Protein 8XGQ (pdb70)

Nearest PDB structures (foldseek):
  8xgq-assembly1_A  TM=1.003E+00  e=3.422E-79  Legionella pneumophila subsp. pneumophila
  8xgq-assembly1_B  TM=9.664E-01  e=4.765E-65  Legionella pneumophila subsp. pneumophila
  4mix-assembly2_B  TM=6.271E-01  e=1.677E-06  Photorhabdus asymbiotica subsp. asymbiotica ATCC 43949
  5h61-assembly1_A  TM=5.838E-01  e=6.253E-05  Escherichia coli
  6hix-assembly1_Bb  TM=4.301E-01  e=1.651E+00  Trypanosoma brucei brucei

Secondary structure (DSSP, 8-state):
--EEEE--SS-TTTTTTTSBTTTTTHHHHHHHHHHTSS---S----EEEEE-GGGHHHHHHHHHHTT---EEEEHHHHHHH----HHHHHHHHTT----HHHHHHHHHHHHHHHHHHS-EEEEETTEEEPTTS-------SS-EEEE-SSSSSEEEEEEEESSTT-TTHHHHHHHHHTS--TT-GGGGGGTT--EE-GGGGTEEE----TTSS----BTHHHHTT--HHHHHHHGGGS-TT--B--TT-EE-S------SS----TTS--------------EEEEESB-HHHHHHHTT-HHHHHHHHHHT--S---EEEEETTTTEEEEE-HHHHHHHHT-HHHHHHHHHS--/--EEEE--SS-TTTTTTTSBTTTTTHHHHHHHHHHTTT-SSS----EEEEE-GGGHHHHHHHHHHTT---EEEETTHHHHS-------THHHHHHHTT--SSS---HHHHHHHHHHHHHHHHHHS-EEEEETTEEEPTTS-------SS-EEEE-TTSSSEEEEEEEESSTT-TTHHHHHHHHHHS--TT-GGGGGGTT--EE-GGGGTEEE----TTSS----BTHHHHTT--HHHHHHHGGGS-TT--B--TT-EEESS--EEE---S-----SSSEEEEB-SSS-BEEEESSS--EEE---S----SS-STT---SS---TTS-SS---EEEEEESB-HHHHHHHTT-HHHHHHHHHHT--S---EEEE-TTS--EEEE-HHHHHHHHT-TTHHHHTT--

Foldseek 3Di:
DAEEEEDEDDACAVVQFQAAQCQRPLQVLQAQVQQPVFPVDDDGHAAEYEYAVVCQVVVVVVQVVSPGDYRYDYLCRCVVVQAVPRPPCVLVVLVVVFDPDDPTTQVQSRLLSVQLSLLVVCLRPFAKYAYSQKHFAPPDHAAGDADDAKAAAAPVVDGAGFSRMIGDRDRRDVQSVQLNVVCVVPRGRRPRCSCVVDRHHHDHCVVRRMDGDCPVSNPPDDGGYLVNVVVVVPLVSSVSSVVRYPQQFFFFCQVLKFFQWWAWEFEQQQPPDDAPTQWYWYADPDDGIWTAGNVPGGTHGFPDDGDDHDDDGSPGTDDPPCVCVRVDDDGWMKGFGIGDGQLLSCLSVLPLVSVVSSVVVPYDQFDWTWMARPPVGDIDIGTSLRVNVSSVHPNNVVVVPDD/DAEEEEDEDDALAVVQFQAAQQQRPLAVLLVQVQQPVDPPDPDGHAYEYEYAPVCQVVVVVVSVVPPGDYHYDYLVVDLVVDPPCVLLVVLCVVQPCDQVLSRLLSVLLSLLVCCQAPFAKYAYSQKHFAPPDHAAGDADDFKEAAFDPDDGAGARRMIGHRDHRDVLSVQLSVVCSPVGDRRPRCSCVVDPGHHDYCVVRRIDGDDPPSNPVPAGGYLVNVVVVVPLCSSVSSVVRYPQQFFDQFQVLKDADWPVDDDDGDCPHVVDGDPDVVPDPDVHKMKGFGTGDGQLLSCLSVLPVVSVVSSVVVPYDQADWTWMAIPPDGDIDIDGSLRSNVVSVRPPSNVVSVVVVD

InterPro domains:
  IPR002110 Ankyrin repeat [PS50088] (365-397)
  IPR036770 Ankyrin repeat-containing domain superfamily [G3DSA:1.25.40.20] (329-515)
  IPR036770 Ankyrin repeat-containing domain superfamily [SSF48403] (347-431)

B-factor: mean 77.59, std 21.7, range [30.0, 149.72]

Organism: NCBI:txid91891

Structure (mmCIF, N/CA/C/O backbone):
data_8XGQ
#
_entry.id   8XGQ
#
_cell.length_a   58.593
_cell.length_b   64.925
_cell.length_c   84.423
_cell.angle_alpha   109.920
_cell.angle_beta   94.240
_cell.angle_gamma   109.060
#
_symmetry.space_group_name_H-M   'P 1'
#
loop_
_entity.id
_entity.type
_entity.pdbx_description
1 polymer LtpM1
2 non-polymer "URIDINE-5'-DIPHOSPHATE"
#
loop_
_atom_site.group_PDB
_atom_site.id
_atom_site.type_symbol
_atom_site.label_atom_id
_atom_site.label_alt_id
_atom_site.label_comp_id
_atom_site.label_as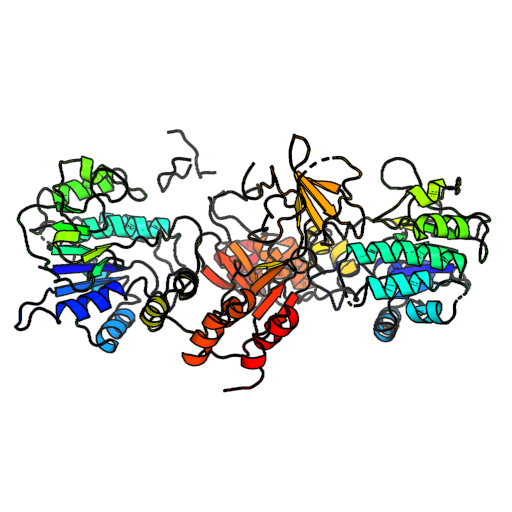ym_id
_atom_site.label_entity_id
_atom_site.label_seq_id
_atom_site.pdbx_PDB_ins_code
_atom_site.Cartn_x
_atom_site.Cartn_y
_atom_site.Cartn_z
_atom_site.occupancy
_atom_site.B_iso_or_equiv
_atom_site.auth_seq_id
_atom_site.auth_comp_id
_atom_site.auth_asym_id
_atom_site.auth_atom_id
_atom_site.pdbx_PDB_model_num
ATOM 1 N N . SER A 1 1 ? -0.076 -11.497 46.442 1.00 100.02 7 SER B N 1
ATOM 2 C CA . SER A 1 1 ? -1.094 -11.520 45.399 1.00 93.21 7 SER B CA 1
ATOM 3 C C . SER A 1 1 ? -0.462 -11.584 44.012 1.00 89.62 7 SER B C 1
ATOM 4 O O . SER A 1 1 ? -1.053 -11.136 43.029 1.00 88.15 7 SER B O 1
ATOM 7 N N . VAL A 1 2 ? 0.742 -12.142 43.941 1.00 88.00 8 VAL B N 1
ATOM 8 C CA . VAL A 1 2 ? 1.455 -12.266 42.675 1.00 88.73 8 VAL B CA 1
ATOM 9 C C . VAL A 1 2 ? 1.500 -13.718 42.210 1.00 85.97 8 VAL B C 1
ATOM 10 O O . VAL A 1 2 ? 1.628 -14.636 43.021 1.00 89.99 8 VAL B O 1
ATOM 14 N N . ILE A 1 3 ? 1.393 -13.919 40.901 1.00 81.34 9 ILE B N 1
ATOM 15 C CA . ILE A 1 3 ? 1.420 -15.258 40.326 1.00 79.42 9 ILE B CA 1
ATOM 16 C C . ILE A 1 3 ? 2.653 -15.458 39.451 1.00 80.17 9 ILE B C 1
ATOM 17 O O . ILE A 1 3 ? 2.845 -14.751 38.462 1.00 82.47 9 ILE B O 1
ATOM 22 N N . HIS A 1 4 ? 3.486 -16.424 39.823 1.00 81.96 10 HIS B N 1
ATOM 23 C CA . HIS A 1 4 ? 4.700 -16.718 39.073 1.00 73.76 10 HIS B CA 1
ATOM 24 C C . HIS A 1 4 ? 4.476 -17.993 38.266 1.00 76.03 10 HIS B C 1
ATOM 25 O O . HIS A 1 4 ? 4.454 -19.093 38.827 1.00 76.18 10 HIS B O 1
ATOM 32 N N . TYR A 1 5 ? 4.301 -17.850 36.958 1.00 75.34 11 TYR B N 1
ATOM 33 C CA . TYR A 1 5 ? 4.317 -19.004 36.074 1.00 70.85 11 TYR B CA 1
ATOM 34 C C . TYR A 1 5 ? 5.730 -19.154 35.526 1.00 75.47 11 TYR B C 1
ATOM 35 O O . TYR A 1 5 ? 6.447 -18.167 35.340 1.00 81.97 11 TYR B O 1
ATOM 44 N N . LEU A 1 6 ? 6.137 -20.395 35.274 1.00 70.24 12 LEU B N 1
ATOM 45 C CA . LEU A 1 6 ? 7.517 -20.646 34.880 1.00 69.44 12 LEU B CA 1
ATOM 46 C C . LEU A 1 6 ? 7.557 -21.754 33.843 1.00 74.89 12 LEU B C 1
ATOM 47 O O . LEU A 1 6 ? 6.944 -22.809 34.031 1.00 72.77 12 LEU B O 1
ATOM 52 N N . TRP A 1 7 ? 8.286 -21.505 32.757 1.00 76.39 13 TRP B N 1
ATOM 53 C CA . TRP A 1 7 ? 8.549 -22.504 31.729 1.00 70.33 13 TRP B CA 1
ATOM 54 C C . TRP A 1 7 ? 10.027 -22.475 31.375 1.00 77.13 13 TRP B C 1
ATOM 55 O O . TRP A 1 7 ? 10.558 -21.424 31.002 1.00 74.93 13 TRP B O 1
ATOM 66 N N . VAL A 1 8 ? 10.685 -23.622 31.503 1.00 73.83 14 VAL B N 1
ATOM 67 C CA . VAL A 1 8 ? 12.093 -23.780 31.163 1.00 71.97 14 VAL B CA 1
ATOM 68 C C . VAL A 1 8 ? 12.177 -24.672 29.928 1.00 81.45 14 VAL B C 1
ATOM 69 O O . VAL A 1 8 ? 11.708 -25.817 29.949 1.00 88.00 14 VAL B O 1
ATOM 73 N N . GLY A 1 9 ? 12.737 -24.137 28.839 1.00 78.43 15 GLY B N 1
ATOM 74 C CA . GLY A 1 9 ? 12.926 -24.864 27.599 1.00 77.00 15 GLY B CA 1
ATOM 75 C C . GLY A 1 9 ? 12.390 -24.082 26.422 1.00 66.36 15 GLY B C 1
ATOM 76 O O . GLY A 1 9 ? 11.981 -22.923 26.548 1.00 65.62 15 GLY B O 1
ATOM 77 N N . LEU A 1 10 ? 12.378 -24.722 25.240 1.00 66.31 16 LEU B N 1
ATOM 78 C CA . LEU A 1 10 ? 11.857 -23.985 24.099 1.00 70.88 16 LEU B CA 1
ATOM 79 C C . LEU A 1 10 ? 10.333 -23.982 24.088 1.00 64.57 16 LEU B C 1
ATOM 80 O O . LEU A 1 10 ? 9.696 -24.923 24.567 1.00 70.74 16 LEU B O 1
ATOM 85 N N . PRO A 1 11 ? 9.739 -22.925 23.544 1.00 61.01 17 PRO B N 1
ATOM 86 C CA . PRO A 1 11 ? 8.282 -22.868 23.409 1.00 70.64 17 PRO B CA 1
ATOM 87 C C . PRO A 1 11 ? 7.722 -24.074 22.670 1.00 74.78 17 PRO B C 1
ATOM 88 O O . PRO A 1 11 ? 8.293 -24.547 21.686 1.00 72.88 17 PRO B O 1
ATOM 92 N N . THR A 1 12 ? 6.598 -24.583 23.187 1.00 79.61 18 THR B N 1
ATOM 93 C CA . THR A 1 12 ? 5.992 -25.803 22.664 1.00 75.78 18 THR B CA 1
ATOM 94 C C . THR A 1 12 ? 5.739 -25.745 21.162 1.00 78.82 18 THR B C 1
ATOM 95 O O . THR A 1 12 ? 5.707 -26.791 20.503 1.00 84.27 18 THR B O 1
ATOM 99 N N . LYS A 1 13 ? 5.558 -24.547 20.597 1.00 74.32 19 LYS B N 1
ATOM 100 C CA . LYS A 1 13 ? 5.422 -24.447 19.146 1.00 73.99 19 LYS B CA 1
ATOM 101 C C . LYS A 1 13 ? 6.717 -24.848 18.452 1.00 76.54 19 LYS B C 1
ATOM 102 O O . LYS A 1 13 ? 6.722 -25.710 17.565 1.00 77.90 19 LYS B O 1
ATOM 108 N N . MET A 1 14 ? 7.830 -24.250 18.867 1.00 75.30 20 MET B N 1
ATOM 109 C CA . MET A 1 14 ? 9.125 -24.488 18.248 1.00 74.90 20 MET B CA 1
ATOM 110 C C . MET A 1 14 ? 9.754 -25.816 18.650 1.00 79.53 20 MET B C 1
ATOM 111 O O . MET A 1 14 ? 10.766 -26.206 18.058 1.00 84.27 20 MET B O 1
ATOM 116 N N . ASN A 1 15 ? 9.193 -26.517 19.633 1.00 74.26 21 ASN B N 1
ATOM 117 C CA . ASN A 1 15 ? 9.692 -27.826 20.044 1.00 73.78 21 ASN B CA 1
ATOM 118 C C . ASN A 1 15 ? 8.518 -28.810 19.988 1.00 69.93 21 ASN B C 1
ATOM 119 O O . ASN A 1 15 ? 8.156 -29.455 20.970 1.00 75.75 21 ASN B O 1
ATOM 124 N N . SER A 1 16 ? 7.897 -28.898 18.808 1.00 68.85 22 SER B N 1
ATOM 125 C CA . SER A 1 16 ? 6.673 -29.671 18.618 1.00 62.24 22 SER B CA 1
ATOM 126 C C . SER A 1 16 ? 6.859 -31.176 18.775 1.00 59.62 22 SER B C 1
ATOM 127 O O . SER A 1 16 ? 5.858 -31.900 18.774 1.00 56.58 22 SER B O 1
ATOM 130 N N . SER A 1 17 ? 8.091 -31.668 18.915 1.00 60.78 23 SER B N 1
ATOM 131 C CA . SER A 1 17 ? 8.323 -33.102 19.009 1.00 58.18 23 SER B CA 1
ATOM 132 C C . SER A 1 17 ? 8.661 -33.584 20.411 1.00 61.48 23 SER B C 1
ATOM 133 O O . SER A 1 17 ? 8.424 -34.758 20.714 1.00 54.53 23 SER B O 1
ATOM 136 N N . ALA A 1 18 ? 9.177 -32.711 21.273 1.00 65.82 24 ALA B N 1
ATOM 137 C CA . ALA A 1 18 ? 9.551 -33.073 22.632 1.00 74.83 24 ALA B CA 1
ATOM 138 C C . ALA A 1 18 ? 8.694 -32.381 23.680 1.00 76.10 24 ALA B C 1
ATOM 139 O O . ALA A 1 18 ? 8.925 -32.572 24.879 1.00 83.80 24 ALA B O 1
ATOM 141 N N . SER A 1 19 ? 7.720 -31.580 23.264 1.00 64.49 25 SER B N 1
ATOM 142 C CA . SER A 1 19 ? 6.865 -30.865 24.191 1.00 66.09 25 SER B CA 1
ATOM 143 C C . SER A 1 19 ? 5.407 -31.170 23.880 1.00 67.98 25 SER B C 1
ATOM 144 O O . SER A 1 19 ? 5.053 -31.592 22.776 1.00 65.67 25 SER B O 1
ATOM 147 N N . ILE A 1 20 ? 4.569 -30.947 24.874 1.00 66.56 26 ILE B N 1
ATOM 148 C CA . ILE A 1 20 ? 3.128 -31.104 24.741 1.00 61.75 26 ILE B CA 1
ATOM 149 C C . ILE A 1 20 ? 2.554 -29.776 24.269 1.00 61.02 26 ILE B C 1
ATOM 150 O O . ILE A 1 20 ? 2.948 -28.710 24.754 1.00 62.82 26 ILE B O 1
ATOM 155 N N . ALA A 1 21 ? 1.649 -29.830 23.297 1.00 56.88 27 ALA B N 1
ATOM 156 C CA . ALA A 1 21 ? 1.117 -28.602 22.718 1.00 56.33 27 ALA B CA 1
ATOM 157 C C . ALA A 1 21 ? 0.406 -27.777 23.781 1.00 61.01 27 ALA B C 1
ATOM 158 O O . ALA A 1 21 ? -0.546 -28.246 24.413 1.00 64.92 27 ALA B O 1
ATOM 160 N N . GLY A 1 22 ? 0.945 -26.605 24.036 1.00 58.68 28 GLY B N 1
ATOM 161 C CA . GLY A 1 22 ? 0.381 -25.695 24.996 1.00 57.08 28 GLY B CA 1
ATOM 162 C C . GLY A 1 22 ? 0.675 -26.100 26.397 1.00 57.29 28 GLY B C 1
ATOM 163 O O . GLY A 1 22 ? -0.114 -25.890 27.280 1.00 74.04 28 GLY B O 1
ATOM 164 N N . HIS A 1 23 ? 1.841 -26.661 26.604 1.00 54.85 29 HIS B N 1
ATOM 165 C CA . HIS A 1 23 ? 2.232 -27.117 27.907 1.00 51.83 29 HIS B CA 1
ATOM 166 C C . HIS A 1 23 ? 2.822 -26.020 28.738 1.00 60.21 29 HIS B C 1
ATOM 167 O O . HIS A 1 23 ? 3.058 -26.202 29.912 1.00 65.07 29 HIS B O 1
ATOM 174 N N . ASP A 1 24 ? 3.072 -24.879 28.121 1.00 64.54 30 ASP B N 1
ATOM 175 C CA . ASP A 1 24 ? 3.669 -23.743 28.805 1.00 68.92 30 ASP B CA 1
ATOM 176 C C . ASP A 1 24 ? 2.745 -22.541 28.913 1.00 70.87 30 ASP B C 1
ATOM 177 O O . ASP A 1 24 ? 2.963 -21.695 29.782 1.00 72.30 30 ASP B O 1
ATOM 182 N N . VAL A 1 25 ? 1.718 -22.447 28.071 1.00 66.39 31 VAL B N 1
ATOM 183 C CA . VAL A 1 25 ? 0.916 -21.231 27.989 1.00 67.82 31 VAL B CA 1
ATOM 184 C C . VAL A 1 25 ? -0.572 -21.473 28.174 1.00 67.41 31 VAL B C 1
ATOM 185 O O . VAL A 1 25 ? -1.302 -20.523 28.500 1.00 71.04 31 VAL B O 1
ATOM 189 N N . ALA A 1 26 ? -1.082 -22.701 28.054 1.00 66.46 32 ALA B N 1
ATOM 190 C CA . ALA A 1 26 ? -2.527 -22.903 28.143 1.00 72.70 32 ALA B CA 1
ATOM 191 C C . ALA A 1 26 ? -3.043 -22.507 29.519 1.00 69.58 32 ALA B C 1
ATOM 192 O O . ALA A 1 26 ? -4.022 -21.759 29.638 1.00 61.52 32 ALA B O 1
ATOM 194 N N . GLY A 1 27 ? -2.403 -23.019 30.566 1.00 66.27 33 GLY B N 1
ATOM 195 C CA . GLY A 1 27 ? -2.719 -22.648 31.923 1.00 68.76 33 GLY B CA 1
ATOM 196 C C . GLY A 1 27 ? -2.635 -21.151 32.146 1.00 72.35 33 GLY B C 1
ATOM 197 O O . GLY A 1 27 ? -3.598 -20.521 32.594 1.00 74.22 33 GLY B O 1
ATOM 198 N N . PRO A 1 28 ? -1.476 -20.549 31.848 1.00 64.03 34 PRO B N 1
ATOM 199 C CA . PRO A 1 28 ? -1.364 -19.091 32.023 1.00 59.63 34 PRO B CA 1
ATOM 200 C C . PRO A 1 28 ? -2.370 -18.297 31.206 1.00 66.00 34 PRO B C 1
ATOM 201 O O . PRO A 1 28 ? -2.861 -17.266 31.683 1.00 69.08 34 PRO B O 1
ATOM 205 N N . ILE A 1 29 ? -2.693 -18.735 29.985 1.00 71.62 35 ILE B N 1
ATOM 206 C CA . ILE A 1 29 ? -3.727 -18.050 29.214 1.00 79.35 35 ILE B CA 1
ATOM 207 C C . ILE A 1 29 ? -5.086 -18.238 29.873 1.00 74.59 35 ILE B C 1
ATOM 208 O O . ILE A 1 29 ? -5.831 -17.273 30.079 1.00 79.09 35 ILE B O 1
ATOM 213 N N . LYS A 1 30 ? -5.429 -19.484 30.209 1.00 74.30 36 LYS B N 1
ATOM 214 C CA . LYS A 1 30 ? -6.710 -19.752 30.854 1.00 78.83 36 LYS B CA 1
ATOM 215 C C . LYS A 1 30 ? -6.812 -19.055 32.205 1.00 77.88 36 LYS B C 1
ATOM 216 O O . LYS A 1 30 ? -7.888 -18.583 32.589 1.00 75.11 36 LYS B O 1
ATOM 222 N N . MET A 1 31 ? -5.701 -18.976 32.940 1.00 71.38 37 MET B N 1
ATOM 223 C CA . MET A 1 31 ? -5.709 -18.289 34.228 1.00 67.44 37 MET B CA 1
ATOM 224 C C . MET A 1 31 ? -5.954 -16.794 34.057 1.00 76.56 37 MET B C 1
ATOM 225 O O . MET A 1 31 ? -6.898 -16.237 34.630 1.00 80.76 37 MET B O 1
ATOM 230 N N . ALA A 1 32 ? -5.097 -16.122 33.279 1.00 80.03 38 ALA B N 1
ATOM 231 C CA . ALA A 1 32 ? -5.268 -14.689 33.045 1.00 82.53 38 ALA B CA 1
ATOM 232 C C . ALA A 1 32 ? -6.632 -14.382 32.440 1.00 81.15 38 ALA B C 1
ATOM 233 O O . ALA A 1 32 ? -7.273 -13.390 32.808 1.00 80.64 38 ALA B O 1
ATOM 235 N N . LYS A 1 33 ? -7.091 -15.218 31.505 1.00 83.79 39 LYS B N 1
ATOM 236 C CA . LYS A 1 33 ? -8.431 -15.046 30.954 1.00 82.38 39 LYS B CA 1
ATOM 237 C C . LYS A 1 33 ? -9.483 -15.192 32.046 1.00 83.52 39 LYS B C 1
ATOM 238 O O . LYS A 1 33 ? -10.489 -14.472 32.054 1.00 87.67 39 LYS B O 1
ATOM 244 N N . ALA A 1 34 ? -9.262 -16.117 32.982 1.00 78.94 40 ALA B N 1
ATOM 245 C CA . ALA A 1 34 ? -10.189 -16.309 34.091 1.00 86.69 40 ALA B CA 1
ATOM 246 C C . ALA A 1 34 ? -9.956 -15.307 35.214 1.00 89.75 40 ALA B C 1
ATOM 247 O O . ALA A 1 34 ? -10.886 -14.998 35.967 1.00 90.94 40 ALA B O 1
ATOM 249 N N . LEU A 1 35 ? -8.722 -14.831 35.381 1.00 88.78 41 LEU B N 1
ATOM 250 C CA . LEU A 1 35 ? -8.452 -13.886 36.457 1.00 84.50 41 LEU B CA 1
ATOM 251 C C . LEU A 1 35 ? -9.172 -12.564 36.241 1.00 87.04 41 LEU B C 1
ATOM 252 O O . LEU A 1 35 ? -9.552 -11.900 37.213 1.00 90.33 41 LEU B O 1
ATOM 257 N N . GLN A 1 36 ? -9.363 -12.189 34.980 1.00 95.90 42 GLN B N 1
ATOM 258 C CA . GLN A 1 36 ? -10.044 -10.945 34.645 1.00 97.69 42 GLN B CA 1
ATOM 259 C C . GLN A 1 36 ? -11.488 -11.206 34.229 1.00 97.16 42 GLN B C 1
ATOM 260 O O . GLN A 1 36 ? -12.094 -10.405 33.517 1.00 97.17 42 GLN B O 1
ATOM 266 N N . SER A 1 37 ? -12.034 -12.332 34.678 1.00 95.88 43 SER B N 1
ATOM 267 C CA . SER A 1 37 ? -13.407 -12.701 34.355 1.00 98.26 43 SER B CA 1
ATOM 268 C C . SER A 1 37 ? -14.252 -12.828 35.619 1.00 100.53 43 SER B C 1
ATOM 269 O O . SER A 1 37 ? -15.445 -13.125 35.552 1.00 99.38 43 SER B O 1
ATOM 272 N N . GLN A 1 38 ? -13.625 -12.602 36.768 1.00 98.39 44 GLN B N 1
ATOM 273 C CA . GLN A 1 38 ? -14.314 -12.689 38.050 1.00 102.83 44 GLN B CA 1
ATOM 274 C C . GLN A 1 38 ? -14.319 -11.340 38.760 1.00 113.40 44 GLN B C 1
ATOM 275 O O . GLN A 1 38 ? -15.373 -10.831 39.142 1.00 115.66 44 GLN B O 1
ATOM 281 N N . ALA A 1 39 ? -13.133 -10.767 38.936 1.00 114.04 45 ALA B N 1
ATOM 282 C CA . ALA A 1 39 ? -12.996 -9.476 39.599 1.00 114.49 45 ALA B CA 1
ATOM 283 C C . ALA A 1 39 ? -13.569 -8.355 38.740 1.00 113.41 45 ALA B C 1
ATOM 284 O O . ALA A 1 39 ? -12.853 -7.732 37.956 1.00 116.43 45 ALA B O 1
ATOM 286 N N . GLN A 1 40 ? -14.865 -8.103 38.893 1.00 113.81 46 GLN B N 1
ATOM 287 C CA . GLN A 1 40 ? -15.539 -7.056 38.132 1.00 115.17 46 GLN B CA 1
ATOM 288 C C . GLN A 1 40 ? -14.826 -5.711 38.245 1.00 112.09 46 GLN B C 1
ATOM 289 O O . GLN A 1 40 ? -14.751 -4.959 37.267 1.00 105.89 46 GLN B O 1
ATOM 295 N N . GLY A 1 41 ? -14.301 -5.388 39.425 1.00 113.60 47 GLY B N 1
ATOM 296 C CA . GLY A 1 41 ? -13.655 -4.107 39.638 1.00 116.48 47 GLY B CA 1
ATOM 297 C C . GLY A 1 41 ? -12.265 -3.973 39.049 1.00 112.35 47 GLY B C 1
ATOM 298 O O . GLY A 1 41 ? -12.041 -4.260 37.869 1.00 112.52 47 GLY B O 1
ATOM 299 N N . LYS A 1 42 ? -11.282 -3.719 39.910 1.00 114.34 48 LYS B N 1
ATOM 300 C CA . LYS A 1 42 ? -9.891 -3.576 39.477 1.00 116.97 48 LYS B CA 1
ATOM 301 C C . LYS A 1 42 ? -8.968 -4.661 39.998 1.00 117.36 48 LYS B C 1
ATOM 302 O O . LYS A 1 42 ? -7.958 -4.975 39.386 1.00 117.04 48 LYS B O 1
ATOM 308 N N . PRO A 1 43 ? -9.302 -5.220 41.146 1.00 115.66 49 PRO B N 1
ATOM 309 C CA . PRO A 1 43 ? -8.496 -6.238 41.804 1.00 117.10 49 PRO B CA 1
ATOM 310 C C . PRO A 1 43 ? -8.041 -7.370 40.901 1.00 118.79 49 PRO B C 1
ATOM 311 O O . PRO A 1 43 ? -8.789 -8.312 40.725 1.00 123.00 49 PRO B O 1
ATOM 315 N N . ILE A 1 44 ? -6.838 -7.301 40.347 1.00 111.38 50 ILE B N 1
ATOM 316 C CA . ILE A 1 44 ? -6.373 -8.398 39.512 1.00 103.35 50 ILE B CA 1
ATOM 317 C C . ILE A 1 44 ? -5.023 -8.894 39.970 1.00 92.81 50 ILE B C 1
ATOM 318 O O . ILE A 1 44 ? -4.187 -8.124 40.387 1.00 95.06 50 ILE B O 1
ATOM 323 N N . ASN A 1 45 ? -4.797 -10.188 39.876 1.00 85.02 51 ASN B N 1
ATOM 324 C CA . ASN A 1 45 ? -3.535 -10.717 40.352 1.00 89.61 51 ASN B CA 1
ATOM 325 C C . ASN A 1 45 ? -2.459 -10.532 39.288 1.00 89.38 51 ASN B C 1
ATOM 326 O O . ASN A 1 45 ? -2.655 -10.949 38.141 1.00 85.13 51 ASN B O 1
ATOM 331 N N . PRO A 1 46 ? -1.330 -9.904 39.611 1.00 85.78 52 PRO B N 1
ATOM 332 C CA . PRO A 1 46 ? -0.247 -9.809 38.626 1.00 84.36 52 PRO B CA 1
ATOM 333 C C . PRO A 1 46 ? 0.264 -11.194 38.259 1.00 83.31 52 PRO B C 1
ATOM 334 O O . PRO A 1 46 ? 0.518 -12.031 39.128 1.00 84.38 52 PRO B O 1
ATOM 338 N N . ILE A 1 47 ? 0.406 -11.439 36.960 1.00 83.43 53 ILE B N 1
ATOM 339 C CA . ILE A 1 47 ? 0.908 -12.708 36.453 1.00 80.84 53 ILE B CA 1
ATOM 340 C C . ILE A 1 47 ? 2.265 -12.456 35.816 1.00 83.43 53 ILE B C 1
ATOM 341 O O . ILE A 1 47 ? 2.396 -11.608 34.924 1.00 90.90 53 ILE B O 1
ATOM 346 N N . LYS A 1 48 ? 3.269 -13.194 36.271 1.00 77.61 54 LYS B N 1
ATOM 347 C CA . LYS A 1 48 ? 4.617 -13.119 35.735 1.00 76.14 54 LYS B CA 1
ATOM 348 C C . LYS A 1 48 ? 4.951 -14.440 35.058 1.00 79.49 54 LYS B C 1
ATOM 349 O O . LYS A 1 48 ? 4.546 -15.507 35.531 1.00 78.81 54 LYS B O 1
ATOM 355 N N . PHE A 1 49 ? 5.685 -14.368 33.950 1.00 85.62 55 PHE B N 1
ATOM 356 C CA . PHE A 1 49 ? 6.075 -15.556 33.196 1.00 79.38 55 PHE B CA 1
ATOM 357 C C . PHE A 1 49 ? 7.587 -15.554 33.024 1.00 82.61 55 PHE B C 1
ATOM 358 O O . PHE A 1 49 ? 8.138 -14.701 32.322 1.00 84.85 55 PHE B O 1
ATOM 366 N N . TRP A 1 50 ? 8.248 -16.507 33.668 1.00 81.83 56 TRP B N 1
ATOM 367 C CA . TRP A 1 50 ? 9.696 -16.633 33.628 1.00 82.31 56 TRP B CA 1
ATOM 368 C C . TRP A 1 50 ? 10.097 -17.690 32.611 1.00 83.28 56 TRP B C 1
ATOM 369 O O . TRP A 1 50 ? 9.647 -18.839 32.681 1.00 75.53 56 TRP B O 1
ATOM 380 N N . CYS A 1 51 ? 10.949 -17.285 31.675 1.00 92.28 57 CYS B N 1
ATOM 381 C CA . CYS A 1 51 ? 11.450 -18.134 30.612 1.00 82.75 57 CYS B CA 1
ATOM 382 C C . CYS A 1 51 ? 12.888 -17.736 30.326 1.00 83.27 57 CYS B C 1
ATOM 383 O O . CYS A 1 51 ? 13.428 -16.802 30.926 1.00 85.64 57 CYS B O 1
ATOM 386 N N . LEU A 1 52 ? 13.537 -18.406 29.398 1.00 88.81 58 LEU B N 1
ATOM 387 C CA . LEU A 1 52 ? 14.879 -17.984 29.043 1.00 84.67 58 LEU B CA 1
ATOM 388 C C . LEU A 1 52 ? 14.683 -16.740 28.194 1.00 90.91 58 LEU B C 1
ATOM 389 O O . LEU A 1 52 ? 13.749 -16.694 27.410 1.00 89.53 58 LEU B O 1
ATOM 394 N N . GLU A 1 53 ? 15.552 -15.736 28.265 1.00 88.69 59 GLU B N 1
ATOM 395 C CA . GLU A 1 53 ? 15.265 -14.538 27.470 1.00 93.20 59 GLU B CA 1
ATOM 396 C C . GLU A 1 53 ? 15.222 -14.693 25.952 1.00 94.21 59 GLU B C 1
ATOM 397 O O . GLU A 1 53 ? 14.585 -13.871 25.303 1.00 94.75 59 GLU B O 1
ATOM 403 N N . GLN A 1 54 ? 15.881 -15.702 25.380 1.00 82.07 60 GLN B N 1
ATOM 404 C CA . GLN A 1 54 ? 15.823 -15.877 23.939 1.00 86.94 60 GLN B CA 1
ATOM 405 C C . GLN A 1 54 ? 14.381 -16.014 23.472 1.00 86.26 60 GLN B C 1
ATOM 406 O O . GLN A 1 54 ? 14.085 -15.823 22.304 1.00 90.29 60 GLN B O 1
ATOM 412 N N . HIS A 1 55 ? 13.481 -16.333 24.392 1.00 88.03 61 HIS B N 1
ATOM 413 C CA . HIS A 1 55 ? 12.068 -16.388 24.046 1.00 85.09 61 HIS B CA 1
ATOM 414 C C . HIS A 1 55 ? 11.225 -15.394 24.842 1.00 81.48 61 HIS B C 1
ATOM 415 O O . HIS A 1 55 ? 10.029 -15.614 25.028 1.00 81.27 61 HIS B O 1
ATOM 422 N N . GLN A 1 56 ? 11.816 -14.298 25.320 1.00 78.38 62 GLN B N 1
ATOM 423 C CA . GLN A 1 56 ? 10.989 -13.261 25.930 1.00 83.99 62 GLN B CA 1
ATOM 424 C C . GLN A 1 56 ? 10.118 -12.569 24.894 1.00 88.50 62 GLN B C 1
ATOM 425 O O . GLN A 1 56 ? 8.906 -12.429 25.087 1.00 85.47 62 GLN B O 1
ATOM 431 N N . ASP A 1 57 ? 10.716 -12.126 23.788 1.00 94.65 63 ASP B N 1
ATOM 432 C CA . ASP A 1 57 ? 9.929 -11.453 22.764 1.00 91.16 63 ASP B CA 1
ATOM 433 C C . ASP A 1 57 ? 8.907 -12.393 22.143 1.00 88.81 63 ASP B C 1
ATOM 434 O O . ASP A 1 57 ? 7.814 -11.959 21.762 1.00 85.80 63 ASP B O 1
ATOM 439 N N . PHE A 1 58 ? 9.241 -13.680 22.025 1.00 88.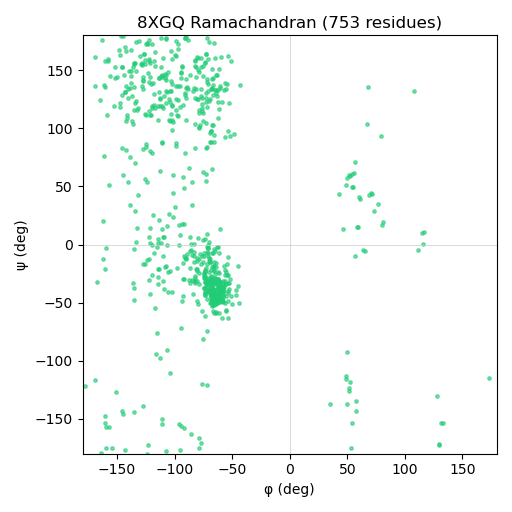79 64 PHE B N 1
ATOM 440 C CA . PHE A 1 58 ? 8.272 -14.637 21.504 1.00 87.03 64 PHE B CA 1
ATOM 441 C C . PHE A 1 58 ? 7.161 -14.893 22.515 1.00 94.23 64 PHE B C 1
ATOM 442 O O . PHE A 1 58 ? 5.977 -14.909 22.162 1.00 100.20 64 PHE B O 1
ATOM 450 N N . TYR A 1 59 ? 7.523 -15.120 23.779 1.00 91.29 65 TYR B N 1
ATOM 451 C CA . TYR A 1 59 ? 6.495 -15.359 24.786 1.00 81.97 65 TYR B CA 1
ATOM 452 C C . TYR A 1 59 ? 5.685 -14.101 25.046 1.00 84.09 65 TYR B C 1
ATOM 453 O O . TYR A 1 59 ? 4.469 -14.176 25.258 1.00 88.34 65 TYR B O 1
ATOM 462 N N . GLN A 1 60 ? 6.338 -12.939 25.061 1.00 83.67 66 GLN B N 1
ATOM 463 C CA . GLN A 1 60 ? 5.578 -11.716 25.260 1.00 90.88 66 GLN B CA 1
ATOM 464 C C . GLN A 1 60 ? 4.591 -11.484 24.129 1.00 94.10 66 GLN B C 1
ATOM 465 O O . GLN A 1 60 ? 3.469 -11.052 24.391 1.00 93.72 66 GLN B O 1
ATOM 471 N N . LYS A 1 61 ? 4.933 -11.867 22.894 1.00 96.81 67 LYS B N 1
ATOM 472 C CA . LYS A 1 61 ? 3.975 -11.664 21.814 1.00 100.93 67 LYS B CA 1
ATOM 473 C C . LYS A 1 61 ? 2.812 -12.639 21.930 1.00 97.03 67 LYS B C 1
ATOM 474 O O . LYS A 1 61 ? 1.687 -12.294 21.559 1.00 97.21 67 LYS B O 1
ATOM 480 N N . LEU A 1 62 ? 3.060 -13.851 22.435 1.00 90.46 68 LEU B N 1
ATOM 481 C CA . LEU A 1 62 ? 1.990 -14.835 22.554 1.00 91.23 68 LEU B CA 1
ATOM 482 C C . LEU A 1 62 ? 0.892 -14.333 23.483 1.00 96.83 68 LEU B C 1
ATOM 483 O O . LEU A 1 62 ? -0.301 -14.442 23.173 1.00 99.65 68 LEU B O 1
ATOM 488 N N . PHE A 1 63 ? 1.281 -13.775 24.632 1.00 91.74 69 PHE B N 1
ATOM 489 C CA . PHE A 1 63 ? 0.302 -13.374 25.635 1.00 94.27 69 PHE B CA 1
ATOM 490 C C . PHE A 1 63 ? -0.511 -12.136 25.249 1.00 100.85 69 PHE B C 1
ATOM 491 O O . PHE A 1 63 ? -1.688 -12.056 25.622 1.00 102.52 69 PHE B O 1
ATOM 499 N N . ASN A 1 64 ? 0.047 -11.166 24.503 1.00 99.68 70 ASN B N 1
ATOM 500 C CA . ASN A 1 64 ? -0.835 -10.066 24.100 1.00 102.43 70 ASN B CA 1
ATOM 501 C C . ASN A 1 64 ? -1.633 -10.440 22.861 1.00 102.17 70 ASN B C 1
ATOM 502 O O . ASN A 1 64 ? -2.764 -9.972 22.690 1.00 101.31 70 ASN B O 1
ATOM 507 N N . ASP A 1 65 ? -1.063 -11.272 21.989 1.00 97.05 71 ASP B N 1
ATOM 508 C CA . ASP A 1 65 ? -1.802 -11.750 20.831 1.00 98.63 71 ASP B CA 1
ATOM 509 C C . ASP A 1 65 ? -2.918 -12.712 21.212 1.00 104.73 71 ASP B C 1
ATOM 510 O O . ASP A 1 65 ? -3.770 -13.010 20.369 1.00 110.78 71 ASP B O 1
ATOM 515 N N . ALA A 1 66 ? -2.933 -13.203 22.449 1.00 101.44 72 ALA B N 1
ATOM 516 C CA . ALA A 1 66 ? -4.077 -13.926 22.984 1.00 94.90 72 ALA B CA 1
ATOM 517 C C . ALA A 1 66 ? -5.010 -13.034 23.794 1.00 100.96 72 ALA B C 1
ATOM 518 O O . ALA A 1 66 ? -6.024 -13.521 24.306 1.00 106.95 72 ALA B O 1
ATOM 520 N N . GLY A 1 67 ? -4.688 -11.752 23.928 1.00 97.31 73 GLY B N 1
ATOM 521 C CA . GLY A 1 67 ? -5.518 -10.812 24.664 1.00 99.13 73 GLY B CA 1
ATOM 522 C C . GLY A 1 67 ? -5.528 -10.998 26.167 1.00 100.55 73 GLY B C 1
ATOM 523 O O . GLY A 1 67 ? -6.599 -10.955 26.786 1.00 89.32 73 GLY B O 1
ATOM 524 N N . VAL A 1 68 ? -4.359 -11.204 26.772 1.00 101.43 74 VAL B N 1
ATOM 525 C CA . VAL A 1 68 ? -4.230 -11.372 28.214 1.00 96.61 74 VAL B CA 1
ATOM 526 C C . VAL A 1 68 ? -3.029 -10.555 28.668 1.00 97.32 74 VAL B C 1
ATOM 527 O O . VAL A 1 68 ? -2.093 -10.312 27.899 1.00 93.07 74 VAL B O 1
ATOM 531 N N . THR A 1 69 ? -3.061 -10.117 29.924 1.00 92.11 75 THR B N 1
ATOM 532 C CA . THR A 1 69 ? -2.003 -9.280 30.480 1.00 90.42 75 THR B CA 1
ATOM 533 C C . THR A 1 69 ? -1.085 -10.150 31.331 1.00 84.99 75 THR B C 1
ATOM 534 O O . THR A 1 69 ? -1.440 -10.536 32.448 1.00 85.00 75 THR B O 1
ATOM 538 N N . ILE A 1 70 ? 0.099 -10.445 30.798 1.00 90.82 76 ILE B N 1
ATOM 539 C CA . ILE A 1 70 ? 1.096 -11.271 31.468 1.00 89.80 76 ILE B CA 1
ATOM 540 C C . ILE A 1 70 ? 2.448 -10.648 31.155 1.00 88.52 76 ILE B C 1
ATOM 541 O O . ILE A 1 70 ? 2.905 -10.696 30.008 1.00 96.27 76 ILE B O 1
ATOM 546 N N . GLU A 1 71 ? 3.073 -10.035 32.155 1.00 80.49 77 GLU B N 1
ATOM 547 C CA . GLU A 1 71 ? 4.403 -9.472 31.973 1.00 91.69 77 GLU B CA 1
ATOM 548 C C . GLU A 1 71 ? 5.410 -10.618 31.977 1.00 87.85 77 GLU B C 1
ATOM 549 O O . GLU A 1 71 ? 5.552 -11.331 32.977 1.00 89.56 77 GLU B O 1
ATOM 555 N N . VAL A 1 72 ? 6.068 -10.823 30.847 1.00 87.62 78 VAL B N 1
ATOM 556 C CA . VAL A 1 72 ? 7.042 -11.897 30.708 1.00 85.12 78 VAL B CA 1
ATOM 557 C C . VAL A 1 72 ? 8.372 -11.466 31.301 1.00 86.44 78 VAL B C 1
ATOM 558 O O . VAL A 1 72 ? 8.835 -10.338 31.094 1.00 92.21 78 VAL B O 1
ATOM 562 N N . CYS A 1 73 ? 8.949 -12.358 32.076 1.00 81.75 79 CYS B N 1
ATOM 563 C CA . CYS A 1 73 ? 10.194 -12.082 32.725 1.00 84.64 79 CYS B CA 1
ATOM 564 C C . CYS A 1 73 ? 11.250 -13.016 32.236 1.00 85.84 79 CYS B C 1
ATOM 565 O O . CYS A 1 73 ? 10.957 -14.025 31.636 1.00 85.17 79 CYS B O 1
ATOM 568 N N . GLY A 1 74 ? 12.492 -12.691 32.516 1.00 83.92 80 GLY B N 1
ATOM 569 C CA . GLY A 1 74 ? 13.562 -13.526 32.062 1.00 84.19 80 GLY B CA 1
ATOM 570 C C . GLY A 1 74 ? 14.255 -14.225 33.186 1.00 83.40 80 GLY B C 1
ATOM 571 O O . GLY A 1 74 ? 14.263 -13.761 34.304 1.00 80.87 80 GLY B O 1
ATOM 572 N N . ILE A 1 75 ? 14.828 -15.370 32.876 1.00 84.52 81 ILE B N 1
ATOM 573 C CA . ILE A 1 75 ? 15.538 -16.106 33.870 1.00 87.99 81 ILE B CA 1
ATOM 574 C C . ILE A 1 75 ? 16.729 -15.255 34.255 1.00 95.03 81 ILE B C 1
ATOM 575 O O . ILE A 1 75 ? 16.870 -14.870 35.397 1.00 96.44 81 ILE B O 1
ATOM 580 N N . GLU A 1 76 ? 17.570 -14.930 33.283 1.00 97.21 82 GLU B N 1
ATOM 581 C CA . GLU A 1 76 ? 18.765 -14.148 33.516 1.00 86.74 82 GLU B CA 1
ATOM 582 C C . GLU A 1 76 ? 18.472 -12.717 33.902 1.00 91.76 82 GLU B C 1
ATOM 583 O O . GLU A 1 76 ? 19.167 -12.171 34.707 1.00 97.05 82 GLU B O 1
ATOM 589 N N . GLU A 1 77 ? 17.424 -12.117 33.350 1.00 93.82 83 GLU B N 1
ATOM 590 C CA . GLU A 1 77 ? 17.063 -10.720 33.630 1.00 96.59 83 GLU B CA 1
ATOM 591 C C . GLU A 1 77 ? 17.069 -10.315 35.096 1.00 105.41 83 GLU B C 1
ATOM 592 O O . GLU A 1 77 ? 17.561 -9.254 35.425 1.00 110.39 83 GLU B O 1
ATOM 598 N N . ILE A 1 78 ? 16.534 -11.157 35.971 1.00 102.74 84 ILE B N 1
ATOM 599 C CA . ILE A 1 78 ? 16.499 -10.864 37.384 1.00 99.16 84 ILE B CA 1
ATOM 600 C C . ILE A 1 78 ? 17.716 -11.430 38.033 1.00 101.69 84 ILE B C 1
ATOM 601 O O . ILE A 1 78 ? 17.734 -11.631 39.224 1.00 104.59 84 ILE B O 1
ATOM 606 N N . ILE A 1 79 ? 18.727 -11.732 37.248 1.00 94.97 85 ILE B N 1
ATOM 607 C CA . ILE A 1 79 ? 19.964 -12.229 37.809 1.00 96.57 85 ILE B CA 1
ATOM 608 C C . ILE A 1 79 ? 21.073 -11.253 37.427 1.00 106.77 85 ILE B C 1
ATOM 609 O O . ILE A 1 79 ? 22.058 -11.117 38.134 1.00 104.43 85 ILE B O 1
ATOM 614 N N . ARG A 1 80 ? 20.870 -10.544 36.318 1.00 107.20 86 ARG B N 1
ATOM 615 C CA . ARG A 1 80 ? 21.769 -9.515 35.875 1.00 104.21 86 ARG B CA 1
ATOM 616 C C . ARG A 1 80 ? 21.612 -8.541 37.021 1.00 106.97 86 ARG B C 1
ATOM 617 O O . ARG A 1 80 ? 22.577 -8.169 37.663 1.00 105.56 86 ARG B O 1
ATOM 625 N N . GLN A 1 81 ? 20.387 -8.087 37.244 1.00 105.46 87 GLN B N 1
ATOM 626 C CA . GLN A 1 81 ? 20.113 -7.248 38.396 1.00 111.95 87 GLN B CA 1
ATOM 627 C C . GLN A 1 81 ? 20.191 -8.223 39.544 1.00 111.08 87 GLN B C 1
ATOM 628 O O . GLN A 1 81 ? 19.600 -9.254 39.449 1.00 111.18 87 GLN B O 1
ATOM 634 N N . GLU A 1 82 ? 20.992 -7.992 40.569 1.00 112.13 88 GLU B N 1
ATOM 635 C CA . GLU A 1 82 ? 21.092 -9.015 41.604 1.00 117.73 88 GLU B CA 1
ATOM 636 C C . GLU A 1 82 ? 19.880 -9.052 42.524 1.00 125.13 88 GLU B C 1
ATOM 637 O O . GLU A 1 82 ? 19.010 -9.909 42.344 1.00 127.21 88 GLU B O 1
ATOM 643 N N . SER A 1 83 ? 19.845 -8.153 43.512 1.00 128.97 89 SER B N 1
ATOM 644 C CA . SER A 1 83 ? 18.730 -7.995 44.468 1.00 132.39 89 SER B CA 1
ATOM 645 C C . SER A 1 83 ? 18.881 -6.710 45.287 1.00 137.15 89 SER B C 1
ATOM 646 O O . SER A 1 83 ? 19.380 -6.734 46.411 1.00 135.02 89 SER B O 1
ATOM 649 N N . LEU A 1 87 ? 19.584 -6.241 50.627 1.00 149.72 93 LEU B N 1
ATOM 650 C CA . LEU A 1 87 ? 21.025 -6.434 50.445 1.00 146.02 93 LEU B CA 1
ATOM 651 C C . LEU A 1 87 ? 21.472 -7.870 50.187 1.00 141.31 93 LEU B C 1
ATOM 652 O O . LEU A 1 87 ? 22.571 -8.101 49.700 1.00 138.01 93 LEU B O 1
ATOM 657 N N . ARG A 1 88 ? 20.625 -8.839 50.486 1.00 139.50 94 ARG B N 1
ATOM 658 C CA . ARG A 1 88 ? 21.050 -10.206 50.290 1.00 131.49 94 ARG B CA 1
ATOM 659 C C . ARG A 1 88 ? 21.114 -10.576 48.818 1.00 129.52 94 ARG B C 1
ATOM 660 O O . ARG A 1 88 ? 20.194 -11.173 48.263 1.00 124.57 94 ARG B O 1
ATOM 668 N N . ASP A 1 89 ? 22.230 -10.230 48.197 1.00 130.09 95 ASP B N 1
ATOM 669 C CA . ASP A 1 89 ? 22.439 -10.489 46.789 1.00 123.81 95 ASP B CA 1
ATOM 670 C C . ASP A 1 89 ? 22.909 -11.893 46.530 1.00 113.97 95 ASP B C 1
ATOM 671 O O . ASP A 1 89 ? 22.641 -12.450 45.486 1.00 116.59 95 ASP B O 1
ATOM 676 N N . GLN A 1 90 ? 23.570 -12.495 47.498 1.00 113.94 96 GLN B N 1
ATOM 677 C CA . GLN A 1 90 ? 24.210 -13.781 47.207 1.00 111.46 96 GLN B CA 1
ATOM 678 C C . GLN A 1 90 ? 23.159 -14.849 46.901 1.00 115.06 96 GLN B C 1
ATOM 679 O O . GLN A 1 90 ? 22.596 -15.499 47.790 1.00 120.29 96 GLN B O 1
ATOM 685 N N . ALA A 1 91 ? 22.803 -14.919 45.618 1.00 116.28 97 ALA B N 1
ATOM 686 C CA . ALA A 1 91 ? 21.974 -15.967 45.044 1.00 115.50 97 ALA B CA 1
ATOM 687 C C . ALA A 1 91 ? 22.681 -16.720 43.922 1.00 115.62 97 ALA B C 1
ATOM 688 O O . ALA A 1 91 ? 22.093 -17.640 43.339 1.00 111.22 97 ALA B O 1
ATOM 690 N N . LEU A 1 92 ? 23.934 -16.355 43.625 1.00 115.51 98 LEU B N 1
ATOM 691 C CA . LEU A 1 92 ? 24.651 -16.756 42.418 1.00 113.07 98 LEU B CA 1
ATOM 692 C C . LEU A 1 92 ? 24.700 -18.265 42.197 1.00 111.74 98 LEU B C 1
ATOM 693 O O . LEU A 1 92 ? 24.985 -18.701 41.075 1.00 108.80 98 LEU B O 1
ATOM 698 N N . PHE A 1 93 ? 24.426 -19.072 43.228 1.00 115.20 99 PHE B N 1
ATOM 699 C CA . PHE A 1 93 ? 24.426 -20.527 43.067 1.00 115.46 99 PHE B CA 1
ATOM 700 C C . PHE A 1 93 ? 23.559 -20.963 41.889 1.00 115.66 99 PHE B C 1
ATOM 701 O O . PHE A 1 93 ? 23.855 -21.975 41.242 1.00 111.02 99 PHE B O 1
ATOM 709 N N . VAL A 1 94 ? 22.512 -20.196 41.572 1.00 118.26 100 VAL B N 1
ATOM 710 C CA . VAL A 1 94 ? 21.615 -20.552 40.474 1.00 113.06 100 VAL B CA 1
ATOM 711 C C . VAL A 1 94 ? 22.373 -20.612 39.150 1.00 112.38 100 VAL B C 1
ATOM 712 O O . VAL A 1 94 ? 22.265 -21.588 38.398 1.00 109.75 100 VAL B O 1
ATOM 716 N N . GLN A 1 95 ? 23.157 -19.573 38.846 1.00 113.43 101 GLN B N 1
ATOM 717 C CA . GLN A 1 95 ? 23.882 -19.549 37.577 1.00 112.67 101 GLN B CA 1
ATOM 718 C C . GLN A 1 95 ? 24.986 -20.598 37.525 1.00 113.77 101 GLN B C 1
ATOM 719 O O . GLN A 1 95 ? 25.352 -21.049 36.433 1.00 112.52 101 GLN B O 1
ATOM 725 N N . LYS A 1 96 ? 25.542 -20.984 38.676 1.00 118.76 102 LYS B N 1
ATOM 726 C CA . LYS A 1 96 ? 26.512 -22.074 38.689 1.00 122.01 102 LYS B CA 1
ATOM 727 C C . LYS A 1 96 ? 25.895 -23.354 38.140 1.00 124.07 102 LYS B C 1
ATOM 728 O O . LYS A 1 96 ? 26.488 -24.030 37.293 1.00 122.39 102 LYS B O 1
ATOM 734 N N . PHE A 1 97 ? 24.693 -23.699 38.609 1.00 126.37 103 PHE B N 1
ATOM 735 C CA . PHE A 1 97 ? 23.975 -24.835 38.041 1.00 123.29 103 PHE B CA 1
ATOM 736 C C . PHE A 1 97 ? 23.504 -24.559 36.616 1.00 118.33 103 PHE B C 1
ATOM 737 O O . PHE A 1 97 ? 23.476 -25.476 35.787 1.00 114.65 103 PHE B O 1
ATOM 745 N N . LEU A 1 98 ? 23.125 -23.312 36.319 1.00 109.36 104 LEU B N 1
ATOM 746 C CA . LEU A 1 98 ? 22.609 -22.974 34.994 1.00 103.10 104 LEU B CA 1
ATOM 747 C C . LEU A 1 98 ? 23.678 -23.158 33.923 1.00 114.61 104 LEU B C 1
ATOM 748 O O . LEU A 1 98 ? 23.434 -23.785 32.885 1.00 121.23 104 LEU B O 1
ATOM 753 N N . ASN A 1 99 ? 24.872 -22.614 34.160 1.00 117.43 105 ASN B N 1
ATOM 754 C CA . ASN A 1 99 ? 25.935 -22.682 33.163 1.00 116.10 105 ASN B CA 1
ATOM 755 C C . ASN A 1 99 ? 26.501 -24.093 33.054 1.00 118.70 105 ASN B C 1
ATOM 756 O O . ASN A 1 99 ? 26.855 -24.543 31.958 1.00 116.30 105 ASN B O 1
ATOM 761 N N . ASP A 1 100 ? 26.579 -24.809 34.175 1.00 121.75 106 ASP B N 1
ATOM 762 C CA . ASP A 1 100 ? 27.245 -26.104 34.238 1.00 126.36 106 ASP B CA 1
ATOM 763 C C . ASP A 1 100 ? 26.431 -27.230 33.599 1.00 124.40 106 ASP B C 1
ATOM 764 O O . ASP A 1 100 ? 26.871 -28.386 33.615 1.00 112.93 106 ASP B O 1
ATOM 769 N N . ASN A 1 101 ? 25.282 -26.936 32.992 1.00 125.76 107 ASN B N 1
ATOM 770 C CA . ASN A 1 101 ? 24.541 -28.015 32.354 1.00 125.60 107 ASN B CA 1
ATOM 771 C C . ASN A 1 101 ? 24.026 -27.619 30.977 1.00 126.57 107 ASN B C 1
ATOM 772 O O . ASN A 1 101 ? 24.182 -28.371 30.007 1.00 121.44 107 ASN B O 1
ATOM 777 N N . LEU A 1 102 ? 23.402 -26.450 30.875 1.00 124.91 108 LEU B N 1
ATOM 778 C CA . LEU A 1 102 ? 22.634 -26.085 29.686 1.00 125.27 108 LEU B CA 1
ATOM 779 C C . LEU A 1 102 ? 22.798 -24.611 29.330 1.00 124.91 108 LEU B C 1
ATOM 780 O O . LEU A 1 102 ? 21.965 -23.766 29.674 1.00 121.84 108 LEU B O 1
ATOM 785 N N . PRO A 1 103 ? 23.894 -24.256 28.654 1.00 128.01 109 PRO B N 1
ATOM 786 C CA . PRO A 1 103 ? 24.016 -22.895 28.119 1.00 124.57 109 PRO B CA 1
ATOM 787 C C . PRO A 1 103 ? 23.921 -22.874 26.600 1.00 117.09 109 PRO B C 1
ATOM 788 O O . PRO A 1 103 ? 23.816 -21.809 25.985 1.00 113.62 109 PRO B O 1
ATOM 792 N N . SER A 1 104 ? 23.946 -24.057 25.985 1.00 122.23 110 SER B N 1
ATOM 793 C CA . SER A 1 104 ? 23.966 -24.164 24.531 1.00 127.18 110 SER B CA 1
ATOM 794 C C . SER A 1 104 ? 22.559 -24.112 23.952 1.00 126.79 110 SER B C 1
ATOM 795 O O . SER A 1 104 ? 21.619 -23.686 24.631 1.00 127.33 110 SER B O 1
ATOM 798 N N . GLY A 1 105 ? 22.409 -24.540 22.699 1.00 122.77 111 GLY B N 1
ATOM 799 C CA . GLY A 1 105 ? 21.138 -24.460 22.008 1.00 125.19 111 GLY B CA 1
ATOM 800 C C . GLY A 1 105 ? 20.289 -25.712 22.093 1.00 121.71 111 GLY B C 1
ATOM 801 O O . GLY A 1 105 ? 19.093 -25.624 22.385 1.00 121.09 111 GLY B O 1
ATOM 802 N N . GLN A 1 106 ? 20.885 -26.876 21.825 1.00 120.80 112 GLN B N 1
ATOM 803 C CA . GLN A 1 106 ? 20.131 -28.123 21.859 1.00 117.03 112 GLN B CA 1
ATOM 804 C C . GLN A 1 106 ? 19.470 -28.304 23.220 1.00 115.25 112 GLN B C 1
ATOM 805 O O . GLN A 1 106 ? 20.052 -27.996 24.265 1.00 113.42 112 GLN B O 1
ATOM 811 N N . ASN A 1 107 ? 18.230 -28.781 23.200 1.00 110.57 113 ASN B N 1
ATOM 812 C CA . ASN A 1 107 ? 17.481 -28.949 24.437 1.00 109.94 113 ASN B CA 1
ATOM 813 C C . ASN A 1 107 ? 18.165 -29.957 25.350 1.00 111.34 113 ASN B C 1
ATOM 814 O O . ASN A 1 107 ? 18.176 -31.162 25.072 1.00 110.27 113 ASN B O 1
ATOM 819 N N . SER A 1 108 ? 18.744 -29.455 26.440 1.00 111.26 114 SER B N 1
ATOM 820 C CA . SER A 1 108 ? 19.373 -30.283 27.459 1.00 107.49 114 SER B CA 1
ATOM 821 C C . SER A 1 108 ? 18.437 -31.393 27.909 1.00 102.53 114 SER B C 1
ATOM 822 O O . SER A 1 108 ? 17.217 -31.283 27.749 1.00 106.62 114 SER B O 1
ATOM 825 N N . ASP A 1 109 ? 18.995 -32.462 28.470 1.00 103.27 115 ASP B N 1
ATOM 826 C CA . ASP A 1 109 ? 18.179 -33.577 28.928 1.00 105.42 115 ASP B CA 1
ATOM 827 C C . ASP A 1 109 ? 17.116 -33.064 29.900 1.00 103.37 115 ASP B C 1
ATOM 828 O O . ASP A 1 109 ? 17.411 -32.282 30.809 1.00 102.63 115 ASP B O 1
ATOM 833 N N . ILE A 1 110 ? 15.874 -33.518 29.691 1.00 106.80 116 ILE B N 1
ATOM 834 C CA . ILE A 1 110 ? 14.696 -32.952 30.357 1.00 96.77 116 ILE B CA 1
ATOM 835 C C . ILE A 1 110 ? 14.893 -32.862 31.869 1.00 92.90 116 ILE B C 1
ATOM 836 O O . ILE A 1 110 ? 14.575 -31.842 32.492 1.00 89.61 116 ILE B O 1
ATOM 841 N N . LYS A 1 111 ? 15.429 -33.921 32.478 1.00 94.29 117 LYS B N 1
ATOM 842 C CA . LYS A 1 111 ? 15.567 -33.962 33.933 1.00 94.77 117 LYS B CA 1
ATOM 843 C C . LYS A 1 111 ? 16.397 -32.794 34.460 1.00 93.22 117 LYS B C 1
ATOM 844 O O . LYS A 1 111 ? 16.094 -32.236 35.522 1.00 94.91 117 LYS B O 1
ATOM 850 N N . GLN A 1 112 ? 17.439 -32.400 33.728 1.00 91.57 118 GLN B N 1
ATOM 851 C CA . GLN A 1 112 ? 18.227 -31.240 34.128 1.00 94.66 118 GLN B CA 1
ATOM 852 C C . GLN A 1 112 ? 17.435 -29.941 34.043 1.00 91.92 118 GLN B C 1
ATOM 853 O O . GLN A 1 112 ? 17.832 -28.950 34.664 1.00 97.01 118 GLN B O 1
ATOM 859 N N . ARG A 1 113 ? 16.330 -29.920 33.293 1.00 88.73 119 ARG B N 1
ATOM 860 C CA . ARG A 1 113 ? 15.474 -28.739 33.257 1.00 90.13 119 ARG B CA 1
ATOM 861 C C . ARG A 1 113 ? 14.485 -28.730 34.415 1.00 88.17 119 ARG B C 1
ATOM 862 O O . ARG A 1 113 ? 14.254 -27.683 35.030 1.00 83.17 119 ARG B O 1
ATOM 870 N N . VAL A 1 114 ? 13.881 -29.884 34.714 1.00 90.14 120 VAL B N 1
ATOM 871 C CA . VAL A 1 114 ? 12.986 -29.985 35.863 1.00 88.92 120 VAL B CA 1
ATOM 872 C C . VAL A 1 114 ? 13.752 -29.719 37.153 1.00 89.28 120 VAL B C 1
ATOM 873 O O . VAL A 1 114 ? 13.204 -29.157 38.111 1.00 86.14 120 VAL B O 1
ATOM 877 N N . MET A 1 115 ? 15.031 -30.100 37.195 1.00 91.11 121 MET B N 1
ATOM 878 C CA . MET A 1 115 ? 15.878 -29.726 38.321 1.00 86.73 121 MET B CA 1
ATOM 879 C C . MET A 1 115 ? 15.957 -28.214 38.460 1.00 84.54 121 MET B C 1
ATOM 880 O O . MET A 1 115 ? 15.768 -27.666 39.553 1.00 82.59 121 MET B O 1
ATOM 885 N N . PHE A 1 116 ? 16.225 -27.520 37.352 1.00 80.60 122 PHE B N 1
ATOM 886 C CA . PHE A 1 116 ? 16.314 -26.067 37.399 1.00 82.78 122 PHE B CA 1
ATOM 887 C C . PHE A 1 116 ? 14.970 -25.442 37.741 1.00 84.87 122 PHE B C 1
ATOM 888 O O . PHE A 1 116 ? 14.928 -24.373 38.360 1.00 82.49 122 PHE B O 1
ATOM 896 N N . LYS A 1 117 ? 13.880 -26.068 37.344 1.00 85.70 123 LYS B N 1
ATOM 897 C CA . LYS A 1 117 ? 12.582 -25.511 37.638 1.00 79.68 123 LYS B CA 1
ATOM 898 C C . LYS A 1 117 ? 12.424 -25.528 39.129 1.00 82.00 123 LYS B C 1
ATOM 899 O O . LYS A 1 117 ? 11.882 -24.614 39.709 1.00 77.60 123 LYS B O 1
ATOM 905 N N . ASP A 1 118 ? 12.898 -26.585 39.757 1.00 83.20 124 ASP B N 1
ATOM 906 C CA . ASP A 1 118 ? 12.789 -26.678 41.185 1.00 80.51 124 ASP B CA 1
ATOM 907 C C . ASP A 1 118 ? 13.611 -25.559 41.783 1.00 83.25 124 ASP B C 1
ATOM 908 O O . ASP A 1 118 ? 13.097 -24.707 42.482 1.00 84.93 124 ASP B O 1
ATOM 913 N N . LEU A 1 119 ? 14.893 -25.543 41.454 1.00 84.93 125 LEU B N 1
ATOM 914 C CA . LEU A 1 119 ? 15.845 -24.580 41.999 1.00 80.68 125 LEU B CA 1
ATOM 915 C C . LEU A 1 119 ? 15.388 -23.148 41.752 1.00 77.93 125 LEU B C 1
ATOM 916 O O . LEU A 1 119 ? 15.350 -22.330 42.678 1.00 78.87 125 LEU B O 1
ATOM 921 N N . PHE A 1 120 ? 15.042 -22.825 40.505 1.00 82.54 126 PHE B N 1
ATOM 922 C CA . PHE A 1 120 ? 14.664 -21.455 40.176 1.00 78.28 126 PHE B CA 1
ATOM 923 C C . PHE A 1 120 ? 13.350 -21.060 40.840 1.00 77.25 126 PHE B C 1
ATOM 924 O O . PHE A 1 120 ? 13.159 -19.887 41.175 1.00 76.47 126 PHE B O 1
ATOM 932 N N . SER A 1 121 ? 12.437 -22.016 41.040 1.00 85.68 127 SER B N 1
ATOM 933 C CA . SER A 1 121 ? 11.184 -21.711 41.727 1.00 76.85 127 SER B CA 1
ATOM 934 C C . SER A 1 121 ? 11.432 -21.365 43.190 1.00 76.28 127 SER B C 1
ATOM 935 O O . SER A 1 121 ? 10.874 -20.392 43.711 1.00 77.52 127 SER B O 1
ATOM 938 N N . LEU A 1 122 ? 12.259 -22.160 43.874 1.00 79.13 128 LEU B N 1
ATOM 939 C CA . LEU A 1 122 ? 12.637 -21.833 45.245 1.00 78.17 128 LEU B CA 1
ATOM 940 C C . LEU A 1 122 ? 13.363 -20.497 45.299 1.00 87.18 128 LEU B C 1
ATOM 941 O O . LEU A 1 122 ? 13.062 -19.643 46.141 1.00 82.24 128 LEU B O 1
ATOM 946 N N . PHE A 1 123 ? 14.325 -20.302 44.391 1.00 90.44 129 PHE B N 1
ATOM 947 C CA . PHE A 1 123 ? 15.040 -19.034 44.288 1.00 87.25 129 PHE B CA 1
ATOM 948 C C . PHE A 1 123 ? 14.094 -17.869 44.048 1.00 83.67 129 PHE B C 1
ATOM 949 O O . PHE A 1 123 ? 14.259 -16.791 44.632 1.00 82.71 129 PHE B O 1
ATOM 957 N N . LEU A 1 124 ? 13.080 -18.074 43.213 1.00 79.42 130 LEU B N 1
ATOM 958 C CA . LEU A 1 124 ? 12.297 -16.942 42.741 1.00 79.56 130 LEU B CA 1
ATOM 959 C C . LEU A 1 124 ? 11.497 -16.330 43.883 1.00 89.88 130 LEU B C 1
ATOM 960 O O . LEU A 1 124 ? 11.498 -15.108 44.072 1.00 90.27 130 LEU B O 1
ATOM 965 N N . LEU A 1 125 ? 10.813 -17.173 44.667 1.00 95.77 131 LEU B N 1
ATOM 966 C CA . LEU A 1 125 ? 10.030 -16.703 45.805 1.00 87.04 131 LEU B CA 1
ATOM 967 C C . LEU A 1 125 ? 10.898 -16.094 46.896 1.00 87.74 131 LEU B C 1
ATOM 968 O O . LEU A 1 125 ? 10.392 -15.316 47.711 1.00 80.57 131 LEU B O 1
ATOM 973 N N . VAL A 1 126 ? 12.187 -16.436 46.938 1.00 90.00 132 VAL B N 1
ATOM 974 C CA . VAL A 1 126 ? 13.088 -15.787 47.884 1.00 83.61 132 VAL B CA 1
ATOM 975 C C . VAL A 1 126 ? 13.253 -14.315 47.527 1.00 93.46 132 VAL B C 1
ATOM 976 O O . VAL A 1 126 ? 13.254 -13.444 48.406 1.00 104.42 132 VAL B O 1
ATOM 980 N N . CYS A 1 127 ? 13.386 -14.012 46.235 1.00 88.96 133 CYS B N 1
ATOM 981 C CA . CYS A 1 127 ? 13.545 -12.630 45.795 1.00 81.85 133 CYS B CA 1
ATOM 982 C C . CYS A 1 127 ? 12.207 -11.904 45.726 1.00 89.58 133 CYS B C 1
ATOM 983 O O . CYS A 1 127 ? 12.071 -10.789 46.242 1.00 94.98 133 CYS B O 1
ATOM 986 N N . GLN A 1 128 ? 11.211 -12.516 45.090 1.00 91.68 134 GLN B N 1
ATOM 987 C CA . GLN A 1 128 ? 9.925 -11.873 44.843 1.00 91.47 134 GLN B CA 1
ATOM 988 C C . GLN A 1 128 ? 8.799 -12.655 45.504 1.00 92.71 134 GLN B C 1
ATOM 989 O O . GLN A 1 128 ? 8.566 -13.823 45.146 1.00 94.47 134 GLN B O 1
ATOM 995 N N . PRO A 1 129 ? 8.084 -12.067 46.459 1.00 91.97 135 PRO B N 1
ATOM 996 C CA . PRO A 1 129 ? 7.029 -12.805 47.154 1.00 90.36 135 PRO B CA 1
ATOM 997 C C . PRO A 1 129 ? 5.808 -13.012 46.271 1.00 93.33 135 PRO B C 1
ATOM 998 O O . PRO A 1 129 ? 5.624 -12.358 45.242 1.00 89.53 135 PRO B O 1
ATOM 1002 N N . GLY A 1 130 ? 4.965 -13.950 46.697 1.00 94.97 136 GLY B N 1
ATOM 1003 C CA . GLY A 1 130 ? 3.751 -14.280 45.976 1.00 90.52 136 GLY B CA 1
ATOM 1004 C C . GLY A 1 130 ? 3.586 -15.772 45.775 1.00 85.55 136 GLY B C 1
ATOM 1005 O O . GLY A 1 130 ? 4.103 -16.572 46.561 1.00 82.14 136 GLY B O 1
ATOM 1006 N N . TYR A 1 131 ? 2.867 -16.160 44.728 1.00 83.04 137 TYR B N 1
ATOM 1007 C CA . TYR A 1 131 ? 2.648 -17.561 44.407 1.00 79.42 137 TYR B CA 1
ATOM 1008 C C . TYR A 1 131 ? 3.600 -18.014 43.310 1.00 75.75 137 TYR B C 1
ATOM 1009 O O . TYR A 1 131 ? 4.203 -17.207 42.602 1.00 72.08 137 TYR B O 1
ATOM 1018 N N . PHE A 1 132 ? 3.727 -19.332 43.186 1.00 75.02 138 PHE B N 1
ATOM 1019 C CA . PHE A 1 132 ? 4.409 -19.959 42.065 1.00 69.89 138 PHE B CA 1
ATOM 1020 C C . PHE A 1 132 ? 3.571 -21.148 41.633 1.00 70.59 138 PHE B C 1
ATOM 1021 O O . PHE A 1 132 ? 3.212 -21.987 42.463 1.00 71.92 138 PHE B O 1
ATOM 1029 N N . LEU A 1 133 ? 3.257 -21.220 40.348 1.00 71.80 139 LEU B N 1
ATOM 1030 C CA . LEU A 1 133 ? 2.495 -22.334 39.812 1.00 65.95 139 LEU B CA 1
ATOM 1031 C C . LEU A 1 133 ? 3.231 -22.924 38.623 1.00 68.24 139 LEU B C 1
ATOM 1032 O O . LEU A 1 133 ? 3.831 -22.193 37.829 1.00 65.94 139 LEU B O 1
ATOM 1037 N N . ASP A 1 134 ? 3.193 -24.245 38.508 1.00 60.90 140 ASP B N 1
ATOM 1038 C CA . ASP A 1 134 ? 3.512 -24.854 37.231 1.00 58.46 140 ASP B CA 1
ATOM 1039 C C . ASP A 1 134 ? 2.500 -24.377 36.196 1.00 59.37 140 ASP B C 1
ATOM 1040 O O . ASP A 1 134 ? 1.354 -24.059 36.520 1.00 62.10 140 ASP B O 1
ATOM 1045 N N . THR A 1 135 ? 2.933 -24.312 34.936 1.00 66.90 141 THR B N 1
ATOM 1046 C CA . THR A 1 135 ? 2.007 -23.971 33.861 1.00 61.08 141 THR B CA 1
ATOM 1047 C C . THR A 1 135 ? 0.880 -24.987 33.721 1.00 57.30 141 THR B C 1
ATOM 1048 O O . THR A 1 135 ? -0.065 -24.743 32.963 1.00 59.39 141 THR B O 1
ATOM 1052 N N . ASN A 1 136 ? 0.961 -26.080 34.455 1.00 55.17 142 ASN B N 1
ATOM 1053 C CA . ASN A 1 136 ? -0.066 -27.107 34.438 1.00 58.45 142 ASN B CA 1
ATOM 1054 C C . ASN A 1 136 ? -1.156 -26.799 35.416 1.00 65.18 142 ASN B C 1
ATOM 1055 O O . ASN A 1 136 ? -2.017 -27.606 35.649 1.00 64.37 142 ASN B O 1
ATOM 1060 N N . VAL A 1 137 ? -1.106 -25.639 36.026 1.00 59.22 143 VAL B N 1
ATOM 1061 C CA . VAL A 1 137 ? -2.089 -25.305 36.991 1.00 51.75 143 VAL B CA 1
ATOM 1062 C C . VAL A 1 137 ? -3.064 -24.369 36.379 1.00 58.01 143 VAL B C 1
ATOM 1063 O O . VAL A 1 137 ? -2.804 -23.207 36.277 1.00 63.83 143 VAL B O 1
ATOM 1067 N N . PHE A 1 138 ? -4.186 -24.888 35.935 1.00 60.09 144 PHE B N 1
ATOM 1068 C CA . PHE A 1 138 ? -5.209 -24.050 35.375 1.00 59.66 144 PHE B CA 1
ATOM 1069 C C . PHE A 1 138 ? -6.215 -23.706 36.436 1.00 67.05 144 PHE B C 1
ATOM 1070 O O . PHE A 1 138 ? -6.086 -24.091 37.571 1.00 66.16 144 PHE B O 1
ATOM 1078 N N . PRO A 1 139 ? -7.257 -22.997 36.040 1.00 70.55 145 PRO B N 1
ATOM 1079 C CA . PRO A 1 139 ? -8.399 -22.565 36.832 1.00 71.84 145 PRO B CA 1
ATOM 1080 C C . PRO A 1 139 ? -9.407 -23.677 36.960 1.00 65.45 145 PRO B C 1
ATOM 1081 O O . PRO A 1 139 ? -9.599 -24.403 36.021 1.00 63.61 145 PRO B O 1
ATOM 1085 N N . ALA A 1 140 ? -10.068 -23.798 38.093 1.00 71.11 146 ALA B N 1
ATOM 1086 C CA . ALA A 1 140 ? -11.054 -24.852 38.257 1.00 69.86 146 ALA B CA 1
ATOM 1087 C C . ALA A 1 140 ? -12.310 -24.527 37.453 1.00 73.43 146 ALA B C 1
ATOM 1088 O O . ALA A 1 140 ? -12.602 -23.368 37.143 1.00 73.16 146 ALA B O 1
ATOM 1090 N N . THR A 1 141 ? -13.056 -25.573 37.112 1.00 74.93 147 THR B N 1
ATOM 1091 C CA . THR A 1 141 ? -14.227 -25.427 36.258 1.00 81.90 147 THR B CA 1
ATOM 1092 C C . THR A 1 141 ? -15.401 -24.864 37.052 1.00 85.27 147 THR B C 1
ATOM 1093 O O . THR A 1 141 ? -15.753 -25.388 38.115 1.00 84.21 147 THR B O 1
ATOM 1097 N N . ASP A 1 142 ? -15.999 -23.789 36.534 1.00 84.69 148 ASP B N 1
ATOM 1098 C CA . ASP A 1 142 ? -17.203 -23.172 37.091 1.00 86.63 148 ASP B CA 1
ATOM 1099 C C . ASP A 1 142 ? -17.016 -22.699 38.531 1.00 85.06 148 ASP B C 1
ATOM 1100 O O . ASP A 1 142 ? -17.998 -22.420 39.226 1.00 78.94 148 ASP B O 1
ATOM 1105 N N . ARG A 1 143 ? -15.773 -22.599 38.993 1.00 88.05 149 ARG B N 1
ATOM 1106 C CA . ARG A 1 143 ? -15.452 -22.133 40.333 1.00 83.24 149 ARG B CA 1
ATOM 1107 C C . ARG A 1 143 ? -14.857 -20.729 40.270 1.00 80.86 149 ARG B C 1
ATOM 1108 O O . ARG A 1 143 ? -14.658 -20.156 39.195 1.00 84.04 149 ARG B O 1
ATOM 1116 N N . GLU A 1 144 ? -14.566 -20.178 41.445 1.00 69.22 150 GLU B N 1
ATOM 1117 C CA . GLU A 1 144 ? -14.004 -18.841 41.571 1.00 76.43 150 GLU B CA 1
ATOM 1118 C C . GLU A 1 144 ? -12.535 -18.937 41.956 1.00 80.74 150 GLU B C 1
ATOM 1119 O O . GLU A 1 144 ? -12.179 -19.659 42.893 1.00 80.27 150 GLU B O 1
ATOM 1125 N N . ILE A 1 145 ? -11.692 -18.209 41.234 1.00 80.36 151 ILE B N 1
ATOM 1126 C CA . ILE A 1 145 ? -10.259 -18.203 41.500 1.00 81.87 151 ILE B CA 1
ATOM 1127 C C . ILE A 1 145 ? -9.982 -17.261 42.664 1.00 78.77 151 ILE B C 1
ATOM 1128 O O . ILE A 1 145 ? -10.372 -16.088 42.635 1.00 85.38 151 ILE B O 1
ATOM 1133 N N . ASN A 1 146 ? -9.311 -17.771 43.695 1.00 78.05 152 ASN B N 1
ATOM 1134 C CA . ASN A 1 146 ? -9.018 -16.989 44.894 1.00 83.21 152 ASN B CA 1
ATOM 1135 C C . ASN A 1 146 ? -7.582 -17.263 45.320 1.00 82.96 152 ASN B C 1
ATOM 1136 O O . ASN A 1 146 ? -7.285 -18.336 45.855 1.00 78.13 152 ASN B O 1
ATOM 1141 N N . LEU A 1 147 ? -6.693 -16.295 45.085 1.00 83.30 153 LEU B N 1
ATOM 1142 C CA . LEU A 1 147 ? -5.272 -16.410 45.406 1.00 85.51 153 LEU B CA 1
ATOM 1143 C C . LEU A 1 147 ? -4.937 -15.299 46.395 1.00 91.75 153 LEU B C 1
ATOM 1144 O O . LEU A 1 147 ? -4.368 -14.265 46.013 1.00 95.99 153 LEU B O 1
ATOM 1149 N N . PRO A 1 148 ? -5.269 -15.474 47.669 1.00 93.70 154 PRO B N 1
ATOM 1150 C CA . PRO A 1 148 ? -5.042 -14.416 48.658 1.00 93.60 154 PRO B CA 1
ATOM 1151 C C . PRO A 1 148 ? -3.579 -14.377 49.088 1.00 89.09 154 PRO B C 1
ATOM 1152 O O . PRO A 1 148 ? -2.736 -15.108 48.582 1.00 91.06 154 PRO B O 1
ATOM 1156 N N . GLY A 1 149 ? -3.294 -13.516 50.061 1.00 88.29 155 GLY B N 1
ATOM 1157 C CA . GLY A 1 149 ? -1.948 -13.392 50.582 1.00 88.81 155 GLY B CA 1
ATOM 1158 C C . GLY A 1 149 ? -1.861 -13.658 52.069 1.00 96.44 155 GLY B C 1
ATOM 1159 O O . GLY A 1 149 ? -2.360 -12.865 52.874 1.00 113.01 155 GLY B O 1
ATOM 1160 N N . ARG A 1 150 ? -1.226 -14.765 52.453 1.00 93.43 156 ARG B N 1
ATOM 1161 C CA . ARG A 1 150 ? -1.221 -15.166 53.854 1.00 102.00 156 ARG B CA 1
ATOM 1162 C C . ARG A 1 150 ? 0.040 -14.694 54.569 1.00 97.08 156 ARG B C 1
ATOM 1163 O O . ARG A 1 150 ? 0.666 -13.712 54.156 1.00 90.27 156 ARG B O 1
ATOM 1171 N N . ASP A 1 151 ? 0.425 -15.399 55.635 1.00 96.47 157 ASP B N 1
ATOM 1172 C CA . ASP A 1 151 ? 1.447 -14.926 56.555 1.00 96.11 157 ASP B CA 1
ATOM 1173 C C . ASP A 1 151 ? 2.641 -15.859 56.702 1.00 95.88 157 ASP B C 1
ATOM 1174 O O . ASP A 1 151 ? 3.646 -15.451 57.295 1.00 101.16 157 ASP B O 1
ATOM 1179 N N . THR A 1 152 ? 2.563 -17.092 56.209 1.00 89.26 158 THR B N 1
ATOM 1180 C CA . THR A 1 152 ? 3.666 -18.036 56.312 1.00 86.88 158 THR B CA 1
ATOM 1181 C C . THR A 1 152 ? 4.013 -18.574 54.932 1.00 85.21 158 THR B C 1
ATOM 1182 O O . THR A 1 152 ? 3.240 -18.448 53.978 1.00 78.65 158 THR B O 1
ATOM 1186 N N . VAL A 1 153 ? 5.193 -19.177 54.838 1.00 84.39 159 VAL B N 1
ATOM 1187 C CA . VAL A 1 153 ? 5.577 -19.918 53.642 1.00 79.12 159 VAL B CA 1
ATOM 1188 C C . VAL A 1 153 ? 4.847 -21.253 53.668 1.00 79.89 159 VAL B C 1
ATOM 1189 O O . VAL A 1 153 ? 5.021 -22.048 54.597 1.00 87.63 159 VAL B O 1
ATOM 1193 N N . ALA A 1 154 ? 3.987 -21.482 52.687 1.00 76.95 160 ALA B N 1
ATOM 1194 C CA . ALA A 1 154 ? 3.201 -22.698 52.618 1.00 73.56 160 ALA B CA 1
ATOM 1195 C C . ALA A 1 154 ? 3.147 -23.239 51.223 1.00 66.77 160 ALA B C 1
ATOM 1196 O O . ALA A 1 154 ? 3.206 -22.503 50.285 1.00 69.05 160 ALA B O 1
ATOM 1198 N N . THR A 1 155 ? 3.050 -24.547 51.087 1.00 64.96 161 THR B N 1
ATOM 1199 C CA . THR A 1 155 ? 2.972 -25.166 49.780 1.00 69.44 161 THR B CA 1
ATOM 1200 C C . THR A 1 155 ? 1.717 -25.989 49.678 1.00 69.28 161 THR B C 1
ATOM 1201 O O . THR A 1 155 ? 0.902 -25.987 50.568 1.00 70.17 161 THR B O 1
ATOM 1205 N N . ALA A 1 156 ? 1.589 -26.740 48.603 1.00 70.09 162 ALA B N 1
ATOM 1206 C CA . ALA A 1 156 ? 0.426 -27.579 48.424 1.00 68.04 162 ALA B CA 1
ATOM 1207 C C . ALA A 1 156 ? 0.796 -28.993 48.741 1.00 70.25 162 ALA B C 1
ATOM 1208 O O . ALA A 1 156 ? 1.946 -29.349 48.716 1.00 66.29 162 ALA B O 1
ATOM 1210 N N . LYS A 1 157 ? -0.205 -29.802 49.025 1.00 79.01 163 LYS B N 1
ATOM 1211 C CA . LYS A 1 157 ? -0.006 -31.175 49.417 1.00 75.38 163 LYS B CA 1
ATOM 1212 C C . LYS A 1 157 ? 0.613 -32.023 48.343 1.00 74.18 163 LYS B C 1
ATOM 1213 O O . LYS A 1 157 ? 0.186 -31.971 47.214 1.00 72.91 163 LYS B O 1
ATOM 1219 N N . SER A 1 158 ? 1.630 -32.802 48.702 1.00 77.32 164 SER B N 1
ATOM 1220 C CA . SER A 1 158 ? 2.277 -33.672 47.740 1.00 79.39 164 SER B CA 1
ATOM 1221 C C . SER A 1 158 ? 1.251 -34.663 47.369 1.00 85.63 164 SER B C 1
ATOM 1222 O O . SER A 1 158 ? 1.066 -35.682 47.996 1.00 90.41 164 SER B O 1
ATOM 1225 N N . GLY A 1 159 ? 0.594 -34.328 46.306 1.00 89.18 165 GLY B N 1
ATOM 1226 C CA . GLY A 1 159 ? -0.474 -35.124 45.726 1.00 98.41 165 GLY B CA 1
ATOM 1227 C C . GLY A 1 159 ? -0.353 -36.622 45.538 1.00 108.25 165 GLY B C 1
ATOM 1228 O O . GLY A 1 159 ? -1.359 -37.303 45.345 1.00 110.08 165 GLY B O 1
ATOM 1229 N N . PHE A 1 160 ? 0.866 -37.142 45.560 1.00 110.41 166 PHE B N 1
ATOM 1230 C CA . PHE A 1 160 ? 1.103 -38.554 45.367 1.00 110.48 166 PHE B CA 1
ATOM 1231 C C . PHE A 1 160 ? 1.742 -39.177 46.592 1.00 110.95 166 PHE B C 1
ATOM 1232 O O . PHE A 1 160 ? 1.889 -40.389 46.660 1.00 115.43 166 PHE B O 1
ATOM 1240 N N . GLN A 1 161 ? 2.117 -38.345 47.557 1.00 110.72 167 GLN B N 1
ATOM 1241 C CA . GLN A 1 161 ? 2.794 -38.797 48.773 1.00 105.67 167 GLN B CA 1
ATOM 1242 C C . GLN A 1 161 ? 2.087 -38.300 50.015 1.00 100.12 167 GLN B C 1
ATOM 1243 O O . GLN A 1 161 ? 0.865 -38.317 50.084 1.00 100.01 167 GLN B O 1
ATOM 1249 N N . LYS A 1 162 ? 2.867 -37.882 51.007 1.00 96.18 168 LYS B N 1
ATOM 1250 C CA . LYS A 1 162 ? 2.307 -37.309 52.228 1.00 92.32 168 LYS B CA 1
ATOM 1251 C C . LYS A 1 162 ? 3.238 -36.205 52.736 1.00 92.33 168 LYS B C 1
ATOM 1252 O O . LYS A 1 162 ? 3.758 -36.252 53.847 1.00 96.00 168 LYS B O 1
ATOM 1258 N N . SER A 1 163 ? 3.451 -35.184 51.907 1.00 84.46 169 SER B N 1
ATOM 1259 C CA . SER A 1 163 ? 4.347 -34.092 52.281 1.00 84.56 169 SER B CA 1
ATOM 1260 C C . SER A 1 163 ? 4.028 -32.878 51.409 1.00 82.01 169 SER B C 1
ATOM 1261 O O . SER A 1 163 ? 2.898 -32.732 50.932 1.00 80.12 169 SER B O 1
ATOM 1264 N N . ASN A 1 164 ? 5.022 -32.018 51.198 1.00 81.09 170 ASN B N 1
ATOM 1265 C CA . ASN A 1 164 ? 4.882 -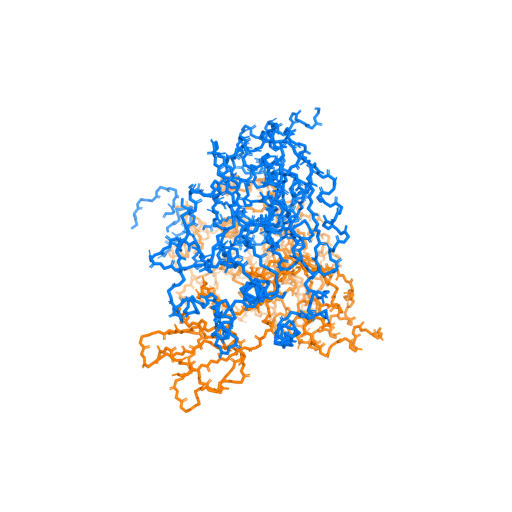30.848 50.350 1.00 82.16 170 ASN B CA 1
ATOM 1266 C C . ASN A 1 164 ? 5.221 -31.203 48.904 1.00 85.01 170 ASN B C 1
ATOM 1267 O O . ASN A 1 164 ? 5.592 -32.335 48.586 1.00 87.25 170 ASN B O 1
ATOM 1272 N N . ASP A 1 165 ? 5.058 -30.232 48.007 1.00 78.44 171 ASP B N 1
ATOM 1273 C CA . ASP A 1 165 ? 5.366 -30.438 46.599 1.00 70.52 171 ASP B CA 1
ATOM 1274 C C . ASP A 1 165 ? 5.621 -29.081 45.956 1.00 73.89 171 ASP B C 1
ATOM 1275 O O . ASP A 1 165 ? 5.187 -28.044 46.463 1.00 79.38 171 ASP B O 1
ATOM 1280 N N . PHE A 1 166 ? 6.339 -29.103 44.830 1.00 69.64 172 PHE B N 1
ATOM 1281 C CA . PHE A 1 166 ? 6.737 -27.868 44.161 1.00 67.35 172 PHE B CA 1
ATOM 1282 C C . PHE A 1 166 ? 5.624 -27.240 43.331 1.00 67.54 172 PHE B C 1
ATOM 1283 O O . PHE A 1 166 ? 5.714 -26.050 43.011 1.00 66.11 172 PHE B O 1
ATOM 1291 N N . TYR A 1 167 ? 4.672 -28.038 42.898 1.00 65.51 173 TYR B N 1
ATOM 1292 C CA . TYR A 1 167 ? 3.653 -27.569 41.998 1.00 57.67 173 TYR B CA 1
ATOM 1293 C C . TYR A 1 167 ? 2.875 -26.359 42.388 1.00 60.47 173 TYR B C 1
ATOM 1294 O O . TYR A 1 167 ? 2.175 -25.821 41.572 1.00 66.90 173 TYR B O 1
ATOM 1303 N N . LEU A 1 168 ? 3.009 -25.920 43.622 1.00 64.13 174 LEU B N 1
ATOM 1304 C CA . LEU A 1 168 ? 2.334 -24.724 44.097 1.00 60.35 174 LEU B CA 1
ATOM 1305 C C . LEU A 1 168 ? 2.993 -24.329 45.382 1.00 68.92 174 LEU B C 1
ATOM 1306 O O . LEU A 1 168 ? 3.076 -25.127 46.283 1.00 66.84 174 LEU B O 1
ATOM 1311 N N . MET A 1 169 ? 3.472 -23.099 45.465 1.00 67.39 175 MET B N 1
ATOM 1312 C CA . MET A 1 169 ? 4.136 -22.610 46.651 1.00 64.27 175 MET B CA 1
ATOM 1313 C C . MET A 1 169 ? 3.761 -21.168 46.881 1.00 66.03 175 MET B C 1
ATOM 1314 O O . MET A 1 169 ? 3.178 -20.544 46.028 1.00 64.51 175 MET B O 1
ATOM 1319 N N . TYR A 1 170 ? 4.067 -20.656 48.063 1.00 70.70 176 TYR B N 1
ATOM 1320 C CA . TYR A 1 170 ? 3.807 -19.267 48.420 1.00 74.77 176 TYR B CA 1
ATOM 1321 C C . TYR A 1 170 ? 4.826 -18.805 49.453 1.00 76.17 176 TYR B C 1
ATOM 1322 O O . TYR A 1 170 ? 5.222 -19.573 50.334 1.00 72.67 176 TYR B O 1
ATOM 1331 N N . SER A 1 171 ? 5.246 -17.542 49.335 1.00 84.74 177 SER B N 1
ATOM 1332 C CA . SER A 1 171 ? 6.106 -16.871 50.301 1.00 83.56 177 SER B CA 1
ATOM 1333 C C . SER A 1 171 ? 5.575 -15.458 50.505 1.00 85.61 177 SER B C 1
ATOM 1334 O O . SER A 1 171 ? 5.175 -14.804 49.531 1.00 87.79 177 SER B O 1
ATOM 1337 N N . PRO A 1 172 ? 5.549 -14.959 51.749 1.00 88.08 178 PRO B N 1
ATOM 1338 C CA . PRO A 1 172 ? 4.893 -13.669 52.009 1.00 87.08 178 PRO B CA 1
ATOM 1339 C C . PRO A 1 172 ? 5.808 -12.454 51.922 1.00 89.29 178 PRO B C 1
ATOM 1340 O O . PRO A 1 172 ? 5.343 -11.361 51.583 1.00 86.10 178 PRO B O 1
ATOM 1344 N N . GLN A 1 173 ? 7.094 -12.613 52.229 1.00 95.20 179 GLN B N 1
ATOM 1345 C CA . GLN A 1 173 ? 8.029 -11.496 52.228 1.00 98.46 179 GLN B CA 1
ATOM 1346 C C . GLN A 1 173 ? 9.319 -11.916 51.536 1.00 98.03 179 GLN B C 1
ATOM 1347 O O . GLN A 1 173 ? 9.643 -13.103 51.450 1.00 95.57 179 GLN B O 1
ATOM 1353 N N . ARG A 1 174 ? 10.051 -10.923 51.031 1.00 100.89 180 ARG B N 1
ATOM 1354 C CA . ARG A 1 174 ? 11.349 -11.197 50.426 1.00 99.09 180 ARG B CA 1
ATOM 1355 C C . ARG A 1 174 ? 12.298 -11.768 51.470 1.00 104.05 180 ARG B C 1
ATOM 1356 O O . ARG A 1 174 ? 12.472 -11.195 52.551 1.00 113.94 180 ARG B O 1
ATOM 1364 N N . ASN A 1 175 ? 12.908 -12.904 51.140 1.00 100.38 181 ASN B N 1
ATOM 1365 C CA . ASN A 1 175 ? 13.861 -13.589 52.008 1.00 100.15 181 ASN B CA 1
ATOM 1366 C C . ASN A 1 175 ? 13.269 -13.793 53.403 1.00 104.96 181 ASN B C 1
ATOM 1367 O O . ASN A 1 175 ? 13.778 -13.294 54.409 1.00 106.88 181 ASN B O 1
ATOM 1372 N N . ASP A 1 176 ? 12.152 -14.510 53.446 1.00 106.14 182 ASP B N 1
ATOM 1373 C CA . ASP A 1 176 ? 11.614 -14.924 54.731 1.00 104.61 182 ASP B CA 1
ATOM 1374 C C . ASP A 1 176 ? 12.531 -16.015 55.275 1.00 106.89 182 ASP B C 1
ATOM 1375 O O . ASP A 1 176 ? 13.000 -16.880 54.527 1.00 105.02 182 ASP B O 1
ATOM 1380 N N . SER A 1 177 ? 12.797 -15.969 56.580 1.00 105.70 183 SER B N 1
ATOM 1381 C CA . SER A 1 177 ? 13.762 -16.879 57.192 1.00 105.41 183 SER B CA 1
ATOM 1382 C C . SER A 1 177 ? 13.341 -18.341 57.070 1.00 105.85 183 SER B C 1
ATOM 1383 O O . SER A 1 177 ? 14.074 -19.239 57.496 1.00 100.37 183 SER B O 1
ATOM 1386 N N . GLN A 1 178 ? 12.171 -18.589 56.482 1.00 103.61 184 GLN B N 1
ATOM 1387 C CA . GLN A 1 178 ? 11.700 -19.937 56.200 1.00 102.31 184 GLN B CA 1
ATOM 1388 C C . GLN A 1 178 ? 11.875 -20.328 54.739 1.00 101.42 184 GLN B C 1
ATOM 1389 O O . GLN A 1 178 ? 12.249 -21.468 54.450 1.00 100.29 184 GLN B O 1
ATOM 1395 N N . MET A 1 179 ? 11.596 -19.417 53.806 1.00 100.44 185 MET B N 1
ATOM 1396 C CA . MET A 1 179 ? 11.853 -19.717 52.402 1.00 92.29 185 MET B CA 1
ATOM 1397 C C . MET A 1 179 ? 13.349 -19.829 52.136 1.00 91.49 185 MET B C 1
ATOM 1398 O O . MET A 1 179 ? 13.793 -20.725 51.407 1.00 92.53 185 MET B O 1
ATOM 1403 N N . SER A 1 180 ? 14.139 -18.918 52.714 1.00 96.58 186 SER B N 1
ATOM 1404 C CA . SER A 1 180 ? 15.585 -18.934 52.511 1.00 98.56 186 SER B CA 1
ATOM 1405 C C . SER A 1 180 ? 16.216 -20.227 53.012 1.00 89.26 186 SER B C 1
ATOM 1406 O O . SER A 1 180 ? 17.115 -20.776 52.365 1.00 89.57 186 SER B O 1
ATOM 1409 N N . GLU A 1 181 ? 15.767 -20.730 54.165 1.00 91.73 187 GLU B N 1
ATOM 1410 C CA . GLU A 1 181 ? 16.359 -21.953 54.699 1.00 94.25 187 GLU B CA 1
ATOM 1411 C C . GLU A 1 181 ? 16.017 -23.154 53.825 1.00 91.05 187 GLU B C 1
ATOM 1412 O O . GLU A 1 181 ? 16.834 -24.068 53.673 1.00 90.57 187 GLU B O 1
ATOM 1418 N N . ILE A 1 182 ? 14.811 -23.174 53.253 1.00 91.85 188 ILE B N 1
ATOM 1419 C CA . ILE A 1 182 ? 14.432 -24.250 52.341 1.00 94.53 188 ILE B CA 1
ATOM 1420 C C . ILE A 1 182 ? 15.343 -24.257 51.118 1.00 96.27 188 ILE B C 1
ATOM 1421 O O . ILE A 1 182 ? 15.711 -25.322 50.603 1.00 93.75 188 ILE B O 1
ATOM 1426 N N . PHE A 1 183 ? 15.728 -23.070 50.640 1.00 93.96 189 PHE B N 1
ATOM 1427 C CA . PHE A 1 183 ? 16.617 -22.980 49.485 1.00 93.96 189 PHE B CA 1
ATOM 1428 C C . PHE A 1 183 ? 17.965 -23.639 49.759 1.00 97.84 189 PHE B C 1
ATOM 1429 O O . PHE A 1 183 ? 18.482 -24.379 48.914 1.00 96.26 189 PHE B O 1
ATOM 1437 N N . ASP A 1 184 ? 18.548 -23.390 50.935 1.00 95.56 190 ASP B N 1
ATOM 1438 C CA . ASP A 1 184 ? 19.886 -23.905 51.213 1.00 95.76 190 ASP B CA 1
ATOM 1439 C C . ASP A 1 184 ? 19.903 -25.425 51.286 1.00 101.49 190 ASP B C 1
ATOM 1440 O O . ASP A 1 184 ? 20.917 -26.048 50.953 1.00 104.00 190 ASP B O 1
ATOM 1445 N N . ILE A 1 185 ? 18.800 -26.035 51.721 1.00 103.08 191 ILE B N 1
ATOM 1446 C CA . ILE A 1 185 ? 18.721 -27.491 51.767 1.00 103.80 191 ILE B CA 1
ATOM 1447 C C . ILE A 1 185 ? 18.732 -28.075 50.361 1.00 102.96 191 ILE B C 1
ATOM 1448 O O . ILE A 1 185 ? 19.242 -29.182 50.145 1.00 103.43 191 ILE B O 1
ATOM 1453 N N . TRP A 1 186 ? 18.177 -27.351 49.385 1.00 100.21 192 TRP B N 1
ATOM 1454 C CA . TRP A 1 186 ? 18.259 -27.806 48.001 1.00 104.21 192 TRP B CA 1
ATOM 1455 C C . TRP A 1 186 ? 19.692 -27.723 47.490 1.00 109.69 192 TRP B C 1
ATOM 1456 O O . TRP A 1 186 ? 20.137 -28.586 46.725 1.00 108.34 192 TRP B O 1
ATOM 1467 N N . ALA A 1 187 ? 20.432 -26.692 47.906 1.00 106.86 193 ALA B N 1
ATOM 1468 C CA . ALA A 1 187 ? 21.792 -26.494 47.421 1.00 104.57 193 ALA B CA 1
ATOM 1469 C C . ALA A 1 187 ? 22.771 -27.500 48.014 1.00 105.28 193 ALA B C 1
ATOM 1470 O O . ALA A 1 187 ? 23.838 -27.724 47.434 1.00 109.32 193 ALA B O 1
ATOM 1472 N N . ARG A 1 188 ? 22.423 -28.127 49.141 1.00 111.87 194 ARG B N 1
ATOM 1473 C CA . ARG A 1 188 ? 23.344 -29.058 49.782 1.00 111.25 194 ARG B CA 1
ATOM 1474 C C . ARG A 1 188 ? 23.284 -30.432 49.131 1.00 109.46 194 ARG B C 1
ATOM 1475 O O . ARG A 1 188 ? 24.303 -31.125 49.042 1.00 108.45 194 ARG B O 1
ATOM 1483 N N . ASN A 1 189 ? 22.109 -30.830 48.652 1.00 113.89 195 ASN B N 1
ATOM 1484 C CA . ASN A 1 189 ? 21.949 -32.039 47.846 1.00 115.12 195 ASN B CA 1
ATOM 1485 C C . ASN A 1 189 ? 20.993 -31.765 46.697 1.00 115.66 195 ASN B C 1
ATOM 1486 O O . ASN A 1 189 ? 19.827 -32.178 46.724 1.00 111.71 195 ASN B O 1
ATOM 1491 N N . PRO A 1 190 ? 21.448 -31.051 45.667 1.00 115.58 196 PRO B N 1
ATOM 1492 C CA . PRO A 1 190 ? 20.565 -30.779 44.526 1.00 111.13 196 PRO B CA 1
ATOM 1493 C C . PRO A 1 190 ? 20.378 -32.044 43.704 1.00 113.37 196 PRO B C 1
ATOM 1494 O O . PRO A 1 190 ? 21.346 -32.718 43.346 1.00 109.60 196 PRO B O 1
ATOM 1498 N N . SER A 1 191 ? 19.121 -32.358 43.406 1.00 117.11 197 SER B N 1
ATOM 1499 C CA . SER A 1 191 ? 18.783 -33.583 42.696 1.00 119.23 197 SER B CA 1
ATOM 1500 C C . SER A 1 191 ? 17.359 -33.472 42.160 1.00 111.45 197 SER B C 1
ATOM 1501 O O . SER A 1 191 ? 16.676 -32.460 42.349 1.00 107.46 197 SER B O 1
ATOM 1504 N N . PHE A 1 192 ? 16.911 -34.538 41.500 1.00 107.13 198 PHE B N 1
ATOM 1505 C CA . PHE A 1 192 ? 15.687 -34.525 40.699 1.00 108.06 198 PHE B CA 1
ATOM 1506 C C . PHE A 1 192 ? 14.470 -34.637 41.607 1.00 103.92 198 PHE B C 1
ATOM 1507 O O . PHE A 1 192 ? 14.114 -35.726 42.062 1.00 105.67 198 PHE B O 1
ATOM 1515 N N . GLY A 1 193 ? 13.819 -33.506 41.862 1.00 97.08 199 GLY B N 1
ATOM 1516 C CA . GLY A 1 193 ? 12.619 -33.504 42.680 1.00 100.24 199 GLY B CA 1
ATOM 1517 C C . GLY A 1 193 ? 12.872 -33.820 44.138 1.00 105.50 199 GLY B C 1
ATOM 1518 O O . GLY A 1 193 ? 12.107 -34.582 44.742 1.00 99.36 199 GLY B O 1
ATOM 1519 N N . ASN A 1 194 ? 13.926 -33.252 44.720 1.00 106.12 200 ASN B N 1
ATOM 1520 C CA . ASN A 1 194 ? 14.266 -33.518 46.117 1.00 102.63 200 ASN B CA 1
ATOM 1521 C C . ASN A 1 194 ? 13.198 -32.917 47.014 1.00 100.18 200 ASN B C 1
ATOM 1522 O O . ASN A 1 194 ? 13.163 -31.706 47.240 1.00 95.21 200 ASN B O 1
ATOM 1527 N N . LEU A 1 195 ? 12.313 -33.767 47.523 1.00 97.70 201 LEU B N 1
ATOM 1528 C CA . LEU A 1 195 ? 11.232 -33.314 48.382 1.00 92.08 201 LEU B CA 1
ATOM 1529 C C . LEU A 1 195 ? 11.679 -33.146 49.828 1.00 94.80 201 LEU B C 1
ATOM 1530 O O . LEU A 1 195 ? 10.863 -32.770 50.676 1.00 99.09 201 LEU B O 1
ATOM 1535 N N . LEU A 1 196 ? 12.953 -33.410 50.123 1.00 90.37 202 LEU B N 1
ATOM 1536 C CA . LEU A 1 196 ? 13.474 -33.321 51.478 1.00 90.07 202 LEU B CA 1
ATOM 1537 C C . LEU A 1 196 ? 13.938 -31.924 51.866 1.00 91.00 202 LEU B C 1
ATOM 1538 O O . LEU A 1 196 ? 14.305 -31.718 53.028 1.00 91.90 202 LEU B O 1
ATOM 1543 N N . CYS A 1 197 ? 13.938 -30.959 50.941 1.00 88.76 203 CYS B N 1
ATOM 1544 C CA . CYS A 1 197 ? 14.246 -29.591 51.348 1.00 91.81 203 CYS B CA 1
ATOM 1545 C C . CYS A 1 197 ? 13.144 -29.024 52.230 1.00 92.44 203 CYS B C 1
ATOM 1546 O O . CYS A 1 197 ? 13.410 -28.182 53.096 1.00 96.26 203 CYS B O 1
ATOM 1549 N N . PHE A 1 198 ? 11.905 -29.474 52.027 1.00 88.21 204 PHE B N 1
ATOM 1550 C CA . PHE A 1 198 ? 10.812 -29.077 52.901 1.00 82.84 204 PHE B CA 1
ATOM 1551 C C . PHE A 1 198 ? 10.891 -29.774 54.253 1.00 90.43 204 PHE B C 1
ATOM 1552 O O . PHE A 1 198 ? 10.350 -29.259 55.237 1.00 91.14 204 PHE B O 1
ATOM 1560 N N . SER A 1 199 ? 11.563 -30.928 54.323 1.00 89.27 205 SER B N 1
ATOM 1561 C CA . SER A 1 199 ? 11.721 -31.643 55.583 1.00 94.29 205 SER B CA 1
ATOM 1562 C C . SER A 1 199 ? 12.729 -30.974 56.506 1.00 94.74 205 SER B C 1
ATOM 1563 O O . SER A 1 199 ? 12.840 -31.372 57.671 1.00 95.34 205 SER B O 1
ATOM 1566 N N . GLY A 1 200 ? 13.466 -29.981 56.014 1.00 91.62 206 GLY B N 1
ATOM 1567 C CA . GLY A 1 200 ? 14.346 -29.186 56.846 1.00 91.89 206 GLY B CA 1
ATOM 1568 C C . GLY A 1 200 ? 13.581 -28.226 57.733 1.00 92.07 206 GLY B C 1
ATOM 1569 O O . GLY A 1 200 ? 14.175 -27.407 58.442 1.00 93.60 206 GLY B O 1
ATOM 1570 N N . SER A 1 201 ? 12.256 -28.315 57.690 1.00 94.76 207 SER B N 1
ATOM 1571 C CA . SER A 1 201 ? 11.393 -27.560 58.584 1.00 87.13 207 SER B CA 1
ATOM 1572 C C . SER A 1 201 ? 10.060 -28.296 58.673 1.00 86.01 207 SER B C 1
ATOM 1573 O O . SER A 1 201 ? 9.994 -29.506 58.420 1.00 86.79 207 SER B O 1
ATOM 1576 N N . HIS A 1 202 ? 8.998 -27.573 59.039 1.00 88.14 208 HIS B N 1
ATOM 1577 C CA . HIS A 1 202 ? 7.624 -28.081 58.990 1.00 83.39 208 HIS B CA 1
ATOM 1578 C C . HIS A 1 202 ? 6.831 -27.085 58.149 1.00 74.60 208 HIS B C 1
ATOM 1579 O O . HIS A 1 202 ? 6.181 -26.182 58.679 1.00 71.58 208 HIS B O 1
ATOM 1586 N N . VAL A 1 203 ? 6.894 -27.254 56.836 1.00 79.25 209 VAL B N 1
ATOM 1587 C CA . VAL A 1 203 ? 6.214 -26.338 55.913 1.00 81.02 209 VAL B CA 1
ATOM 1588 C C . VAL A 1 203 ? 4.703 -26.511 56.031 1.00 73.82 209 VAL B C 1
ATOM 1589 O O . VAL A 1 203 ? 4.199 -27.642 55.905 1.00 75.27 209 VAL B O 1
ATOM 1593 N N . PRO A 1 204 ? 3.949 -25.443 56.294 1.00 72.48 210 PRO B N 1
ATOM 1594 C CA . PRO A 1 204 ? 2.482 -25.533 56.257 1.00 76.33 210 PRO B CA 1
ATOM 1595 C C . PRO A 1 204 ? 1.974 -25.967 54.887 1.00 79.15 210 PRO B C 1
ATOM 1596 O O . PRO A 1 204 ? 2.671 -25.872 53.873 1.00 78.73 210 PRO B O 1
ATOM 1600 N N . TYR A 1 205 ? 0.729 -26.440 54.864 1.00 74.61 211 TYR B N 1
ATOM 1601 C CA . TYR A 1 205 ? 0.100 -26.949 53.652 1.00 69.44 211 TYR B CA 1
ATOM 1602 C C . TYR A 1 205 ? -1.013 -26.017 53.186 1.00 66.65 211 TYR B C 1
ATOM 1603 O O . TYR A 1 205 ? -1.714 -25.412 54.002 1.00 70.75 211 TYR B O 1
ATOM 1612 N N . ILE A 1 206 ? -1.159 -25.899 51.868 1.00 68.85 212 ILE B N 1
ATOM 1613 C CA . ILE A 1 206 ? -2.240 -25.149 51.235 1.00 68.09 212 ILE B CA 1
ATOM 1614 C C . ILE A 1 206 ? -3.123 -26.139 50.488 1.00 73.17 212 ILE B C 1
ATOM 1615 O O . ILE A 1 206 ? -2.617 -26.986 49.742 1.00 75.67 212 ILE B O 1
ATOM 1620 N N . GLU A 1 207 ? -4.433 -26.051 50.695 1.00 79.09 213 GLU B N 1
ATOM 1621 C CA . GLU A 1 207 ? -5.362 -26.859 49.913 1.00 79.45 213 GLU B CA 1
ATOM 1622 C C . GLU A 1 207 ? -5.540 -26.205 48.550 1.00 77.67 213 GLU B C 1
ATOM 1623 O O . GLU A 1 207 ? -6.088 -25.102 48.450 1.00 79.87 213 GLU B O 1
ATOM 1629 N N . ILE A 1 208 ? -5.071 -26.879 47.496 1.00 75.29 214 ILE B N 1
ATOM 1630 C CA . ILE A 1 208 ? -5.123 -26.291 46.160 1.00 73.63 214 ILE B CA 1
ATOM 1631 C C . ILE A 1 208 ? -6.566 -26.085 45.721 1.00 71.53 214 ILE B C 1
ATOM 1632 O O . ILE A 1 208 ? -6.866 -25.155 44.963 1.00 73.80 214 ILE B O 1
ATOM 1637 N N . GLU A 1 209 ? -7.483 -26.924 46.208 1.00 70.18 215 GLU B N 1
ATOM 1638 C CA . GLU A 1 209 ? -8.883 -26.798 45.820 1.00 67.58 215 GLU B CA 1
ATOM 1639 C C . GLU A 1 209 ? -9.517 -25.545 46.408 1.00 68.80 215 GLU B C 1
ATOM 1640 O O . GLU A 1 209 ? -10.397 -24.945 45.780 1.00 65.02 215 GLU B O 1
ATOM 1646 N N . ASP A 1 210 ? -9.083 -25.133 47.601 1.00 73.03 216 ASP B N 1
ATOM 1647 C CA . ASP A 1 210 ? -9.635 -23.945 48.243 1.00 76.92 216 ASP B CA 1
ATOM 1648 C C . ASP A 1 210 ? -9.221 -22.651 47.554 1.00 78.98 216 ASP B C 1
ATOM 1649 O O . ASP A 1 210 ? -9.764 -21.592 47.886 1.00 84.80 216 ASP B O 1
ATOM 1654 N N . LEU A 1 211 ? -8.284 -22.708 46.611 1.00 79.95 217 LEU B N 1
ATOM 1655 C CA . LEU A 1 211 ? -7.897 -21.540 45.834 1.00 76.23 217 LEU B CA 1
ATOM 1656 C C . LEU A 1 211 ? -8.722 -21.375 44.566 1.00 73.86 217 LEU B C 1
ATOM 1657 O O . LEU A 1 211 ? -8.654 -20.315 43.935 1.00 74.00 217 LEU B O 1
ATOM 1662 N N . GLY A 1 212 ? -9.491 -22.390 44.178 1.00 71.62 218 GLY B N 1
ATOM 1663 C CA . GLY A 1 212 ? -10.214 -22.351 42.924 1.00 69.06 218 GLY B CA 1
ATOM 1664 C C . GLY A 1 212 ? -9.377 -22.709 41.723 1.00 69.31 218 GLY B C 1
ATOM 1665 O O . GLY A 1 212 ? -9.775 -22.419 40.591 1.00 74.50 218 GLY B O 1
ATOM 1666 N N . VAL A 1 213 ? -8.256 -23.382 41.949 1.00 70.98 219 VAL B N 1
ATOM 1667 C CA . VAL A 1 213 ? -7.373 -23.826 40.880 1.00 64.94 219 VAL B CA 1
ATOM 1668 C C . VAL A 1 213 ? -7.147 -25.316 40.985 1.00 63.28 219 VAL B C 1
ATOM 1669 O O . VAL A 1 213 ? -7.570 -25.931 41.931 1.00 61.38 219 VAL B O 1
ATOM 1673 N N . GLN A 1 214 ? -6.496 -25.899 39.995 1.00 62.01 220 GLN B N 1
ATOM 1674 C CA . GLN A 1 214 ? -6.250 -27.325 40.012 1.00 58.69 220 GLN B CA 1
ATOM 1675 C C . GLN A 1 214 ? -5.007 -27.698 39.262 1.00 56.98 220 GLN B C 1
ATOM 1676 O O . GLN A 1 214 ? -4.635 -27.034 38.342 1.00 57.95 220 GLN B O 1
ATOM 1682 N N . LYS A 1 215 ? -4.390 -28.796 39.648 1.00 51.80 221 LYS B N 1
ATOM 1683 C CA . LYS A 1 215 ? -3.166 -29.241 39.040 1.00 52.81 221 LYS B CA 1
ATOM 1684 C C . LYS A 1 215 ? -3.363 -30.434 38.191 1.00 51.68 221 LYS B C 1
ATOM 1685 O O . LYS A 1 215 ? -4.106 -31.308 38.546 1.00 50.57 221 LYS B O 1
ATOM 1691 N N . ILE A 1 216 ? -2.677 -30.482 37.066 1.00 61.63 222 ILE B N 1
ATOM 1692 C CA . ILE A 1 216 ? -2.748 -31.626 36.190 1.00 55.52 222 ILE B CA 1
ATOM 1693 C C . ILE A 1 216 ? -1.329 -32.098 36.059 1.00 54.42 222 ILE B C 1
ATOM 1694 O O . ILE A 1 216 ? -0.431 -31.299 35.958 1.00 59.97 222 ILE B O 1
ATOM 1699 N N . SER A 1 217 ? -1.130 -33.403 36.065 1.00 55.52 223 SER B N 1
ATOM 1700 C CA . SER A 1 217 ? 0.183 -33.992 35.967 1.00 60.63 223 SER B CA 1
ATOM 1701 C C . SER A 1 217 ? 0.390 -34.514 34.597 1.00 62.92 223 SER B C 1
ATOM 1702 O O . SER A 1 217 ? -0.240 -35.460 34.229 1.00 69.36 223 SER B O 1
ATOM 1705 N N . TYR A 1 218 ? 1.275 -33.924 33.827 1.00 61.88 224 TYR B N 1
ATOM 1706 C CA . TYR A 1 218 ? 1.491 -34.446 32.510 1.00 65.38 224 TYR B CA 1
ATOM 1707 C C . TYR A 1 218 ? 2.568 -35.491 32.523 1.00 72.97 224 TYR B C 1
ATOM 1708 O O . TYR A 1 218 ? 2.764 -36.149 31.529 1.00 77.91 224 TYR B O 1
ATOM 1717 N N . LYS A 1 219 ? 3.295 -35.599 33.629 1.00 74.76 225 LYS B N 1
ATOM 1718 C CA . LYS A 1 219 ? 4.363 -36.574 33.819 1.00 77.53 225 LYS B CA 1
ATOM 1719 C C . LYS A 1 219 ? 5.312 -36.595 32.660 1.00 78.80 225 LYS B C 1
ATOM 1720 O O . LYS A 1 219 ? 5.629 -37.630 32.139 1.00 84.40 225 LYS B O 1
ATOM 1726 N N . SER A 1 220 ? 5.793 -35.434 32.280 1.00 78.42 226 SER B N 1
ATOM 1727 C CA . SER A 1 220 ? 6.625 -35.301 31.120 1.00 80.40 226 SER B CA 1
ATOM 1728 C C . SER A 1 220 ? 8.096 -35.557 31.288 1.00 85.02 226 SER B C 1
ATOM 1729 O O . SER A 1 220 ? 8.906 -34.730 30.935 1.00 92.51 226 SER B O 1
ATOM 1732 N N . TYR A 1 221 ? 8.451 -36.701 31.830 1.00 88.94 227 TYR B N 1
ATOM 1733 C CA . TYR A 1 221 ? 9.845 -37.064 31.958 1.00 88.24 227 TYR B CA 1
ATOM 1734 C C . TYR A 1 221 ? 9.841 -38.539 32.147 1.00 91.83 227 TYR B C 1
ATOM 1735 O O . TYR A 1 221 ? 10.825 -39.214 31.908 1.00 97.67 227 TYR B O 1
ATOM 1744 N N . TRP A 1 222 ? 8.708 -39.052 32.576 1.00 90.14 228 TRP B N 1
ATOM 1745 C CA . TRP A 1 222 ? 8.638 -40.480 32.764 1.00 98.10 228 TRP B CA 1
ATOM 1746 C C . TRP A 1 222 ? 8.713 -41.032 31.377 1.00 103.52 228 TRP B C 1
ATOM 1747 O O . TRP A 1 222 ? 7.721 -41.071 30.668 1.00 103.04 228 TRP B O 1
ATOM 1758 N N . GLY A 1 223 ? 9.902 -41.448 30.975 1.00 100.12 229 GLY B N 1
ATOM 1759 C CA . GLY A 1 223 ? 10.075 -41.977 29.652 1.00 92.55 229 GLY B CA 1
ATOM 1760 C C . GLY A 1 223 ? 9.673 -41.029 28.553 1.00 88.32 229 GLY B C 1
ATOM 1761 O O . GLY A 1 223 ? 9.868 -39.832 28.622 1.00 86.64 229 GLY B O 1
ATOM 1762 N N . ALA A 1 224 ? 9.111 -41.622 27.525 1.00 84.19 230 ALA B N 1
ATOM 1763 C CA . ALA A 1 224 ? 8.659 -40.969 26.308 1.00 85.70 230 ALA B CA 1
ATOM 1764 C C . ALA A 1 224 ? 7.141 -40.839 26.335 1.00 91.88 230 ALA B C 1
ATOM 1765 O O . ALA A 1 224 ? 6.453 -41.452 27.156 1.00 91.84 230 ALA B O 1
ATOM 1767 N N . LYS A 1 225 ? 6.619 -40.027 25.422 1.00 81.51 231 LYS B N 1
ATOM 1768 C CA . LYS A 1 225 ? 5.205 -39.685 25.429 1.00 81.26 231 LYS B CA 1
ATOM 1769 C C . LYS A 1 225 ? 4.783 -39.324 24.011 1.00 79.98 231 LYS B C 1
ATOM 1770 O O . LYS A 1 225 ? 5.563 -39.436 23.061 1.00 74.61 231 LYS B O 1
ATOM 1776 N N . LEU A 1 226 ? 3.533 -38.894 23.872 1.00 79.06 232 LEU B N 1
ATOM 1777 C CA . LEU A 1 226 ? 3.082 -38.432 22.569 1.00 68.35 232 LEU B CA 1
ATOM 1778 C C . LEU A 1 226 ? 3.335 -36.934 22.436 1.00 60.68 232 LEU B C 1
ATOM 1779 O O . LEU A 1 226 ? 3.173 -36.189 23.406 1.00 59.75 232 LEU B O 1
ATOM 1784 N N . PRO A 1 227 ? 3.732 -36.477 21.252 1.00 54.92 233 PRO B N 1
ATOM 1785 C CA . PRO A 1 227 ? 4.171 -35.090 21.094 1.00 56.12 233 PRO B CA 1
ATOM 1786 C C . PRO A 1 227 ? 3.064 -34.148 20.652 1.00 60.23 233 PRO B C 1
ATOM 1787 O O . PRO A 1 227 ? 2.087 -34.540 20.009 1.00 60.28 233 PRO B O 1
ATOM 1791 N N . GLY A 1 228 ? 3.242 -32.878 21.016 1.00 58.41 234 GLY B N 1
ATOM 1792 C CA . GLY A 1 228 ? 2.381 -31.810 20.546 1.00 57.30 234 GLY B CA 1
ATOM 1793 C C . GLY A 1 228 ? 0.903 -32.071 20.735 1.00 58.11 234 GLY B C 1
ATOM 1794 O O . GLY A 1 228 ? 0.442 -32.328 21.853 1.00 59.52 234 GLY B O 1
ATOM 1795 N N . LEU A 1 229 ? 0.149 -32.008 19.638 1.00 51.08 235 LEU B N 1
ATOM 1796 C CA . LEU A 1 229 ? -1.289 -32.231 19.685 1.00 48.58 235 LEU B CA 1
ATOM 1797 C C . LEU A 1 229 ? -1.657 -33.708 19.759 1.00 57.64 235 LEU B C 1
ATOM 1798 O O . LEU A 1 229 ? -2.819 -34.023 20.042 1.00 58.96 235 LEU B O 1
ATOM 1803 N N . PHE A 1 230 ? -0.704 -34.619 19.528 1.00 55.63 236 PHE B N 1
ATOM 1804 C CA . PHE A 1 230 ? -1.004 -36.044 19.641 1.00 55.83 236 PHE B CA 1
ATOM 1805 C C . PHE A 1 230 ? -1.349 -36.432 21.072 1.00 55.16 236 PHE B C 1
ATOM 1806 O O . PHE A 1 230 ? -2.114 -37.377 21.289 1.00 54.77 236 PHE B O 1
ATOM 1814 N N . PHE A 1 231 ? -0.792 -35.719 22.054 1.00 56.41 237 PHE B N 1
ATOM 1815 C CA . PHE A 1 231 ? -1.106 -35.984 23.454 1.00 58.51 237 PHE B CA 1
ATOM 1816 C C . PHE A 1 231 ? -2.580 -35.746 23.755 1.00 61.75 237 PHE B C 1
ATOM 1817 O O . PHE A 1 231 ? -3.172 -36.458 24.577 1.00 58.41 237 PHE B O 1
ATOM 1825 N N . TRP A 1 232 ? -3.186 -34.758 23.096 1.00 63.95 238 TRP B N 1
ATOM 1826 C CA . TRP A 1 232 ? -4.588 -34.419 23.300 1.00 56.47 238 TRP B CA 1
ATOM 1827 C C . TRP A 1 232 ? -5.526 -35.225 22.419 1.00 59.98 238 TRP B C 1
ATOM 1828 O O . TRP A 1 232 ? -6.672 -35.472 22.812 1.00 73.03 238 TRP B O 1
ATOM 1839 N N . LEU A 1 233 ? -5.078 -35.626 21.228 1.00 53.70 239 LEU B N 1
ATOM 1840 C CA . LEU A 1 233 ? -5.910 -36.475 20.384 1.00 55.14 239 LEU B CA 1
ATOM 1841 C C . LEU A 1 233 ? -6.184 -37.817 21.051 1.00 58.45 239 LEU B C 1
ATOM 1842 O O . LEU A 1 233 ? -7.243 -38.415 20.829 1.00 62.32 239 LEU B O 1
ATOM 1847 N N . GLU A 1 234 ? -5.249 -38.303 21.874 1.00 58.79 240 GLU B N 1
ATOM 1848 C CA . GLU A 1 234 ? -5.455 -39.583 22.546 1.00 61.73 240 GLU B CA 1
ATOM 1849 C C . GLU A 1 234 ? -6.452 -39.477 23.692 1.00 67.20 240 GLU B C 1
ATOM 1850 O O . GLU A 1 234 ? -7.085 -40.476 24.048 1.00 75.81 240 GLU B O 1
ATOM 1856 N N . ARG A 1 235 ? -6.609 -38.291 24.286 1.00 68.37 241 ARG B N 1
ATOM 1857 C CA . ARG A 1 235 ? -7.610 -38.140 25.335 1.00 64.78 241 ARG B CA 1
ATOM 1858 C C . ARG A 1 235 ? -9.025 -38.156 24.768 1.00 67.93 241 ARG B C 1
ATOM 1859 O O . ARG A 1 235 ? -9.984 -38.342 25.526 1.00 71.88 241 ARG B O 1
ATOM 1867 N N . ASN A 1 236 ? -9.165 -37.953 23.456 1.00 63.12 242 ASN B N 1
ATOM 1868 C CA . ASN A 1 236 ? -10.411 -38.116 22.713 1.00 68.73 242 ASN B CA 1
ATOM 1869 C C . ASN A 1 236 ? -11.525 -37.154 23.116 1.00 67.88 242 ASN B C 1
ATOM 1870 O O . ASN A 1 236 ? -12.591 -37.150 22.492 1.00 61.47 242 ASN B O 1
ATOM 1875 N N . ASN A 1 237 ? -11.310 -36.338 24.142 1.00 65.17 243 ASN B N 1
ATOM 1876 C CA . ASN A 1 237 ? -12.275 -35.288 24.453 1.00 61.33 243 ASN B CA 1
ATOM 1877 C C . ASN A 1 237 ? -12.129 -34.218 23.383 1.00 69.05 243 ASN B C 1
ATOM 1878 O O . ASN A 1 237 ? -11.164 -33.451 23.385 1.00 76.84 243 ASN B O 1
ATOM 1883 N N . ARG A 1 238 ? -13.086 -34.172 22.449 1.00 64.80 244 ARG B N 1
ATOM 1884 C CA . ARG A 1 238 ? -13.040 -33.165 21.392 1.00 62.79 244 ARG B CA 1
ATOM 1885 C C . ARG A 1 238 ? -12.971 -31.758 21.970 1.00 71.76 244 ARG B C 1
ATOM 1886 O O . ARG A 1 238 ? -12.353 -30.869 21.372 1.00 72.55 244 ARG B O 1
ATOM 1894 N N . GLN A 1 239 ? -13.573 -31.546 23.142 1.00 76.26 245 GLN B N 1
ATOM 1895 C CA . GLN A 1 239 ? -13.417 -30.273 23.836 1.00 74.50 245 GLN B CA 1
ATOM 1896 C C . GLN A 1 239 ? -11.947 -30.011 24.138 1.00 67.86 245 GLN B C 1
ATOM 1897 O O . GLN A 1 239 ? -11.433 -28.915 23.889 1.00 66.20 245 GLN B O 1
ATOM 1903 N N . LEU A 1 240 ? -11.250 -31.023 24.663 1.00 70.13 246 LEU B N 1
ATOM 1904 C CA . LEU A 1 240 ? -9.854 -30.854 25.057 1.00 70.10 246 LEU B CA 1
ATOM 1905 C C . LEU A 1 240 ? -8.964 -30.588 23.849 1.00 69.88 246 LEU B C 1
ATOM 1906 O O . LEU A 1 240 ? -8.023 -29.789 23.928 1.00 68.72 246 LEU B O 1
ATOM 1911 N N . PHE A 1 241 ? -9.240 -31.253 22.725 1.00 70.73 247 PHE B N 1
ATOM 1912 C CA . PHE A 1 241 ? -8.457 -31.022 21.514 1.00 61.26 247 PHE B CA 1
ATOM 1913 C C . PHE A 1 241 ? -8.698 -29.621 20.970 1.00 62.07 247 PHE B C 1
ATOM 1914 O O . PHE A 1 241 ? -7.748 -28.889 20.668 1.00 64.97 247 PHE B O 1
ATOM 1922 N N . GLU A 1 242 ? -9.968 -29.235 20.826 1.00 66.62 248 GLU B N 1
ATOM 1923 C CA . GLU A 1 242 ? -10.287 -27.897 20.338 1.00 67.10 248 GLU B CA 1
ATOM 1924 C C . GLU A 1 242 ? -9.685 -26.817 21.227 1.00 60.72 248 GLU B C 1
ATOM 1925 O O . GLU A 1 242 ? -9.297 -25.751 20.736 1.00 51.62 248 GLU B O 1
ATOM 1931 N N . GLU A 1 243 ? -9.587 -27.080 22.531 1.00 61.57 249 GLU B N 1
ATOM 1932 C CA . GLU A 1 243 ? -9.039 -26.091 23.452 1.00 65.23 249 GLU B CA 1
ATOM 1933 C C . GLU A 1 243 ? -7.550 -25.873 23.211 1.00 62.65 249 GLU B C 1
ATOM 1934 O O . GLU A 1 243 ? -7.079 -24.731 23.172 1.00 58.50 249 GLU B O 1
ATOM 1940 N N . ASN A 1 244 ? -6.793 -26.958 23.047 1.00 64.08 250 ASN B N 1
ATOM 1941 C CA . ASN A 1 244 ? -5.344 -26.877 22.929 1.00 61.36 250 ASN B CA 1
ATOM 1942 C C . ASN A 1 244 ? -4.858 -26.747 21.491 1.00 55.07 250 ASN B C 1
ATOM 1943 O O . ASN A 1 244 ? -3.674 -26.461 21.282 1.00 58.95 250 ASN B O 1
ATOM 1948 N N . LEU A 1 245 ? -5.730 -26.961 20.505 1.00 52.35 251 LEU B N 1
ATOM 1949 C CA . LEU A 1 245 ? -5.339 -26.773 19.112 1.00 48.04 251 LEU B CA 1
ATOM 1950 C C . LEU A 1 245 ? -4.778 -25.386 18.796 1.00 52.86 251 LEU B C 1
ATOM 1951 O O . LEU A 1 245 ? -3.882 -25.309 17.937 1.00 55.87 251 LEU B O 1
ATOM 1956 N N . PRO A 1 246 ? -5.228 -24.286 19.414 1.00 60.08 252 PRO B N 1
ATOM 1957 C CA . PRO A 1 246 ? -4.572 -22.994 19.150 1.00 64.41 252 PRO B CA 1
ATOM 1958 C C . PRO A 1 246 ? -3.067 -22.993 19.382 1.00 58.88 252 PRO B C 1
ATOM 1959 O O . PRO A 1 246 ? -2.359 -22.178 18.775 1.00 51.25 252 PRO B O 1
ATOM 1963 N N . TYR A 1 247 ? -2.556 -23.867 20.252 1.00 55.08 253 TYR B N 1
ATOM 1964 C CA . TYR A 1 247 ? -1.158 -23.852 20.660 1.00 60.43 253 TYR B CA 1
ATOM 1965 C C . TYR A 1 247 ? -0.287 -24.826 19.867 1.00 68.44 253 TYR B C 1
ATOM 1966 O O . TYR A 1 247 ? 0.826 -25.137 20.297 1.00 64.55 253 TYR B O 1
ATOM 1975 N N . GLY A 1 248 ? -0.760 -25.307 18.734 1.00 62.33 254 GLY B N 1
ATOM 1976 C CA . GLY A 1 248 ? 0.006 -26.218 17.902 1.00 53.75 254 GLY B CA 1
ATOM 1977 C C . GLY A 1 248 ? -0.249 -25.988 16.436 1.00 55.79 254 GLY B C 1
ATOM 1978 O O . GLY A 1 248 ? -0.490 -24.855 16.004 1.00 56.21 254 GLY B O 1
ATOM 1979 N N . ASP A 1 249 ? -0.223 -27.081 15.675 1.00 53.28 255 ASP B N 1
ATOM 1980 C CA . ASP A 1 249 ? -0.447 -27.054 14.234 1.00 52.17 255 ASP B CA 1
ATOM 1981 C C . ASP A 1 249 ? -1.127 -28.347 13.822 1.00 48.24 255 ASP B C 1
ATOM 1982 O O . ASP A 1 249 ? -0.586 -29.432 14.049 1.00 45.69 255 ASP B O 1
ATOM 1987 N N . ILE A 1 250 ? -2.310 -28.230 13.216 1.00 48.61 256 ILE B N 1
ATOM 1988 C CA . ILE A 1 250 ? -3.043 -29.405 12.764 1.00 47.70 256 ILE B CA 1
ATOM 1989 C C . ILE A 1 250 ? -2.292 -30.157 11.675 1.00 44.38 256 ILE B C 1
ATOM 1990 O O . ILE A 1 250 ? -2.601 -31.322 11.397 1.00 38.49 256 ILE B O 1
ATOM 1995 N N . ASN A 1 251 ? -1.291 -29.526 11.063 1.00 51.37 257 ASN B N 1
ATOM 1996 C CA . ASN A 1 251 ? -0.576 -30.091 9.929 1.00 46.17 257 ASN B CA 1
ATOM 1997 C C . ASN A 1 251 ? 0.853 -30.501 10.263 1.00 46.05 257 ASN B C 1
ATOM 1998 O O . ASN A 1 251 ? 1.605 -30.866 9.354 1.00 46.19 257 ASN B O 1
ATOM 2003 N N . GLN A 1 252 ? 1.250 -30.442 11.533 1.00 44.99 258 GLN B N 1
ATOM 2004 C CA . GLN A 1 252 ? 2.610 -30.811 11.899 1.00 43.79 258 GLN B CA 1
ATOM 2005 C C . GLN A 1 252 ? 2.885 -32.262 11.521 1.00 50.47 258 GLN B C 1
ATOM 2006 O O . GLN A 1 252 ? 2.068 -33.152 11.773 1.00 49.78 258 GLN B O 1
ATOM 2012 N N . GLN A 1 253 ? 4.049 -32.497 10.917 1.00 53.27 259 GLN B N 1
ATOM 2013 C CA . GLN A 1 253 ? 4.476 -33.834 10.523 1.00 50.38 259 GLN B CA 1
ATOM 2014 C C . GLN A 1 253 ? 5.513 -34.345 11.511 1.00 49.99 259 GLN B C 1
ATOM 2015 O O . GLN A 1 253 ? 6.473 -33.638 11.834 1.00 51.50 259 GLN B O 1
ATOM 2021 N N . LEU A 1 254 ? 5.325 -35.578 11.977 1.00 51.05 260 LEU B N 1
ATOM 2022 C CA . LEU A 1 254 ? 6.178 -36.131 13.014 1.00 55.19 260 LEU B CA 1
ATOM 2023 C C . LEU A 1 254 ? 6.363 -37.622 12.783 1.00 59.69 260 LEU B C 1
ATOM 2024 O O . LEU A 1 254 ? 5.504 -38.288 12.199 1.00 53.28 260 LEU B O 1
ATOM 2029 N N . ALA A 1 255 ? 7.494 -38.139 13.256 1.00 62.34 261 ALA B N 1
ATOM 2030 C CA . ALA A 1 255 ? 7.753 -39.577 13.260 1.00 60.08 261 ALA B CA 1
ATOM 2031 C C . ALA A 1 255 ? 6.984 -40.195 14.422 1.00 53.49 261 ALA B C 1
ATOM 2032 O O . ALA A 1 255 ? 7.391 -40.087 15.581 1.00 53.88 261 ALA B O 1
ATOM 2034 N N . CYS A 1 256 ? 5.861 -40.840 14.112 1.00 47.95 262 CYS B N 1
ATOM 2035 C CA . CYS A 1 256 ? 4.952 -41.382 15.122 1.00 54.47 262 CYS B CA 1
ATOM 2036 C C . CYS A 1 256 ? 5.222 -42.875 15.276 1.00 53.34 262 CYS B C 1
ATOM 2037 O O . CYS A 1 256 ? 4.580 -43.712 14.639 1.00 52.56 262 CYS B O 1
ATOM 2040 N N . SER A 1 257 ? 6.179 -43.211 16.145 1.00 56.35 263 SER B N 1
ATOM 2041 C CA . SER A 1 257 ? 6.520 -44.611 16.372 1.00 59.63 263 SER B CA 1
ATOM 2042 C C . SER A 1 257 ? 5.378 -45.383 17.017 1.00 62.88 263 SER B C 1
ATOM 2043 O O . SER A 1 257 ? 5.373 -46.618 16.971 1.00 64.25 263 SER B O 1
ATOM 2046 N N . PHE A 1 258 ? 4.418 -44.683 17.625 1.00 51.92 264 PHE B N 1
ATOM 2047 C CA . PHE A 1 258 ? 3.253 -45.343 18.198 1.00 53.63 264 PHE B CA 1
ATOM 2048 C C . PHE A 1 258 ? 2.263 -45.815 17.140 1.00 52.51 264 PHE B C 1
ATOM 2049 O O . PHE A 1 258 ? 1.514 -46.762 17.396 1.00 61.88 264 PHE B O 1
ATOM 2057 N N . SER A 1 259 ? 2.252 -45.196 15.960 1.00 49.44 265 SER B N 1
ATOM 2058 C CA . SER A 1 259 ? 1.302 -45.561 14.915 1.00 47.09 265 SER B CA 1
ATOM 2059 C C . SER A 1 259 ? 1.587 -46.951 14.365 1.00 51.19 265 SER B C 1
ATOM 2060 O O . SER A 1 259 ? 2.322 -47.102 13.385 1.00 51.50 265 SER B O 1
ATOM 2063 N N . ARG A 1 260 ? 1.002 -47.970 14.989 1.00 59.17 266 ARG B N 1
ATOM 2064 C CA . ARG A 1 260 ? 1.166 -49.354 14.575 1.00 53.63 266 ARG B CA 1
ATOM 2065 C C . ARG A 1 260 ? -0.177 -49.948 14.172 1.00 56.52 266 ARG B C 1
ATOM 2066 O O . ARG A 1 260 ? -1.240 -49.478 14.585 1.00 58.96 266 ARG B O 1
ATOM 2074 N N . LYS A 1 261 ? -0.111 -51.004 13.364 1.00 56.23 267 LYS B N 1
ATOM 2075 C CA . LYS A 1 261 ? -1.284 -51.747 12.925 1.00 56.11 267 LYS B CA 1
ATOM 2076 C C . LYS A 1 261 ? -0.810 -53.026 12.251 1.00 61.61 267 LYS B C 1
ATOM 2077 O O . LYS A 1 261 ? 0.122 -52.989 11.447 1.00 63.09 267 LYS B O 1
ATOM 2083 N N . SER A 1 262 ? -1.466 -54.141 12.559 1.00 57.12 268 SER B N 1
ATOM 2084 C CA . SER A 1 262 ? -1.072 -55.426 12.001 1.00 60.92 268 SER B CA 1
ATOM 2085 C C . SER A 1 262 ? -1.736 -55.663 10.649 1.00 63.76 268 SER B C 1
ATOM 2086 O O . SER A 1 262 ? -2.868 -55.239 10.403 1.00 60.47 268 SER B O 1
ATOM 2089 N N . LEU A 1 263 ? -1.004 -56.341 9.766 1.00 67.79 269 LEU B N 1
ATOM 2090 C CA . LEU A 1 263 ? -1.500 -56.648 8.431 1.00 76.12 269 LEU B CA 1
ATOM 2091 C C . LEU A 1 263 ? -2.588 -57.713 8.501 1.00 85.17 269 LEU B C 1
ATOM 2092 O O . LEU A 1 263 ? -3.775 -57.412 8.341 1.00 89.24 269 LEU B O 1
ATOM 2097 N N . ALA A 1 264 ? -2.191 -58.959 8.741 1.00 90.26 270 ALA B N 1
ATOM 2098 C CA . ALA A 1 264 ? -3.134 -60.058 8.894 1.00 79.68 270 ALA B CA 1
ATOM 2099 C C . ALA A 1 264 ? -3.521 -60.206 10.358 1.00 84.90 270 ALA B C 1
ATOM 2100 O O . ALA A 1 264 ? -2.638 -60.278 11.221 1.00 89.88 270 ALA B O 1
ATOM 2102 N N . PRO A 1 265 ? -4.811 -60.256 10.675 1.00 93.12 271 PRO B N 1
ATOM 2103 C CA . PRO A 1 265 ? -5.213 -60.519 12.060 1.00 88.81 271 PRO B CA 1
ATOM 2104 C C . PRO A 1 265 ? -4.830 -61.927 12.481 1.00 84.75 271 PRO B C 1
ATOM 2105 O O . PRO A 1 265 ? -5.006 -62.888 11.729 1.00 87.05 271 PRO B O 1
ATOM 2109 N N . CYS A 1 266 ? -4.314 -62.052 13.691 1.00 84.30 272 CYS B N 1
ATOM 2110 C CA . CYS A 1 266 ? -3.995 -63.359 14.217 1.00 80.60 272 CYS B CA 1
ATOM 2111 C C . CYS A 1 266 ? -4.806 -63.587 15.478 1.00 86.31 272 CYS B C 1
ATOM 2112 O O . CYS A 1 266 ? -5.453 -62.684 15.979 1.00 88.55 272 CYS B O 1
ATOM 2115 N N . SER A 1 267 ? -4.747 -64.798 16.002 1.00 83.43 273 SER B N 1
ATOM 2116 C CA . SER A 1 267 ? -5.536 -65.155 17.155 1.00 84.27 273 SER B CA 1
ATOM 2117 C C . SER A 1 267 ? -4.788 -65.413 18.460 1.00 78.79 273 SER B C 1
ATOM 2118 O O . SER A 1 267 ? -3.588 -65.330 18.501 1.00 74.22 273 SER B O 1
ATOM 2121 N N . VAL A 1 268 ? -5.516 -65.700 19.534 1.00 81.65 274 VAL B N 1
ATOM 2122 C CA . VAL A 1 268 ? -4.896 -66.019 20.807 1.00 81.90 274 VAL B CA 1
ATOM 2123 C C . VAL A 1 268 ? -5.527 -67.333 21.233 1.00 90.64 274 VAL B C 1
ATOM 2124 O O . VAL A 1 268 ? -6.699 -67.526 21.019 1.00 96.86 274 VAL B O 1
ATOM 2128 N N . CYS A 1 269 ? -4.774 -68.266 21.808 1.00 88.85 275 CYS B N 1
ATOM 2129 C CA . CYS A 1 269 ? -5.331 -69.584 22.131 1.00 92.34 275 CYS B CA 1
ATOM 2130 C C . CYS A 1 269 ? -4.866 -70.274 23.422 1.00 99.25 275 CYS B C 1
ATOM 2131 O O . CYS A 1 269 ? -4.083 -69.737 24.174 1.00 114.11 275 CYS B O 1
ATOM 2134 N N . TYR A 1 270 ? -5.365 -71.498 23.624 1.00 100.48 276 TYR B N 1
ATOM 2135 C CA . TYR A 1 270 ? -5.080 -72.408 24.761 1.00 103.64 276 TYR B CA 1
ATOM 2136 C C . TYR A 1 270 ? -4.859 -71.792 26.127 1.00 107.29 276 TYR B C 1
ATOM 2137 O O . TYR A 1 270 ? -4.706 -72.521 27.106 1.00 108.03 276 TYR B O 1
ATOM 2146 N N . GLU A 1 277 ? 1.421 -80.383 21.731 1.00 75.28 283 GLU B N 1
ATOM 2147 C CA . GLU A 1 277 ? 2.196 -79.156 21.791 1.00 84.34 283 GLU B CA 1
ATOM 2148 C C . GLU A 1 277 ? 3.370 -79.092 20.825 1.00 86.26 283 GLU B C 1
ATOM 2149 O O . GLU A 1 277 ? 4.501 -78.858 21.225 1.00 83.47 283 GLU B O 1
ATOM 2151 N N . LYS A 1 278 ? 3.062 -79.379 19.567 1.00 84.02 284 LYS B N 1
ATOM 2152 C CA . LYS A 1 278 ? 3.996 -79.362 18.453 1.00 89.62 284 LYS B CA 1
ATOM 2153 C C . LYS A 1 278 ? 3.182 -79.449 17.184 1.00 87.53 284 LYS B C 1
ATOM 2154 O O . LYS A 1 278 ? 3.566 -78.946 16.156 1.00 81.43 284 LYS B O 1
ATOM 2160 N N . LEU A 1 279 ? 2.062 -80.138 17.250 1.00 89.57 285 LEU B N 1
ATOM 2161 C CA . LEU A 1 279 ? 1.202 -80.182 16.117 1.00 84.81 285 LEU B CA 1
ATOM 2162 C C . LEU A 1 279 ? 0.621 -78.793 16.164 1.00 92.83 285 LEU B C 1
ATOM 2163 O O . LEU A 1 279 ? 0.820 -78.011 15.249 1.00 84.61 285 LEU B O 1
ATOM 2168 N N . LEU A 1 280 ? -0.084 -78.490 17.256 1.00 95.87 286 LEU B N 1
ATOM 2169 C CA . LEU A 1 280 ? -0.702 -77.177 17.492 1.00 89.68 286 LEU B CA 1
ATOM 2170 C C . LEU A 1 280 ? -1.391 -76.571 16.280 1.00 89.26 286 LEU B C 1
ATOM 2171 O O . LEU A 1 280 ? -1.242 -75.403 16.013 1.00 76.25 286 LEU B O 1
ATOM 2176 N N . ALA A 1 281 ? -2.136 -77.374 15.545 1.00 94.80 287 ALA B N 1
ATOM 2177 C CA . ALA A 1 281 ? -2.823 -76.890 14.377 1.00 87.32 287 ALA B CA 1
ATOM 2178 C C . ALA A 1 281 ? -4.280 -76.962 14.726 1.00 88.46 287 ALA B C 1
ATOM 2179 O O . ALA A 1 281 ? -5.053 -77.695 14.127 1.00 81.05 287 ALA B O 1
ATOM 2181 N N . MET A 1 282 ? -4.623 -76.174 15.735 1.00 88.06 288 MET B N 1
ATOM 2182 C CA . MET A 1 282 ? -5.962 -76.047 16.244 1.00 75.90 288 MET B CA 1
ATOM 2183 C C . MET A 1 282 ? -6.738 -75.185 15.309 1.00 74.24 288 MET B C 1
ATOM 2184 O O . MET A 1 282 ? -6.191 -74.386 14.592 1.00 79.32 288 MET B O 1
ATOM 2189 N N . PRO A 1 283 ? -8.040 -75.280 15.378 1.00 73.25 289 PRO B N 1
ATOM 2190 C CA . PRO A 1 283 ? -8.860 -74.523 14.452 1.00 77.97 289 PRO B CA 1
ATOM 2191 C C . PRO A 1 283 ? -8.979 -73.017 14.638 1.00 75.01 289 PRO B C 1
ATOM 2192 O O . PRO A 1 283 ? -10.089 -72.565 14.844 1.00 82.90 289 PRO B O 1
ATOM 2196 N N . PHE A 1 284 ? -7.905 -72.243 14.576 1.00 64.64 290 PHE B N 1
ATOM 2197 C CA . PHE A 1 284 ? -8.115 -70.812 14.637 1.00 65.81 290 PHE B CA 1
ATOM 2198 C C . PHE A 1 284 ? -8.492 -70.377 13.233 1.00 67.33 290 PHE B C 1
ATOM 2199 O O . PHE A 1 284 ? -8.137 -71.017 12.262 1.00 76.76 290 PHE B O 1
ATOM 2207 N N . THR A 1 285 ? -9.231 -69.276 13.140 1.00 65.44 291 THR B N 1
ATOM 2208 C CA . THR A 1 285 ? -9.673 -68.757 11.850 1.00 69.45 291 THR B CA 1
ATOM 2209 C C . THR A 1 285 ? -8.607 -67.896 11.180 1.00 71.41 291 THR B C 1
ATOM 2210 O O . THR A 1 285 ? -8.732 -67.540 10.007 1.00 66.41 291 THR B O 1
ATOM 2214 N N . THR A 1 286 ? -7.545 -67.547 11.870 1.00 74.12 292 THR B N 1
ATOM 2215 C CA . THR A 1 286 ? -6.555 -66.720 11.229 1.00 62.83 292 THR B CA 1
ATOM 2216 C C . THR A 1 286 ? -5.518 -67.571 10.578 1.00 69.67 292 THR B C 1
ATOM 2217 O O . THR A 1 286 ? -5.572 -68.771 10.615 1.00 73.40 292 THR B O 1
ATOM 2221 N N . ASN A 1 287 ? -4.592 -66.929 9.926 1.00 67.03 293 ASN B N 1
ATOM 2222 C CA . ASN A 1 287 ? -3.518 -67.670 9.355 1.00 61.78 293 ASN B CA 1
ATOM 2223 C C . ASN A 1 287 ? -2.471 -67.930 10.423 1.00 65.54 293 ASN B C 1
ATOM 2224 O O . ASN A 1 287 ? -1.615 -68.765 10.262 1.00 63.13 293 ASN B O 1
ATOM 2229 N N . GLU A 1 288 ? -2.559 -67.209 11.534 1.00 69.34 294 GLU B N 1
ATOM 2230 C CA . GLU A 1 288 ? -1.640 -67.329 12.621 1.00 65.27 294 GLU B CA 1
ATOM 2231 C C . GLU A 1 288 ? -2.237 -66.831 13.930 1.00 63.94 294 GLU B C 1
ATOM 2232 O O . GLU A 1 288 ? -3.202 -66.121 13.978 1.00 75.01 294 GLU B O 1
ATOM 2238 N N . ALA A 1 289 ? -1.625 -67.306 14.979 1.00 67.04 295 ALA B N 1
ATOM 2239 C CA . ALA A 1 289 ? -1.766 -67.062 16.407 1.00 70.37 295 ALA B CA 1
ATOM 2240 C C . ALA A 1 289 ? -0.639 -67.299 17.432 1.00 72.18 295 ALA B C 1
ATOM 2241 O O . ALA A 1 289 ? 0.171 -68.151 17.216 1.00 78.14 295 ALA B O 1
ATOM 2243 N N . TYR A 1 290 ? -0.513 -66.489 18.491 1.00 77.03 296 TYR B N 1
ATOM 2244 C CA . TYR A 1 290 ? 0.273 -66.969 19.621 1.00 78.79 296 TYR B CA 1
ATOM 2245 C C . TYR A 1 290 ? -0.609 -67.665 20.653 1.00 88.72 296 TYR B C 1
ATOM 2246 O O . TYR A 1 290 ? -1.524 -67.060 21.211 1.00 94.29 296 TYR B O 1
ATOM 2255 N N . ILE A 1 291 ? -0.326 -68.940 20.901 1.00 87.23 297 ILE B N 1
ATOM 2256 C CA . ILE A 1 291 ? -1.079 -69.714 21.850 1.00 84.47 297 ILE B CA 1
ATOM 2257 C C . ILE A 1 291 ? -0.328 -70.108 23.094 1.00 86.52 297 ILE B C 1
ATOM 2258 O O . ILE A 1 291 ? 0.848 -70.360 23.058 1.00 85.45 297 ILE B O 1
ATOM 2263 N N . ALA A 1 292 ? -1.044 -70.150 24.206 1.00 99.86 298 ALA B N 1
ATOM 2264 C CA . ALA A 1 292 ? -0.476 -70.513 25.495 1.00 101.58 298 ALA B CA 1
ATOM 2265 C C . ALA A 1 292 ? -0.618 -72.021 25.625 1.00 109.90 298 ALA B C 1
ATOM 2266 O O . ALA A 1 292 ? -1.675 -72.578 25.329 1.00 113.54 298 ALA B O 1
ATOM 2268 N N . THR A 1 293 ? 0.442 -72.685 26.068 1.00 110.94 299 THR B N 1
ATOM 2269 C CA . THR A 1 293 ? 0.418 -74.137 26.192 1.00 110.18 299 THR B CA 1
ATOM 2270 C C . THR A 1 293 ? -0.067 -74.660 27.542 1.00 114.51 299 THR B C 1
ATOM 2271 O O . THR A 1 293 ? -0.420 -73.897 28.442 1.00 113.99 299 THR B O 1
ATOM 2275 N N . LYS A 1 294 ? -0.107 -75.986 27.608 1.00 118.46 300 LYS B N 1
ATOM 2276 C CA . LYS A 1 294 ? -0.545 -76.755 28.753 1.00 115.78 300 LYS B CA 1
ATOM 2277 C C . LYS A 1 294 ? 0.034 -76.209 30.017 1.00 112.63 300 LYS B C 1
ATOM 2278 O O . LYS A 1 294 ? -0.603 -76.193 31.061 1.00 106.36 300 LYS B O 1
ATOM 2284 N N . ALA A 1 295 ? 1.269 -75.731 29.895 1.00 110.29 301 ALA B N 1
ATOM 2285 C CA . ALA A 1 295 ? 2.016 -75.138 30.994 1.00 107.67 301 ALA B CA 1
ATOM 2286 C C . ALA A 1 295 ? 3.133 -74.286 30.399 1.00 103.55 301 ALA B C 1
ATOM 2287 O O . ALA A 1 295 ? 2.974 -73.717 29.318 1.00 115.79 301 ALA B O 1
ATOM 2289 N N . ASN A 1 296 ? 4.260 -74.207 31.102 1.00 95.46 302 ASN B N 1
ATOM 2290 C CA . ASN A 1 296 ? 5.415 -73.435 30.643 1.00 101.87 302 ASN B CA 1
ATOM 2291 C C . ASN A 1 296 ? 5.075 -72.018 30.181 1.00 104.55 302 ASN B C 1
ATOM 2292 O O . ASN A 1 296 ? 4.709 -71.163 30.987 1.00 106.89 302 ASN B O 1
ATOM 2297 N N . GLN A 1 297 ? 5.233 -71.748 28.872 1.00 103.84 303 GLN B N 1
ATOM 2298 C CA . GLN A 1 297 ? 5.000 -70.429 28.268 1.00 99.42 303 GLN B CA 1
ATOM 2299 C C . GLN A 1 297 ? 4.216 -70.397 26.945 1.00 93.11 303 GLN B C 1
ATOM 2300 O O . GLN A 1 297 ? 3.303 -71.174 26.750 1.00 87.40 303 GLN B O 1
ATOM 2306 N N . ILE A 1 298 ? 4.575 -69.481 26.038 1.00 88.80 304 ILE B N 1
ATOM 2307 C CA . ILE A 1 298 ? 3.873 -69.262 24.761 1.00 88.27 304 ILE B CA 1
ATOM 2308 C C . ILE A 1 298 ? 4.572 -69.664 23.468 1.00 84.68 304 ILE B C 1
ATOM 2309 O O . ILE A 1 298 ? 5.782 -69.758 23.414 1.00 77.01 304 ILE B O 1
ATOM 2314 N N . PHE A 1 299 ? 3.782 -69.836 22.415 1.00 76.75 305 PHE B N 1
ATOM 2315 C CA . PHE A 1 299 ? 4.266 -70.226 21.110 1.00 72.22 305 PHE B CA 1
ATOM 2316 C C . PHE A 1 299 ? 3.908 -69.243 20.013 1.00 82.04 305 PHE B C 1
ATOM 2317 O O . PHE A 1 299 ? 3.222 -68.278 20.249 1.00 84.02 305 PHE B O 1
ATOM 2325 N N . TYR A 1 300 ? 4.392 -69.494 18.805 1.00 80.40 306 TYR B N 1
ATOM 2326 C CA . TYR A 1 300 ? 4.069 -68.680 17.651 1.00 68.12 306 TYR B CA 1
ATOM 2327 C C . TYR A 1 300 ? 3.780 -69.658 16.563 1.00 71.67 306 TYR B C 1
ATOM 2328 O O . TYR A 1 300 ? 4.655 -70.376 16.168 1.00 76.32 306 TYR B O 1
ATOM 2337 N N . VAL A 1 301 ? 2.560 -69.692 16.064 1.00 63.27 307 VAL B N 1
ATOM 2338 C CA . VAL A 1 301 ? 2.205 -70.652 15.044 1.00 61.66 307 VAL B CA 1
ATOM 2339 C C . VAL A 1 301 ? 1.780 -70.005 13.766 1.00 63.66 307 VAL B C 1
ATOM 2340 O O . VAL A 1 301 ? 1.081 -69.043 13.784 1.00 69.91 307 VAL B O 1
ATOM 2344 N N . ASN A 1 302 ? 2.198 -70.537 12.641 1.00 60.07 308 ASN B N 1
ATOM 2345 C CA . ASN A 1 302 ? 1.801 -69.972 11.378 1.00 66.47 308 ASN B CA 1
ATOM 2346 C C . ASN A 1 302 ? 1.347 -71.103 10.519 1.00 63.69 308 ASN B C 1
ATOM 2347 O O . ASN A 1 302 ? 2.121 -71.947 10.163 1.00 68.62 308 ASN B O 1
ATOM 2352 N N . LYS A 1 303 ? 0.084 -71.102 10.156 1.00 60.09 309 LYS B N 1
ATOM 2353 C CA . LYS A 1 303 ? -0.461 -72.195 9.383 1.00 63.48 309 LYS B CA 1
ATOM 2354 C C . LYS A 1 303 ? 0.019 -72.276 7.951 1.00 65.88 309 LYS B C 1
ATOM 2355 O O . LYS A 1 303 ? 0.004 -73.337 7.351 1.00 54.69 309 LYS B O 1
ATOM 2361 N N . THR A 1 304 ? 0.455 -71.150 7.411 1.00 71.69 310 THR B N 1
ATOM 2362 C CA . THR A 1 304 ? 0.908 -71.102 6.038 1.00 62.52 310 THR B CA 1
ATOM 2363 C C . THR A 1 304 ? 2.235 -71.758 5.814 1.00 61.49 310 THR B C 1
ATOM 2364 O O . THR A 1 304 ? 2.468 -72.339 4.779 1.00 60.73 310 THR B O 1
ATOM 2368 N N . THR A 1 305 ? 3.128 -71.627 6.769 1.00 63.83 311 THR B N 1
ATOM 2369 C CA . THR A 1 305 ? 4.373 -72.328 6.668 1.00 63.18 311 THR B CA 1
ATOM 2370 C C . THR A 1 305 ? 4.212 -73.485 7.640 1.00 75.48 311 THR B C 1
ATOM 2371 O O . THR A 1 305 ? 3.383 -74.344 7.389 1.00 81.01 311 THR B O 1
ATOM 2375 N N . LYS A 1 306 ? 4.911 -73.509 8.763 1.00 70.38 312 LYS B N 1
ATOM 2376 C CA . LYS A 1 306 ? 4.758 -74.603 9.693 1.00 66.69 312 LYS B CA 1
ATOM 2377 C C . LYS A 1 306 ? 5.296 -74.214 11.011 1.00 67.90 312 LYS B C 1
ATOM 2378 O O . LYS A 1 306 ? 5.055 -74.899 11.961 1.00 81.44 312 LYS B O 1
ATOM 2384 N N . GLU A 1 307 ? 6.030 -73.117 11.066 1.00 70.25 313 GLU B N 1
ATOM 2385 C CA . GLU A 1 307 ? 6.688 -72.666 12.285 1.00 72.39 313 GLU B CA 1
ATOM 2386 C C . GLU A 1 307 ? 5.905 -72.739 13.569 1.00 74.73 313 GLU B C 1
ATOM 2387 O O . GLU A 1 307 ? 4.748 -72.389 13.628 1.00 68.91 313 GLU B O 1
ATOM 2393 N N . CYS A 1 308 ? 6.574 -73.191 14.609 1.00 69.31 314 CYS B N 1
ATOM 2394 C CA . CYS A 1 308 ? 5.963 -73.304 15.892 1.00 65.58 314 CYS B CA 1
ATOM 2395 C C . CYS A 1 308 ? 6.960 -72.881 16.904 1.00 68.50 314 CYS B C 1
ATOM 2396 O O . CYS A 1 308 ? 7.214 -73.568 17.859 1.00 77.55 314 CYS B O 1
ATOM 2399 N N . VAL A 1 309 ? 7.507 -71.704 16.731 1.00 69.71 315 VAL B N 1
ATOM 2400 C CA . VAL A 1 309 ? 8.496 -71.204 17.651 1.00 74.35 315 VAL B CA 1
ATOM 2401 C C . VAL A 1 309 ? 7.946 -71.015 19.041 1.00 74.88 315 VAL B C 1
ATOM 2402 O O . VAL A 1 309 ? 6.815 -70.671 19.212 1.00 72.79 315 VAL B O 1
ATOM 2406 N N . CYS A 1 310 ? 8.780 -71.255 20.049 1.00 73.68 316 CYS B N 1
ATOM 2407 C CA . CYS A 1 310 ? 8.376 -71.065 21.437 1.00 73.71 316 CYS B CA 1
ATOM 2408 C C . CYS A 1 310 ? 8.914 -69.710 21.881 1.00 73.85 316 CYS B C 1
ATOM 2409 O O . CYS A 1 310 ? 10.128 -69.511 21.930 1.00 70.42 316 CYS B O 1
ATOM 2412 N N . VAL A 1 311 ? 8.023 -68.777 22.204 1.00 84.51 317 VAL B N 1
ATOM 2413 C CA . VAL A 1 311 ? 8.461 -67.457 22.589 1.00 75.88 317 VAL B CA 1
ATOM 2414 C C . VAL A 1 311 ? 8.130 -67.111 24.040 1.00 83.27 317 VAL B C 1
ATOM 2415 O O . VAL A 1 311 ? 7.768 -67.964 24.850 1.00 77.76 317 VAL B O 1
ATOM 2419 N N . ASP A 1 324 ? 2.327 -64.610 30.916 1.00 113.40 330 ASP B N 1
ATOM 2420 C CA . ASP A 1 324 ? 2.321 -64.156 32.293 1.00 120.22 330 ASP B CA 1
ATOM 2421 C C . ASP A 1 324 ? 1.848 -62.726 32.403 1.00 125.72 330 ASP B C 1
ATOM 2422 O O . ASP A 1 324 ? 1.681 -62.233 33.498 1.00 136.35 330 ASP B O 1
ATOM 2427 N N . ARG A 1 325 ? 1.610 -62.094 31.258 1.00 120.38 331 ARG B N 1
ATOM 2428 C CA . ARG A 1 325 ? 1.132 -60.723 31.161 1.00 123.50 331 ARG B CA 1
ATOM 2429 C C . ARG A 1 325 ? 0.732 -60.448 29.707 1.00 124.00 331 ARG B C 1
ATOM 2430 O O . ARG A 1 325 ? 1.114 -61.181 28.804 1.00 116.26 331 ARG B O 1
ATOM 2438 N N . PHE A 1 326 ? -0.073 -59.402 29.514 1.00 129.12 332 PHE B N 1
ATOM 2439 C CA . PHE A 1 326 ? -0.568 -58.883 28.212 1.00 126.65 332 PHE B CA 1
ATOM 2440 C C . PHE A 1 326 ? -1.352 -59.730 27.183 1.00 121.55 332 PHE B C 1
ATOM 2441 O O . PHE A 1 326 ? -1.868 -59.187 26.222 1.00 109.52 332 PHE B O 1
ATOM 2449 N N . HIS A 1 327 ? -1.418 -61.034 27.387 1.00 126.63 333 HIS B N 1
ATOM 2450 C CA . HIS A 1 327 ? -2.166 -61.922 26.514 1.00 121.05 333 HIS B CA 1
ATOM 2451 C C . HIS A 1 327 ? -2.426 -63.133 27.372 1.00 126.98 333 HIS B C 1
ATOM 2452 O O . HIS A 1 327 ? -1.482 -63.818 27.751 1.00 128.88 333 HIS B O 1
ATOM 2459 N N . LYS A 1 328 ? -3.668 -63.394 27.759 1.00 121.57 334 LYS B N 1
ATOM 2460 C CA . LYS A 1 328 ? -3.915 -64.554 28.611 1.00 124.84 334 LYS B CA 1
ATOM 2461 C C . LYS A 1 328 ? -5.261 -65.245 28.354 1.00 128.36 334 LYS B C 1
ATOM 2462 O O . LYS A 1 328 ? -6.213 -64.970 29.075 1.00 133.50 334 LYS B O 1
ATOM 2468 N N . GLU A 1 329 ? -5.378 -66.130 27.368 1.00 116.56 335 GLU B N 1
ATOM 2469 C CA . GLU A 1 329 ? -6.656 -66.824 27.191 1.00 112.78 335 GLU B CA 1
ATOM 2470 C C . GLU A 1 329 ? -6.546 -68.175 27.875 1.00 110.42 335 GLU B C 1
ATOM 2471 O O . GLU A 1 329 ? -5.847 -69.041 27.394 1.00 107.24 335 GLU B O 1
ATOM 2477 N N . LYS A 1 330 ? -7.268 -68.356 28.979 1.00 108.42 336 LYS B N 1
ATOM 2478 C CA . LYS A 1 330 ? -7.120 -69.548 29.810 1.00 103.54 336 LYS B CA 1
ATOM 2479 C C . LYS A 1 330 ? -8.282 -70.491 30.138 1.00 107.45 336 LYS B C 1
ATOM 2480 O O . LYS A 1 330 ? -8.054 -71.679 30.324 1.00 100.75 336 LYS B O 1
ATOM 2486 N N . ILE A 1 331 ? -9.497 -69.957 30.202 1.00 113.06 337 ILE B N 1
ATOM 2487 C CA . ILE A 1 331 ? -10.673 -70.764 30.507 1.00 106.25 337 ILE B CA 1
ATOM 2488 C C . ILE A 1 331 ? -11.800 -70.498 29.514 1.00 108.45 337 ILE B C 1
ATOM 2489 O O . ILE A 1 331 ? -11.686 -69.623 28.655 1.00 116.97 337 ILE B O 1
ATOM 2494 N N . ARG A 1 332 ? -12.883 -71.260 29.645 1.00 99.95 338 ARG B N 1
ATOM 2495 C CA . ARG A 1 332 ? -14.050 -71.132 28.774 1.00 99.76 338 ARG B CA 1
ATOM 2496 C C . ARG A 1 332 ? -13.676 -71.120 27.294 1.00 106.54 338 ARG B C 1
ATOM 2497 O O . ARG A 1 332 ? -13.576 -72.171 26.661 1.00 101.19 338 ARG B O 1
ATOM 2505 N N . LEU A 1 333 ? -13.470 -69.925 26.750 1.00 110.95 339 LEU B N 1
ATOM 2506 C CA . LEU A 1 333 ? -13.109 -69.775 25.346 1.00 106.31 339 LEU B CA 1
ATOM 2507 C C . LEU A 1 333 ? -11.596 -69.794 25.155 1.00 112.77 339 LEU B C 1
ATOM 2508 O O . LEU A 1 333 ? -10.871 -69.025 25.787 1.00 115.88 339 LEU B O 1
ATOM 2513 N N . ALA A 1 334 ? -11.125 -70.677 24.280 1.00 109.46 340 ALA B N 1
ATOM 2514 C CA . ALA A 1 334 ? -9.697 -70.793 24.005 1.00 99.08 340 ALA B CA 1
ATOM 2515 C C . ALA A 1 334 ? -9.361 -70.215 22.652 1.00 90.90 340 ALA B C 1
ATOM 2516 O O . ALA A 1 334 ? -9.078 -69.046 22.537 1.00 93.14 340 ALA B O 1
ATOM 2518 N N . SER A 1 335 ? -9.388 -71.032 21.620 1.00 89.04 341 SER B N 1
ATOM 2519 C CA . SER A 1 335 ? -9.082 -70.533 20.298 1.00 87.80 341 SER B CA 1
ATOM 2520 C C . SER A 1 335 ? -10.261 -69.745 19.797 1.00 90.19 341 SER B C 1
ATOM 2521 O O . SER A 1 335 ? -10.863 -70.090 18.802 1.00 91.75 341 SER B O 1
ATOM 2524 N N . GLU A 1 336 ? -10.583 -68.668 20.492 1.00 90.62 342 GLU B N 1
ATOM 2525 C CA . GLU A 1 336 ? -11.735 -67.848 20.130 1.00 93.49 342 GLU B CA 1
ATOM 2526 C C . GLU A 1 336 ? -11.443 -66.355 20.168 1.00 95.20 342 GLU B C 1
ATOM 2527 O O . GLU A 1 336 ? -11.944 -65.616 19.315 1.00 97.17 342 GLU B O 1
ATOM 2533 N N . SER A 1 337 ? -10.646 -65.893 21.129 1.00 83.75 343 SER B N 1
ATOM 2534 C CA . SER A 1 337 ? -10.300 -64.484 21.200 1.00 86.27 343 SER B CA 1
ATOM 2535 C C . SER A 1 337 ? -9.453 -64.110 19.984 1.00 94.36 343 SER B C 1
ATOM 2536 O O . SER A 1 337 ? -9.032 -64.961 19.195 1.00 90.18 343 SER B O 1
ATOM 2539 N N . GLU A 1 338 ? -9.160 -62.821 19.825 1.00 89.67 344 GLU B N 1
ATOM 2540 C CA . GLU A 1 338 ? -8.378 -62.370 18.683 1.00 81.50 344 GLU B CA 1
ATOM 2541 C C . GLU A 1 338 ? -7.537 -61.117 18.925 1.00 87.70 344 GLU B C 1
ATOM 2542 O O . GLU A 1 338 ? -6.752 -61.059 19.836 1.00 88.97 344 GLU B O 1
ATOM 2548 N N . ILE A 1 339 ? -7.675 -60.093 18.091 1.00 86.67 345 ILE B N 1
ATOM 2549 C CA . ILE A 1 339 ? -6.926 -58.854 18.195 1.00 84.56 345 ILE B CA 1
ATOM 2550 C C . ILE A 1 339 ? -7.353 -58.024 19.375 1.00 93.66 345 ILE B C 1
ATOM 2551 O O . ILE A 1 339 ? -8.441 -58.181 19.876 1.00 103.74 345 ILE B O 1
ATOM 2556 N N . ASN A 1 340 ? -6.477 -57.122 19.775 1.00 95.97 346 ASN B N 1
ATOM 2557 C CA . ASN A 1 340 ? -6.653 -56.152 20.830 1.00 99.60 346 ASN B CA 1
ATOM 2558 C C . ASN A 1 340 ? -5.322 -55.463 20.690 1.00 99.99 346 ASN B C 1
ATOM 2559 O O . ASN A 1 340 ? -4.961 -54.969 19.623 1.00 83.25 346 ASN B O 1
ATOM 2564 N N . GLN A 1 341 ? -4.572 -55.461 21.770 1.00 95.98 347 GLN B N 1
ATOM 2565 C CA . GLN A 1 341 ? -3.272 -54.928 21.726 1.00 92.27 347 GLN B CA 1
ATOM 2566 C C . GLN A 1 341 ? -2.352 -56.130 21.646 1.00 95.85 347 GLN B C 1
ATOM 2567 O O . GLN A 1 341 ? -1.597 -56.397 22.554 1.00 87.09 347 GLN B O 1
ATOM 2573 N N . LEU A 1 342 ? -2.523 -56.922 20.593 1.00 101.64 348 LEU B N 1
ATOM 2574 C CA . LEU A 1 342 ? -1.593 -58.000 20.268 1.00 94.94 348 LEU B CA 1
ATOM 2575 C C . LEU A 1 342 ? -0.152 -57.575 19.991 1.00 87.62 348 LEU B C 1
ATOM 2576 O O . LEU A 1 342 ? 0.633 -58.371 19.474 1.00 86.28 348 LEU B O 1
ATOM 2581 N N . ILE A 1 343 ? 0.179 -56.342 20.324 1.00 89.95 349 ILE B N 1
ATOM 2582 C CA . ILE A 1 343 ? 1.533 -55.911 20.183 1.00 89.02 349 ILE B CA 1
ATOM 2583 C C . ILE A 1 343 ? 2.173 -56.739 21.277 1.00 98.10 349 ILE B C 1
ATOM 2584 O O . ILE A 1 343 ? 2.125 -56.396 22.451 1.00 101.77 349 ILE B O 1
ATOM 2589 N N . ARG A 1 344 ? 2.720 -57.873 20.866 1.00 98.29 350 ARG B N 1
ATOM 2590 C CA . ARG A 1 344 ? 3.339 -58.829 21.737 1.00 89.30 350 ARG B CA 1
ATOM 2591 C C . ARG A 1 344 ? 4.777 -58.810 21.375 1.00 86.36 350 ARG B C 1
ATOM 2592 O O . ARG A 1 344 ? 5.514 -59.737 21.641 1.00 84.32 350 ARG B O 1
ATOM 2600 N N . SER A 1 345 ? 5.169 -57.719 20.758 1.00 86.15 351 SER B N 1
ATOM 2601 C CA . SER A 1 345 ? 6.495 -57.542 20.329 1.00 83.97 351 SER B CA 1
ATOM 2602 C C . SER A 1 345 ? 7.368 -57.290 21.534 1.00 86.50 351 SER B C 1
ATOM 2603 O O . SER A 1 345 ? 8.014 -56.268 21.681 1.00 96.78 351 SER B O 1
ATOM 2606 N N . LEU A 1 346 ? 7.249 -58.249 22.431 1.00 85.82 352 LEU B N 1
ATOM 2607 C CA . LEU A 1 346 ? 8.059 -58.455 23.596 1.00 87.50 352 LEU B CA 1
ATOM 2608 C C . LEU A 1 346 ? 8.823 -59.731 23.166 1.00 94.65 352 LEU B C 1
ATOM 2609 O O . LEU A 1 346 ? 10.000 -59.873 23.464 1.00 97.66 352 LEU B O 1
ATOM 2614 N N . ASP A 1 347 ? 8.140 -60.659 22.474 1.00 92.99 353 ASP B N 1
ATOM 2615 C CA . ASP A 1 347 ? 8.719 -61.826 21.880 1.00 92.14 353 ASP B CA 1
ATOM 2616 C C . ASP A 1 347 ? 9.290 -61.331 20.569 1.00 93.72 353 ASP B C 1
ATOM 2617 O O . ASP A 1 347 ? 8.640 -61.428 19.540 1.00 92.25 353 ASP B O 1
ATOM 2622 N N . ASN A 1 348 ? 10.487 -60.767 20.586 1.00 96.28 354 ASN B N 1
ATOM 2623 C CA . ASN A 1 348 ? 11.036 -60.304 19.335 1.00 93.20 354 ASN B CA 1
ATOM 2624 C C . ASN A 1 348 ? 11.773 -61.413 18.658 1.00 92.10 354 ASN B C 1
ATOM 2625 O O . ASN A 1 348 ? 12.984 -61.438 18.541 1.00 86.78 354 ASN B O 1
ATOM 2630 N N . PHE A 1 349 ? 10.935 -62.369 18.302 1.00 98.24 355 PHE B N 1
ATOM 2631 C CA . PHE A 1 349 ? 11.208 -63.568 17.543 1.00 89.08 355 PHE B CA 1
ATOM 2632 C C . PHE A 1 349 ? 10.504 -63.388 16.194 1.00 83.15 355 PHE B C 1
ATOM 2633 O O . PHE A 1 349 ? 10.263 -62.252 15.758 1.00 91.43 355 PHE B O 1
ATOM 2641 N N . SER A 1 350 ? 10.154 -64.493 15.541 1.00 67.28 356 SER B N 1
ATOM 2642 C CA . SER A 1 350 ? 9.262 -64.409 14.390 1.00 70.01 356 SER B CA 1
ATOM 2643 C C . SER A 1 350 ? 7.873 -63.969 14.849 1.00 76.01 356 SER B C 1
ATOM 2644 O O . SER A 1 350 ? 7.347 -64.490 15.838 1.00 80.42 356 SER B O 1
ATOM 2647 N N . HIS A 1 351 ? 7.277 -63.015 14.139 1.00 68.86 357 HIS B N 1
ATOM 2648 C CA . HIS A 1 351 ? 5.982 -62.472 14.529 1.00 70.38 357 HIS B CA 1
ATOM 2649 C C . HIS A 1 351 ? 5.217 -62.067 13.280 1.00 65.87 357 HIS B C 1
ATOM 2650 O O . HIS A 1 351 ? 5.791 -61.979 12.186 1.00 66.67 357 HIS B O 1
ATOM 2657 N N . PRO A 1 352 ? 3.915 -61.797 13.406 1.00 68.72 358 PRO B N 1
ATOM 2658 C CA . PRO A 1 352 ? 3.158 -61.241 12.276 1.00 66.21 358 PRO B CA 1
ATOM 2659 C C . PRO A 1 352 ? 3.629 -59.851 11.873 1.00 60.66 358 PRO B C 1
ATOM 2660 O O . PRO A 1 352 ? 4.275 -59.128 12.634 1.00 63.51 358 PRO B O 1
ATOM 2664 N N . SER A 1 353 ? 3.282 -59.486 10.639 1.00 53.03 359 SER B N 1
ATOM 2665 C CA . SER A 1 353 ? 3.680 -58.207 10.068 1.00 53.76 359 SER B CA 1
ATOM 2666 C C . SER A 1 353 ? 2.733 -57.094 10.509 1.00 56.77 359 SER B C 1
ATOM 2667 O O . SER A 1 353 ? 1.510 -57.266 10.511 1.00 60.25 359 SER B O 1
ATOM 2670 N N . TYR A 1 354 ? 3.312 -55.960 10.905 1.00 48.38 360 TYR B N 1
ATOM 2671 C CA . TYR A 1 354 ? 2.587 -54.787 11.377 1.00 56.15 360 TYR B CA 1
ATOM 2672 C C . TYR A 1 354 ? 3.165 -53.540 10.714 1.00 56.83 360 TYR B C 1
ATOM 2673 O O . TYR A 1 354 ? 4.327 -53.518 10.338 1.00 52.09 360 TYR B O 1
ATOM 2682 N N . ILE A 1 355 ? 2.388 -52.467 10.614 1.00 56.33 361 ILE B N 1
ATOM 2683 C CA . ILE A 1 355 ? 2.872 -51.282 9.907 1.00 50.23 361 ILE B CA 1
ATOM 2684 C C . ILE A 1 355 ? 3.229 -50.198 10.920 1.00 50.16 361 ILE B C 1
ATOM 2685 O O . ILE A 1 355 ? 2.642 -50.122 12.004 1.00 61.19 361 ILE B O 1
ATOM 2690 N N . VAL A 1 356 ? 4.225 -49.375 10.580 1.00 45.13 362 VAL B N 1
ATOM 2691 C CA . VAL A 1 356 ? 4.716 -48.337 11.484 1.00 44.99 362 VAL B CA 1
ATOM 2692 C C . VAL A 1 356 ? 5.019 -47.065 10.709 1.00 49.14 362 VAL B C 1
ATOM 2693 O O . VAL A 1 356 ? 5.661 -47.110 9.655 1.00 51.16 362 VAL B O 1
ATOM 2697 N N . ASN A 1 357 ? 4.569 -45.930 11.244 1.00 50.10 363 ASN B N 1
ATOM 2698 C CA . ASN A 1 357 ? 5.010 -44.627 10.766 1.00 51.64 363 ASN B CA 1
ATOM 2699 C C . ASN A 1 357 ? 6.446 -44.384 11.206 1.00 51.17 363 ASN B C 1
ATOM 2700 O O . ASN A 1 357 ? 6.746 -44.415 12.404 1.00 46.01 363 ASN B O 1
ATOM 2705 N N . ILE A 1 358 ? 7.335 -44.133 10.249 1.00 51.51 364 ILE B N 1
ATOM 2706 C CA . ILE A 1 358 ? 8.724 -43.845 10.572 1.00 47.35 364 ILE B CA 1
ATOM 2707 C C . ILE A 1 358 ? 9.089 -42.386 10.354 1.00 50.87 364 ILE B C 1
ATOM 2708 O O . ILE A 1 358 ? 10.080 -41.924 10.941 1.00 57.76 364 ILE B O 1
ATOM 2713 N N . ALA A 1 359 ? 8.323 -41.640 9.560 1.00 49.10 365 ALA B N 1
ATOM 2714 C CA . ALA A 1 359 ? 8.688 -40.260 9.275 1.00 57.86 365 ALA B CA 1
ATOM 2715 C C . ALA A 1 359 ? 7.482 -39.489 8.759 1.00 49.87 365 ALA B C 1
ATOM 2716 O O . ALA A 1 359 ? 6.713 -39.999 7.939 1.00 43.80 365 ALA B O 1
ATOM 2718 N N . ASP A 1 360 ? 7.332 -38.259 9.258 1.00 53.69 366 ASP B N 1
ATOM 2719 C CA . ASP A 1 360 ? 6.412 -37.264 8.700 1.00 52.83 366 ASP B CA 1
ATOM 2720 C C . ASP A 1 360 ? 4.957 -37.727 8.740 1.00 60.22 366 ASP B C 1
ATOM 2721 O O . ASP A 1 360 ? 4.181 -37.469 7.817 1.00 55.93 366 ASP B O 1
ATOM 2726 N N . GLY A 1 361 ? 4.574 -38.393 9.831 1.00 53.71 367 GLY B N 1
ATOM 2727 C CA . GLY A 1 361 ? 3.178 -38.687 10.057 1.00 44.35 367 GLY B CA 1
ATOM 2728 C C . GLY A 1 361 ? 2.439 -37.508 10.666 1.00 55.62 367 GLY B C 1
ATOM 2729 O O . GLY A 1 361 ? 3.027 -36.615 11.275 1.00 51.97 367 GLY B O 1
ATOM 2730 N N . THR A 1 362 ? 1.120 -37.517 10.508 1.00 58.00 368 THR B N 1
ATOM 2731 C CA . THR A 1 362 ? 0.274 -36.426 10.966 1.00 49.04 368 THR B CA 1
ATOM 2732 C C . THR A 1 362 ? -0.790 -36.953 11.919 1.00 50.09 368 THR B C 1
ATOM 2733 O O . THR A 1 362 ? -0.935 -38.161 12.125 1.00 52.26 368 THR B O 1
ATOM 2737 N N . LEU A 1 363 ? -1.526 -36.013 12.518 1.00 49.09 369 LEU B N 1
ATOM 2738 C CA . LEU A 1 363 ? -2.704 -36.378 13.299 1.00 42.59 369 LEU B CA 1
ATOM 2739 C C . LEU A 1 363 ? -3.716 -37.106 12.425 1.00 39.40 369 LEU B C 1
ATOM 2740 O O . LEU A 1 363 ? -4.237 -38.163 12.799 1.00 39.89 369 LEU B O 1
ATOM 2745 N N . LEU A 1 364 ? -4.000 -36.548 11.246 1.00 34.24 370 LEU B N 1
ATOM 2746 C CA . LEU A 1 364 ? -4.897 -37.207 10.306 1.00 36.19 370 LEU B CA 1
ATOM 2747 C C . LEU A 1 364 ? -4.385 -38.596 9.938 1.00 46.81 370 LEU B C 1
ATOM 2748 O O . LEU A 1 364 ? -5.165 -39.553 9.866 1.00 48.56 370 LEU B O 1
ATOM 2753 N N . HIS A 1 365 ? -3.079 -38.723 9.693 1.00 48.71 371 HIS B N 1
ATOM 2754 C CA . HIS A 1 365 ? -2.500 -40.032 9.407 1.00 44.20 371 HIS B CA 1
ATOM 2755 C C . HIS A 1 365 ? -2.766 -41.004 10.548 1.00 40.90 371 HIS B C 1
ATOM 2756 O O . HIS A 1 365 ? -3.237 -42.126 10.330 1.00 43.06 371 HIS B O 1
ATOM 2763 N N . HIS A 1 366 ? -2.474 -40.581 11.779 1.00 39.50 372 HIS B N 1
ATOM 2764 C CA . HIS A 1 366 ? -2.737 -41.427 12.936 1.00 41.77 372 HIS B CA 1
ATOM 2765 C C . HIS A 1 366 ? -4.220 -41.755 13.048 1.00 47.75 372 HIS B C 1
ATOM 2766 O O . HIS A 1 366 ? -4.590 -42.898 13.339 1.00 47.61 372 HIS B O 1
ATOM 2773 N N . ALA A 1 367 ? -5.082 -40.764 12.812 1.00 46.10 373 ALA B N 1
ATOM 2774 C CA . ALA A 1 367 ? -6.521 -41.004 12.842 1.00 47.41 373 ALA B CA 1
ATOM 2775 C C 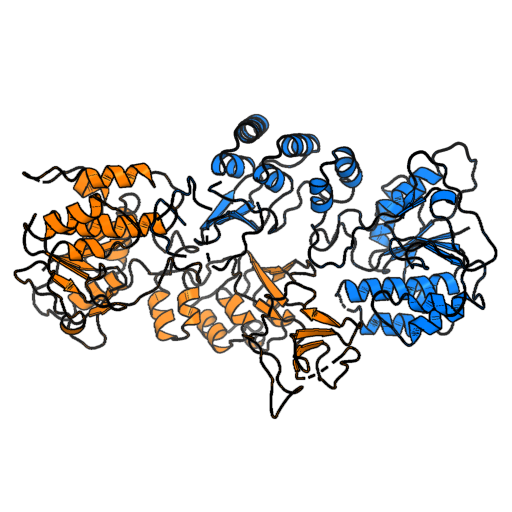. ALA A 1 367 ? -6.939 -42.027 11.794 1.00 47.95 373 ALA B C 1
ATOM 2776 O O . ALA A 1 367 ? -7.781 -42.892 12.061 1.00 55.16 373 ALA B O 1
ATOM 2778 N N . VAL A 1 368 ? -6.368 -41.939 10.591 1.00 36.96 374 VAL B N 1
ATOM 2779 C CA . VAL A 1 368 ? -6.685 -42.905 9.543 1.00 37.90 374 VAL B CA 1
ATOM 2780 C C . VAL A 1 368 ? -6.215 -44.303 9.932 1.00 42.47 374 VAL B C 1
ATOM 2781 O O . VAL A 1 368 ? -6.911 -45.296 9.687 1.00 44.46 374 VAL B O 1
ATOM 2785 N N . LEU A 1 369 ? -5.031 -44.410 10.539 1.00 40.03 375 LEU B N 1
ATOM 2786 C CA . LEU A 1 369 ? -4.513 -45.724 10.911 1.00 45.39 375 LEU B CA 1
ATOM 2787 C C . LEU A 1 369 ? -5.387 -46.383 11.970 1.00 50.47 375 LEU B C 1
ATOM 2788 O O . LEU A 1 369 ? -5.739 -47.562 11.855 1.00 54.58 375 LEU B O 1
ATOM 2793 N N . SER A 1 370 ? -5.753 -45.632 13.010 1.00 49.28 376 SER B N 1
ATOM 2794 C CA . SER A 1 370 ? -6.536 -46.177 14.113 1.00 49.15 376 SER B CA 1
ATOM 2795 C C . SER A 1 370 ? -7.981 -46.472 13.733 1.00 56.17 376 SER B C 1
ATOM 2796 O O . SER A 1 370 ? -8.733 -46.953 14.593 1.00 56.33 376 SER B O 1
ATOM 2799 N N . ASN A 1 371 ? -8.380 -46.203 12.486 1.00 49.11 377 ASN B N 1
ATOM 2800 C CA . ASN A 1 371 ? -9.755 -46.401 12.029 1.00 44.33 377 ASN B CA 1
ATOM 2801 C C . ASN A 1 371 ? -10.735 -45.647 12.925 1.00 53.72 377 ASN B C 1
ATOM 2802 O O . ASN A 1 371 ? -11.730 -46.195 13.402 1.00 62.90 377 ASN B O 1
ATOM 2807 N N . ASN A 1 372 ? -10.435 -44.374 13.156 1.00 49.65 378 ASN B N 1
ATOM 2808 C CA . ASN A 1 372 ? -11.248 -43.499 13.993 1.00 48.60 378 ASN B CA 1
ATOM 2809 C C . ASN A 1 372 ? -11.895 -42.476 13.060 1.00 53.99 378 ASN B C 1
ATOM 2810 O O . ASN A 1 372 ? -11.357 -41.390 12.833 1.00 51.15 378 ASN B O 1
ATOM 2815 N N . ILE A 1 373 ? -13.059 -42.842 12.514 1.00 57.02 379 ILE B N 1
ATOM 2816 C CA . ILE A 1 373 ? -13.738 -41.989 11.541 1.00 48.19 379 ILE B CA 1
ATOM 2817 C C . ILE A 1 373 ? -14.121 -40.657 12.170 1.00 47.05 379 ILE B C 1
ATOM 2818 O O . ILE A 1 373 ? -14.052 -39.606 11.523 1.00 49.21 379 ILE B O 1
ATOM 2823 N N . LYS A 1 374 ? -14.537 -40.679 13.439 1.00 45.47 380 LYS B N 1
ATOM 2824 C CA . LYS A 1 374 ? -14.880 -39.436 14.123 1.00 51.34 380 LYS B CA 1
ATOM 2825 C C . LYS A 1 374 ? -13.679 -38.500 14.205 1.00 50.17 380 LYS B C 1
ATOM 2826 O O . LYS A 1 374 ? -13.814 -37.287 14.003 1.00 47.70 380 LYS B O 1
ATOM 2832 N N . GLN A 1 375 ? -12.494 -39.043 14.495 1.00 49.77 381 GLN B N 1
ATOM 2833 C CA . GLN A 1 375 ? -11.299 -38.207 14.553 1.00 49.10 381 GLN B CA 1
ATOM 2834 C C . GLN A 1 375 ? -10.891 -37.722 13.167 1.00 46.62 381 GLN B C 1
ATOM 2835 O O . GLN A 1 375 ? -10.464 -36.572 13.010 1.00 48.67 381 GLN B O 1
ATOM 2841 N N . VAL A 1 376 ? -11.001 -38.584 12.153 1.00 42.64 382 VAL B N 1
ATOM 2842 C CA . VAL A 1 376 ? -10.728 -38.157 10.782 1.00 43.83 382 VAL B CA 1
ATOM 2843 C C . VAL A 1 376 ? -11.645 -37.006 10.393 1.00 45.66 382 VAL B C 1
ATOM 2844 O O . VAL A 1 376 ? -11.225 -36.052 9.727 1.00 42.10 382 VAL B O 1
ATOM 2848 N N . ILE A 1 377 ? -12.909 -37.072 10.815 1.00 50.42 383 ILE B N 1
ATOM 2849 C CA . ILE A 1 377 ? -13.863 -36.015 10.493 1.00 45.32 383 ILE B CA 1
ATOM 2850 C C . ILE A 1 377 ? -13.587 -34.767 11.324 1.00 41.75 383 ILE B C 1
ATOM 2851 O O . ILE A 1 377 ? -13.691 -33.640 10.825 1.00 42.53 383 ILE B O 1
ATOM 2856 N N . MET A 1 378 ? -13.237 -34.939 12.602 1.00 40.28 384 MET B N 1
ATOM 2857 C CA . MET A 1 378 ? -12.951 -33.782 13.446 1.00 42.51 384 MET B CA 1
ATOM 2858 C C . MET A 1 378 ? -11.765 -32.993 12.909 1.00 46.85 384 MET B C 1
ATOM 2859 O O . MET A 1 378 ? -11.810 -31.760 12.826 1.00 49.52 384 MET B O 1
ATOM 2864 N N . LEU A 1 379 ? -10.695 -33.692 12.522 1.00 47.94 385 LEU B N 1
ATOM 2865 C CA . LEU A 1 379 ? -9.512 -33.006 12.014 1.00 46.20 385 LEU B CA 1
ATOM 2866 C C . LEU A 1 379 ? -9.789 -32.356 10.665 1.00 43.20 385 LEU B C 1
ATOM 2867 O O . LEU A 1 379 ? -9.390 -31.210 10.430 1.00 48.69 385 LEU B O 1
ATOM 2872 N N . LEU A 1 380 ? -10.474 -33.071 9.769 1.00 35.30 386 LEU B N 1
ATOM 2873 C CA . LEU A 1 380 ? -10.767 -32.522 8.450 1.00 43.42 386 LEU B CA 1
ATOM 2874 C C . LEU A 1 380 ? -11.614 -31.259 8.538 1.00 55.13 386 LEU B C 1
ATOM 2875 O O . LEU A 1 380 ? -11.484 -30.365 7.692 1.00 60.39 386 LEU B O 1
ATOM 2880 N N . GLU A 1 381 ? -12.484 -31.163 9.545 1.00 56.66 387 GLU B N 1
ATOM 2881 C CA . GLU A 1 381 ? -13.286 -29.956 9.703 1.00 58.67 387 GLU B CA 1
ATOM 2882 C C . GLU A 1 381 ? -12.441 -28.800 10.218 1.00 52.23 387 GLU B C 1
ATOM 2883 O O . GLU A 1 381 ? -12.540 -27.676 9.712 1.00 54.80 387 GLU B O 1
ATOM 2889 N N . LEU A 1 382 ? -11.583 -29.062 11.203 1.00 51.87 388 LEU B N 1
ATOM 2890 C CA . LEU A 1 382 ? -10.778 -28.009 11.810 1.00 58.44 388 LEU B CA 1
ATOM 2891 C C . LEU A 1 382 ? -9.675 -27.486 10.894 1.00 59.68 388 LEU B C 1
ATOM 2892 O O . LEU A 1 382 ? -8.967 -26.556 11.291 1.00 65.39 388 LEU B O 1
ATOM 2897 N N . GLY A 1 383 ? -9.503 -28.045 9.697 1.00 57.98 389 GLY B N 1
ATOM 2898 C CA . GLY A 1 383 ? -8.602 -27.451 8.728 1.00 61.57 389 GLY B CA 1
ATOM 2899 C C . GLY A 1 383 ? -7.401 -28.284 8.330 1.00 58.30 389 GLY B C 1
ATOM 2900 O O . GLY A 1 383 ? -6.484 -27.777 7.677 1.00 61.59 389 GLY B O 1
ATOM 2901 N N . ALA A 1 384 ? -7.383 -29.555 8.721 1.00 56.95 390 ALA B N 1
ATOM 2902 C CA . ALA A 1 384 ? -6.239 -30.409 8.432 1.00 52.25 390 ALA B CA 1
ATOM 2903 C C . ALA A 1 384 ? -6.135 -30.688 6.937 1.00 52.05 390 ALA B C 1
ATOM 2904 O O . ALA A 1 384 ? -7.134 -31.009 6.284 1.00 49.49 390 ALA B O 1
ATOM 2906 N N . LYS A 1 385 ? -4.921 -30.567 6.399 1.00 52.76 391 LYS B N 1
ATOM 2907 C CA . LYS A 1 385 ? -4.658 -30.967 5.021 1.00 56.47 391 LYS B CA 1
ATOM 2908 C C . LYS A 1 385 ? -4.801 -32.480 4.904 1.00 46.77 391 LYS B C 1
ATOM 2909 O O . LYS A 1 385 ? -4.436 -33.221 5.820 1.00 52.43 391 LYS B O 1
ATOM 2915 N N . PHE A 1 386 ? -5.327 -32.947 3.772 1.00 43.92 392 PHE B N 1
ATOM 2916 C CA . PHE A 1 386 ? -5.774 -34.330 3.681 1.00 51.64 392 PHE B CA 1
ATOM 2917 C C . PHE A 1 386 ? -4.946 -35.212 2.757 1.00 63.86 392 PHE B C 1
ATOM 2918 O O . PHE A 1 386 ? -5.270 -36.397 2.618 1.00 71.09 392 PHE B O 1
ATOM 2926 N N . ASP A 1 387 ? -3.890 -34.694 2.125 1.00 62.24 393 ASP B N 1
ATOM 2927 C CA . ASP A 1 387 ? -3.128 -35.545 1.217 1.00 65.44 393 ASP B CA 1
ATOM 2928 C C . ASP A 1 387 ? -1.622 -35.324 1.369 1.00 67.39 393 ASP B C 1
ATOM 2929 O O . ASP A 1 387 ? -0.870 -35.427 0.393 1.00 62.84 393 ASP B O 1
ATOM 2934 N N . LEU A 1 388 ? -1.167 -35.040 2.586 1.00 60.14 394 LEU B N 1
ATOM 2935 C CA . LEU A 1 388 ? 0.260 -34.969 2.858 1.00 45.55 394 LEU B CA 1
ATOM 2936 C C . LEU A 1 388 ? 0.845 -36.375 2.929 1.00 51.05 394 LEU B C 1
ATOM 2937 O O . LEU A 1 388 ? 0.153 -37.342 3.256 1.00 50.12 394 LEU B O 1
ATOM 2942 N N . LYS A 1 389 ? 2.135 -36.482 2.620 1.00 61.22 395 LYS B N 1
ATOM 2943 C CA . LYS A 1 389 ? 2.808 -37.771 2.528 1.00 48.71 395 LYS B CA 1
ATOM 2944 C C . LYS A 1 389 ? 3.548 -38.104 3.816 1.00 47.03 395 LYS B C 1
ATOM 2945 O O . LYS A 1 389 ? 4.223 -37.252 4.401 1.00 48.44 395 LYS B O 1
ATOM 2951 N N . ALA A 1 390 ? 3.417 -39.359 4.245 1.00 47.65 396 ALA B N 1
ATOM 2952 C CA . ALA A 1 390 ? 4.086 -39.883 5.427 1.00 49.04 396 ALA B CA 1
ATOM 2953 C C . ALA A 1 390 ? 4.816 -41.170 5.066 1.00 51.50 396 ALA B C 1
ATOM 2954 O O . ALA A 1 390 ? 4.466 -41.857 4.102 1.00 50.03 396 ALA B O 1
ATOM 2956 N N . SER A 1 391 ? 5.838 -41.498 5.855 1.00 49.49 397 SER B N 1
ATOM 2957 C CA . SER A 1 391 ? 6.698 -42.647 5.590 1.00 51.23 397 SER B CA 1
ATOM 2958 C C . SER A 1 391 ? 6.337 -43.785 6.539 1.00 51.67 397 SER B C 1
ATOM 2959 O O . SER A 1 391 ? 6.384 -43.617 7.763 1.00 53.70 397 SER B O 1
ATOM 2962 N N . TYR A 1 392 ? 5.986 -44.938 5.970 1.00 49.72 398 TYR B N 1
ATOM 2963 C CA . TYR A 1 392 ? 5.594 -46.121 6.721 1.00 48.32 398 TYR B CA 1
ATOM 2964 C C . TYR A 1 392 ? 6.490 -47.298 6.350 1.00 49.91 398 TYR B C 1
ATOM 2965 O O . TYR A 1 392 ? 6.942 -47.408 5.209 1.00 46.46 398 TYR B O 1
ATOM 2974 N N . GLN A 1 393 ? 6.731 -48.177 7.318 1.00 52.00 399 GLN B N 1
ATOM 2975 C CA . GLN A 1 393 ? 7.565 -49.354 7.103 1.00 51.07 399 GLN B CA 1
ATOM 2976 C C . GLN A 1 393 ? 6.841 -50.620 7.554 1.00 52.25 399 GLN B C 1
ATOM 2977 O O . GLN A 1 393 ? 5.963 -50.569 8.415 1.00 53.13 399 GLN B O 1
ATOM 2983 N N . ILE A 1 394 ? 7.214 -51.754 6.969 1.00 54.48 400 ILE B N 1
ATOM 2984 C CA . ILE A 1 394 ? 6.597 -53.032 7.311 1.00 58.26 400 ILE B CA 1
ATOM 2985 C C . ILE A 1 394 ? 7.456 -53.831 8.289 1.00 65.55 400 ILE B C 1
ATOM 2986 O O . ILE A 1 394 ? 7.465 -55.062 8.259 1.00 71.25 400 ILE B O 1
ATOM 2991 N N . LYS A 1 395 ? 8.175 -53.117 9.151 1.00 58.20 401 LYS B N 1
ATOM 2992 C CA . LYS A 1 395 ? 9.041 -53.732 10.155 1.00 70.79 401 LYS B CA 1
ATOM 2993 C C . LYS A 1 395 ? 9.965 -54.802 9.577 1.00 71.55 401 LYS B C 1
ATOM 2994 O O . LYS A 1 395 ? 10.830 -54.504 8.752 1.00 65.63 401 LYS B O 1
ATOM 3000 N N . PRO A 1 396 ? 9.778 -56.057 10.014 1.00 74.19 402 PRO B N 1
ATOM 3001 C CA . PRO A 1 396 ? 10.568 -57.217 9.586 1.00 68.28 402 PRO B CA 1
ATOM 3002 C C . PRO A 1 396 ? 10.799 -57.262 8.078 1.00 65.87 402 PRO B C 1
ATOM 3003 O O . PRO A 1 396 ? 11.936 -57.431 7.639 1.00 77.68 402 PRO B O 1
ATOM 3007 N N . GLU A 1 397 ? 9.732 -57.115 7.299 1.00 62.91 403 GLU B N 1
ATOM 3008 C CA . GLU A 1 397 ? 9.836 -57.146 5.844 1.00 59.54 403 GLU B CA 1
ATOM 3009 C C . GLU A 1 397 ? 10.875 -56.153 5.332 1.00 60.33 403 GLU B C 1
ATOM 3010 O O . GLU A 1 397 ? 11.878 -56.542 4.733 1.00 66.78 403 GLU B O 1
ATOM 3016 N N . GLY A 1 398 ? 10.626 -54.869 5.566 1.00 63.67 404 GLY B N 1
ATOM 3017 C CA . GLY A 1 398 ? 11.535 -53.825 5.130 1.00 53.98 404 GLY B CA 1
ATOM 3018 C C . GLY A 1 398 ? 10.923 -52.907 4.089 1.00 50.61 404 GLY B C 1
ATOM 3019 O O . GLY A 1 398 ? 11.572 -51.978 3.610 1.00 49.97 404 GLY B O 1
ATOM 3020 N N . THR A 1 399 ? 9.668 -53.170 3.738 1.00 50.52 405 THR B N 1
ATOM 3021 C CA . THR A 1 399 ? 8.966 -52.361 2.748 1.00 42.96 405 THR B CA 1
ATOM 3022 C C . THR A 1 399 ? 8.617 -50.987 3.311 1.00 50.25 405 THR B C 1
ATOM 3023 O O . THR A 1 399 ? 7.871 -50.876 4.283 1.00 51.16 405 THR B O 1
ATOM 3027 N N . VAL A 1 400 ? 9.159 -49.943 2.693 1.00 49.63 406 VAL B N 1
ATOM 3028 C CA . VAL A 1 400 ? 8.912 -48.577 3.132 1.00 48.23 406 VAL B CA 1
ATOM 3029 C C . VAL A 1 400 ? 7.999 -47.924 2.108 1.00 49.82 406 VAL B C 1
ATOM 3030 O O . VAL A 1 400 ? 8.341 -47.848 0.920 1.00 48.22 406 VAL B O 1
ATOM 3034 N N . LEU A 1 401 ? 6.842 -47.454 2.566 1.00 48.42 407 LEU B N 1
ATOM 3035 C CA . LEU A 1 401 ? 5.825 -46.887 1.695 1.00 51.39 407 LEU B CA 1
ATOM 3036 C C . LEU A 1 401 ? 5.545 -45.443 2.083 1.00 48.92 407 LEU B C 1
ATOM 3037 O O . LEU A 1 401 ? 5.466 -45.111 3.270 1.00 52.49 407 LEU B O 1
ATOM 3042 N N . LYS A 1 402 ? 5.411 -44.587 1.074 1.00 47.45 408 LYS B N 1
ATOM 3043 C CA . LYS A 1 402 ? 5.048 -43.190 1.263 1.00 52.14 408 LYS B CA 1
ATOM 3044 C C . LYS A 1 402 ? 3.576 -43.023 0.908 1.00 54.48 408 LYS B C 1
ATOM 3045 O O . LYS A 1 402 ? 3.172 -43.295 -0.228 1.00 55.65 408 LYS B O 1
ATOM 3051 N N . PHE A 1 403 ? 2.781 -42.584 1.881 1.00 47.21 409 PHE B N 1
ATOM 3052 C CA . PHE A 1 403 ? 1.330 -42.626 1.790 1.00 45.90 409 PHE B CA 1
ATOM 3053 C C . PHE A 1 403 ? 0.721 -41.268 2.108 1.00 51.59 409 PHE B C 1
ATOM 3054 O O . PHE A 1 403 ? 1.137 -40.598 3.059 1.00 50.40 409 PHE B O 1
ATOM 3062 N N . THR A 1 404 ? -0.264 -40.867 1.308 1.00 50.17 410 THR B N 1
ATOM 3063 C CA . THR A 1 404 ? -1.204 -39.846 1.741 1.00 52.36 410 THR B CA 1
ATOM 3064 C C . THR A 1 404 ? -2.243 -40.491 2.655 1.00 54.78 410 THR B C 1
ATOM 3065 O O . THR A 1 404 ? -2.393 -41.716 2.660 1.00 52.85 410 THR B O 1
ATOM 3069 N N . PRO A 1 405 ? -2.957 -39.697 3.466 1.00 58.03 411 PRO B N 1
ATOM 3070 C CA . PRO A 1 405 ? -4.000 -40.297 4.318 1.00 45.72 411 PRO B CA 1
ATOM 3071 C C . PRO A 1 405 ? -4.995 -41.126 3.527 1.00 48.43 411 PRO B C 1
ATOM 3072 O O . PRO A 1 405 ? -5.404 -42.201 3.983 1.00 45.33 411 PRO B O 1
ATOM 3076 N N . LEU A 1 406 ? -5.394 -40.652 2.343 1.00 49.73 412 LEU B N 1
AT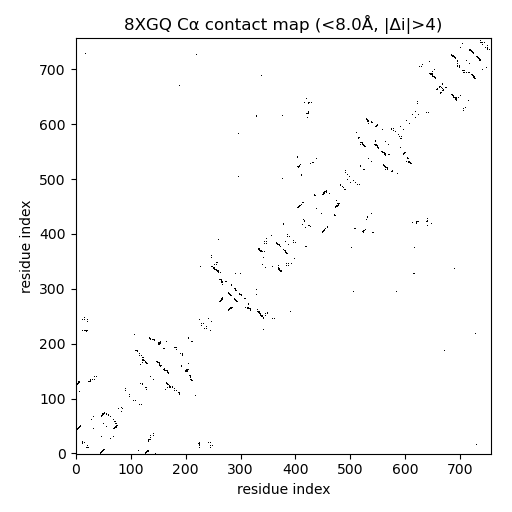OM 3077 C CA . LEU A 1 406 ? -6.242 -41.456 1.470 1.00 49.97 412 LEU B CA 1
ATOM 3078 C C . LEU A 1 406 ? -5.529 -42.733 1.038 1.00 51.97 412 LEU B C 1
ATOM 3079 O O . LEU A 1 406 ? -6.139 -43.807 0.992 1.00 57.56 412 LEU B O 1
ATOM 3084 N N . GLU A 1 407 ? -4.237 -42.636 0.712 1.00 47.45 413 GLU B N 1
ATOM 3085 C CA . GLU A 1 407 ? -3.504 -43.816 0.262 1.00 49.06 413 GLU B CA 1
ATOM 3086 C C . GLU A 1 407 ? -3.313 -44.816 1.396 1.00 46.93 413 GLU B C 1
ATOM 3087 O O . GLU A 1 407 ? -3.442 -46.028 1.190 1.00 46.21 413 GLU B O 1
ATOM 3093 N N . LEU A 1 408 ? -3.000 -44.325 2.599 1.00 47.80 414 LEU B N 1
ATOM 3094 C CA . LEU A 1 408 ? -2.928 -45.201 3.764 1.00 44.20 414 LEU B CA 1
ATOM 3095 C C . LEU A 1 408 ? -4.259 -45.895 4.007 1.00 43.94 414 LEU B C 1
ATOM 3096 O O . LEU A 1 408 ? -4.298 -47.068 4.397 1.00 44.07 414 LEU B O 1
ATOM 3101 N N . ALA A 1 409 ? -5.360 -45.186 3.763 1.00 50.13 415 ALA B N 1
ATOM 3102 C CA . ALA A 1 409 ? -6.681 -45.733 4.046 1.00 50.65 415 ALA B CA 1
ATOM 3103 C C . ALA A 1 409 ? -7.037 -46.857 3.080 1.00 48.70 415 ALA B C 1
ATOM 3104 O O . ALA A 1 409 ? -7.636 -47.860 3.485 1.00 51.31 415 ALA B O 1
ATOM 3106 N N . ASN A 1 410 ? -6.684 -46.711 1.801 1.00 50.52 416 ASN B N 1
ATOM 3107 C CA . ASN A 1 410 ? -6.876 -47.811 0.860 1.00 46.71 416 ASN B CA 1
ATOM 3108 C C . ASN A 1 410 ? -6.013 -49.010 1.236 1.00 52.24 416 ASN B C 1
ATOM 3109 O O . ASN A 1 410 ? -6.479 -50.155 1.197 1.00 48.65 416 ASN B O 1
ATOM 3114 N N . TYR A 1 411 ? -4.752 -48.763 1.602 1.00 53.87 417 TYR B N 1
ATOM 3115 C CA . TYR A 1 411 ? -3.843 -49.852 1.952 1.00 48.95 417 TYR B CA 1
ATOM 3116 C C . TYR A 1 411 ? -4.328 -50.621 3.174 1.00 49.00 417 TYR B C 1
ATOM 3117 O O . TYR A 1 411 ? -4.394 -51.856 3.160 1.00 50.06 417 TYR B O 1
ATOM 3126 N N . LEU A 1 412 ? -4.666 -49.906 4.248 1.00 49.28 418 LEU B N 1
ATOM 3127 C CA . LEU A 1 412 ? -5.130 -50.542 5.475 1.00 46.72 418 LEU B CA 1
ATOM 3128 C C . LEU A 1 412 ? -6.527 -51.135 5.349 1.00 49.22 418 LEU B C 1
ATOM 3129 O O . LEU A 1 412 ? -6.976 -51.814 6.279 1.00 48.92 418 LEU B O 1
ATOM 3134 N N . LYS A 1 413 ? -7.211 -50.899 4.229 1.00 50.09 419 LYS B N 1
ATOM 3135 C CA . LYS A 1 413 ? -8.592 -51.328 4.019 1.00 47.22 419 LYS B CA 1
ATOM 3136 C C . LYS A 1 413 ? -9.492 -50.789 5.134 1.00 48.15 419 LYS B C 1
ATOM 3137 O O . LYS A 1 413 ? -10.098 -51.534 5.906 1.00 53.44 419 LYS B O 1
ATOM 3143 N N . HIS A 1 414 ? -9.552 -49.463 5.210 1.00 44.37 420 HIS B N 1
ATOM 3144 C CA . HIS A 1 414 ? -10.366 -48.772 6.200 1.00 51.15 420 HIS B CA 1
ATOM 3145 C C . HIS A 1 414 ? -11.420 -47.939 5.483 1.00 58.76 420 HIS B C 1
ATOM 3146 O O . HIS A 1 414 ? -11.093 -47.040 4.708 1.00 55.38 420 HIS B O 1
ATOM 3153 N N . GLU A 1 415 ? -12.686 -48.239 5.764 1.00 72.86 421 GLU B N 1
ATOM 3154 C CA . GLU A 1 415 ? -13.812 -47.537 5.156 1.00 69.08 421 GLU B CA 1
ATOM 3155 C C . GLU A 1 415 ? -13.905 -46.080 5.604 1.00 72.50 421 GLU B C 1
ATOM 3156 O O . GLU A 1 415 ? -14.862 -45.680 6.267 1.00 56.73 421 GLU B O 1
ATOM 3162 N N . ALA A 1 416 ? -12.899 -45.296 5.234 1.00 76.53 422 ALA B N 1
ATOM 3163 C CA . ALA A 1 416 ? -12.841 -43.879 5.567 1.00 62.03 422 ALA B CA 1
ATOM 3164 C C . ALA A 1 416 ? -12.447 -43.056 4.341 1.00 58.40 422 ALA B C 1
ATOM 3165 O O . ALA A 1 416 ? -12.297 -41.837 4.422 1.00 54.00 422 ALA B O 1
ATOM 3167 N N . ILE A 1 417 ? -12.282 -43.733 3.206 1.00 62.52 423 ILE B N 1
ATOM 3168 C CA . ILE A 1 417 ? -11.914 -43.078 1.958 1.00 56.72 423 ILE B CA 1
ATOM 3169 C C . ILE A 1 417 ? -13.101 -42.310 1.392 1.00 63.97 423 ILE B C 1
ATOM 3170 O O . ILE A 1 417 ? -12.927 -41.311 0.693 1.00 66.37 423 ILE B O 1
ATOM 3175 N N . ALA A 1 418 ? -14.306 -42.788 1.690 1.00 66.73 424 ALA B N 1
ATOM 3176 C CA . ALA A 1 418 ? -15.523 -42.135 1.229 1.00 53.98 424 ALA B CA 1
ATOM 3177 C C . ALA A 1 418 ? -15.505 -40.691 1.703 1.00 56.18 424 ALA B C 1
ATOM 3178 O O . ALA A 1 418 ? -16.176 -39.827 1.138 1.00 61.76 424 ALA B O 1
ATOM 3180 N N . THR A 1 419 ? -14.725 -40.440 2.750 1.00 49.40 425 THR B N 1
ATOM 3181 C CA . THR A 1 419 ? -14.591 -39.129 3.289 1.00 49.73 425 THR B CA 1
ATOM 3182 C C . THR A 1 419 ? -13.402 -38.476 2.638 1.00 56.50 425 THR B C 1
ATOM 3183 O O . THR A 1 419 ? -13.501 -37.360 2.197 1.00 62.23 425 THR B O 1
ATOM 3187 N N . LEU A 1 420 ? -12.299 -39.190 2.511 1.00 57.43 426 LEU B N 1
ATOM 3188 C CA . LEU A 1 420 ? -11.092 -38.605 1.943 1.00 55.46 426 LEU B CA 1
ATOM 3189 C C . LEU A 1 420 ? -11.129 -38.535 0.420 1.00 57.07 426 LEU B C 1
ATOM 3190 O O . LEU A 1 420 ? -10.551 -37.610 -0.163 1.00 63.05 426 LEU B O 1
ATOM 3195 N N . LEU A 1 421 ? -11.761 -39.508 -0.227 1.00 57.93 427 LEU B N 1
ATOM 3196 C CA . LEU A 1 421 ? -11.798 -39.534 -1.689 1.00 59.12 427 LEU B CA 1
ATOM 3197 C C . LEU A 1 421 ? -13.108 -39.046 -2.301 1.00 63.67 427 LEU B C 1
ATOM 3198 O O . LEU A 1 421 ? -13.623 -39.660 -3.237 1.00 67.16 427 LEU B O 1
ATOM 3203 N N . GLN A 1 422 ? -13.629 -37.937 -1.785 1.00 78.22 428 GLN B N 1
ATOM 3204 C CA . GLN A 1 422 ? -14.876 -37.370 -2.287 1.00 87.33 428 GLN B CA 1
ATOM 3205 C C . GLN A 1 422 ? -15.044 -35.913 -1.872 1.00 96.32 428 GLN B C 1
ATOM 3206 O O . GLN A 1 422 ? -16.156 -35.398 -1.897 1.00 103.68 428 GLN B O 1
ATOM 3212 N N . SER A 1 423 ? -13.937 -35.264 -1.509 1.00 94.94 429 SER B N 1
ATOM 3213 C CA . SER A 1 423 ? -13.918 -33.868 -1.046 1.00 99.08 429 SER B CA 1
ATOM 3214 C C . SER A 1 423 ? -14.818 -33.652 0.177 1.00 103.13 429 SER B C 1
ATOM 3215 O O . SER A 1 423 ? -14.703 -34.414 1.145 1.00 105.07 429 SER B O 1
ATOM 3218 N N . HIS A 1 424 ? -15.612 -32.560 0.149 1.00 98.11 430 HIS B N 1
ATOM 3219 C CA . HIS A 1 424 ? -16.574 -32.105 1.151 1.00 92.42 430 HIS B CA 1
ATOM 3220 C C . HIS A 1 424 ? -15.975 -31.791 2.517 1.00 95.78 430 HIS B C 1
ATOM 3221 O O . HIS A 1 424 ? -14.827 -31.347 2.611 1.00 102.12 430 HIS B O 1
ATOM 3228 N N . SER B 1 1 ? 27.167 -78.546 -18.753 1.00 92.08 7 SER A N 1
ATOM 3229 C CA . SER B 1 1 ? 25.786 -78.672 -18.302 1.00 85.40 7 SER A CA 1
ATOM 3230 C C . SER B 1 1 ? 25.103 -77.310 -18.229 1.00 79.71 7 SER A C 1
ATOM 3231 O O . SER B 1 1 ? 25.510 -76.364 -18.904 1.00 79.88 7 SER A O 1
ATOM 3234 N N . VAL B 1 2 ? 24.063 -77.219 -17.407 1.00 72.78 8 VAL A N 1
ATOM 3235 C CA . VAL B 1 2 ? 23.321 -75.975 -17.244 1.00 68.85 8 VAL A CA 1
ATOM 3236 C C . VAL B 1 2 ? 23.334 -75.508 -15.792 1.00 67.83 8 VAL A C 1
ATOM 3237 O O . VAL B 1 2 ? 23.287 -76.319 -14.868 1.00 68.74 8 VAL A O 1
ATOM 3241 N N . ILE B 1 3 ? 23.397 -74.194 -15.600 1.00 64.76 9 ILE A N 1
ATOM 3242 C CA . ILE B 1 3 ? 23.414 -73.619 -14.280 1.00 62.78 9 ILE A CA 1
ATOM 3243 C C . ILE B 1 3 ? 22.179 -72.775 -14.117 1.00 65.83 9 ILE A C 1
ATOM 3244 O O . ILE B 1 3 ? 22.000 -71.817 -14.815 1.00 68.45 9 ILE A O 1
ATOM 3249 N N . HIS B 1 4 ? 21.325 -73.143 -13.184 1.00 67.27 10 HIS A N 1
ATOM 3250 C CA . HIS B 1 4 ? 20.056 -72.466 -12.939 1.00 59.30 10 HIS A CA 1
ATOM 3251 C C . HIS B 1 4 ? 20.176 -71.571 -11.711 1.00 59.82 10 HIS A C 1
ATOM 3252 O O . HIS B 1 4 ? 20.234 -72.059 -10.577 1.00 57.78 10 HIS A O 1
ATOM 3259 N N . TYR B 1 5 ? 20.216 -70.264 -11.945 1.00 62.44 11 TYR A N 1
ATOM 3260 C CA . TYR B 1 5 ? 20.102 -69.278 -10.885 1.00 58.10 11 TYR A CA 1
ATOM 3261 C C . TYR B 1 5 ? 18.646 -68.846 -10.765 1.00 56.38 11 TYR A C 1
ATOM 3262 O O . TYR B 1 5 ? 17.906 -68.817 -11.752 1.00 53.41 11 TYR A O 1
ATOM 3271 N N . LEU B 1 6 ? 18.239 -68.499 -9.545 1.00 58.09 12 LEU A N 1
ATOM 3272 C CA . LEU B 1 6 ? 16.842 -68.195 -9.266 1.00 53.58 12 LEU A CA 1
ATOM 3273 C C . LEU B 1 6 ? 16.749 -67.055 -8.268 1.00 49.54 12 LEU A C 1
ATOM 3274 O O . LEU B 1 6 ? 17.422 -67.075 -7.234 1.00 49.69 12 LEU A O 1
ATOM 3279 N N . TRP B 1 7 ? 15.926 -66.059 -8.587 1.00 55.98 13 TRP A N 1
ATOM 3280 C CA . TRP B 1 7 ? 15.639 -64.964 -7.670 1.00 53.74 13 TRP A CA 1
ATOM 3281 C C . TRP B 1 7 ? 14.143 -64.699 -7.652 1.00 51.91 13 TRP A C 1
ATOM 3282 O O . TRP B 1 7 ? 13.552 -64.388 -8.692 1.00 48.74 13 TRP A O 1
ATOM 3293 N N . VAL B 1 8 ? 13.543 -64.791 -6.471 1.00 59.15 14 VAL A N 1
ATOM 3294 C CA . VAL B 1 8 ? 12.122 -64.532 -6.278 1.00 63.26 14 VAL A CA 1
ATOM 3295 C C . VAL B 1 8 ? 11.992 -63.232 -5.499 1.00 59.16 14 VAL A C 1
ATOM 3296 O O . VAL B 1 8 ? 12.466 -63.133 -4.360 1.00 58.15 14 VAL A O 1
ATOM 3300 N N . GLY B 1 9 ? 11.366 -62.231 -6.115 1.00 52.80 15 GLY A N 1
ATOM 3301 C CA . GLY B 1 9 ? 11.139 -60.950 -5.486 1.00 59.16 15 GLY A CA 1
ATOM 3302 C C . GLY B 1 9 ? 11.595 -59.814 -6.369 1.00 61.12 15 GLY A C 1
ATOM 3303 O O . GLY B 1 9 ? 11.951 -60.000 -7.538 1.00 62.69 15 GLY A O 1
ATOM 3304 N N . LEU B 1 10 ? 11.587 -58.611 -5.800 1.00 59.69 16 LEU A N 1
ATOM 3305 C CA . LEU B 1 10 ? 12.016 -57.434 -6.536 1.00 58.44 16 LEU A CA 1
ATOM 3306 C C . LEU B 1 10 ? 13.539 -57.362 -6.587 1.00 49.27 16 LEU A C 1
ATOM 3307 O O . LEU B 1 10 ? 14.221 -57.832 -5.673 1.00 55.82 16 LEU A O 1
ATOM 3312 N N . PRO B 1 11 ? 14.095 -56.806 -7.661 1.00 52.98 17 PRO A N 1
ATOM 3313 C CA . PRO B 1 11 ? 15.551 -56.622 -7.722 1.00 51.93 17 PRO A CA 1
ATOM 3314 C C . PRO B 1 11 ? 16.055 -55.790 -6.552 1.00 50.76 17 PRO A C 1
ATOM 3315 O O . PRO B 1 11 ? 15.495 -54.740 -6.229 1.00 53.03 17 PRO A O 1
ATOM 3319 N N . THR B 1 12 ? 17.129 -56.270 -5.919 1.00 50.45 18 THR A N 1
ATOM 3320 C CA . THR B 1 12 ? 17.693 -55.600 -4.751 1.00 49.94 18 THR A CA 1
ATOM 3321 C C . THR B 1 12 ? 18.040 -54.141 -5.020 1.00 50.06 18 THR A C 1
ATOM 3322 O O . THR B 1 12 ? 18.134 -53.352 -4.074 1.00 48.90 18 THR A O 1
ATOM 3326 N N . LYS B 1 13 ? 18.260 -53.770 -6.283 1.00 53.76 19 LYS A N 1
ATOM 3327 C CA . LYS B 1 13 ? 18.491 -52.366 -6.609 1.00 58.70 19 LYS A CA 1
ATOM 3328 C C . LYS B 1 13 ? 17.254 -51.538 -6.295 1.00 56.50 19 LYS A C 1
ATOM 3329 O O . LYS B 1 13 ? 17.331 -50.512 -5.608 1.00 55.11 19 LYS A O 1
ATOM 3335 N N . MET B 1 14 ? 16.099 -51.976 -6.793 1.00 58.09 20 MET A N 1
ATOM 3336 C CA . MET B 1 14 ? 14.836 -51.288 -6.568 1.00 61.35 20 MET A CA 1
ATOM 3337 C C . MET B 1 14 ? 14.260 -51.546 -5.181 1.00 50.84 20 MET A C 1
ATOM 3338 O O . MET B 1 14 ? 13.276 -50.899 -4.810 1.00 58.01 20 MET A O 1
ATOM 3343 N N . ASN B 1 15 ? 14.845 -52.466 -4.413 1.00 43.82 21 ASN A N 1
ATOM 3344 C CA . ASN B 1 15 ? 14.375 -52.766 -3.065 1.00 49.13 21 ASN A CA 1
ATOM 3345 C C . ASN B 1 15 ? 15.502 -52.607 -2.051 1.00 48.27 21 ASN A C 1
ATOM 3346 O O . ASN B 1 15 ? 15.772 -53.513 -1.255 1.00 46.70 21 ASN A O 1
ATOM 3351 N N . SER B 1 16 ? 16.147 -51.439 -2.056 1.00 50.25 22 SER A N 1
ATOM 3352 C CA . SER B 1 16 ? 17.327 -51.218 -1.228 1.00 53.70 22 SER A CA 1
ATOM 3353 C C . SER B 1 16 ? 17.019 -51.204 0.263 1.00 57.91 22 SER A C 1
ATOM 3354 O O . SER B 1 16 ? 17.957 -51.163 1.066 1.00 62.52 22 SER A O 1
ATOM 3357 N N . SER B 1 17 ? 15.746 -51.247 0.655 1.00 52.90 23 SER A N 1
ATOM 3358 C CA . SER B 1 17 ? 15.387 -51.166 2.063 1.00 49.81 23 SER A CA 1
ATOM 3359 C C . SER B 1 17 ? 14.978 -52.503 2.662 1.00 51.58 23 SER A C 1
ATOM 3360 O O . SER B 1 17 ? 15.058 -52.664 3.885 1.00 47.94 23 SER A O 1
ATOM 3363 N N . ALA B 1 18 ? 14.546 -53.459 1.841 1.00 55.72 24 ALA A N 1
ATOM 3364 C CA . ALA B 1 18 ? 14.147 -54.771 2.325 1.00 51.04 24 ALA A CA 1
ATOM 3365 C C . ALA B 1 18 ? 15.039 -55.894 1.817 1.00 53.96 24 ALA A C 1
ATOM 3366 O O . ALA B 1 18 ? 14.820 -57.053 2.188 1.00 55.75 24 ALA A O 1
ATOM 3368 N N . SER B 1 19 ? 16.026 -55.592 0.976 1.00 51.65 25 SER A N 1
ATOM 3369 C CA . SER B 1 19 ? 16.924 -56.597 0.430 1.00 48.12 25 SER A CA 1
ATOM 3370 C C . SER B 1 19 ? 18.370 -56.154 0.609 1.00 53.36 25 SER A C 1
ATOM 3371 O O . SER B 1 19 ? 18.659 -54.978 0.846 1.00 50.63 25 SER A O 1
ATOM 3374 N N . ILE B 1 20 ? 19.277 -57.121 0.491 1.00 52.63 26 ILE A N 1
ATOM 3375 C CA . ILE B 1 20 ? 20.711 -56.867 0.571 1.00 51.10 26 ILE A CA 1
ATOM 3376 C C . ILE B 1 20 ? 21.230 -56.522 -0.819 1.00 54.68 26 ILE A C 1
ATOM 3377 O O . ILE B 1 20 ? 20.904 -57.201 -1.799 1.00 48.99 26 ILE A O 1
ATOM 3382 N N . ALA B 1 21 ? 22.036 -55.464 -0.907 1.00 51.86 27 ALA A N 1
ATOM 3383 C CA . ALA B 1 21 ? 22.542 -55.015 -2.199 1.00 53.56 27 ALA A CA 1
ATOM 3384 C C . ALA B 1 21 ? 23.401 -56.096 -2.832 1.00 49.91 27 ALA A C 1
ATOM 3385 O O . ALA B 1 21 ? 24.395 -56.537 -2.245 1.00 47.45 27 ALA A O 1
ATOM 3387 N N . GLY B 1 22 ? 23.021 -56.515 -4.033 1.00 49.91 28 GLY A N 1
ATOM 3388 C CA . GLY B 1 22 ? 23.725 -57.590 -4.698 1.00 50.75 28 GLY A CA 1
ATOM 3389 C C . GLY B 1 22 ? 23.458 -58.954 -4.108 1.00 56.47 28 GLY A C 1
ATOM 3390 O O . GLY B 1 22 ? 24.330 -59.826 -4.158 1.00 69.67 28 GLY A O 1
ATOM 3391 N N . HIS B 1 23 ? 22.280 -59.152 -3.517 1.00 56.25 29 HIS A N 1
ATOM 3392 C CA . HIS B 1 23 ? 21.886 -60.466 -3.032 1.00 48.61 29 HIS A CA 1
ATOM 3393 C C . HIS B 1 23 ? 21.366 -61.348 -4.156 1.00 49.15 29 HIS A C 1
ATOM 3394 O O . HIS B 1 23 ? 21.278 -62.568 -3.982 1.00 54.62 29 HIS A O 1
ATOM 3401 N N . ASP B 1 24 ? 21.064 -60.755 -5.313 1.00 48.92 30 ASP A N 1
ATOM 3402 C CA . ASP B 1 24 ? 20.483 -61.463 -6.440 1.00 48.29 30 ASP A CA 1
ATOM 3403 C C . ASP B 1 24 ? 21.410 -61.551 -7.638 1.00 56.59 30 ASP A C 1
ATOM 3404 O O . ASP B 1 24 ? 21.221 -62.434 -8.476 1.00 57.37 30 ASP A O 1
ATOM 3409 N N . VAL B 1 25 ? 22.404 -60.670 -7.735 1.00 52.13 31 VAL A N 1
ATOM 3410 C CA . VAL B 1 25 ? 23.212 -60.558 -8.946 1.00 49.17 31 VAL A CA 1
ATOM 3411 C C . VAL B 1 25 ? 24.710 -60.648 -8.694 1.00 61.09 31 VAL A C 1
ATOM 3412 O O . VAL B 1 25 ? 25.471 -60.884 -9.648 1.00 65.82 31 VAL A O 1
ATOM 3416 N N . ALA B 1 26 ? 25.212 -60.473 -7.467 1.00 56.37 32 ALA A N 1
ATOM 3417 C CA . ALA B 1 26 ? 26.661 -60.488 -7.266 1.00 59.11 32 ALA A CA 1
ATOM 3418 C C . ALA B 1 26 ? 27.250 -61.868 -7.543 1.00 60.41 32 ALA A C 1
ATOM 3419 O O . ALA B 1 26 ? 28.219 -62.001 -8.300 1.00 58.72 32 ALA A O 1
ATOM 3421 N N . GLY B 1 27 ? 26.689 -62.900 -6.921 1.00 66.01 33 GLY A N 1
ATOM 3422 C CA . GLY B 1 27 ? 27.120 -64.260 -7.134 1.00 61.57 33 GLY A CA 1
ATOM 3423 C C . GLY B 1 27 ? 27.091 -64.706 -8.583 1.00 66.70 33 GLY A C 1
ATOM 3424 O O . GLY B 1 27 ? 28.107 -65.141 -9.135 1.00 69.97 33 GLY A O 1
ATOM 3425 N N . PRO B 1 28 ? 25.922 -64.619 -9.228 1.00 68.63 34 PRO A N 1
ATOM 3426 C CA . PRO B 1 28 ? 25.842 -65.034 -10.641 1.00 66.82 34 PRO A CA 1
ATOM 3427 C C . PRO B 1 28 ? 26.755 -64.258 -11.577 1.00 66.88 34 PRO A C 1
ATOM 3428 O O . PRO B 1 28 ? 27.278 -64.836 -12.538 1.00 73.43 34 PRO A O 1
ATOM 3432 N N . ILE B 1 29 ? 26.958 -62.962 -11.334 1.00 65.13 35 ILE A N 1
ATOM 3433 C CA . ILE B 1 29 ? 27.844 -62.179 -12.192 1.00 68.14 35 ILE A CA 1
ATOM 3434 C C . ILE B 1 29 ? 29.286 -62.653 -12.049 1.00 65.99 35 ILE A C 1
ATOM 3435 O O . ILE B 1 29 ? 29.980 -62.886 -13.045 1.00 66.38 35 ILE A O 1
ATOM 3440 N N . LYS B 1 30 ? 29.759 -62.804 -10.808 1.00 67.27 36 LYS A N 1
ATOM 3441 C CA . LYS B 1 30 ? 31.123 -63.276 -10.592 1.00 65.90 36 LYS A CA 1
ATOM 3442 C C . LYS B 1 30 ? 31.329 -64.670 -11.171 1.00 72.04 36 LYS A C 1
ATOM 3443 O O . LYS B 1 30 ? 32.440 -65.004 -11.599 1.00 79.49 36 LYS A O 1
ATOM 3449 N N . MET B 1 31 ? 30.281 -65.496 -11.184 1.00 68.63 37 MET A N 1
ATOM 3450 C CA . MET B 1 31 ? 30.386 -66.820 -11.786 1.00 66.54 37 MET A CA 1
ATOM 3451 C C . MET B 1 31 ? 30.712 -66.710 -13.270 1.00 80.23 37 MET A C 1
ATOM 3452 O O . MET B 1 31 ? 31.734 -67.225 -13.736 1.00 87.20 37 MET A O 1
ATOM 3457 N N . ALA B 1 32 ? 29.849 -66.030 -14.029 1.00 79.91 38 ALA A N 1
ATOM 3458 C CA . ALA B 1 32 ? 30.120 -65.816 -15.448 1.00 81.88 38 ALA A CA 1
ATOM 3459 C C . ALA B 1 32 ? 31.441 -65.084 -15.652 1.00 80.26 38 ALA A C 1
ATOM 3460 O O . ALA B 1 32 ? 32.176 -65.367 -16.606 1.00 83.49 38 ALA A O 1
ATOM 3462 N N . LYS B 1 33 ? 31.755 -64.132 -14.767 1.00 78.76 39 LYS A N 1
ATOM 3463 C CA . LYS B 1 33 ? 33.038 -63.439 -14.837 1.00 78.37 39 LYS A CA 1
ATOM 3464 C C . LYS B 1 33 ? 34.204 -64.413 -14.708 1.00 78.17 39 LYS A C 1
ATOM 3465 O O . LYS B 1 33 ? 35.249 -64.228 -15.341 1.00 87.94 39 LYS A O 1
ATOM 3471 N N . ALA B 1 34 ? 34.049 -65.450 -13.881 1.00 80.28 40 ALA A N 1
ATOM 3472 C CA . ALA B 1 34 ? 35.111 -66.434 -13.689 1.00 85.94 40 ALA A CA 1
ATOM 3473 C C . ALA B 1 34 ? 35.148 -67.500 -14.781 1.00 90.85 40 ALA A C 1
ATOM 3474 O O . ALA B 1 34 ? 36.227 -68.024 -15.085 1.00 88.17 40 ALA A O 1
ATOM 3476 N N . LEU B 1 35 ? 33.996 -67.853 -15.363 1.00 91.12 41 LEU A N 1
ATOM 3477 C CA . LEU B 1 35 ? 33.965 -68.901 -16.384 1.00 89.71 41 LEU A CA 1
ATOM 3478 C C . LEU B 1 35 ? 34.690 -68.493 -17.664 1.00 88.18 41 LEU A C 1
ATOM 3479 O O . LEU B 1 35 ? 35.219 -69.359 -18.368 1.00 97.22 41 LEU A O 1
ATOM 3484 N N . GLN B 1 36 ? 34.735 -67.198 -17.976 1.00 88.62 42 GLN A N 1
ATOM 3485 C CA . GLN B 1 36 ? 35.409 -66.674 -19.160 1.00 93.72 42 GLN A CA 1
ATOM 3486 C C . GLN B 1 36 ? 36.837 -66.211 -18.883 1.00 93.21 42 GLN A C 1
ATOM 3487 O O . GLN B 1 36 ? 37.473 -65.637 -19.774 1.00 99.66 42 GLN A O 1
ATOM 3493 N N . SER B 1 37 ? 37.371 -66.480 -17.688 1.00 91.63 43 SER A N 1
ATOM 3494 C CA . SER B 1 37 ? 38.603 -65.819 -17.267 1.00 95.06 43 SER A CA 1
ATOM 3495 C C . SER B 1 37 ? 39.844 -66.365 -17.966 1.00 107.62 43 SER A C 1
ATOM 3496 O O . SER B 1 37 ? 40.821 -65.626 -18.135 1.00 105.63 43 SER A O 1
ATOM 3499 N N . GLN B 1 38 ? 39.832 -67.619 -18.404 1.00 111.36 44 GLN A N 1
ATOM 3500 C CA . GLN B 1 38 ? 41.047 -68.240 -18.924 1.00 115.24 44 GLN A CA 1
ATOM 3501 C C . GLN B 1 38 ? 40.965 -68.402 -20.439 1.00 115.76 44 GLN A C 1
ATOM 3502 O O . GLN B 1 38 ? 39.993 -68.001 -21.086 1.00 117.67 44 GLN A O 1
ATOM 3508 N N . ALA B 1 39 ? 42.020 -69.008 -20.998 1.00 116.37 45 ALA A N 1
ATOM 3509 C CA . ALA B 1 39 ? 42.088 -69.370 -22.409 1.00 119.67 45 ALA A CA 1
ATOM 3510 C C . ALA B 1 39 ? 41.427 -70.716 -22.686 1.00 120.70 45 ALA A C 1
ATOM 3511 O O . ALA B 1 39 ? 41.886 -71.463 -23.562 1.00 119.81 45 ALA A O 1
ATOM 3513 N N . GLN B 1 40 ? 40.363 -71.037 -21.943 1.00 120.38 46 GLN A N 1
ATOM 3514 C CA . GLN B 1 40 ? 39.617 -72.290 -22.015 1.00 118.65 46 GLN A CA 1
ATOM 3515 C C . GLN B 1 40 ? 39.299 -72.700 -23.448 1.00 119.88 46 GLN A C 1
ATOM 3516 O O . GLN B 1 40 ? 39.357 -73.884 -23.79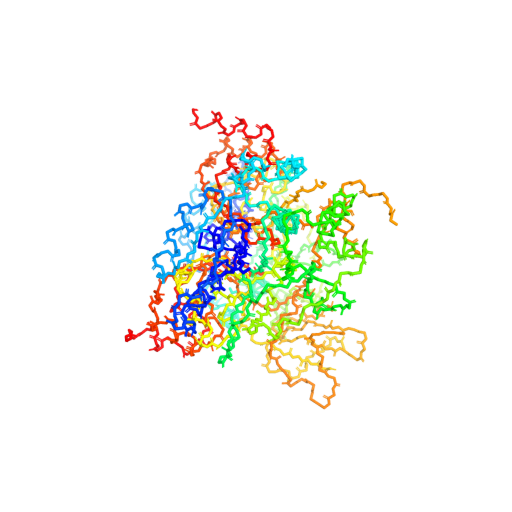8 1.00 119.43 46 GLN A O 1
ATOM 3522 N N . GLY B 1 41 ? 38.960 -71.719 -24.275 1.00 118.24 47 GLY A N 1
ATOM 3523 C CA . GLY B 1 41 ? 38.568 -71.949 -25.648 1.00 115.40 47 GLY A CA 1
ATOM 3524 C C . GLY B 1 41 ? 37.249 -71.254 -25.899 1.00 119.73 47 GLY A C 1
ATOM 3525 O O . GLY B 1 41 ? 37.108 -70.070 -25.579 1.00 119.74 47 GLY A O 1
ATOM 3526 N N . LYS B 1 42 ? 36.276 -71.961 -26.470 1.00 121.55 48 LYS A N 1
ATOM 3527 C CA . LYS B 1 42 ? 34.956 -71.360 -26.618 1.00 122.66 48 LYS A CA 1
ATOM 3528 C C . LYS B 1 42 ? 33.863 -71.960 -25.722 1.00 124.34 48 LYS A C 1
ATOM 3529 O O . LYS B 1 42 ? 32.953 -71.218 -25.332 1.00 122.77 48 LYS A O 1
ATOM 3535 N N . PRO B 1 43 ? 33.955 -73.261 -25.410 1.00 118.79 49 PRO A N 1
ATOM 3536 C CA . PRO B 1 43 ? 32.970 -73.954 -24.573 1.00 110.09 49 PRO A CA 1
ATOM 3537 C C . PRO B 1 43 ? 32.831 -73.326 -23.190 1.00 107.27 49 PRO A C 1
ATOM 3538 O O . PRO B 1 43 ? 33.814 -73.216 -22.458 1.00 114.91 49 PRO A O 1
ATOM 3542 N N . ILE B 1 44 ? 31.613 -72.920 -22.844 1.00 100.32 50 ILE A N 1
ATOM 3543 C CA . ILE B 1 44 ? 31.342 -72.307 -21.549 1.00 88.76 50 ILE A CA 1
ATOM 3544 C C . ILE B 1 44 ? 29.948 -72.682 -21.056 1.00 88.36 50 ILE A C 1
ATOM 3545 O O . ILE B 1 44 ? 28.962 -72.530 -21.778 1.00 87.49 50 ILE A O 1
ATOM 3550 N N . ASN B 1 45 ? 29.873 -73.172 -19.823 1.00 84.22 51 ASN A N 1
ATOM 3551 C CA . ASN B 1 45 ? 28.602 -73.575 -19.233 1.00 74.79 51 ASN A CA 1
ATOM 3552 C C . ASN B 1 45 ? 27.546 -72.476 -19.299 1.00 70.35 51 ASN A C 1
ATOM 3553 O O . ASN B 1 45 ? 27.752 -71.378 -18.780 1.00 74.52 51 ASN A O 1
ATOM 3558 N N . PRO B 1 46 ? 26.407 -72.773 -19.942 1.00 58.42 52 PRO A N 1
ATOM 3559 C CA . PRO B 1 46 ? 25.298 -71.826 -20.085 1.00 61.49 52 PRO A CA 1
ATOM 3560 C C . PRO B 1 46 ? 24.709 -71.496 -18.723 1.00 72.14 52 PRO A C 1
ATOM 3561 O O . PRO B 1 46 ? 24.449 -72.381 -17.905 1.00 69.98 52 PRO A O 1
ATOM 3565 N N . ILE B 1 47 ? 24.512 -70.205 -18.481 1.00 68.57 53 ILE A N 1
ATOM 3566 C CA . ILE B 1 47 ? 23.986 -69.706 -17.219 1.00 56.84 53 ILE A CA 1
ATOM 3567 C C . ILE B 1 47 ? 22.604 -69.126 -17.469 1.00 59.80 53 ILE A C 1
ATOM 3568 O O . ILE B 1 47 ? 22.427 -68.275 -18.349 1.00 62.04 53 ILE A O 1
ATOM 3573 N N . LYS B 1 48 ? 21.626 -69.594 -16.704 1.00 65.83 54 LYS A N 1
ATOM 3574 C CA . LYS B 1 48 ? 20.271 -69.075 -16.747 1.00 62.72 54 LYS A CA 1
ATOM 3575 C C . LYS B 1 48 ? 19.962 -68.389 -15.425 1.00 61.07 54 LYS A C 1
ATOM 3576 O O . LYS B 1 48 ? 20.403 -68.840 -14.363 1.00 62.83 54 LYS A O 1
ATOM 3582 N N . PHE B 1 49 ? 19.205 -67.298 -15.496 1.00 63.67 55 PHE A N 1
ATOM 3583 C CA . PHE B 1 49 ? 18.815 -66.523 -14.323 1.00 60.74 55 PHE A CA 1
ATOM 3584 C C . PHE B 1 49 ? 17.297 -66.438 -14.330 1.00 61.26 55 PHE A C 1
ATOM 3585 O O . PHE B 1 49 ? 16.711 -65.769 -15.188 1.00 61.84 55 PHE A O 1
ATOM 3593 N N . TRP B 1 50 ? 16.665 -67.105 -13.370 1.00 65.17 56 TRP A N 1
ATOM 3594 C CA . TRP B 1 50 ? 15.213 -67.191 -13.303 1.00 64.85 56 TRP A CA 1
ATOM 3595 C C . TRP B 1 50 ? 14.674 -66.143 -12.340 1.00 58.28 56 TRP A C 1
ATOM 3596 O O . TRP B 1 50 ? 15.084 -66.088 -11.176 1.00 55.31 56 TRP A O 1
ATOM 3607 N N . CYS B 1 51 ? 13.765 -65.311 -12.837 1.00 59.60 57 CYS A N 1
ATOM 3608 C CA . CYS B 1 51 ? 13.132 -64.270 -12.047 1.00 60.65 57 CYS A CA 1
ATOM 3609 C C . CYS B 1 51 ? 11.706 -64.104 -12.548 1.00 63.68 57 CYS A C 1
ATOM 3610 O O . CYS B 1 51 ? 11.279 -64.773 -13.492 1.00 66.73 57 CYS A O 1
ATOM 3613 N N . LEU B 1 52 ? 10.970 -63.197 -11.916 1.00 59.32 58 LEU A N 1
ATOM 3614 C CA . LEU B 1 52 ? 9.641 -62.876 -12.409 1.00 58.53 58 LEU A CA 1
ATOM 3615 C C . LEU B 1 52 ? 9.771 -62.088 -13.706 1.00 65.64 58 LEU A C 1
ATOM 3616 O O . LEU B 1 52 ? 10.666 -61.250 -13.854 1.00 67.91 58 LEU A O 1
ATOM 3621 N N . GLU B 1 53 ? 8.863 -62.355 -14.649 1.00 68.15 59 GLU A N 1
ATOM 3622 C CA . GLU B 1 53 ? 9.009 -61.819 -16.001 1.00 73.85 59 GLU A CA 1
ATOM 3623 C C . GLU B 1 53 ? 8.949 -60.296 -16.049 1.00 68.17 59 GLU A C 1
ATOM 3624 O O . GLU B 1 53 ? 9.403 -59.706 -17.035 1.00 66.04 59 GLU A O 1
ATOM 3630 N N . GLN B 1 54 ? 8.397 -59.647 -15.018 1.00 74.09 60 GLN A N 1
ATOM 3631 C CA . GLN B 1 54 ? 8.324 -58.188 -15.016 1.00 66.06 60 GLN A CA 1
ATOM 3632 C C . GLN B 1 54 ? 9.709 -57.559 -15.037 1.00 69.73 60 GLN A C 1
ATOM 3633 O O . GLN B 1 54 ? 9.891 -56.474 -15.602 1.00 73.58 60 GLN A O 1
ATOM 3639 N N . HIS B 1 55 ? 10.693 -58.217 -14.425 1.00 67.03 61 HIS A N 1
ATOM 3640 C CA . HIS B 1 55 ? 12.051 -57.698 -14.329 1.00 69.68 61 HIS A CA 1
ATOM 3641 C C . HIS B 1 55 ? 13.011 -58.399 -15.286 1.00 72.19 61 HIS A C 1
ATOM 3642 O O . HIS B 1 55 ? 14.219 -58.452 -15.031 1.00 70.59 61 HIS A O 1
ATOM 3649 N N . GLN B 1 56 ? 12.492 -58.939 -16.390 1.00 70.94 62 GLN A N 1
ATOM 3650 C CA . GLN B 1 56 ? 13.360 -59.503 -17.417 1.00 64.13 62 GLN A CA 1
ATOM 3651 C C . GLN B 1 56 ? 14.172 -58.413 -18.106 1.00 72.58 62 GLN A C 1
ATOM 3652 O O . GLN B 1 56 ? 15.394 -58.530 -18.244 1.00 70.49 62 GLN A O 1
ATOM 3658 N N . ASP B 1 57 ? 13.506 -57.335 -18.535 1.00 78.55 63 ASP A N 1
ATOM 3659 C CA . ASP B 1 57 ? 14.207 -56.245 -19.207 1.00 73.80 63 ASP A CA 1
ATOM 3660 C C . ASP B 1 57 ? 15.197 -55.554 -18.279 1.00 69.24 63 ASP A C 1
ATOM 3661 O O . ASP B 1 57 ? 16.245 -55.079 -18.732 1.00 60.52 63 ASP A O 1
ATOM 3666 N N . PHE B 1 58 ? 14.883 -55.485 -16.985 1.00 63.38 64 PHE A N 1
ATOM 3667 C CA . PHE B 1 58 ? 15.810 -54.884 -16.033 1.00 61.36 64 PHE A CA 1
ATOM 3668 C C . PHE B 1 58 ? 17.048 -55.754 -15.863 1.00 61.43 64 PHE A C 1
ATOM 3669 O O . PHE B 1 58 ? 18.180 -55.257 -15.894 1.00 56.56 64 PHE A O 1
ATOM 3677 N N . TYR B 1 59 ? 16.848 -57.059 -15.666 1.00 66.65 65 TYR A N 1
ATOM 3678 C CA . TYR B 1 59 ? 17.970 -57.965 -15.452 1.00 60.31 65 TYR A CA 1
ATOM 3679 C C . TYR B 1 59 ? 18.771 -58.167 -16.731 1.00 64.81 65 TYR A C 1
ATOM 3680 O O . TYR B 1 59 ? 20.005 -58.240 -16.691 1.00 65.69 65 TYR A O 1
ATOM 3689 N N . GLN B 1 60 ? 18.086 -58.265 -17.875 1.00 70.35 66 GLN A N 1
ATOM 3690 C CA . GLN B 1 60 ? 18.790 -58.425 -19.144 1.00 65.30 66 GLN A CA 1
ATOM 3691 C C . GLN B 1 60 ? 19.703 -57.237 -19.414 1.00 66.46 66 GLN A C 1
ATOM 3692 O O . GLN B 1 60 ? 20.773 -57.396 -20.013 1.00 70.69 66 GLN A O 1
ATOM 3698 N N . LYS B 1 61 ? 19.304 -56.046 -18.961 1.00 67.18 67 LYS A N 1
ATOM 3699 C CA . LYS B 1 61 ? 20.165 -54.875 -19.065 1.00 59.55 67 LYS A CA 1
ATOM 3700 C C . LYS B 1 61 ? 21.289 -54.929 -18.040 1.00 65.31 67 LYS A C 1
ATOM 3701 O O . LYS B 1 61 ? 22.419 -54.520 -18.328 1.00 70.28 67 LYS A O 1
ATOM 3707 N N . LEU B 1 62 ? 20.996 -55.428 -16.837 1.00 66.70 68 LEU A N 1
ATOM 3708 C CA . LEU B 1 62 ? 21.995 -55.439 -15.774 1.00 65.54 68 LEU A CA 1
ATOM 3709 C C . LEU B 1 62 ? 23.166 -56.346 -16.130 1.00 68.11 68 LEU A C 1
ATOM 3710 O O . LEU B 1 62 ? 24.332 -55.963 -15.973 1.00 69.22 68 LEU A O 1
ATOM 3715 N N . PHE B 1 63 ? 22.876 -57.561 -16.602 1.00 67.61 69 PHE A N 1
ATOM 3716 C CA . PHE B 1 63 ? 23.953 -58.481 -16.954 1.00 68.92 69 PHE A CA 1
ATOM 3717 C C . PHE B 1 63 ? 24.691 -58.018 -18.203 1.00 72.54 69 PHE A C 1
ATOM 3718 O O . PHE B 1 63 ? 25.887 -58.289 -18.351 1.00 73.45 69 PHE A O 1
ATOM 3726 N N . ASN B 1 64 ? 24.004 -57.309 -19.100 1.00 75.47 70 ASN A N 1
ATOM 3727 C CA . ASN B 1 64 ? 24.652 -56.809 -20.305 1.00 75.56 70 ASN A CA 1
ATOM 3728 C C . ASN B 1 64 ? 25.449 -55.540 -20.035 1.00 75.49 70 ASN A C 1
ATOM 3729 O O . ASN B 1 64 ? 26.462 -55.299 -20.703 1.00 78.03 70 ASN A O 1
ATOM 3734 N N . ASP B 1 65 ? 25.017 -54.714 -19.077 1.00 69.98 71 ASP A N 1
ATOM 3735 C CA . ASP B 1 65 ? 25.849 -53.584 -18.683 1.00 73.32 71 ASP A CA 1
ATOM 3736 C C . ASP B 1 65 ? 27.097 -54.037 -17.941 1.00 74.10 71 ASP A C 1
ATOM 3737 O O . ASP B 1 65 ? 28.016 -53.232 -17.752 1.00 73.92 71 ASP A O 1
ATOM 3742 N N . ALA B 1 66 ? 27.137 -55.292 -17.506 1.00 69.17 72 ALA A N 1
ATOM 3743 C CA . ALA B 1 66 ? 28.352 -55.950 -17.059 1.00 73.59 72 ALA A CA 1
ATOM 3744 C C . ALA B 1 66 ? 28.923 -56.784 -18.202 1.00 78.80 72 ALA A C 1
ATOM 3745 O O . ALA B 1 66 ? 28.299 -56.961 -19.251 1.00 77.21 72 ALA A O 1
ATOM 3747 N N . GLY B 1 67 ? 30.123 -57.311 -17.983 1.00 78.05 73 GLY A N 1
ATOM 3748 C CA . GLY B 1 67 ? 30.784 -58.127 -18.984 1.00 80.18 73 GLY A CA 1
ATOM 3749 C C . GLY B 1 67 ? 30.504 -59.611 -18.854 1.00 82.28 73 GLY A C 1
ATOM 3750 O O . GLY B 1 67 ? 31.438 -60.419 -18.874 1.00 83.95 73 GLY A O 1
ATOM 3751 N N . VAL B 1 68 ? 29.232 -59.992 -18.720 1.00 70.25 74 VAL A N 1
ATOM 3752 C CA . VAL B 1 68 ? 28.868 -61.389 -18.525 1.00 66.63 74 VAL A CA 1
ATOM 3753 C C . VAL B 1 68 ? 27.718 -61.780 -19.444 1.00 67.31 74 VAL A C 1
ATOM 3754 O O . VAL B 1 68 ? 26.867 -60.959 -19.801 1.00 73.17 74 VAL A O 1
ATOM 3758 N N . THR B 1 69 ? 27.710 -63.055 -19.832 1.00 73.29 75 THR A N 1
ATOM 3759 C CA . THR B 1 69 ? 26.703 -63.641 -20.714 1.00 76.46 75 THR A CA 1
ATOM 3760 C C . THR B 1 69 ? 25.772 -64.503 -19.867 1.00 76.02 75 THR A C 1
ATOM 3761 O O . THR B 1 69 ? 26.168 -65.581 -19.409 1.00 75.71 75 THR A O 1
ATOM 3765 N N . ILE B 1 70 ? 24.542 -64.030 -19.653 1.00 67.17 76 ILE A N 1
ATOM 3766 C CA . ILE B 1 70 ? 23.565 -64.722 -18.813 1.00 56.98 76 ILE A CA 1
ATOM 3767 C C . ILE B 1 70 ? 22.186 -64.580 -19.448 1.00 64.43 76 ILE A C 1
ATOM 3768 O O . ILE B 1 70 ? 21.635 -63.475 -19.498 1.00 70.23 76 ILE A O 1
ATOM 3773 N N . GLU B 1 71 ? 21.633 -65.689 -19.941 1.00 62.77 77 GLU A N 1
ATOM 3774 C CA . GLU B 1 71 ? 20.282 -65.693 -20.499 1.00 64.01 77 GLU A CA 1
ATOM 3775 C C . GLU B 1 71 ? 19.258 -65.630 -19.373 1.00 70.11 77 GLU A C 1
ATOM 3776 O O . GLU B 1 71 ? 19.124 -66.580 -18.593 1.00 67.90 77 GLU A O 1
ATOM 3782 N N . VAL B 1 72 ? 18.529 -64.521 -19.285 1.00 73.42 78 VAL A N 1
ATOM 3783 C CA . VAL B 1 72 ? 17.496 -64.365 -18.266 1.00 68.86 78 VAL A CA 1
ATOM 3784 C C . VAL B 1 72 ? 16.209 -65.011 -18.758 1.00 67.53 78 VAL A C 1
ATOM 3785 O O . VAL B 1 72 ? 15.767 -64.763 -19.886 1.00 81.59 78 VAL A O 1
ATOM 3789 N N . CYS B 1 73 ? 15.592 -65.825 -17.908 1.00 66.37 79 CYS A N 1
ATOM 3790 C CA . CYS B 1 73 ? 14.336 -66.489 -18.220 1.00 68.83 79 CYS A CA 1
ATOM 3791 C C . CYS B 1 73 ? 13.291 -66.103 -17.182 1.00 66.09 79 CYS A C 1
ATOM 3792 O O . CYS B 1 73 ? 13.620 -65.682 -16.070 1.00 65.93 79 CYS A O 1
ATOM 3795 N N . GLY B 1 74 ? 12.023 -66.268 -17.542 1.00 62.61 80 GLY A N 1
ATOM 3796 C CA . GLY B 1 74 ? 10.922 -65.881 -16.676 1.00 63.06 80 GLY A CA 1
ATOM 3797 C C . GLY B 1 74 ? 10.297 -67.087 -15.994 1.00 71.01 80 GLY A C 1
ATOM 3798 O O . GLY B 1 74 ? 10.123 -68.141 -16.604 1.00 72.76 80 GLY A O 1
ATOM 3799 N N . ILE B 1 75 ? 9.947 -66.901 -14.720 1.00 68.68 81 ILE A N 1
ATOM 3800 C CA . ILE B 1 75 ? 9.263 -67.947 -13.963 1.00 68.01 81 ILE A CA 1
ATOM 3801 C C . ILE B 1 75 ? 7.906 -68.244 -14.585 1.00 74.38 81 ILE A C 1
ATOM 3802 O O . ILE B 1 75 ? 7.522 -69.405 -14.767 1.00 80.86 81 ILE A O 1
ATOM 3807 N N . GLU B 1 76 ? 7.152 -67.194 -14.910 1.00 79.42 82 GLU A N 1
ATOM 3808 C CA . GLU B 1 76 ? 5.809 -67.387 -15.444 1.00 83.48 82 GLU A CA 1
ATOM 3809 C C . GLU B 1 76 ? 5.825 -67.903 -16.880 1.00 84.66 82 GLU A C 1
ATOM 3810 O O . GLU B 1 76 ? 4.871 -68.561 -17.305 1.00 82.02 82 GLU A O 1
ATOM 3816 N N . GLU B 1 77 ? 6.864 -67.587 -17.657 1.00 85.70 83 GLU A N 1
ATOM 3817 C CA . GLU B 1 77 ? 6.901 -68.056 -19.039 1.00 84.26 83 GLU A CA 1
ATOM 3818 C C . GLU B 1 77 ? 7.049 -69.573 -19.123 1.00 85.65 83 GLU A C 1
ATOM 3819 O O . GLU B 1 77 ? 6.408 -70.217 -19.962 1.00 84.54 83 GLU A O 1
ATOM 3825 N N . ILE B 1 78 ? 7.899 -70.161 -18.275 1.00 84.25 84 ILE A N 1
ATOM 3826 C CA . ILE B 1 78 ? 8.112 -71.606 -18.325 1.00 79.91 84 ILE A CA 1
ATOM 3827 C C . ILE B 1 78 ? 6.923 -72.360 -17.740 1.00 83.64 84 ILE A C 1
ATOM 3828 O O . ILE B 1 78 ? 6.622 -73.483 -18.167 1.00 84.28 84 ILE A O 1
ATOM 3833 N N . ILE B 1 79 ? 6.204 -71.755 -16.791 1.00 88.73 85 ILE A N 1
ATOM 3834 C CA . ILE B 1 79 ? 5.076 -72.459 -16.189 1.00 87.33 85 ILE A CA 1
ATOM 3835 C C . ILE B 1 79 ? 3.900 -72.516 -17.161 1.00 89.97 85 ILE A C 1
ATOM 3836 O O . ILE B 1 79 ? 3.131 -73.484 -17.162 1.00 93.69 85 ILE A O 1
ATOM 3841 N N . ARG B 1 80 ? 3.744 -71.492 -18.004 1.00 90.69 86 ARG A N 1
ATOM 3842 C CA . ARG B 1 80 ? 2.726 -71.522 -19.050 1.00 91.54 86 ARG A CA 1
ATOM 3843 C C . ARG B 1 80 ? 3.107 -72.453 -20.196 1.00 88.80 86 ARG A C 1
ATOM 3844 O O . ARG B 1 80 ? 2.228 -73.067 -20.810 1.00 95.98 86 ARG A O 1
ATOM 3852 N N . GLN B 1 81 ? 4.401 -72.577 -20.492 1.00 87.78 87 GLN A N 1
ATOM 3853 C CA . GLN B 1 81 ? 4.870 -73.550 -21.471 1.00 89.75 87 GLN A CA 1
ATOM 3854 C C . GLN B 1 81 ? 4.878 -74.980 -20.948 1.00 96.12 87 GLN A C 1
ATOM 3855 O O . GLN B 1 81 ? 4.985 -75.908 -21.758 1.00 95.64 87 GLN A O 1
ATOM 3861 N N . GLU B 1 82 ? 4.774 -75.178 -19.635 1.00 96.90 88 GLU A N 1
ATOM 3862 C CA . GLU B 1 82 ? 4.732 -76.510 -19.034 1.00 90.93 88 GLU A CA 1
ATOM 3863 C C . GLU B 1 82 ? 5.902 -77.395 -19.466 1.00 96.99 88 GLU A C 1
ATOM 3864 O O . GLU B 1 82 ? 6.896 -77.522 -18.750 1.00 90.19 88 GLU A O 1
ATOM 3870 N N . ASP B 1 89 ? 4.240 -81.805 -16.993 1.00 88.23 95 ASP A N 1
ATOM 3871 C CA . ASP B 1 89 ? 3.075 -81.163 -17.573 1.00 88.04 95 ASP A CA 1
ATOM 3872 C C . ASP B 1 89 ? 2.107 -80.653 -16.512 1.00 88.12 95 ASP A C 1
ATOM 3873 O O . ASP B 1 89 ? 1.463 -79.648 -16.689 1.00 83.30 95 ASP A O 1
ATOM 3878 N N . GLN B 1 90 ? 1.991 -81.345 -15.397 1.00 94.88 96 GLN A N 1
ATOM 3879 C CA . GLN B 1 90 ? 1.089 -80.897 -14.358 1.00 83.38 96 GLN A CA 1
ATOM 3880 C C . GLN B 1 90 ? 1.860 -80.006 -13.441 1.00 83.02 96 GLN A C 1
ATOM 3881 O O . GLN B 1 90 ? 2.285 -80.410 -12.375 1.00 73.88 96 GLN A O 1
ATOM 3887 N N . ALA B 1 91 ? 2.049 -78.776 -13.873 1.00 89.14 97 ALA A N 1
ATOM 3888 C CA . ALA B 1 91 ? 2.792 -77.818 -13.104 1.00 84.98 97 ALA A CA 1
ATOM 3889 C C . ALA B 1 91 ? 1.831 -76.785 -12.623 1.00 78.44 97 ALA A C 1
ATOM 3890 O O . ALA B 1 91 ? 2.227 -75.724 -12.206 1.00 75.49 97 ALA A O 1
ATOM 3892 N N . LEU B 1 92 ? 0.549 -77.067 -12.723 1.00 74.50 98 LEU A N 1
ATOM 3893 C CA . LEU B 1 92 ? -0.389 -76.079 -12.218 1.00 67.70 98 LEU A CA 1
ATOM 3894 C C . LEU B 1 92 ? -0.184 -75.847 -10.729 1.00 68.62 98 LEU A C 1
ATOM 3895 O O . LEU B 1 92 ? -0.547 -74.786 -10.212 1.00 74.69 98 LEU A O 1
ATOM 3900 N N . PHE B 1 93 ? 0.381 -76.834 -10.021 1.00 68.02 99 PHE A N 1
ATOM 3901 C CA . PHE B 1 93 ? 0.683 -76.643 -8.607 1.00 69.71 99 PHE A CA 1
ATOM 3902 C C . PHE B 1 93 ? 1.634 -75.474 -8.398 1.00 75.06 99 PHE A C 1
ATOM 3903 O O . PHE B 1 93 ? 1.511 -74.734 -7.417 1.00 77.71 99 PHE A O 1
ATOM 3911 N N . VAL B 1 94 ? 2.591 -75.292 -9.311 1.00 78.29 100 VAL A N 1
ATOM 3912 C CA . VAL B 1 94 ? 3.536 -74.188 -9.178 1.00 78.81 100 VAL A CA 1
ATOM 3913 C C . VAL B 1 94 ? 2.810 -72.855 -9.306 1.00 78.87 100 VAL A C 1
ATOM 3914 O O . VAL B 1 94 ? 2.965 -71.961 -8.465 1.00 77.58 100 VAL A O 1
ATOM 3918 N N . GLN B 1 95 ? 2.004 -72.701 -10.361 1.00 79.58 101 GLN A N 1
ATOM 3919 C CA . GLN B 1 95 ? 1.267 -71.454 -10.532 1.00 82.38 101 GLN A CA 1
ATOM 3920 C C . GLN B 1 95 ? 0.161 -71.313 -9.494 1.00 76.40 101 GLN A C 1
ATOM 3921 O O . GLN B 1 95 ? -0.177 -70.189 -9.106 1.00 82.44 101 GLN A O 1
ATOM 3927 N N . LYS B 1 96 ? -0.416 -72.429 -9.041 1.00 73.11 102 LYS A N 1
ATOM 3928 C CA . LYS B 1 96 ? -1.378 -72.369 -7.942 1.00 78.58 102 LYS A CA 1
ATOM 3929 C C . LYS B 1 96 ? -0.722 -71.820 -6.682 1.00 75.53 102 LYS A C 1
ATOM 3930 O O . LYS B 1 96 ? -1.283 -70.958 -5.997 1.00 76.83 102 LYS A O 1
ATOM 3936 N N . PHE B 1 97 ? 0.476 -72.316 -6.361 1.00 76.41 103 PHE A N 1
ATOM 3937 C CA . PHE B 1 97 ? 1.243 -71.753 -5.257 1.00 73.48 103 PHE A CA 1
ATOM 3938 C C . PHE B 1 97 ? 1.651 -70.319 -5.560 1.00 71.13 103 PHE A C 1
ATOM 3939 O O . PHE B 1 97 ? 1.697 -69.478 -4.655 1.00 70.96 103 PHE A O 1
ATOM 3947 N N . LEU B 1 98 ? 1.927 -70.019 -6.829 1.00 77.55 104 LEU A N 1
ATOM 3948 C CA . LEU B 1 98 ? 2.348 -68.675 -7.208 1.00 78.02 104 LEU A CA 1
ATOM 3949 C C . LEU B 1 98 ? 1.247 -67.658 -6.930 1.00 79.41 104 LEU A C 1
ATOM 3950 O O . LEU B 1 98 ? 1.500 -66.591 -6.358 1.00 77.55 104 LEU A O 1
ATOM 3955 N N . ASN B 1 99 ? 0.015 -67.968 -7.341 1.00 81.42 105 ASN A N 1
ATOM 3956 C CA . ASN B 1 99 ? -1.079 -67.014 -7.185 1.00 85.20 105 ASN A CA 1
ATOM 3957 C C . ASN B 1 99 ? -1.529 -66.898 -5.732 1.00 84.65 105 ASN A C 1
ATOM 3958 O O . ASN B 1 99 ? -1.804 -65.792 -5.251 1.00 84.71 105 ASN A O 1
ATOM 3963 N N . ASP B 1 100 ? -1.617 -68.022 -5.019 1.00 82.33 106 ASP A N 1
ATOM 3964 C CA . ASP B 1 100 ? -2.129 -68.053 -3.652 1.00 83.95 106 ASP A CA 1
ATOM 3965 C C . ASP B 1 100 ? -1.110 -67.605 -2.607 1.00 83.55 106 ASP A C 1
ATOM 3966 O O . ASP B 1 100 ? -1.398 -67.701 -1.409 1.00 89.15 106 ASP A O 1
ATOM 3971 N N . ASN B 1 101 ? 0.064 -67.130 -3.021 1.00 83.99 107 ASN A N 1
ATOM 3972 C CA . ASN B 1 101 ? 1.095 -66.698 -2.084 1.00 80.38 107 ASN A CA 1
ATOM 3973 C C . ASN B 1 101 ? 1.742 -65.389 -2.516 1.00 80.05 107 ASN A C 1
ATOM 3974 O O . ASN B 1 101 ? 2.153 -64.586 -1.671 1.00 82.58 107 ASN A O 1
ATOM 3979 N N . LEU B 1 102 ? 1.862 -65.172 -3.823 1.00 80.24 108 LEU A N 1
ATOM 3980 C CA . LEU B 1 102 ? 2.678 -64.093 -4.376 1.00 83.42 108 LEU A CA 1
ATOM 3981 C C . LEU B 1 102 ? 1.816 -63.289 -5.340 1.00 85.76 108 LEU A C 1
ATOM 3982 O O . LEU B 1 102 ? 1.874 -63.487 -6.561 1.00 85.70 108 LEU A O 1
ATOM 3987 N N . PRO B 1 103 ? 1.003 -62.354 -4.820 1.00 87.02 109 PRO A N 1
ATOM 3988 C CA . PRO B 1 103 ? 0.231 -61.427 -5.653 1.00 83.66 109 PRO A CA 1
ATOM 3989 C C . PRO B 1 103 ? 1.059 -60.246 -6.150 1.00 71.50 109 PRO A C 1
ATOM 3990 O O . PRO B 1 103 ? 0.477 -59.281 -6.645 1.00 74.56 109 PRO A O 1
ATOM 3994 N N . SER B 1 108 ? 5.937 -60.300 -1.412 1.00 69.35 114 SER A N 1
ATOM 3995 C CA . SER B 1 108 ? 5.005 -60.364 -0.291 1.00 79.44 114 SER A CA 1
ATOM 3996 C C . SER B 1 108 ? 5.758 -60.559 1.020 1.00 74.78 114 SER A C 1
ATOM 3997 O O . SER B 1 108 ? 6.511 -59.685 1.446 1.00 72.47 114 SER A O 1
ATOM 4000 N N . ASP B 1 109 ? 5.545 -61.704 1.662 1.00 76.18 115 ASP A N 1
ATOM 4001 C CA . ASP B 1 109 ? 6.328 -62.089 2.827 1.00 76.07 115 ASP A CA 1
ATOM 4002 C C . ASP B 1 109 ? 7.534 -62.890 2.349 1.00 68.47 115 ASP A C 1
ATOM 4003 O O . ASP B 1 109 ? 7.387 -63.821 1.550 1.00 70.43 115 ASP A O 1
ATOM 4008 N N . ILE B 1 110 ? 8.723 -62.509 2.825 1.00 63.58 116 ILE A N 1
ATOM 4009 C CA . ILE B 1 110 ? 9.959 -63.130 2.349 1.00 64.78 116 ILE A CA 1
ATOM 4010 C C . ILE B 1 110 ? 9.907 -64.646 2.528 1.00 65.13 116 ILE A C 1
ATOM 4011 O O . ILE B 1 110 ? 10.311 -65.404 1.639 1.00 61.32 116 ILE A O 1
ATOM 4016 N N . LYS B 1 111 ? 9.438 -65.111 3.691 1.00 62.52 117 LYS A N 1
ATOM 4017 C CA . LYS B 1 111 ? 9.373 -66.550 3.933 1.00 57.13 117 LYS A CA 1
ATOM 4018 C C . LYS B 1 111 ? 8.501 -67.245 2.896 1.00 58.98 117 LYS A C 1
ATOM 4019 O O . LYS B 1 111 ? 8.814 -68.357 2.457 1.00 62.69 117 LYS A O 1
ATOM 4025 N N . GLN B 1 112 ? 7.416 -66.587 2.503 1.00 60.27 118 GLN A N 1
ATOM 4026 C CA . GLN B 1 112 ? 6.528 -67.133 1.488 1.00 61.72 118 GLN A CA 1
ATOM 4027 C C . GLN B 1 112 ? 7.293 -67.211 0.170 1.00 63.62 118 GLN A C 1
ATOM 4028 O O . GLN B 1 112 ? 6.987 -68.034 -0.693 1.00 71.32 118 GLN A O 1
ATOM 4034 N N . ARG B 1 113 ? 8.285 -66.357 0.052 1.00 65.39 119 ARG A N 1
ATOM 4035 C CA . ARG B 1 113 ? 9.098 -66.304 -1.124 1.00 61.40 119 ARG A CA 1
ATOM 4036 C C . ARG B 1 113 ? 10.077 -67.464 -1.117 1.00 62.81 119 ARG A C 1
ATOM 4037 O O . ARG B 1 113 ? 10.086 -68.259 -2.037 1.00 68.62 119 ARG A O 1
ATOM 4045 N N . VAL B 1 114 ? 10.891 -67.560 -0.076 1.00 55.19 120 VAL A N 1
ATOM 4046 C CA . VAL B 1 114 ? 11.865 -68.641 0.057 1.00 55.63 120 VAL A CA 1
ATOM 4047 C C . VAL B 1 114 ? 11.179 -69.992 -0.087 1.00 56.20 120 VAL A C 1
ATOM 4048 O O . VAL B 1 114 ? 11.770 -70.950 -0.599 1.00 53.50 120 VAL A O 1
ATOM 4052 N N . MET B 1 115 ? 9.925 -70.093 0.358 1.00 60.82 121 MET A N 1
ATOM 4053 C CA . MET B 1 115 ? 9.140 -71.293 0.094 1.00 64.69 121 MET A CA 1
ATOM 4054 C C . MET B 1 115 ? 8.986 -71.524 -1.405 1.00 64.33 121 MET A C 1
ATOM 4055 O O . MET B 1 115 ? 9.187 -72.640 -1.898 1.00 66.19 121 MET A O 1
ATOM 4060 N N . PHE B 1 116 ? 8.619 -70.476 -2.149 1.00 59.99 122 PHE A N 1
ATOM 4061 C CA . PHE B 1 116 ? 8.479 -70.621 -3.593 1.00 57.30 122 PHE A CA 1
ATOM 4062 C C . PHE B 1 116 ? 9.819 -70.887 -4.266 1.00 60.60 122 PHE A C 1
ATOM 4063 O O . PHE B 1 116 ? 9.868 -71.583 -5.287 1.00 62.08 122 PHE A O 1
ATOM 4071 N N . LYS B 1 117 ? 10.909 -70.342 -3.720 1.00 55.30 123 LYS A N 1
ATOM 4072 C CA . LYS B 1 117 ? 12.234 -70.660 -4.242 1.00 59.89 123 LYS A CA 1
ATOM 4073 C C . LYS B 1 117 ? 12.499 -72.157 -4.156 1.00 63.19 123 LYS A C 1
ATOM 4074 O O . LYS B 1 117 ? 12.953 -72.778 -5.124 1.00 63.03 123 LYS A O 1
ATOM 4080 N N . ASP B 1 118 ? 12.233 -72.748 -2.988 1.00 61.84 124 ASP A N 1
ATOM 4081 C CA . ASP B 1 118 ? 12.376 -74.190 -2.823 1.00 58.42 124 ASP A CA 1
ATOM 4082 C C . ASP B 1 118 ? 11.499 -74.944 -3.815 1.00 59.29 124 ASP A C 1
ATOM 4083 O O . ASP B 1 118 ? 11.944 -75.906 -4.450 1.00 59.90 124 ASP A O 1
ATOM 4088 N N . LEU B 1 119 ? 10.243 -74.516 -3.960 1.00 61.96 125 LEU A N 1
ATOM 4089 C CA . LEU B 1 119 ? 9.314 -75.217 -4.842 1.00 58.40 125 LEU A CA 1
ATOM 4090 C C . LEU B 1 119 ? 9.724 -75.081 -6.304 1.00 64.32 125 LEU A C 1
ATOM 4091 O O . LEU B 1 119 ? 9.793 -76.077 -7.034 1.00 62.71 125 LEU A O 1
ATOM 4096 N N . PHE B 1 120 ? 9.993 -73.852 -6.754 1.00 63.55 126 PHE A N 1
ATOM 4097 C CA . PHE B 1 120 ? 10.319 -73.642 -8.161 1.00 60.66 126 PHE A CA 1
ATOM 4098 C C . PHE B 1 120 ? 11.647 -74.283 -8.544 1.00 57.61 126 PHE A C 1
ATOM 4099 O O . PHE B 1 120 ? 11.821 -74.694 -9.696 1.00 62.70 126 PHE A O 1
ATOM 4107 N N . SER B 1 121 ? 12.594 -74.372 -7.609 1.00 56.21 127 SER A N 1
ATOM 4108 C CA . SER B 1 121 ? 13.867 -75.009 -7.926 1.00 54.74 127 SER A CA 1
ATOM 4109 C C . SER B 1 121 ? 13.679 -76.492 -8.218 1.00 61.14 127 SER A C 1
ATOM 4110 O O . SER B 1 121 ? 14.235 -77.014 -9.191 1.00 59.65 127 SER A O 1
ATOM 4113 N N . LEU B 1 122 ? 12.893 -77.184 -7.390 1.00 66.46 128 LEU A N 1
ATOM 4114 C CA . LEU B 1 122 ? 12.570 -78.581 -7.664 1.00 67.11 128 LEU A CA 1
ATOM 4115 C C . LEU B 1 122 ? 11.843 -78.718 -8.996 1.00 71.98 128 LEU A C 1
ATOM 4116 O O . LEU B 1 122 ? 12.153 -79.607 -9.797 1.00 75.29 128 LEU A O 1
ATOM 4121 N N . PHE B 1 123 ? 10.862 -77.845 -9.242 1.00 70.87 129 PHE A N 1
ATOM 4122 C CA . PHE B 1 123 ? 10.167 -77.836 -10.527 1.00 71.21 129 PHE A CA 1
ATOM 4123 C C . PHE B 1 123 ? 11.148 -77.641 -11.678 1.00 70.90 129 PHE A C 1
ATOM 4124 O O . PHE B 1 123 ? 10.975 -78.216 -12.759 1.00 71.83 129 PHE A O 1
ATOM 4132 N N . LEU B 1 124 ? 12.177 -76.820 -11.464 1.00 69.38 130 LEU A N 1
ATOM 4133 C CA . LEU B 1 124 ? 13.091 -76.462 -12.543 1.00 67.62 130 LEU A CA 1
ATOM 4134 C C . LEU B 1 124 ? 13.917 -77.663 -12.987 1.00 72.36 130 LEU A C 1
ATOM 4135 O O . LEU B 1 124 ? 14.030 -77.944 -14.186 1.00 76.47 130 LEU A O 1
ATOM 4140 N N . LEU B 1 125 ? 14.506 -78.385 -12.031 1.00 73.19 131 LEU A N 1
ATOM 4141 C CA . LEU B 1 125 ? 15.312 -79.553 -12.367 1.00 69.27 131 LEU A CA 1
ATOM 4142 C C . LEU B 1 125 ? 14.480 -80.673 -12.973 1.00 74.70 131 LEU A C 1
ATOM 4143 O O . LEU B 1 125 ? 15.030 -81.527 -13.677 1.00 74.68 131 LEU A O 1
ATOM 4148 N N . VAL B 1 126 ? 13.173 -80.697 -12.706 1.00 78.49 132 VAL A N 1
ATOM 4149 C CA . VAL B 1 126 ? 12.298 -81.658 -13.366 1.00 76.19 132 VAL A CA 1
ATOM 4150 C C . VAL B 1 126 ? 12.159 -81.324 -14.846 1.00 82.49 132 VAL A C 1
ATOM 4151 O O . VAL B 1 126 ? 12.219 -82.211 -15.706 1.00 84.67 132 VAL A O 1
ATOM 4155 N N . CYS B 1 127 ? 12.000 -80.038 -15.169 1.00 84.30 133 CYS A N 1
ATOM 4156 C CA . CYS B 1 127 ? 11.811 -79.633 -16.558 1.00 79.23 133 CYS A CA 1
ATOM 4157 C C . CYS B 1 127 ? 13.133 -79.583 -17.312 1.00 76.50 133 CYS A C 1
ATOM 4158 O O . CYS B 1 127 ? 13.263 -80.171 -18.391 1.00 80.85 133 CYS A O 1
ATOM 4161 N N . GLN B 1 128 ? 14.121 -78.888 -16.764 1.00 72.36 134 GLN A N 1
ATOM 4162 C CA . GLN B 1 128 ? 15.395 -78.680 -17.450 1.00 72.72 134 GLN A CA 1
ATOM 4163 C C . GLN B 1 128 ? 16.524 -79.224 -16.593 1.00 71.41 134 GLN A C 1
ATOM 4164 O O . GLN B 1 128 ? 16.776 -78.691 -15.496 1.00 72.77 134 GLN A O 1
ATOM 4170 N N . PRO B 1 129 ? 17.236 -80.255 -17.037 1.00 75.55 135 PRO A N 1
ATOM 4171 C CA . PRO B 1 129 ? 18.284 -80.841 -16.199 1.00 72.50 135 PRO A CA 1
ATOM 4172 C C . PRO B 1 129 ? 19.497 -79.930 -16.103 1.00 72.47 135 PRO A C 1
ATOM 4173 O O . PRO B 1 129 ? 19.681 -78.997 -16.888 1.00 75.11 135 PRO A O 1
ATOM 4177 N N . GLY B 1 130 ? 20.336 -80.223 -15.116 1.00 76.61 136 GLY A N 1
ATOM 4178 C CA . GLY B 1 130 ? 21.534 -79.444 -14.883 1.00 74.79 136 GLY A CA 1
ATOM 4179 C C . GLY B 1 130 ? 21.720 -79.074 -13.427 1.00 75.58 136 GLY A C 1
ATOM 4180 O O . GLY B 1 130 ? 21.234 -79.775 -12.535 1.00 76.00 136 GLY A O 1
ATOM 4181 N N . TYR B 1 131 ? 22.415 -77.972 -13.176 1.00 76.58 137 TYR A N 1
ATOM 4182 C CA . TYR B 1 131 ? 22.692 -77.513 -11.824 1.00 72.87 137 TYR A CA 1
ATOM 4183 C C . TYR B 1 131 ? 21.717 -76.423 -11.399 1.00 65.21 137 TYR A C 1
ATOM 4184 O O . TYR B 1 131 ? 21.056 -75.782 -12.219 1.00 51.78 137 TYR A O 1
ATOM 4193 N N . PHE B 1 132 ? 21.648 -76.217 -10.086 1.00 70.21 138 PHE A N 1
ATOM 4194 C CA . PHE B 1 132 ? 20.923 -75.099 -9.503 1.00 68.19 138 PHE A CA 1
ATOM 4195 C C . PHE B 1 132 ? 21.746 -74.535 -8.358 1.00 65.82 138 PHE A C 1
ATOM 4196 O O . PHE B 1 132 ? 22.173 -75.283 -7.472 1.00 69.63 138 PHE A O 1
ATOM 4204 N N . LEU B 1 133 ? 21.865 -73.220 -8.311 1.00 54.81 139 LEU A N 1
ATOM 4205 C CA . LEU B 1 133 ? 22.596 -72.577 -7.258 1.00 58.71 139 LEU A CA 1
ATOM 4206 C C . LEU B 1 133 ? 21.881 -71.343 -6.815 1.00 61.19 139 LEU A C 1
ATOM 4207 O O . LEU B 1 133 ? 21.228 -70.703 -7.594 1.00 61.11 139 LEU A O 1
ATOM 4212 N N . ASP B 1 134 ? 22.030 -71.005 -5.547 1.00 60.12 140 ASP A N 1
ATOM 4213 C CA . ASP B 1 134 ? 21.476 -69.801 -4.989 1.00 55.07 140 ASP A CA 1
ATOM 4214 C C . ASP B 1 134 ? 22.371 -68.673 -5.426 1.00 61.40 140 ASP A C 1
ATOM 4215 O O . ASP B 1 134 ? 23.546 -68.863 -5.632 1.00 65.21 140 ASP A O 1
ATOM 4220 N N . THR B 1 135 ? 21.841 -67.474 -5.526 1.00 59.40 141 THR A N 1
ATOM 4221 C CA . THR B 1 135 ? 22.656 -66.363 -5.931 1.00 56.14 141 THR A CA 1
ATOM 4222 C C . THR B 1 135 ? 23.726 -66.144 -4.896 1.00 59.68 141 THR A C 1
ATOM 4223 O O . THR B 1 135 ? 24.601 -65.336 -5.081 1.00 62.42 141 THR A O 1
ATOM 4227 N N . ASN B 1 136 ? 23.694 -66.933 -3.838 1.00 61.81 142 ASN A N 1
ATOM 4228 C CA . ASN B 1 136 ? 24.672 -66.828 -2.772 1.00 65.17 142 ASN A CA 1
ATOM 4229 C C . ASN B 1 136 ? 25.859 -67.702 -3.040 1.00 68.01 142 ASN A C 1
ATOM 4230 O O . ASN B 1 136 ? 26.838 -67.661 -2.321 1.00 63.14 142 ASN A O 1
ATOM 4235 N N . VAL B 1 137 ? 25.750 -68.524 -4.068 1.00 68.48 143 VAL A N 1
ATOM 4236 C CA . VAL B 1 137 ? 26.810 -69.433 -4.409 1.00 73.06 143 VAL A CA 1
ATOM 4237 C C . VAL B 1 137 ? 27.750 -68.771 -5.372 1.00 68.82 143 VAL A C 1
ATOM 4238 O O . VAL B 1 137 ? 27.451 -68.561 -6.528 1.00 67.88 143 VAL A O 1
ATOM 4242 N N . PHE B 1 138 ? 28.899 -68.431 -4.839 1.00 70.01 144 PHE A N 1
ATOM 4243 C CA . PHE B 1 138 ? 29.964 -67.759 -5.562 1.00 72.82 144 PHE A CA 1
ATOM 4244 C C . PHE B 1 138 ? 30.988 -68.770 -6.051 1.00 78.39 144 PHE A C 1
ATOM 4245 O O . PHE B 1 138 ? 30.962 -69.943 -5.665 1.00 80.29 144 PHE A O 1
ATOM 4253 N N . PRO B 1 139 ? 31.901 -68.359 -6.926 1.00 75.74 145 PRO A N 1
ATOM 4254 C CA . PRO B 1 139 ? 33.063 -69.205 -7.211 1.00 83.41 145 PRO A CA 1
ATOM 4255 C C . PRO B 1 139 ? 33.971 -69.290 -5.996 1.00 89.70 145 PRO A C 1
ATOM 4256 O O . PRO B 1 139 ? 34.043 -68.368 -5.179 1.00 86.69 145 PRO A O 1
ATOM 4260 N N . ALA B 1 140 ? 34.669 -70.417 -5.879 1.00 94.73 146 ALA A N 1
ATOM 4261 C CA . ALA B 1 140 ? 35.586 -70.598 -4.765 1.00 98.30 146 ALA A CA 1
ATOM 4262 C C . ALA B 1 140 ? 36.844 -69.757 -4.960 1.00 104.29 146 ALA A C 1
ATOM 4263 O O . ALA B 1 140 ? 37.217 -69.390 -6.078 1.00 97.01 146 ALA A O 1
ATOM 4265 N N . THR B 1 141 ? 37.506 -69.460 -3.844 1.00 110.42 147 THR A N 1
ATOM 4266 C CA . THR B 1 141 ? 38.662 -68.576 -3.856 1.00 112.08 147 THR A CA 1
ATOM 4267 C C . THR B 1 141 ? 39.885 -69.309 -4.396 1.00 109.34 147 THR A C 1
ATOM 4268 O O . THR B 1 141 ? 40.242 -70.387 -3.911 1.00 106.53 147 THR A O 1
ATOM 4272 N N . ASP B 1 142 ? 40.517 -68.723 -5.412 1.00 108.17 148 ASP A N 1
ATOM 4273 C CA . ASP B 1 142 ? 41.769 -69.185 -6.008 1.00 109.59 148 ASP A CA 1
ATOM 4274 C C . ASP B 1 142 ? 41.695 -70.608 -6.547 1.00 104.12 148 ASP A C 1
ATOM 4275 O O . ASP B 1 142 ? 42.738 -71.216 -6.814 1.00 106.62 148 ASP A O 1
ATOM 4280 N N . ARG B 1 143 ? 40.499 -71.160 -6.715 1.00 101.22 149 ARG A N 1
ATOM 4281 C CA . ARG B 1 143 ? 40.319 -72.499 -7.252 1.00 96.06 149 ARG A CA 1
ATOM 4282 C C . ARG B 1 143 ? 39.772 -72.415 -8.672 1.00 84.47 149 ARG A C 1
ATOM 4283 O O . ARG B 1 143 ? 39.482 -71.336 -9.195 1.00 77.93 149 ARG A O 1
ATOM 4291 N N . GLU B 1 144 ? 39.625 -73.579 -9.294 1.00 84.26 150 GLU A N 1
ATOM 4292 C CA . GLU B 1 144 ? 39.109 -73.691 -10.650 1.00 87.08 150 GLU A CA 1
ATOM 4293 C C . GLU B 1 144 ? 37.700 -74.260 -10.599 1.00 84.22 150 GLU A C 1
ATOM 4294 O O . GLU B 1 144 ? 37.451 -75.254 -9.909 1.00 80.37 150 GLU A O 1
ATOM 4300 N N . ILE B 1 145 ? 36.786 -73.628 -11.324 1.00 81.99 151 ILE A N 1
ATOM 4301 C CA . ILE B 1 145 ? 35.399 -74.072 -11.347 1.00 85.33 151 ILE A CA 1
ATOM 4302 C C . ILE B 1 145 ? 35.279 -75.263 -12.285 1.00 87.03 151 ILE A C 1
ATOM 4303 O O . ILE B 1 145 ? 35.674 -75.193 -13.455 1.00 84.17 151 ILE A O 1
ATOM 4308 N N . ASN B 1 146 ? 34.737 -76.365 -11.772 1.00 89.18 152 ASN A N 1
ATOM 4309 C CA . ASN B 1 146 ? 34.590 -77.594 -12.550 1.00 91.79 152 ASN A CA 1
ATOM 4310 C C . ASN B 1 146 ? 33.193 -78.124 -12.245 1.00 83.18 152 ASN A C 1
ATOM 4311 O O . ASN B 1 146 ? 32.955 -78.685 -11.171 1.00 85.10 152 ASN A O 1
ATOM 4316 N N . LEU B 1 147 ? 32.272 -77.942 -13.194 1.00 75.42 153 LEU A N 1
ATOM 4317 C CA . LEU B 1 147 ? 30.867 -78.310 -13.034 1.00 76.93 153 LEU A CA 1
ATOM 4318 C C . LEU B 1 147 ? 30.480 -79.309 -14.120 1.00 81.00 153 LEU A C 1
ATOM 4319 O O . LEU B 1 147 ? 29.866 -78.938 -15.132 1.00 79.75 153 LEU A O 1
ATOM 4324 N N . PRO B 1 148 ? 30.819 -80.590 -13.941 1.00 83.08 154 PRO A N 1
ATOM 4325 C CA . PRO B 1 148 ? 30.537 -81.590 -14.979 1.00 74.79 154 PRO A CA 1
ATOM 4326 C C . PRO B 1 148 ? 29.077 -82.004 -15.005 1.00 79.68 154 PRO A C 1
ATOM 4327 O O . PRO B 1 148 ? 28.237 -81.394 -14.340 1.00 87.85 154 PRO A O 1
ATOM 4331 N N . GLY B 1 149 ? 28.763 -83.037 -15.779 1.00 81.14 155 GLY A N 1
ATOM 4332 C CA . GLY B 1 149 ? 27.413 -83.561 -15.827 1.00 84.54 155 GLY A CA 1
ATOM 4333 C C . GLY B 1 149 ? 27.377 -85.015 -15.406 1.00 79.80 155 GLY A C 1
ATOM 4334 O O . GLY B 1 149 ? 27.874 -85.886 -16.126 1.00 86.39 155 GLY A O 1
ATOM 4335 N N . ARG B 1 150 ? 26.781 -85.300 -14.254 1.00 87.58 156 ARG A N 1
ATOM 4336 C CA . ARG B 1 150 ? 26.841 -86.634 -13.685 1.00 92.96 156 ARG A CA 1
ATOM 4337 C C . ARG B 1 150 ? 25.609 -87.442 -14.100 1.00 92.88 156 ARG A C 1
ATOM 4338 O O . ARG B 1 150 ? 24.979 -87.161 -15.126 1.00 94.53 156 ARG A O 1
ATOM 4346 N N . ASP B 1 151 ? 25.261 -88.451 -13.302 1.00 94.16 157 ASP A N 1
ATOM 4347 C CA . ASP B 1 151 ? 24.269 -89.444 -13.679 1.00 99.71 157 ASP A CA 1
ATOM 4348 C C . ASP B 1 151 ? 23.113 -89.577 -12.699 1.00 102.21 157 ASP A C 1
ATOM 4349 O O . ASP B 1 151 ? 22.104 -90.202 -13.046 1.00 99.63 157 ASP A O 1
ATOM 4354 N N . THR B 1 152 ? 23.220 -89.016 -11.498 1.00 99.61 158 THR A N 1
ATOM 4355 C CA . THR B 1 152 ? 22.170 -89.112 -10.497 1.00 102.00 158 THR A CA 1
ATOM 4356 C C . THR B 1 152 ? 21.786 -87.723 -10.011 1.00 101.86 158 THR A C 1
ATOM 4357 O O . THR B 1 152 ? 22.508 -86.744 -10.220 1.00 97.36 158 THR A O 1
ATOM 4361 N N . VAL B 1 153 ? 20.633 -87.651 -9.355 1.00 96.21 159 VAL A N 1
ATOM 4362 C CA . VAL B 1 153 ? 20.221 -86.435 -8.666 1.00 82.47 159 VAL A CA 1
ATOM 4363 C C . VAL B 1 153 ? 21.016 -86.333 -7.373 1.00 82.04 159 VAL A C 1
ATOM 4364 O O . VAL B 1 153 ? 20.950 -87.223 -6.520 1.00 92.08 159 VAL A O 1
ATOM 4368 N N . ALA B 1 154 ? 21.773 -85.251 -7.224 1.00 81.05 160 ALA A N 1
ATOM 4369 C CA . ALA B 1 154 ? 22.644 -85.089 -6.073 1.00 82.67 160 ALA A CA 1
ATOM 4370 C C . ALA B 1 154 ? 22.676 -83.627 -5.654 1.00 82.48 160 ALA A C 1
ATOM 4371 O O . ALA B 1 154 ? 22.589 -82.723 -6.489 1.00 85.88 160 ALA A O 1
ATOM 4373 N N . THR B 1 155 ? 22.796 -83.406 -4.349 1.00 78.19 161 THR A N 1
ATOM 4374 C CA . THR B 1 155 ? 22.821 -82.071 -3.773 1.00 72.41 161 THR A CA 1
ATOM 4375 C C . THR B 1 155 ? 24.090 -81.882 -2.953 1.00 78.26 161 THR A C 1
ATOM 4376 O O . THR B 1 155 ? 24.860 -82.817 -2.723 1.00 82.58 161 THR A O 1
ATOM 4380 N N . ALA B 1 156 ? 24.211 -80.709 -2.387 1.00 78.45 162 ALA A N 1
ATOM 4381 C CA . ALA B 1 156 ? 25.320 -80.405 -1.535 1.00 78.22 162 ALA A CA 1
ATOM 4382 C C . ALA B 1 156 ? 24.967 -80.752 -0.112 1.00 79.25 162 ALA A C 1
ATOM 4383 O O . ALA B 1 156 ? 23.863 -81.162 0.174 1.00 80.24 162 ALA A O 1
ATOM 4385 N N . LYS B 1 157 ? 25.914 -80.562 0.790 1.00 83.35 163 LYS A N 1
ATOM 4386 C CA . LYS B 1 157 ? 25.711 -80.870 2.190 1.00 86.56 163 LYS A CA 1
ATOM 4387 C C . LYS B 1 157 ? 25.291 -79.654 2.970 1.00 84.97 163 LYS A C 1
ATOM 4388 O O . LYS B 1 157 ? 25.822 -78.582 2.786 1.00 83.43 163 LYS A O 1
ATOM 4394 N N . SER B 1 158 ? 24.308 -79.831 3.846 1.00 86.62 164 SER A N 1
ATOM 4395 C CA . SER B 1 158 ? 23.806 -78.732 4.661 1.00 93.92 164 SER A CA 1
ATOM 4396 C C . SER B 1 158 ? 24.885 -78.206 5.601 1.00 98.72 164 SER A C 1
ATOM 4397 O O . SER B 1 158 ? 25.721 -78.967 6.089 1.00 106.96 164 SER A O 1
ATOM 4400 N N . GLY B 1 159 ? 24.863 -76.900 5.849 1.00 101.57 165 GLY A N 1
ATOM 4401 C CA . GLY B 1 159 ? 25.833 -76.276 6.730 1.00 109.88 165 GLY A CA 1
ATOM 4402 C C . GLY B 1 159 ? 25.877 -76.953 8.086 1.00 114.23 165 GLY A C 1
ATOM 4403 O O . GLY B 1 159 ? 26.949 -77.280 8.594 1.00 115.16 165 GLY A O 1
ATOM 4404 N N . PHE B 1 160 ? 24.703 -77.161 8.672 1.00 112.21 166 PHE A N 1
ATOM 4405 C CA . PHE B 1 160 ? 24.598 -77.809 9.972 1.00 118.92 166 PHE A CA 1
ATOM 4406 C C . PHE B 1 160 ? 24.244 -79.284 9.808 1.00 118.02 166 PHE A C 1
ATOM 4407 O O . PHE B 1 160 ? 24.005 -79.751 8.693 1.00 120.42 166 PHE A O 1
ATOM 4415 N N . GLN B 1 161 ? 24.223 -80.010 10.922 1.00 110.72 167 GLN A N 1
ATOM 4416 C CA . GLN B 1 161 ? 23.901 -81.438 10.925 1.00 104.70 167 GLN A CA 1
ATOM 4417 C C . GLN B 1 161 ? 24.699 -82.233 9.890 1.00 103.86 167 GLN A C 1
ATOM 4418 O O . GLN B 1 161 ? 25.906 -82.037 9.735 1.00 108.74 167 GLN A O 1
ATOM 4424 N N . LYS B 1 162 ? 24.016 -83.139 9.194 1.00 100.66 168 LYS A N 1
ATOM 4425 C CA . LYS B 1 162 ? 24.650 -83.972 8.176 1.00 100.73 168 LYS A CA 1
ATOM 4426 C C . LYS B 1 162 ? 23.623 -84.575 7.223 1.00 94.00 168 LYS A C 1
ATOM 4427 O O . LYS B 1 162 ? 23.297 -85.758 7.320 1.00 84.17 168 LYS A O 1
ATOM 4433 N N . SER B 1 163 ? 23.113 -83.759 6.305 1.00 92.60 169 SER A N 1
ATOM 4434 C CA . SER B 1 163 ? 22.126 -84.218 5.334 1.00 88.15 169 SER A CA 1
ATOM 4435 C C . SER B 1 163 ? 22.096 -83.300 4.143 1.00 86.12 169 SER A C 1
ATOM 4436 O O . SER B 1 163 ? 22.837 -82.344 4.055 1.00 87.29 169 SER A O 1
ATOM 4439 N N . ASN B 1 164 ? 21.174 -83.554 3.241 1.00 83.68 170 ASN A N 1
ATOM 4440 C CA . ASN B 1 164 ? 21.068 -82.747 2.044 1.00 83.08 170 ASN A CA 1
ATOM 4441 C C . ASN B 1 164 ? 20.561 -81.314 2.226 1.00 91.35 170 ASN A C 1
ATOM 4442 O O . ASN B 1 164 ? 20.131 -80.917 3.307 1.00 88.54 170 ASN A O 1
ATOM 4447 N N . ASP B 1 165 ? 20.582 -80.544 1.143 1.00 91.39 171 ASP A N 1
ATOM 4448 C CA . ASP B 1 165 ? 20.206 -79.139 1.262 1.00 82.03 171 ASP A CA 1
ATOM 4449 C C . ASP B 1 165 ? 19.830 -78.578 -0.104 1.00 78.67 171 ASP A C 1
ATOM 4450 O O . ASP B 1 165 ? 20.226 -79.104 -1.148 1.00 75.17 171 ASP A O 1
ATOM 4455 N N . PHE B 1 166 ? 19.058 -77.487 -0.076 1.00 78.72 172 PHE A N 1
ATOM 4456 C CA . PHE B 1 166 ? 18.499 -76.891 -1.286 1.00 73.03 172 PHE A CA 1
ATOM 4457 C C . PHE B 1 166 ? 19.472 -76.002 -2.055 1.00 64.62 172 PHE A C 1
ATOM 4458 O O . PHE B 1 166 ? 19.256 -75.774 -3.249 1.00 65.45 172 PHE A O 1
ATOM 4466 N N . TYR B 1 167 ? 20.527 -75.492 -1.411 1.00 56.97 173 TYR A N 1
ATOM 4467 C CA . TYR B 1 167 ? 21.318 -74.422 -2.016 1.00 61.31 173 TYR A CA 1
ATOM 4468 C C . TYR B 1 167 ? 22.132 -74.870 -3.224 1.00 68.13 173 TYR A C 1
ATOM 4469 O O . TYR B 1 167 ? 22.618 -74.017 -3.973 1.00 65.53 173 TYR A O 1
ATOM 4478 N N . LEU B 1 168 ? 22.303 -76.171 -3.431 1.00 73.07 174 LEU A N 1
ATOM 4479 C CA . LEU B 1 168 ? 23.028 -76.666 -4.597 1.00 71.51 174 LEU A CA 1
ATOM 4480 C C . LEU B 1 168 ? 22.489 -78.046 -4.925 1.00 69.44 174 LEU A C 1
ATOM 4481 O O . LEU B 1 168 ? 22.570 -78.954 -4.095 1.00 70.23 174 LEU A O 1
ATOM 4486 N N . MET B 1 169 ? 21.934 -78.194 -6.125 1.00 66.76 175 MET A N 1
ATOM 4487 C CA . MET B 1 169 ? 21.287 -79.430 -6.536 1.00 71.05 175 MET A CA 1
ATOM 4488 C C . MET B 1 169 ? 21.678 -79.755 -7.969 1.00 72.54 175 MET A C 1
ATOM 4489 O O . MET B 1 169 ? 22.248 -78.928 -8.686 1.00 74.74 175 MET A O 1
ATOM 4494 N N . TYR B 1 170 ? 21.367 -80.982 -8.382 1.00 68.98 176 TYR A N 1
ATOM 4495 C CA . TYR B 1 170 ? 21.657 -81.431 -9.735 1.00 78.31 176 TYR A CA 1
ATOM 4496 C C . TYR B 1 170 ? 20.625 -82.460 -10.165 1.00 78.05 176 TYR A C 1
ATOM 4497 O O . TYR B 1 170 ? 20.168 -83.272 -9.357 1.00 76.19 176 TYR A O 1
ATOM 4506 N N . SER B 1 171 ? 20.269 -82.417 -11.449 1.00 78.37 177 SER A N 1
ATOM 4507 C CA . SER B 1 171 ? 19.418 -83.409 -12.073 1.00 85.13 177 SER A CA 1
ATOM 4508 C C . SER B 1 171 ? 20.041 -83.759 -13.419 1.00 85.47 177 SER A C 1
ATOM 4509 O O . SER B 1 171 ? 20.470 -82.858 -14.156 1.00 83.65 177 SER A O 1
ATOM 4512 N N . PRO B 1 172 ? 20.112 -85.047 -13.762 1.00 91.33 178 PRO A N 1
ATOM 4513 C CA . PRO B 1 172 ? 20.834 -85.448 -14.978 1.00 84.51 178 PRO A CA 1
ATOM 4514 C C . PRO B 1 172 ? 19.952 -85.552 -16.212 1.00 85.42 178 PRO A C 1
ATOM 4515 O O . PRO B 1 172 ? 20.431 -85.355 -17.334 1.00 91.68 178 PRO A O 1
ATOM 4519 N N . GLN B 1 173 ? 18.674 -85.872 -16.029 1.00 86.61 179 GLN A N 1
ATOM 4520 C CA . GLN B 1 173 ? 17.755 -86.062 -17.140 1.00 86.69 179 GLN A CA 1
ATOM 4521 C C . GLN B 1 173 ? 16.439 -85.352 -16.860 1.00 86.33 179 GLN A C 1
ATOM 4522 O O . GLN B 1 173 ? 16.074 -85.113 -15.705 1.00 88.29 179 GLN A O 1
ATOM 4528 N N . ARG B 1 174 ? 15.735 -85.005 -17.936 1.00 86.75 180 ARG A N 1
ATOM 4529 C CA . ARG B 1 174 ? 14.397 -84.448 -17.802 1.00 86.97 180 ARG A CA 1
ATOM 4530 C C . ARG B 1 174 ? 13.462 -85.486 -17.196 1.00 91.91 180 ARG A C 1
ATOM 4531 O O . ARG B 1 174 ? 13.401 -86.628 -17.663 1.00 95.60 180 ARG A O 1
ATOM 4539 N N . ASN B 1 175 ? 12.727 -85.082 -16.161 1.00 85.72 181 ASN A N 1
ATOM 4540 C CA . ASN B 1 175 ? 11.780 -85.955 -15.470 1.00 85.10 181 ASN A CA 1
ATOM 4541 C C . ASN B 1 175 ? 12.463 -87.242 -15.002 1.00 87.55 181 ASN A C 1
ATOM 4542 O O . ASN B 1 175 ? 12.106 -88.355 -15.392 1.00 89.46 181 ASN A O 1
ATOM 4547 N N . ASP B 1 176 ? 13.468 -87.062 -14.150 1.00 89.37 182 ASP A N 1
ATOM 4548 C CA . ASP B 1 176 ? 14.124 -88.197 -13.518 1.00 90.58 182 ASP A CA 1
ATOM 4549 C C . ASP B 1 176 ? 13.193 -88.830 -12.492 1.00 95.77 182 ASP A C 1
ATOM 4550 O O . ASP B 1 176 ? 12.505 -88.133 -11.739 1.00 97.19 182 ASP A O 1
ATOM 4555 N N . SER B 1 177 ? 13.164 -90.165 -12.473 1.00 100.86 183 SER A N 1
ATOM 4556 C CA . SER B 1 177 ? 12.263 -90.882 -11.579 1.00 97.34 183 SER A CA 1
ATOM 4557 C C . SER B 1 177 ? 12.593 -90.667 -10.106 1.00 100.21 183 SER A C 1
ATOM 4558 O O . SER B 1 177 ? 11.836 -91.131 -9.247 1.00 104.29 183 SER A O 1
ATOM 4561 N N . GLN B 1 178 ? 13.691 -89.980 -9.796 1.00 100.00 184 GLN A N 1
ATOM 4562 C CA . GLN B 1 178 ? 14.036 -89.594 -8.433 1.00 97.01 184 GLN A CA 1
ATOM 4563 C C . GLN B 1 178 ? 13.807 -88.116 -8.158 1.00 95.45 184 GLN A C 1
ATOM 4564 O O . GLN B 1 178 ? 13.313 -87.764 -7.082 1.00 98.99 184 GLN A O 1
ATOM 4570 N N . MET B 1 179 ? 14.143 -87.243 -9.114 1.00 95.72 185 MET A N 1
ATOM 4571 C CA . MET B 1 179 ? 13.892 -85.814 -8.942 1.00 91.66 185 MET A CA 1
ATOM 4572 C C . MET B 1 179 ? 12.400 -85.516 -8.886 1.00 91.96 185 MET A C 1
ATOM 4573 O O . MET B 1 179 ? 11.953 -84.717 -8.055 1.00 91.57 185 MET A O 1
ATOM 4578 N N . SER B 1 180 ? 11.617 -86.140 -9.771 1.00 89.93 186 SER A N 1
ATOM 4579 C CA . SER B 1 180 ? 10.172 -85.935 -9.756 1.00 93.82 186 SER A CA 1
ATOM 4580 C C . SER B 1 180 ? 9.571 -86.368 -8.425 1.00 90.55 186 SER A C 1
ATOM 4581 O O . SER B 1 180 ? 8.642 -85.730 -7.917 1.00 90.92 186 SER A O 1
ATOM 4584 N N . GLU B 1 181 ? 10.083 -87.460 -7.851 1.00 97.40 187 GLU A N 1
ATOM 4585 C CA . GLU B 1 181 ? 9.553 -87.952 -6.583 1.00 94.61 187 GLU A CA 1
ATOM 4586 C C . GLU B 1 181 ? 9.858 -86.989 -5.440 1.00 94.07 187 GLU A C 1
ATOM 4587 O O . GLU B 1 181 ? 9.025 -86.802 -4.545 1.00 97.15 187 GLU A O 1
ATOM 4593 N N . ILE B 1 182 ? 11.041 -86.368 -5.451 1.00 90.18 188 ILE A N 1
ATOM 4594 C CA . ILE B 1 182 ? 11.367 -85.377 -4.425 1.00 88.97 188 ILE A CA 1
ATOM 4595 C C . ILE B 1 182 ? 10.397 -84.205 -4.496 1.00 91.16 188 ILE A C 1
ATOM 4596 O O . ILE B 1 182 ? 9.981 -83.655 -3.468 1.00 87.56 188 ILE A O 1
ATOM 4601 N N . PHE B 1 183 ? 10.009 -83.819 -5.714 1.00 92.44 189 PHE A N 1
ATOM 4602 C CA . PHE B 1 183 ? 9.054 -82.731 -5.890 1.00 84.36 189 PHE A CA 1
ATOM 4603 C C . PHE B 1 183 ? 7.726 -83.054 -5.218 1.00 82.05 189 PHE A C 1
ATOM 4604 O O . PHE B 1 183 ? 7.124 -82.193 -4.566 1.00 84.71 189 PHE A O 1
ATOM 4612 N N . ASP B 1 184 ? 7.253 -84.292 -5.370 1.00 83.06 190 ASP A N 1
ATOM 4613 C CA . ASP B 1 184 ? 5.952 -84.664 -4.826 1.00 86.93 190 ASP A CA 1
ATOM 4614 C C . ASP B 1 184 ? 5.942 -84.659 -3.302 1.00 86.14 190 ASP A C 1
ATOM 4615 O O . ASP B 1 184 ? 4.905 -84.365 -2.696 1.00 80.05 190 ASP A O 1
ATOM 4620 N N . ILE B 1 185 ? 7.072 -84.978 -2.664 1.00 85.35 191 ILE A N 1
ATOM 4621 C CA . ILE B 1 185 ? 7.116 -84.944 -1.205 1.00 77.11 191 ILE A CA 1
ATOM 4622 C C . ILE B 1 185 ? 6.981 -83.511 -0.709 1.00 89.19 191 ILE A C 1
ATOM 4623 O O . ILE B 1 185 ? 6.351 -83.250 0.324 1.00 94.81 191 ILE A O 1
ATOM 4628 N N . TRP B 1 186 ? 7.560 -82.560 -1.442 1.00 86.99 192 TRP A N 1
ATOM 4629 C CA . TRP B 1 186 ? 7.370 -81.152 -1.117 1.00 83.30 192 TRP A CA 1
ATOM 4630 C C . TRP B 1 186 ? 5.972 -80.672 -1.482 1.00 78.28 192 TRP A C 1
ATOM 4631 O O . TRP B 1 186 ? 5.397 -79.841 -0.771 1.00 81.96 192 TRP A O 1
ATOM 4642 N N . ALA B 1 187 ? 5.400 -81.207 -2.564 1.00 78.70 193 ALA A N 1
ATOM 4643 C CA . ALA B 1 187 ? 4.177 -80.645 -3.126 1.00 86.79 193 ALA A CA 1
ATOM 4644 C C . ALA B 1 187 ? 2.955 -80.834 -2.238 1.00 92.89 193 ALA A C 1
ATOM 4645 O O . ALA B 1 187 ? 1.979 -80.094 -2.393 1.00 95.64 193 ALA A O 1
ATOM 4647 N N . ARG B 1 188 ? 2.957 -81.806 -1.331 1.00 91.01 194 ARG A N 1
ATOM 4648 C CA . ARG B 1 188 ? 1.801 -81.990 -0.463 1.00 96.21 194 ARG A CA 1
ATOM 4649 C C . ARG B 1 188 ? 2.134 -81.910 1.023 1.00 95.08 194 ARG A C 1
ATOM 4650 O O . ARG B 1 188 ? 1.263 -82.183 1.858 1.00 97.04 194 ARG A O 1
ATOM 4658 N N . ASN B 1 189 ? 3.368 -81.554 1.374 1.00 90.97 195 ASN A N 1
ATOM 4659 C CA . ASN B 1 189 ? 3.707 -81.120 2.731 1.00 89.39 195 ASN A CA 1
ATOM 4660 C C . ASN B 1 189 ? 4.575 -79.873 2.590 1.00 88.17 195 ASN A C 1
ATOM 4661 O O . ASN B 1 189 ? 5.781 -79.892 2.868 1.00 88.37 195 ASN A O 1
ATOM 4666 N N . PRO B 1 190 ? 3.984 -78.758 2.148 1.00 80.85 196 PRO A N 1
ATOM 4667 C CA . PRO B 1 190 ? 4.760 -77.525 1.961 1.00 67.34 196 PRO A CA 1
ATOM 4668 C C . PRO B 1 190 ? 5.039 -76.835 3.288 1.00 62.26 196 PRO A C 1
ATOM 4669 O O . PRO B 1 190 ? 4.145 -76.685 4.124 1.00 72.29 196 PRO A O 1
ATOM 4673 N N . SER B 1 191 ? 6.287 -76.418 3.477 1.00 64.30 197 SER A N 1
ATOM 4674 C CA . SER B 1 191 ? 6.688 -75.708 4.684 1.00 63.40 197 SER A CA 1
ATOM 4675 C C . SER B 1 191 ? 8.016 -75.010 4.413 1.00 66.90 197 SER A C 1
ATOM 4676 O O . SER B 1 191 ? 8.611 -75.153 3.341 1.00 65.03 197 SER A O 1
ATOM 4679 N N . PHE B 1 192 ? 8.479 -74.251 5.401 1.00 69.66 198 PHE A N 1
ATOM 4680 C CA . PHE B 1 192 ? 9.640 -73.383 5.226 1.00 66.03 198 PHE A CA 1
ATOM 4681 C C . PHE B 1 192 ? 10.899 -74.221 5.397 1.00 65.25 198 PHE A C 1
ATOM 4682 O O . PHE B 1 192 ? 11.281 -74.570 6.515 1.00 60.98 198 PHE A O 1
ATOM 4690 N N . GLY B 1 193 ? 11.550 -74.544 4.288 1.00 64.86 199 GLY A N 1
ATOM 4691 C CA . GLY B 1 193 ? 12.757 -75.340 4.366 1.00 73.51 199 GLY A CA 1
ATOM 4692 C C . GLY B 1 193 ? 12.499 -76.784 4.730 1.00 70.31 199 GLY A C 1
ATOM 4693 O O . GLY B 1 193 ? 13.215 -77.348 5.569 1.00 70.97 199 GLY A O 1
ATOM 4694 N N . ASN B 1 194 ? 11.481 -77.395 4.131 1.00 64.10 200 ASN A N 1
ATOM 4695 C CA . ASN B 1 194 ? 11.168 -78.796 4.391 1.00 69.82 200 ASN A CA 1
ATOM 4696 C C . ASN B 1 194 ? 12.297 -79.641 3.814 1.00 76.38 200 ASN A C 1
ATOM 4697 O O . ASN B 1 194 ? 12.318 -79.943 2.619 1.00 81.09 200 ASN A O 1
ATOM 4702 N N . LEU B 1 195 ? 13.240 -80.035 4.666 1.00 74.44 201 LEU A N 1
ATOM 4703 C CA . LEU B 1 195 ? 14.403 -80.799 4.235 1.00 74.81 201 LEU A CA 1
ATOM 4704 C C . LEU B 1 195 ? 14.152 -82.300 4.182 1.00 77.18 201 LEU A C 1
ATOM 4705 O O . LEU B 1 195 ? 15.068 -83.053 3.836 1.00 82.95 201 LEU A O 1
ATOM 4710 N N . LEU B 1 196 ? 12.944 -82.750 4.510 1.00 80.46 202 LEU A N 1
ATOM 4711 C CA . LEU B 1 196 ? 12.615 -84.169 4.520 1.00 82.45 202 LEU A CA 1
ATOM 4712 C C . LEU B 1 196 ? 12.191 -84.688 3.153 1.00 83.78 202 LEU A C 1
ATOM 4713 O O . LEU B 1 196 ? 11.950 -85.891 3.011 1.00 84.38 202 LEU A O 1
ATOM 4718 N N . CYS B 1 197 ? 12.080 -83.812 2.150 1.00 78.76 203 CYS A N 1
ATOM 4719 C CA . CYS B 1 197 ? 11.823 -84.280 0.793 1.00 84.21 203 CYS A CA 1
ATOM 4720 C C . CYS B 1 197 ? 13.019 -85.042 0.239 1.00 86.71 203 CYS A C 1
ATOM 4721 O O . CYS B 1 197 ? 12.854 -85.919 -0.617 1.00 86.84 203 CYS A O 1
ATOM 4724 N N . PHE B 1 198 ? 14.224 -84.715 0.709 1.00 86.46 204 PHE A N 1
ATOM 4725 C CA . PHE B 1 198 ? 15.426 -85.435 0.306 1.00 91.24 204 PHE A CA 1
ATOM 4726 C C . PHE B 1 198 ? 15.517 -86.820 0.934 1.00 87.35 204 PHE A C 1
ATOM 4727 O O . PHE B 1 198 ? 16.221 -87.684 0.398 1.00 79.73 204 PHE A O 1
ATOM 4735 N N . SER B 1 199 ? 14.835 -87.045 2.059 1.00 88.46 205 SER A N 1
ATOM 4736 C CA . SER B 1 199 ? 14.831 -88.349 2.713 1.00 83.04 205 SER A CA 1
ATOM 4737 C C . SER B 1 199 ? 13.972 -89.380 1.992 1.00 79.36 205 SER A C 1
ATOM 4738 O O . SER B 1 199 ? 14.001 -90.554 2.377 1.00 64.91 205 SER A O 1
ATOM 4741 N N . GLY B 1 200 ? 13.212 -88.983 0.969 1.00 84.59 206 GLY A N 1
ATOM 4742 C CA . GLY B 1 200 ? 12.457 -89.951 0.194 1.00 86.76 206 GLY A CA 1
ATOM 4743 C C . GLY B 1 200 ? 13.295 -90.853 -0.682 1.00 89.20 206 GLY A C 1
ATOM 4744 O O . GLY B 1 200 ? 12.743 -91.673 -1.423 1.00 98.62 206 GLY A O 1
ATOM 4745 N N . SER B 1 201 ? 14.611 -90.706 -0.627 1.00 88.14 207 SER A N 1
ATOM 4746 C CA . SER B 1 201 ? 15.561 -91.621 -1.237 1.00 82.25 207 SER A CA 1
ATOM 4747 C C . SER B 1 201 ? 16.889 -91.389 -0.528 1.00 81.40 207 SER A C 1
ATOM 4748 O O . SER B 1 201 ? 16.915 -90.906 0.610 1.00 83.11 207 SER A O 1
ATOM 4751 N N . HIS B 1 202 ? 17.985 -91.741 -1.182 1.00 85.57 208 HIS A N 1
ATOM 4752 C CA . HIS B 1 202 ? 19.306 -91.307 -0.745 1.00 85.80 208 HIS A CA 1
ATOM 4753 C C . HIS B 1 202 ? 19.908 -90.631 -1.966 1.00 91.25 208 HIS A C 1
ATOM 4754 O O . HIS B 1 202 ? 20.554 -91.271 -2.801 1.00 90.06 208 HIS A O 1
ATOM 4761 N N . VAL B 1 203 ? 19.621 -89.349 -2.116 1.00 91.97 209 VAL A N 1
ATOM 4762 C CA . VAL B 1 203 ? 20.258 -88.617 -3.208 1.00 91.52 209 VAL A CA 1
ATOM 4763 C C . VAL B 1 203 ? 21.749 -88.532 -2.910 1.00 90.04 209 VAL A C 1
ATOM 4764 O O . VAL B 1 203 ? 22.130 -88.193 -1.774 1.00 92.09 209 VAL A O 1
ATOM 4768 N N . PRO B 1 204 ? 22.621 -88.905 -3.846 1.00 90.26 210 PRO A N 1
ATOM 4769 C CA . PRO B 1 204 ? 24.061 -88.777 -3.594 1.00 88.56 210 PRO A CA 1
ATOM 4770 C C . PRO B 1 204 ? 24.432 -87.368 -3.173 1.00 87.43 210 PRO A C 1
ATOM 4771 O O . PRO B 1 204 ? 23.666 -86.422 -3.379 1.00 94.50 210 PRO A O 1
ATOM 4775 N N . TYR B 1 205 ? 25.600 -87.213 -2.571 1.00 84.27 211 TYR A N 1
ATOM 4776 C CA . TYR B 1 205 ? 26.012 -85.931 -2.032 1.00 85.06 211 TYR A CA 1
ATOM 4777 C C . TYR B 1 205 ? 27.103 -85.352 -2.919 1.00 88.48 211 TYR A C 1
ATOM 4778 O O . TYR B 1 205 ? 27.922 -86.082 -3.486 1.0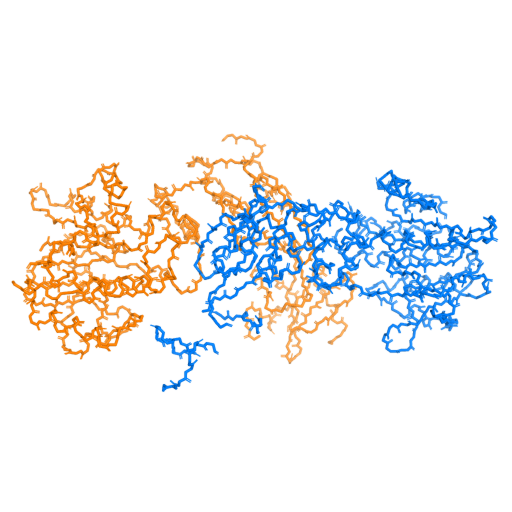0 90.36 211 TYR A O 1
ATOM 4787 N N . ILE B 1 206 ? 27.101 -84.030 -3.048 1.00 87.74 212 ILE A N 1
ATOM 4788 C CA . ILE B 1 206 ? 28.093 -83.317 -3.839 1.00 85.70 212 ILE A CA 1
ATOM 4789 C C . ILE B 1 206 ? 29.002 -82.561 -2.887 1.00 89.41 212 ILE A C 1
ATOM 4790 O O . ILE B 1 206 ? 28.530 -81.809 -2.025 1.00 88.54 212 ILE A O 1
ATOM 4795 N N . GLU B 1 207 ? 30.304 -82.757 -3.049 1.00 95.52 213 GLU A N 1
ATOM 4796 C CA . GLU B 1 207 ? 31.289 -82.013 -2.282 1.00 100.35 213 GLU A CA 1
ATOM 4797 C C . GLU B 1 207 ? 31.428 -80.629 -2.897 1.00 97.72 213 GLU A C 1
ATOM 4798 O O . GLU B 1 207 ? 31.848 -80.493 -4.052 1.00 96.23 213 GLU A O 1
ATOM 4804 N N . ILE B 1 208 ? 31.053 -79.604 -2.130 1.00 101.79 214 ILE A N 1
ATOM 4805 C CA . ILE B 1 208 ? 31.016 -78.246 -2.660 1.00 98.28 214 ILE A CA 1
ATOM 4806 C C . ILE B 1 208 ? 32.403 -77.790 -3.096 1.00 99.53 214 ILE A C 1
ATOM 4807 O O . ILE B 1 208 ? 32.535 -76.994 -4.035 1.00 101.63 214 ILE A O 1
ATOM 4812 N N . GLU B 1 209 ? 33.456 -78.293 -2.445 1.00 99.87 215 GLU A N 1
ATOM 4813 C CA . GLU B 1 209 ? 34.813 -77.897 -2.814 1.00 100.26 215 GLU A CA 1
ATOM 4814 C C . GLU B 1 209 ? 35.240 -78.492 -4.151 1.00 99.00 215 GLU A C 1
ATOM 4815 O O . GLU B 1 209 ? 35.996 -77.856 -4.895 1.00 88.14 215 GLU A O 1
ATOM 4821 N N . ASP B 1 210 ? 34.768 -79.699 -4.476 1.00 102.18 216 ASP A N 1
ATOM 4822 C CA . ASP B 1 210 ? 35.160 -80.353 -5.720 1.00 99.48 216 ASP A CA 1
ATOM 4823 C C . ASP B 1 210 ? 34.573 -79.690 -6.958 1.00 92.71 216 ASP A C 1
ATOM 4824 O O . ASP B 1 210 ? 34.997 -80.019 -8.071 1.00 92.30 216 ASP A O 1
ATOM 4829 N N . LEU B 1 211 ? 33.615 -78.778 -6.801 1.00 97.10 217 LEU A N 1
ATOM 4830 C CA . LEU B 1 211 ? 33.093 -78.036 -7.939 1.00 94.01 217 LEU A CA 1
ATOM 4831 C C . LEU B 1 211 ? 33.810 -76.715 -8.174 1.00 90.43 217 LEU A C 1
ATOM 4832 O O . LEU B 1 211 ? 33.684 -76.144 -9.264 1.00 88.96 217 LEU A O 1
ATOM 4837 N N . GLY B 1 212 ? 34.570 -76.228 -7.196 1.00 81.27 218 GLY A N 1
ATOM 4838 C CA . GLY B 1 212 ? 35.178 -74.920 -7.319 1.00 83.97 218 GLY A CA 1
ATOM 4839 C C . GLY B 1 212 ? 34.259 -73.763 -7.009 1.00 85.30 218 GLY A C 1
ATOM 4840 O O . GLY B 1 212 ? 34.560 -72.628 -7.391 1.00 79.47 218 GLY A O 1
ATOM 4841 N N . VAL B 1 213 ? 33.136 -74.014 -6.337 1.00 91.16 219 VAL A N 1
ATOM 4842 C CA . VAL B 1 213 ? 32.192 -72.971 -5.960 1.00 83.97 219 VAL A CA 1
ATOM 4843 C C . VAL B 1 213 ? 31.961 -73.045 -4.457 1.00 79.46 219 VAL A C 1
ATOM 4844 O O . VAL B 1 213 ? 32.128 -74.098 -3.836 1.00 80.70 219 VAL A O 1
ATOM 4848 N N . GLN B 1 214 ? 31.564 -71.925 -3.876 1.00 82.43 220 GLN A N 1
ATOM 4849 C CA . GLN B 1 214 ? 31.336 -71.870 -2.445 1.00 84.06 220 GLN A CA 1
ATOM 4850 C C . GLN B 1 214 ? 30.091 -71.092 -2.083 1.00 75.40 220 GLN A C 1
ATOM 4851 O O . GLN B 1 214 ? 29.768 -70.117 -2.712 1.00 73.86 220 GLN A O 1
ATOM 4857 N N . LYS B 1 215 ? 29.412 -71.530 -1.037 1.00 73.08 221 LYS A N 1
ATOM 4858 C CA . LYS B 1 215 ? 28.186 -70.910 -0.587 1.00 81.16 221 LYS A CA 1
ATOM 4859 C C . LYS B 1 215 ? 28.350 -70.035 0.626 1.00 80.04 221 LYS A C 1
ATOM 4860 O O . LYS B 1 215 ? 29.042 -70.383 1.566 1.00 79.62 221 LYS A O 1
ATOM 4866 N N . ILE B 1 216 ? 27.685 -68.895 0.603 1.00 77.61 222 ILE A N 1
ATOM 4867 C CA . ILE B 1 216 ? 27.694 -68.007 1.733 1.00 71.42 222 ILE A CA 1
ATOM 4868 C C . ILE B 1 216 ? 26.275 -67.922 2.228 1.00 71.49 222 ILE A C 1
ATOM 4869 O O . ILE B 1 216 ? 25.337 -68.104 1.478 1.00 71.52 222 ILE A O 1
ATOM 4874 N N . SER B 1 217 ? 26.105 -67.638 3.501 1.00 75.83 223 SER A N 1
ATOM 4875 C CA . SER B 1 217 ? 24.776 -67.578 4.051 1.00 71.29 223 SER A CA 1
ATOM 4876 C C . SER B 1 217 ? 24.472 -66.218 4.605 1.00 73.36 223 SER A C 1
ATOM 4877 O O . SER B 1 217 ? 25.149 -65.768 5.508 1.00 74.00 223 SER A O 1
ATOM 4880 N N . TYR B 1 218 ? 23.460 -65.557 4.056 1.00 76.02 224 TYR A N 1
ATOM 4881 C CA . TYR B 1 218 ? 23.071 -64.238 4.525 1.00 70.39 224 TYR A CA 1
ATOM 4882 C C . TYR B 1 218 ? 21.912 -64.288 5.486 1.00 73.87 224 TYR A C 1
ATOM 4883 O O . TYR B 1 218 ? 21.709 -63.336 6.215 1.00 82.42 224 TYR A O 1
ATOM 4892 N N . LYS B 1 219 ? 21.156 -65.381 5.460 1.00 71.22 225 LYS A N 1
ATOM 4893 C CA . LYS B 1 219 ? 19.991 -65.575 6.312 1.00 73.06 225 LYS A CA 1
ATOM 4894 C C . LYS B 1 219 ? 19.087 -64.398 6.181 1.00 71.45 225 LYS A C 1
ATOM 4895 O O . LYS B 1 219 ? 18.803 -63.694 7.113 1.00 69.29 225 LYS A O 1
ATOM 4901 N N . SER B 1 220 ? 18.672 -64.193 4.957 1.00 69.89 226 SER A N 1
ATOM 4902 C CA . SER B 1 220 ? 17.851 -63.080 4.575 1.00 65.03 226 SER A CA 1
ATOM 4903 C C . SER B 1 220 ? 16.445 -63.129 5.036 1.00 71.08 226 SER A C 1
ATOM 4904 O O . SER B 1 220 ? 15.657 -62.325 4.619 1.00 78.01 226 SER A O 1
ATOM 4907 N N . TYR B 1 221 ? 16.102 -64.058 5.888 1.00 72.51 227 TYR A N 1
ATOM 4908 C CA . TYR B 1 221 ? 14.738 -64.102 6.333 1.00 73.83 227 TYR A CA 1
ATOM 4909 C C . TYR B 1 221 ? 14.715 -64.225 7.815 1.00 79.89 227 TYR A C 1
ATOM 4910 O O . TYR B 1 221 ? 13.944 -64.977 8.354 1.00 81.93 227 TYR A O 1
ATOM 4919 N N . TRP B 1 222 ? 15.582 -63.474 8.484 1.00 78.15 228 TRP A N 1
ATOM 4920 C CA . TRP B 1 222 ? 15.640 -63.480 9.940 1.00 83.10 228 TRP A CA 1
ATOM 4921 C C . TRP B 1 222 ? 15.034 -62.178 10.443 1.00 93.43 228 TRP A C 1
ATOM 4922 O O . TRP B 1 222 ? 15.213 -61.791 11.598 1.00 95.35 228 TRP A O 1
ATOM 4933 N N . GLY B 1 223 ? 14.311 -61.510 9.550 1.00 92.86 229 GLY A N 1
ATOM 4934 C CA . GLY B 1 223 ? 13.667 -60.257 9.842 1.00 86.56 229 GLY A CA 1
ATOM 4935 C C . GLY B 1 223 ? 14.458 -59.196 10.552 1.00 85.63 229 GLY A C 1
ATOM 4936 O O . GLY B 1 223 ? 13.889 -58.225 11.011 1.00 92.71 229 GLY A O 1
ATOM 4937 N N . ALA B 1 224 ? 15.761 -59.335 10.641 1.00 87.10 230 ALA A N 1
ATOM 4938 C CA . ALA B 1 224 ? 16.498 -58.290 11.340 1.00 85.64 230 ALA A CA 1
ATOM 4939 C C . ALA B 1 224 ? 17.731 -57.819 10.579 1.00 87.64 230 ALA A C 1
ATOM 4940 O O . ALA B 1 224 ? 18.571 -57.121 11.160 1.00 89.64 230 ALA A O 1
ATOM 4942 N N . LYS B 1 225 ? 17.858 -58.157 9.297 1.00 79.49 231 LYS A N 1
ATOM 4943 C CA . LYS B 1 225 ? 19.095 -57.868 8.590 1.00 75.12 231 LYS A CA 1
ATOM 4944 C C . LYS B 1 225 ? 19.233 -56.369 8.331 1.00 68.60 231 LYS A C 1
ATOM 4945 O O . LYS B 1 225 ? 18.360 -55.559 8.656 1.00 58.83 231 LYS A O 1
ATOM 4951 N N . LEU B 1 226 ? 20.357 -56.007 7.726 1.00 59.82 232 LEU A N 1
ATOM 4952 C CA . LEU B 1 226 ? 20.731 -54.678 7.271 1.00 54.69 232 LEU A CA 1
ATOM 4953 C C . LEU B 1 226 ? 20.371 -54.506 5.798 1.00 53.81 232 LEU A C 1
ATOM 4954 O O . LEU B 1 226 ? 20.486 -55.455 5.018 1.00 61.07 232 LEU A O 1
ATOM 4959 N N . PRO B 1 227 ? 19.924 -53.327 5.381 1.00 47.99 233 PRO A N 1
ATOM 4960 C CA . PRO B 1 227 ? 19.440 -53.170 4.009 1.00 54.51 233 PRO A CA 1
ATOM 4961 C C . PRO B 1 227 ? 20.513 -52.687 3.046 1.00 56.68 233 PRO A C 1
ATOM 4962 O O . PRO B 1 227 ? 21.460 -51.988 3.414 1.00 54.91 233 PRO A O 1
ATOM 4966 N N . GLY B 1 228 ? 20.330 -53.067 1.783 1.00 56.52 234 GLY A N 1
ATOM 4967 C CA . GLY B 1 228 ? 21.176 -52.575 0.707 1.00 62.50 234 GLY A CA 1
ATOM 4968 C C . GLY B 1 228 ? 22.657 -52.742 0.978 1.00 59.05 234 GLY A C 1
ATOM 4969 O O . GLY B 1 228 ? 23.140 -53.842 1.273 1.00 57.93 234 GLY A O 1
ATOM 4970 N N . LEU B 1 229 ? 23.397 -51.635 0.873 1.00 61.45 235 LEU A N 1
ATOM 4971 C CA . LEU B 1 229 ? 24.841 -51.640 1.072 1.00 53.46 235 LEU A CA 1
ATOM 4972 C C . LEU B 1 229 ? 25.250 -51.627 2.540 1.00 56.34 235 LEU A C 1
ATOM 4973 O O . LEU B 1 229 ? 26.431 -51.844 2.834 1.00 53.29 235 LEU A O 1
ATOM 4978 N N . PHE B 1 230 ? 24.315 -51.382 3.465 1.00 57.15 236 PHE A N 1
ATOM 4979 C CA . PHE B 1 230 ? 24.660 -51.388 4.885 1.00 54.63 236 PHE A CA 1
ATOM 4980 C C . PHE B 1 230 ? 25.085 -52.772 5.361 1.00 57.15 236 PHE A C 1
ATOM 4981 O O . PHE B 1 230 ? 25.875 -52.883 6.306 1.00 55.86 236 PHE A O 1
ATOM 4989 N N . PHE B 1 231 ? 24.565 -53.832 4.736 1.00 54.64 237 PHE A N 1
ATOM 4990 C CA . PHE B 1 231 ? 25.005 -55.179 5.081 1.00 53.66 237 PHE A CA 1
ATOM 4991 C C . PHE B 1 231 ? 26.485 -55.370 4.775 1.00 59.49 237 PHE A C 1
ATOM 4992 O O . PHE B 1 231 ? 27.175 -56.112 5.484 1.00 63.36 237 PHE A O 1
ATOM 5000 N N . TRP B 1 232 ? 26.989 -54.718 3.726 1.00 54.78 238 TRP A N 1
ATOM 5001 C CA . TRP B 1 232 ? 28.392 -54.835 3.353 1.00 57.83 238 TRP A CA 1
ATOM 5002 C C . TRP B 1 232 ? 29.283 -53.849 4.094 1.00 64.20 238 TRP A C 1
ATOM 5003 O O . TRP B 1 232 ? 30.446 -54.165 4.375 1.00 65.75 238 TRP A O 1
ATOM 5014 N N . LEU B 1 233 ? 28.768 -52.658 4.413 1.00 61.16 239 LEU A N 1
ATOM 5015 C CA . LEU B 1 233 ? 29.554 -51.697 5.179 1.00 56.18 239 LEU A CA 1
ATOM 5016 C C . LEU B 1 233 ? 29.863 -52.217 6.576 1.00 64.38 239 LEU A C 1
ATOM 5017 O O . LEU B 1 233 ? 30.927 -51.918 7.129 1.00 68.18 239 LEU A O 1
ATOM 5022 N N . GLU B 1 234 ? 28.957 -53.009 7.153 1.00 68.72 240 GLU A N 1
ATOM 5023 C CA . GLU B 1 234 ? 29.184 -53.558 8.485 1.00 69.81 240 GLU A CA 1
ATOM 5024 C C . GLU B 1 234 ? 30.219 -54.674 8.474 1.00 68.27 240 GLU A C 1
ATOM 5025 O O . GLU B 1 234 ? 30.808 -54.966 9.520 1.00 70.25 240 GLU A O 1
ATOM 5031 N N . ARG B 1 235 ? 30.449 -55.306 7.321 1.00 67.45 241 ARG A N 1
ATOM 5032 C CA . ARG B 1 235 ? 31.463 -56.348 7.231 1.00 68.59 241 ARG A CA 1
ATOM 5033 C C . ARG B 1 235 ? 32.874 -55.789 7.354 1.00 66.50 241 ARG A C 1
ATOM 5034 O O . ARG B 1 235 ? 33.814 -56.563 7.565 1.00 66.39 241 ARG A O 1
ATOM 5042 N N . ASN B 1 236 ? 33.039 -54.472 7.210 1.00 71.09 242 ASN A N 1
ATOM 5043 C CA . ASN B 1 236 ? 34.298 -53.766 7.444 1.00 71.24 242 ASN A CA 1
ATOM 5044 C C . ASN B 1 236 ? 35.402 -54.150 6.463 1.00 71.78 242 ASN A C 1
ATOM 5045 O O . ASN B 1 236 ? 36.485 -53.559 6.488 1.00 75.33 242 ASN A O 1
ATOM 5050 N N . ASN B 1 237 ? 35.151 -55.134 5.603 1.00 73.25 243 ASN A N 1
ATOM 5051 C CA . ASN B 1 237 ? 36.079 -55.480 4.531 1.00 69.94 243 ASN A CA 1
ATOM 5052 C C . ASN B 1 237 ? 35.979 -54.432 3.429 1.00 75.74 243 ASN A C 1
ATOM 5053 O O . ASN B 1 237 ? 34.989 -54.393 2.692 1.00 79.42 243 ASN A O 1
ATOM 5058 N N . ARG B 1 238 ? 36.995 -53.571 3.326 1.00 71.42 244 ARG A N 1
ATOM 5059 C CA . ARG B 1 238 ? 37.007 -52.575 2.260 1.00 69.18 244 ARG A CA 1
ATOM 5060 C C . ARG B 1 238 ? 36.897 -53.230 0.890 1.00 72.74 244 ARG A C 1
ATOM 5061 O O . ARG B 1 238 ? 36.276 -52.670 -0.021 1.00 72.56 244 ARG A O 1
ATOM 5069 N N . GLN B 1 239 ? 37.474 -54.423 0.734 1.00 72.80 245 GLN A N 1
ATOM 5070 C CA . GLN B 1 239 ? 37.305 -55.181 -0.502 1.00 78.13 245 GLN A CA 1
ATOM 5071 C C . GLN B 1 239 ? 35.844 -55.551 -0.731 1.00 72.02 245 GLN A C 1
ATOM 5072 O O . GLN B 1 239 ? 35.314 -55.372 -1.834 1.00 62.19 245 GLN A O 1
ATOM 5078 N N . LEU B 1 240 ? 35.173 -56.070 0.304 1.00 71.59 246 LEU A N 1
ATOM 5079 C CA . LEU B 1 240 ? 33.813 -56.576 0.128 1.00 68.04 246 LEU A CA 1
ATOM 5080 C C . LEU B 1 240 ? 32.829 -55.464 -0.219 1.00 64.37 246 LEU A C 1
ATOM 5081 O O . LEU B 1 240 ? 31.928 -55.667 -1.041 1.00 56.45 246 LEU A O 1
ATOM 5086 N N . PHE B 1 241 ? 32.967 -54.290 0.402 1.00 61.15 247 PHE A N 1
ATOM 5087 C CA . PHE B 1 241 ? 32.081 -53.187 0.043 1.00 57.90 247 PHE A CA 1
ATOM 5088 C C . PHE B 1 241 ? 32.382 -52.690 -1.363 1.00 55.07 247 PHE A C 1
ATOM 5089 O O . PHE B 1 241 ? 31.474 -52.542 -2.189 1.00 55.51 247 PHE A O 1
ATOM 5097 N N . GLU B 1 242 ? 33.656 -52.413 -1.647 1.00 57.24 248 GLU A N 1
ATOM 5098 C CA . GLU B 1 242 ? 34.039 -51.949 -2.975 1.00 58.39 248 GLU A CA 1
ATOM 5099 C C . GLU B 1 242 ? 33.645 -52.957 -4.045 1.00 54.60 248 GLU A C 1
ATOM 5100 O O . GLU B 1 242 ? 33.331 -52.575 -5.178 1.00 51.54 248 GLU A O 1
ATOM 5106 N N . GLU B 1 243 ? 33.649 -54.245 -3.700 1.00 53.71 249 GLU A N 1
ATOM 5107 C CA . GLU B 1 243 ? 33.258 -55.277 -4.652 1.00 51.94 249 GLU A CA 1
ATOM 5108 C C . GLU B 1 243 ? 31.775 -55.185 -4.980 1.00 51.22 249 GLU A C 1
ATOM 5109 O O . GLU B 1 243 ? 31.384 -55.225 -6.151 1.00 48.80 249 GLU A O 1
ATOM 5115 N N . ASN B 1 244 ? 30.936 -55.043 -3.953 1.00 60.17 250 ASN A N 1
ATOM 5116 C CA . ASN B 1 244 ? 29.486 -55.060 -4.102 1.00 53.76 250 ASN A CA 1
ATOM 5117 C C . ASN B 1 244 ? 28.877 -53.678 -4.314 1.00 47.20 250 ASN A C 1
ATOM 5118 O O . ASN B 1 244 ? 27.689 -53.591 -4.645 1.00 44.31 250 ASN A O 1
ATOM 5123 N N . LEU B 1 245 ? 29.655 -52.608 -4.141 1.00 42.62 251 LEU A N 1
ATOM 5124 C CA . LEU B 1 245 ? 29.196 -51.234 -4.334 1.00 43.86 251 LEU A CA 1
ATOM 5125 C C . LEU B 1 245 ? 28.539 -50.999 -5.696 1.00 47.88 251 LEU A C 1
ATOM 5126 O O . LEU B 1 245 ? 27.624 -50.169 -5.787 1.00 48.03 251 LEU A O 1
ATOM 5131 N N . PRO B 1 246 ? 28.966 -51.664 -6.779 1.00 48.55 252 PRO A N 1
ATOM 5132 C CA . PRO B 1 246 ? 28.210 -51.531 -8.037 1.00 49.97 252 PRO A CA 1
ATOM 5133 C C . PRO B 1 246 ? 26.737 -51.899 -7.922 1.00 52.36 252 PRO A C 1
ATOM 5134 O O . PRO B 1 246 ? 25.920 -51.386 -8.697 1.00 51.82 252 PRO A O 1
ATOM 5138 N N . TYR B 1 247 ? 26.365 -52.762 -6.976 1.00 49.29 253 TYR A N 1
ATOM 5139 C CA . TYR B 1 247 ? 25.013 -53.298 -6.902 1.00 47.34 253 TYR A CA 1
ATOM 5140 C C . TYR B 1 247 ? 24.099 -52.501 -5.976 1.00 52.92 253 TYR A C 1
ATOM 5141 O O . TYR B 1 247 ? 23.054 -53.016 -5.561 1.00 55.40 253 TYR A O 1
ATOM 5150 N N . GLY B 1 248 ? 24.467 -51.271 -5.637 1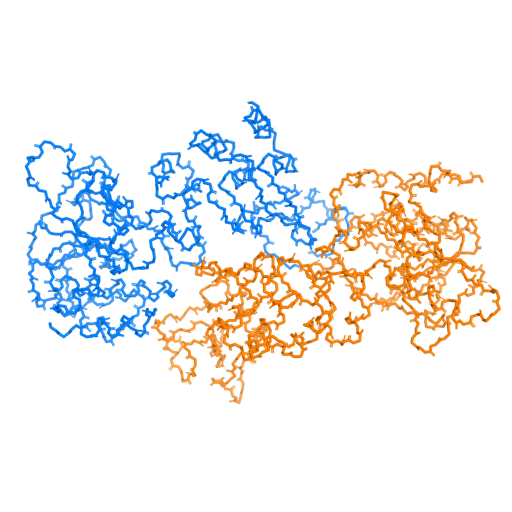.00 46.07 254 GLY A N 1
ATOM 5151 C CA . GLY B 1 248 ? 23.634 -50.444 -4.790 1.00 38.07 254 GLY A CA 1
ATOM 5152 C C . GLY B 1 248 ? 23.699 -48.975 -5.150 1.00 51.91 254 GLY A C 1
ATOM 5153 O O . GLY B 1 248 ? 23.765 -48.612 -6.328 1.00 64.17 254 GLY A O 1
ATOM 5154 N N . ASP B 1 249 ? 23.658 -48.118 -4.136 1.00 58.27 255 ASP A N 1
ATOM 5155 C CA . ASP B 1 249 ? 23.779 -46.679 -4.331 1.00 56.04 255 ASP A CA 1
ATOM 5156 C C . ASP B 1 249 ? 24.484 -46.125 -3.105 1.00 60.76 255 ASP A C 1
ATOM 5157 O O . ASP B 1 249 ? 23.971 -46.250 -1.990 1.00 65.53 255 ASP A O 1
ATOM 5162 N N . ILE B 1 250 ? 25.661 -45.528 -3.304 1.00 55.55 256 ILE A N 1
ATOM 5163 C CA . ILE B 1 250 ? 26.394 -44.953 -2.184 1.00 53.54 256 ILE A CA 1
ATOM 5164 C C . ILE B 1 250 ? 25.668 -43.765 -1.569 1.00 57.84 256 ILE A C 1
ATOM 5165 O O . ILE B 1 250 ? 26.003 -43.350 -0.453 1.00 56.78 256 ILE A O 1
ATOM 5170 N N . ASN B 1 251 ? 24.670 -43.217 -2.263 1.00 56.58 257 ASN A N 1
ATOM 5171 C CA . ASN B 1 251 ? 23.954 -42.028 -1.821 1.00 56.36 257 ASN A CA 1
ATOM 5172 C C . ASN B 1 251 ? 22.526 -42.333 -1.379 1.00 61.22 257 ASN A C 1
ATOM 5173 O O . ASN B 1 251 ? 21.760 -41.401 -1.108 1.00 53.93 257 ASN A O 1
ATOM 5178 N N . GLN B 1 252 ? 22.146 -43.609 -1.313 1.00 61.43 258 GLN A N 1
ATOM 5179 C CA . GLN B 1 252 ? 20.792 -43.968 -0.913 1.00 60.90 258 GLN A CA 1
ATOM 5180 C C . GLN B 1 252 ? 20.494 -43.469 0.495 1.00 61.85 258 GLN A C 1
ATOM 5181 O O . GLN B 1 252 ? 21.332 -43.560 1.398 1.00 58.66 258 GLN A O 1
ATOM 5187 N N . GLN B 1 253 ? 19.301 -42.909 0.670 1.00 60.40 259 GLN A N 1
ATOM 5188 C CA . GLN B 1 253 ? 18.840 -42.442 1.968 1.00 54.25 259 GLN A CA 1
ATOM 5189 C C . GLN B 1 253 ? 17.826 -43.426 2.533 1.00 56.25 259 GLN A C 1
ATOM 5190 O O . GLN B 1 253 ? 16.909 -43.858 1.827 1.00 51.20 259 GLN A O 1
ATOM 5196 N N . LEU B 1 254 ? 18.007 -43.790 3.800 1.00 56.41 260 LEU A N 1
ATOM 5197 C CA . LEU B 1 254 ? 17.162 -44.775 4.452 1.00 55.16 260 LEU A CA 1
ATOM 5198 C C . LEU B 1 254 ? 17.003 -44.397 5.915 1.00 64.36 260 LEU A C 1
ATOM 5199 O O . LEU B 1 254 ? 17.875 -43.751 6.502 1.00 60.22 260 LEU A O 1
ATOM 5204 N N . ALA B 1 255 ? 15.879 -44.805 6.497 1.00 62.88 261 ALA A N 1
ATOM 5205 C CA . ALA B 1 255 ? 15.686 -44.687 7.938 1.00 57.51 261 ALA A CA 1
ATOM 5206 C C . ALA B 1 255 ? 16.457 -45.832 8.577 1.00 55.09 261 ALA A C 1
ATOM 5207 O O . ALA B 1 255 ? 15.995 -46.976 8.597 1.00 52.76 261 ALA A O 1
ATOM 5209 N N . CYS B 1 256 ? 17.643 -45.529 9.096 1.00 58.52 262 CYS A N 1
ATOM 5210 C CA . CYS B 1 256 ? 18.551 -46.547 9.619 1.00 59.32 262 CYS A CA 1
ATOM 5211 C C . CYS B 1 256 ? 18.392 -46.576 11.133 1.00 58.24 262 CYS A C 1
ATOM 5212 O O . CYS B 1 256 ? 19.141 -45.932 11.870 1.00 58.72 262 CYS A O 1
ATOM 5215 N N . SER B 1 257 ? 17.396 -47.339 11.593 1.00 62.40 263 SER A N 1
ATOM 5216 C CA . SER B 1 257 ? 17.120 -47.458 13.019 1.00 57.92 263 SER A CA 1
ATOM 5217 C C . SER B 1 257 ? 18.219 -48.194 13.770 1.00 58.10 263 SER A C 1
ATOM 5218 O O . SER B 1 257 ? 18.311 -48.061 14.995 1.00 56.24 263 SER A O 1
ATOM 5221 N N . PHE B 1 258 ? 19.050 -48.968 13.070 1.00 58.38 264 PHE A N 1
ATOM 5222 C CA . PHE B 1 258 ? 20.151 -49.646 13.742 1.00 61.79 264 PHE A CA 1
ATOM 5223 C C . PHE B 1 258 ? 21.255 -48.668 14.113 1.00 65.69 264 PHE A C 1
ATOM 5224 O O . PHE B 1 258 ? 21.996 -48.905 15.074 1.00 71.42 264 PHE A O 1
ATOM 5232 N N . SER B 1 259 ? 21.384 -47.572 13.367 1.00 64.59 265 SER A N 1
ATOM 5233 C CA . SER B 1 259 ? 22.396 -46.558 13.649 1.00 64.69 265 SER A CA 1
ATOM 5234 C C . SER B 1 259 ? 21.980 -45.807 14.913 1.00 63.31 265 SER A C 1
ATOM 5235 O O . SER B 1 259 ? 21.351 -44.747 14.872 1.00 62.60 265 SER A O 1
ATOM 5238 N N . ARG B 1 260 ? 22.326 -46.381 16.064 1.00 61.86 266 ARG A N 1
ATOM 5239 C CA . ARG B 1 260 ? 22.054 -45.761 17.352 1.00 67.09 266 ARG A CA 1
ATOM 5240 C C . ARG B 1 260 ? 23.354 -45.563 18.122 1.00 72.00 266 ARG A C 1
ATOM 5241 O O . ARG B 1 260 ? 24.359 -46.234 17.871 1.00 78.31 266 ARG A O 1
ATOM 5249 N N . LYS B 1 261 ? 23.331 -44.633 19.071 1.00 71.63 267 LYS A N 1
ATOM 5250 C CA . LYS B 1 261 ? 24.508 -44.342 19.881 1.00 75.27 267 LYS A CA 1
ATOM 5251 C C . LYS B 1 261 ? 24.121 -43.922 21.295 1.00 74.71 267 LYS A C 1
ATOM 5252 O O . LYS B 1 261 ? 22.974 -43.557 21.553 1.00 70.26 267 LYS A O 1
ATOM 5258 N N . SER B 1 262 ? 25.086 -43.977 22.207 1.00 72.21 268 SER A N 1
ATOM 5259 C CA . SER B 1 262 ? 24.852 -43.601 23.596 1.00 75.50 268 SER A CA 1
ATOM 5260 C C . SER B 1 262 ? 25.176 -42.128 23.824 1.00 75.86 268 SER A C 1
ATOM 5261 O O . SER B 1 262 ? 25.185 -41.333 22.885 1.00 76.85 268 SER A O 1
ATOM 5264 N N . LEU B 1 263 ? 25.443 -41.772 25.076 1.00 72.75 269 LEU A N 1
ATOM 5265 C CA . LEU B 1 263 ? 25.767 -40.394 25.426 1.00 73.62 269 LEU A CA 1
ATOM 5266 C C . LEU B 1 263 ? 26.504 -40.315 26.759 1.00 79.79 269 LEU A C 1
ATOM 5267 O O . LEU B 1 263 ? 26.908 -39.236 27.192 1.00 83.46 269 LEU A O 1
ATOM 5272 N N . ALA B 1 264 ? 26.676 -41.464 27.405 1.00 77.71 270 ALA A N 1
ATOM 5273 C CA . ALA B 1 264 ? 27.362 -41.522 28.690 1.00 87.80 270 ALA A CA 1
ATOM 5274 C C . ALA B 1 264 ? 28.696 -42.255 28.581 1.00 87.36 270 ALA A C 1
ATOM 5275 O O . ALA B 1 264 ? 29.701 -41.668 28.180 1.00 90.39 270 ALA A O 1
ATOM 5277 N N . PRO B 1 265 ? 28.704 -43.546 28.942 1.00 88.79 271 PRO A N 1
ATOM 5278 C CA . PRO B 1 265 ? 29.908 -44.381 28.896 1.00 88.63 271 PRO A CA 1
ATOM 5279 C C . PRO B 1 265 ? 30.306 -44.724 27.464 1.00 86.55 271 PRO A C 1
ATOM 5280 O O . PRO B 1 265 ? 30.298 -45.902 27.109 1.00 84.90 271 PRO A O 1
ATOM 5284 N N . MET B 1 282 ? 24.112 -46.661 49.204 1.00 110.99 288 MET A N 1
ATOM 5285 C CA . MET B 1 282 ? 24.484 -45.823 48.067 1.00 115.76 288 MET A CA 1
ATOM 5286 C C . MET B 1 282 ? 25.943 -46.043 47.675 1.00 122.01 288 MET A C 1
ATOM 5287 O O . MET B 1 282 ? 26.855 -45.555 48.344 1.00 121.36 288 MET A O 1
ATOM 5292 N N . PRO B 1 283 ? 26.155 -46.799 46.590 1.00 127.65 289 PRO A N 1
ATOM 5293 C CA . PRO B 1 283 ? 27.520 -47.141 46.165 1.00 127.06 289 PRO A CA 1
ATOM 5294 C C . PRO B 1 283 ? 28.258 -46.037 45.422 1.00 128.81 289 PRO A C 1
ATOM 5295 O O . PRO B 1 283 ? 27.873 -44.862 45.446 1.00 126.14 289 PRO A O 1
ATOM 5299 N N . PHE B 1 284 ? 29.367 -46.428 44.797 1.00 126.79 290 PHE A N 1
ATOM 5300 C CA . PHE B 1 284 ? 30.111 -45.604 43.852 1.00 124.63 290 PHE A CA 1
ATOM 5301 C C . PHE B 1 284 ? 29.973 -46.243 42.475 1.00 130.84 290 PHE A C 1
ATOM 5302 O O . PHE B 1 284 ? 30.387 -47.391 42.280 1.00 131.26 290 PHE A O 1
ATOM 5310 N N . THR B 1 285 ? 29.403 -45.517 41.517 1.00 134.40 291 THR A N 1
ATOM 5311 C CA . THR B 1 285 ? 29.199 -46.072 40.178 1.00 131.70 291 THR A CA 1
ATOM 5312 C C . THR B 1 285 ? 29.862 -45.306 39.030 1.00 130.23 291 THR A C 1
ATOM 5313 O O . THR B 1 285 ? 29.537 -45.539 37.865 1.00 124.44 291 THR A O 1
ATOM 5317 N N . THR B 1 286 ? 30.776 -44.401 39.372 1.00 133.53 292 THR A N 1
ATOM 5318 C CA . THR B 1 286 ? 31.480 -43.576 38.389 1.00 128.48 292 THR A CA 1
ATOM 5319 C C . THR B 1 286 ? 30.504 -42.868 37.447 1.00 127.16 292 THR A C 1
ATOM 5320 O O . THR B 1 286 ? 29.687 -42.059 37.886 1.00 129.38 292 THR A O 1
ATOM 5324 N N . ASN B 1 287 ? 30.591 -43.174 36.156 1.00 124.34 293 ASN A N 1
ATOM 5325 C CA . ASN B 1 287 ? 29.716 -42.554 35.164 1.00 119.02 293 ASN A CA 1
ATOM 5326 C C . ASN B 1 287 ? 28.450 -43.363 34.894 1.00 124.94 293 ASN A C 1
ATOM 5327 O O . ASN B 1 287 ? 28.238 -43.843 33.780 1.00 121.21 293 ASN A O 1
ATOM 5332 N N . GLU B 1 288 ? 27.671 -43.609 35.938 1.00 128.49 294 GLU A N 1
ATOM 5333 C CA . GLU B 1 288 ? 26.432 -44.382 35.824 1.00 123.53 294 GLU A CA 1
ATOM 5334 C C . GLU B 1 288 ? 26.568 -45.779 35.164 1.00 125.88 294 GLU A C 1
ATOM 5335 O O . GLU B 1 288 ? 27.617 -46.423 35.255 1.00 126.39 294 GLU A O 1
ATOM 5341 N N . ALA B 1 289 ? 25.495 -46.271 34.560 1.00 120.26 295 ALA A N 1
ATOM 5342 C CA . ALA B 1 289 ? 25.507 -47.587 33.907 1.00 114.62 295 ALA A CA 1
ATOM 5343 C C . ALA B 1 289 ? 26.074 -48.732 34.756 1.00 111.99 295 ALA A C 1
ATOM 5344 O O . ALA B 1 289 ? 25.539 -49.832 34.788 1.00 113.31 295 ALA A O 1
ATOM 5346 N N . VAL B 1 301 ? 21.452 -46.643 38.350 1.00 118.46 307 VAL A N 1
ATOM 5347 C CA . VAL B 1 301 ? 22.037 -45.608 39.192 1.00 128.03 307 VAL A CA 1
ATOM 5348 C C . VAL B 1 301 ? 22.422 -44.395 38.353 1.00 129.53 307 VAL A C 1
ATOM 5349 O O . VAL B 1 301 ? 22.985 -44.532 37.265 1.00 129.25 307 VAL A O 1
ATOM 5353 N N . ASN B 1 302 ? 22.118 -43.201 38.825 1.00 125.44 308 ASN A N 1
ATOM 5354 C CA . ASN B 1 302 ? 22.511 -42.032 38.072 1.00 118.06 308 ASN A CA 1
ATOM 5355 C C . ASN B 1 302 ? 22.947 -40.917 39.001 1.00 117.37 308 ASN A C 1
ATOM 5356 O O . ASN B 1 302 ? 22.142 -40.294 39.650 1.00 123.12 308 ASN A O 1
ATOM 5361 N N . LYS B 1 303 ? 24.244 -40.677 39.055 1.00 112.67 309 LYS A N 1
ATOM 5362 C CA . LYS B 1 303 ? 24.809 -39.685 39.950 1.00 109.18 309 LYS A CA 1
ATOM 5363 C C . LYS B 1 303 ? 24.182 -38.309 39.940 1.00 108.67 309 LYS A C 1
ATOM 5364 O O . LYS B 1 303 ? 23.835 -37.791 40.979 1.00 111.30 309 LYS A O 1
ATOM 5370 N N . THR B 1 304 ? 24.029 -37.711 38.772 1.00 111.85 310 THR A N 1
ATOM 5371 C CA . THR B 1 304 ? 23.476 -36.366 38.688 1.00 108.88 310 THR A CA 1
ATOM 5372 C C . THR B 1 304 ? 22.063 -36.233 39.194 1.00 109.91 310 THR A C 1
ATOM 5373 O O . THR B 1 304 ? 21.691 -35.201 39.718 1.00 108.95 310 THR A O 1
ATOM 5377 N N . THR B 1 305 ? 21.286 -37.298 39.086 1.00 112.74 311 THR A N 1
ATOM 5378 C CA . THR B 1 305 ? 19.923 -37.260 39.575 1.00 115.80 311 THR A CA 1
ATOM 5379 C C . THR B 1 305 ? 19.820 -38.152 40.782 1.00 115.35 311 THR A C 1
ATOM 5380 O O . THR B 1 305 ? 20.776 -38.318 41.506 1.00 115.85 311 THR A O 1
ATOM 5384 N N . LYS B 1 306 ? 18.666 -38.738 41.010 1.00 119.22 312 LYS A N 1
ATOM 5385 C CA . LYS B 1 306 ? 18.542 -39.602 42.161 1.00 132.96 312 LYS A CA 1
ATOM 5386 C C . LYS B 1 306 ? 18.792 -41.069 41.825 1.00 138.15 312 LYS A C 1
ATOM 5387 O O . LYS B 1 306 ? 19.819 -41.608 42.213 1.00 142.34 312 LYS A O 1
ATOM 5393 N N . GLU B 1 307 ? 17.843 -41.687 41.117 1.00 134.50 313 GLU A N 1
ATOM 5394 C CA . GLU B 1 307 ? 17.861 -43.103 40.688 1.00 136.39 313 GLU A CA 1
ATOM 5395 C C . GLU B 1 307 ? 17.762 -44.147 41.814 1.00 138.68 313 GLU A C 1
ATOM 5396 O O . GLU B 1 307 ? 18.724 -44.423 42.527 1.00 131.30 313 GLU A O 1
ATOM 5402 N N . CYS B 1 308 ? 16.575 -44.730 41.942 1.00 139.55 314 CYS A N 1
ATOM 5403 C CA . CYS B 1 308 ? 16.289 -45.730 42.964 1.00 140.57 314 CYS A CA 1
ATOM 5404 C C . CYS B 1 308 ? 16.183 -47.131 42.391 1.00 138.68 314 CYS A C 1
ATOM 5405 O O . CYS B 1 308 ? 15.969 -48.087 43.126 1.00 135.96 314 CYS A O 1
ATOM 5408 N N . VAL B 1 309 ? 16.356 -47.272 41.086 1.00 138.17 315 VAL A N 1
ATOM 5409 C CA . VAL B 1 309 ? 16.216 -48.589 40.483 1.00 134.71 315 VAL A CA 1
ATOM 5410 C C . VAL B 1 309 ? 17.480 -49.147 39.858 1.00 119.91 315 VAL A C 1
ATOM 5411 O O . VAL B 1 309 ? 17.600 -50.357 39.674 1.00 113.76 315 VAL A O 1
ATOM 5415 N N . LEU B 1 342 ? 29.007 -52.061 24.968 1.00 102.73 348 LEU A N 1
ATOM 5416 C CA . LEU B 1 342 ? 27.688 -52.533 25.370 1.00 118.32 348 LEU A CA 1
ATOM 5417 C C . LEU B 1 342 ? 26.593 -51.908 24.511 1.00 118.79 348 LEU A C 1
ATOM 5418 O O . LEU B 1 342 ? 26.577 -50.696 24.296 1.00 115.33 348 LEU A O 1
ATOM 5423 N N . ILE B 1 343 ? 25.699 -52.749 24.025 1.00 119.80 349 ILE A N 1
ATOM 5424 C CA . ILE B 1 343 ? 24.622 -52.304 23.179 1.00 119.16 349 ILE A CA 1
ATOM 5425 C C . ILE B 1 343 ? 23.283 -52.660 23.804 1.00 120.73 349 ILE A C 1
ATOM 5426 O O . ILE B 1 343 ? 22.375 -51.837 23.795 1.00 121.10 349 ILE A O 1
ATOM 5431 N N . ARG B 1 344 ? 23.171 -53.875 24.342 1.00 119.64 350 ARG A N 1
ATOM 5432 C CA . ARG B 1 344 ? 21.939 -54.344 24.984 1.00 125.81 350 ARG A CA 1
ATOM 5433 C C . ARG B 1 344 ? 21.530 -53.336 26.028 1.00 122.47 350 ARG A C 1
ATOM 5434 O O . ARG B 1 344 ? 22.044 -53.313 27.135 1.00 117.85 350 ARG A O 1
ATOM 5442 N N . SER B 1 345 ? 20.611 -52.476 25.638 1.00 124.14 351 SER A N 1
ATOM 5443 C CA . SER B 1 345 ? 20.165 -51.415 26.506 1.00 124.85 351 SER A CA 1
ATOM 5444 C C . SER B 1 345 ? 18.663 -51.293 26.494 1.00 123.71 351 SER A C 1
ATOM 5445 O O . SER B 1 345 ? 18.098 -50.494 27.233 1.00 127.32 351 SER A O 1
ATOM 5448 N N . LEU B 1 346 ? 18.000 -52.087 25.664 1.00 121.98 352 LEU A N 1
ATOM 5449 C CA . LEU B 1 346 ? 16.545 -52.065 25.582 1.00 122.13 352 LEU A CA 1
ATOM 5450 C C . LEU B 1 346 ? 15.945 -52.318 26.946 1.00 122.33 352 LEU A C 1
ATOM 5451 O O . LEU B 1 346 ? 15.724 -53.465 27.317 1.00 119.27 352 LEU A O 1
ATOM 5456 N N . ASP B 1 347 ? 15.661 -51.259 27.693 1.00 122.94 353 ASP A N 1
ATOM 5457 C CA . ASP B 1 347 ? 15.136 -51.441 29.028 1.00 122.15 353 ASP A CA 1
ATOM 5458 C C . ASP B 1 347 ? 13.937 -50.528 29.258 1.00 118.70 353 ASP A C 1
ATOM 5459 O O . ASP B 1 347 ? 13.623 -49.716 28.400 1.00 119.09 353 ASP A O 1
ATOM 5464 N N . ASN B 1 348 ? 13.256 -50.647 30.394 1.00 115.67 354 ASN A N 1
ATOM 5465 C CA . ASN B 1 348 ? 12.054 -49.837 30.570 1.00 112.52 354 ASN A CA 1
ATOM 5466 C C . ASN B 1 348 ? 12.377 -48.347 30.642 1.00 109.27 354 ASN A C 1
ATOM 5467 O O . ASN B 1 348 ? 11.703 -47.589 31.342 1.00 104.55 354 ASN A O 1
ATOM 5472 N N . PRO B 1 352 ? 19.373 -43.071 30.718 1.00 105.70 358 PRO A N 1
ATOM 5473 C CA . PRO B 1 352 ? 20.107 -43.622 29.580 1.00 95.00 358 PRO A CA 1
ATOM 5474 C C . PRO B 1 352 ? 19.526 -43.114 28.276 1.00 85.30 358 PRO A C 1
ATOM 5475 O O . PRO B 1 352 ? 18.603 -43.734 27.789 1.00 85.68 358 PRO A O 1
ATOM 5479 N N . SER B 1 353 ? 20.048 -42.029 27.725 1.00 84.32 359 SER A N 1
ATOM 5480 C CA . SER B 1 353 ? 19.513 -41.478 26.497 1.00 75.83 359 SER A CA 1
ATOM 5481 C C . SER B 1 353 ? 20.415 -41.689 25.316 1.00 76.27 359 SER A C 1
ATOM 5482 O O . SER B 1 353 ? 21.621 -41.667 25.447 1.00 75.97 359 SER A O 1
ATOM 5485 N N . TYR B 1 354 ? 19.817 -41.864 24.150 1.00 73.10 360 TYR A N 1
ATOM 5486 C CA . TYR B 1 354 ? 20.574 -42.087 22.941 1.00 71.32 360 TYR A CA 1
ATOM 5487 C C . TYR B 1 354 ? 19.987 -41.446 21.708 1.00 71.74 360 TYR A C 1
ATOM 5488 O O . TYR B 1 354 ? 18.874 -40.982 21.719 1.00 75.61 360 TYR A O 1
ATOM 5497 N N . ILE B 1 355 ? 20.756 -41.446 20.634 1.00 71.95 361 ILE A N 1
ATOM 5498 C CA . ILE B 1 355 ? 20.342 -40.856 19.366 1.00 62.89 361 ILE A CA 1
ATOM 5499 C C . ILE B 1 355 ? 20.131 -41.974 18.354 1.00 60.16 361 ILE A C 1
ATOM 5500 O O . ILE B 1 355 ? 20.827 -42.996 18.368 1.00 59.92 361 ILE A O 1
ATOM 5505 N N . VAL B 1 356 ? 19.151 -41.782 17.472 1.00 56.44 362 VAL A N 1
ATOM 5506 C CA . VAL B 1 356 ? 18.784 -42.764 16.455 1.00 54.59 362 VAL A CA 1
ATOM 5507 C C . VAL B 1 356 ? 18.421 -42.027 15.172 1.00 55.79 362 VAL A C 1
ATOM 5508 O O . VAL B 1 356 ? 17.716 -41.013 15.205 1.00 59.34 362 VAL A O 1
ATOM 5512 N N . ASN B 1 357 ? 18.902 -42.537 14.041 1.00 57.58 363 ASN A N 1
ATOM 5513 C CA . ASN B 1 357 ? 18.452 -42.048 12.743 1.00 63.04 363 ASN A CA 1
ATOM 5514 C C . ASN B 1 357 ? 17.012 -42.478 12.500 1.00 58.69 363 ASN A C 1
ATOM 5515 O O . ASN B 1 357 ? 16.699 -43.672 12.546 1.00 58.59 363 ASN A O 1
ATOM 5520 N N . ILE B 1 358 ? 16.137 -41.509 12.240 1.00 61.46 364 ILE A N 1
ATOM 5521 C CA . ILE B 1 358 ? 14.739 -41.801 11.951 1.00 66.98 364 ILE A CA 1
ATOM 5522 C C . ILE B 1 358 ? 14.368 -41.595 10.484 1.00 70.94 364 ILE A C 1
ATOM 5523 O O . ILE B 1 358 ? 13.334 -42.128 10.051 1.00 69.65 364 ILE A O 1
ATOM 5528 N N . ALA B 1 359 ? 15.159 -40.854 9.708 1.00 67.48 365 ALA A N 1
ATOM 5529 C CA . ALA B 1 359 ? 14.789 -40.613 8.319 1.00 62.83 365 ALA A CA 1
ATOM 5530 C C . ALA B 1 359 ? 16.004 -40.188 7.508 1.00 59.78 365 ALA A C 1
ATOM 5531 O O . ALA B 1 359 ? 16.792 -39.350 7.952 1.00 63.44 365 ALA A O 1
ATOM 5533 N N . ASP B 1 360 ? 16.135 -40.778 6.316 1.00 64.17 366 ASP A N 1
ATOM 5534 C CA . ASP B 1 360 ? 17.064 -40.318 5.280 1.00 60.24 366 ASP A CA 1
ATOM 5535 C C . ASP B 1 360 ? 18.521 -40.338 5.740 1.00 62.25 366 ASP A C 1
ATOM 5536 O O . ASP B 1 360 ? 19.294 -39.425 5.446 1.00 58.93 366 ASP A O 1
ATOM 5541 N N . GLY B 1 361 ? 18.904 -41.387 6.462 1.00 61.89 367 GLY A N 1
ATOM 5542 C CA . GLY B 1 361 ? 20.305 -41.595 6.750 1.00 55.53 367 GLY A CA 1
ATOM 5543 C C . GLY B 1 361 ? 21.027 -42.268 5.597 1.00 57.02 367 GLY A C 1
ATOM 5544 O O . GLY B 1 361 ? 20.423 -42.923 4.750 1.00 58.48 367 GLY A O 1
ATOM 5545 N N . THR B 1 362 ? 22.345 -42.099 5.570 1.00 55.49 368 THR A N 1
ATOM 5546 C CA . THR B 1 362 ? 23.187 -42.621 4.502 1.00 52.09 368 THR A CA 1
ATOM 5547 C C . THR B 1 362 ? 24.282 -43.506 5.084 1.00 54.71 368 THR A C 1
ATOM 5548 O O . THR B 1 362 ? 24.447 -43.613 6.303 1.00 50.30 368 THR A O 1
ATOM 5552 N N . LEU B 1 363 ? 25.033 -44.153 4.185 1.00 53.61 369 LEU A N 1
ATOM 5553 C CA . LEU B 1 363 ? 26.211 -44.906 4.609 1.00 46.97 369 LEU A CA 1
ATOM 5554 C C . LEU B 1 363 ? 27.205 -43.998 5.318 1.00 42.56 369 LEU A C 1
ATOM 5555 O O . LEU B 1 363 ? 27.724 -44.337 6.389 1.00 33.63 369 LEU A O 1
ATOM 5560 N N . LEU B 1 364 ? 27.487 -42.835 4.725 1.00 43.96 370 LEU A N 1
ATOM 5561 C CA . LEU B 1 364 ? 28.386 -41.875 5.356 1.00 49.50 370 LEU A CA 1
ATOM 5562 C C . LEU B 1 364 ? 27.884 -41.468 6.733 1.00 46.41 370 LEU A C 1
ATOM 5563 O O . LEU B 1 364 ? 28.665 -41.396 7.690 1.00 43.34 370 LEU A O 1
ATOM 5568 N N . HIS B 1 365 ? 26.581 -41.202 6.852 1.00 54.17 371 HIS A N 1
ATOM 5569 C CA . HIS B 1 365 ? 26.001 -40.847 8.143 1.00 42.18 371 HIS A CA 1
ATOM 5570 C C . HIS B 1 365 ? 26.238 -41.942 9.175 1.00 41.17 371 HIS A C 1
ATOM 5571 O O . HIS B 1 365 ? 26.666 -41.666 10.301 1.00 42.30 371 HIS A O 1
ATOM 5578 N N . HIS B 1 366 ? 25.949 -43.195 8.813 1.00 41.97 372 HIS A N 1
ATOM 5579 C CA . HIS B 1 366 ? 26.188 -44.298 9.738 1.00 42.44 372 HIS A CA 1
ATOM 5580 C C . HIS B 1 366 ? 27.662 -44.398 10.103 1.00 48.89 372 HIS A C 1
ATOM 5581 O O . HIS B 1 366 ? 28.005 -44.625 11.270 1.00 50.18 372 HIS A O 1
ATOM 5588 N N . ALA B 1 367 ? 28.547 -44.241 9.116 1.00 50.57 373 ALA A N 1
ATOM 5589 C CA . ALA B 1 367 ? 29.979 -44.243 9.398 1.00 47.59 373 ALA A CA 1
ATOM 5590 C C . ALA B 1 367 ? 30.350 -43.108 10.344 1.00 51.34 373 ALA A C 1
ATOM 5591 O O . ALA B 1 367 ? 31.163 -43.291 11.258 1.00 54.76 373 ALA A O 1
ATOM 5593 N N . VAL B 1 368 ? 29.758 -41.929 10.142 1.00 45.99 374 VAL A N 1
ATOM 5594 C CA . VAL B 1 368 ? 30.016 -40.802 11.033 1.00 44.02 374 VAL A CA 1
ATOM 5595 C C . VAL B 1 368 ? 29.531 -41.113 12.442 1.00 52.38 374 VAL A C 1
ATOM 5596 O O . VAL B 1 368 ? 30.218 -40.828 13.432 1.00 52.48 374 VAL A O 1
ATOM 5600 N N . LEU B 1 369 ? 28.347 -41.714 12.558 1.00 57.81 375 LEU A N 1
ATOM 5601 C CA . LEU B 1 369 ? 27.814 -42.046 13.874 1.00 57.88 375 LEU A CA 1
ATOM 5602 C C . LEU B 1 369 ? 28.666 -43.112 14.553 1.00 61.17 375 LEU A C 1
ATOM 5603 O O . LEU B 1 369 ? 29.002 -42.993 15.738 1.00 64.30 375 LEU A O 1
ATOM 5608 N N . SER B 1 370 ? 29.030 -44.162 13.814 1.00 51.55 376 SER A N 1
ATOM 5609 C CA . SER B 1 370 ? 29.794 -45.267 14.378 1.00 49.99 376 SER A CA 1
ATOM 5610 C C . SER B 1 370 ? 31.240 -44.904 14.683 1.00 58.52 376 SER A C 1
ATOM 5611 O O . SER B 1 370 ? 31.966 -45.762 15.198 1.00 66.67 376 SER A O 1
ATOM 5614 N N . ASN B 1 371 ? 31.667 -43.676 14.387 1.00 57.30 377 ASN A N 1
ATOM 5615 C CA . ASN B 1 371 ? 33.044 -43.234 14.614 1.00 56.53 377 ASN A CA 1
ATOM 5616 C C . ASN B 1 371 ? 34.042 -44.174 13.941 1.00 57.86 377 ASN A C 1
ATOM 5617 O O . ASN B 1 371 ? 35.011 -44.636 14.547 1.00 62.14 377 ASN A O 1
ATOM 5622 N N . ASN B 1 372 ? 33.786 -44.463 12.670 1.00 61.79 378 ASN A N 1
ATOM 5623 C CA . ASN B 1 372 ? 34.630 -45.336 11.856 1.00 55.78 378 ASN A CA 1
ATOM 5624 C C . ASN B 1 372 ? 35.295 -44.447 10.809 1.00 50.35 378 ASN A C 1
ATOM 5625 O O . ASN B 1 372 ? 34.769 -44.259 9.710 1.00 49.87 378 ASN A O 1
ATOM 5630 N N . ILE B 1 373 ? 36.456 -43.891 11.166 1.00 53.61 379 ILE A N 1
ATOM 5631 C CA . ILE B 1 373 ? 37.140 -42.949 10.282 1.00 52.07 379 ILE A CA 1
ATOM 5632 C C . ILE B 1 373 ? 37.514 -43.621 8.969 1.00 47.55 379 ILE A C 1
ATOM 5633 O O . ILE B 1 373 ? 37.436 -43.009 7.897 1.00 45.07 379 ILE A O 1
ATOM 5638 N N . LYS B 1 374 ? 37.920 -44.891 9.030 1.00 47.20 380 LYS A N 1
ATOM 5639 C CA . LYS B 1 374 ? 38.262 -45.623 7.816 1.00 47.04 380 LYS A CA 1
ATOM 5640 C C . LYS B 1 374 ? 37.070 -45.715 6.872 1.00 52.03 380 LYS A C 1
ATOM 5641 O O . LYS B 1 374 ? 37.221 -45.568 5.653 1.00 53.01 380 LYS A O 1
ATOM 5647 N N . GLN B 1 375 ? 35.872 -45.951 7.418 1.00 53.50 381 GLN A N 1
ATOM 5648 C CA . GLN B 1 375 ? 34.676 -46.008 6.583 1.00 47.67 381 GLN A CA 1
ATOM 5649 C C . GLN B 1 375 ? 34.332 -44.634 6.027 1.00 44.34 381 GLN A C 1
ATOM 5650 O O . GLN B 1 375 ? 33.928 -44.511 4.866 1.00 45.17 381 GLN A O 1
ATOM 5656 N N . VAL B 1 376 ? 34.471 -43.592 6.849 1.00 46.89 382 VAL A N 1
ATOM 5657 C CA . VAL B 1 376 ? 34.296 -42.230 6.357 1.00 46.80 382 VAL A CA 1
ATOM 5658 C C . VAL B 1 376 ? 35.290 -41.947 5.240 1.00 47.64 382 VAL A C 1
ATOM 5659 O O . VAL B 1 376 ? 34.957 -41.304 4.237 1.00 52.76 382 VAL A O 1
ATOM 5663 N N . ILE B 1 377 ? 36.519 -42.449 5.383 1.00 46.76 383 ILE A N 1
ATOM 5664 C CA . ILE B 1 377 ? 37.541 -42.223 4.367 1.00 42.58 383 ILE A CA 1
ATOM 5665 C C . ILE B 1 377 ? 37.264 -43.063 3.126 1.00 44.15 383 ILE A C 1
ATOM 5666 O O . ILE B 1 377 ? 37.377 -42.577 1.994 1.00 46.88 383 ILE A O 1
ATOM 5671 N N . MET B 1 378 ? 36.891 -44.331 3.314 1.00 41.10 384 MET A N 1
ATOM 5672 C CA . MET B 1 378 ? 36.591 -45.190 2.172 1.00 42.00 384 MET A CA 1
ATOM 5673 C C . MET B 1 378 ? 35.387 -44.675 1.393 1.00 51.32 384 MET A C 1
ATOM 5674 O O . MET B 1 378 ? 35.396 -44.663 0.156 1.00 50.81 384 MET A O 1
ATOM 5679 N N . LEU B 1 379 ? 34.337 -44.250 2.099 1.00 49.47 385 LEU A N 1
ATOM 5680 C CA . LEU B 1 379 ? 33.138 -43.777 1.415 1.00 50.53 385 LEU A CA 1
ATOM 5681 C C . LEU B 1 379 ? 33.391 -42.463 0.689 1.00 48.26 385 LEU A C 1
ATOM 5682 O O . LEU B 1 379 ? 32.966 -42.295 -0.460 1.00 54.26 385 LEU A O 1
ATOM 5687 N N . LEU B 1 380 ? 34.081 -41.521 1.337 1.00 43.26 386 LEU A N 1
ATOM 5688 C CA . LEU B 1 380 ? 34.330 -40.231 0.701 1.00 51.07 386 LEU A CA 1
ATOM 5689 C C . LEU B 1 380 ? 35.125 -40.385 -0.588 1.00 56.04 386 LEU A C 1
ATOM 5690 O O . LEU B 1 380 ? 34.925 -39.614 -1.533 1.00 58.19 386 LEU A O 1
ATOM 5695 N N . GLU B 1 381 ? 36.013 -41.380 -0.654 1.00 56.09 387 GLU A N 1
ATOM 5696 C CA . GLU B 1 381 ? 36.772 -41.610 -1.879 1.00 56.44 387 GLU A CA 1
ATOM 5697 C C . GLU B 1 381 ? 35.902 -42.236 -2.962 1.00 56.91 387 GLU A C 1
ATOM 5698 O O . GLU B 1 381 ? 35.991 -41.854 -4.134 1.00 60.77 387 GLU A O 1
ATOM 5704 N N . LEU B 1 382 ? 35.062 -43.205 -2.593 1.00 59.21 388 LEU A N 1
ATOM 5705 C CA . LEU B 1 382 ? 34.243 -43.923 -3.564 1.00 53.06 388 LEU A CA 1
ATOM 5706 C C . LEU B 1 382 ? 33.114 -43.080 -4.146 1.00 50.32 388 LEU A C 1
ATOM 5707 O O . LEU B 1 382 ? 32.383 -43.582 -5.007 1.00 46.86 388 LEU A O 1
ATOM 5712 N N . GLY B 1 383 ? 32.935 -41.839 -3.696 1.00 52.95 389 GLY A N 1
ATOM 5713 C CA . GLY B 1 383 ? 32.018 -40.925 -4.353 1.00 55.48 389 GLY A CA 1
ATOM 5714 C C . GLY B 1 383 ? 30.813 -40.504 -3.537 1.00 67.24 389 GLY A C 1
ATOM 5715 O O . GLY B 1 383 ? 29.896 -39.869 -4.069 1.00 64.69 389 GLY A O 1
ATOM 5716 N N . ALA B 1 384 ? 30.804 -40.831 -2.246 1.00 64.65 390 ALA A N 1
ATOM 5717 C CA . ALA B 1 384 ? 29.646 -40.554 -1.406 1.00 49.99 390 ALA A CA 1
ATOM 5718 C C . ALA B 1 384 ? 29.458 -39.055 -1.205 1.00 55.53 390 ALA A C 1
ATOM 5719 O O . ALA B 1 384 ? 30.419 -38.328 -0.937 1.00 59.18 390 ALA A O 1
ATOM 5721 N N . LYS B 1 385 ? 28.213 -38.595 -1.338 1.00 55.12 391 LYS A N 1
ATOM 5722 C CA . LYS B 1 385 ? 27.891 -37.209 -1.031 1.00 53.54 391 LYS A CA 1
ATOM 5723 C C . LYS B 1 385 ? 28.033 -36.943 0.463 1.00 63.14 391 LYS A C 1
ATOM 5724 O O . LYS B 1 385 ? 27.685 -37.783 1.298 1.00 68.90 391 LYS A O 1
ATOM 5730 N N . PHE B 1 386 ? 28.537 -35.757 0.793 1.00 65.36 392 PHE A N 1
ATOM 5731 C CA . PHE B 1 386 ? 28.928 -35.409 2.152 1.00 65.93 392 PHE A CA 1
ATOM 5732 C C . PHE B 1 386 ? 28.077 -34.304 2.763 1.00 72.36 392 PHE A C 1
ATOM 5733 O O . PHE B 1 386 ? 28.376 -33.858 3.876 1.00 75.06 392 PHE A O 1
ATOM 5741 N N . ASP B 1 387 ? 27.036 -33.837 2.073 1.00 70.40 393 ASP A N 1
ATOM 5742 C CA . ASP B 1 387 ? 26.240 -32.724 2.574 1.00 74.57 393 ASP A CA 1
ATOM 5743 C C . ASP B 1 387 ? 24.745 -32.990 2.433 1.00 79.37 393 ASP A C 1
ATOM 5744 O O . ASP B 1 387 ? 23.950 -32.054 2.299 1.00 74.27 393 ASP A O 1
ATOM 5749 N N . LEU B 1 388 ? 24.346 -34.257 2.475 1.00 74.70 394 LEU A N 1
ATOM 5750 C CA . LEU B 1 388 ? 22.935 -34.601 2.537 1.00 71.23 394 LEU A CA 1
ATOM 5751 C C . LEU B 1 388 ? 22.432 -34.489 3.972 1.00 70.78 394 LEU A C 1
ATOM 5752 O O . LEU B 1 388 ? 23.194 -34.639 4.931 1.00 66.53 394 LEU A O 1
ATOM 5757 N N . LYS B 1 389 ? 21.139 -34.214 4.117 1.00 73.94 395 LYS A N 1
ATOM 5758 C CA . LYS B 1 389 ? 20.530 -34.026 5.426 1.00 63.26 395 LYS A CA 1
ATOM 5759 C C . LYS B 1 389 ? 19.825 -35.299 5.874 1.00 55.90 395 LYS A C 1
ATOM 5760 O O . LYS B 1 389 ? 19.125 -35.944 5.088 1.00 49.16 395 LYS A O 1
ATOM 5766 N N . ALA B 1 390 ? 20.022 -35.657 7.141 1.00 53.97 396 ALA A N 1
ATOM 5767 C CA . ALA B 1 390 ? 19.379 -36.811 7.747 1.00 55.15 396 ALA A CA 1
ATOM 5768 C C . ALA B 1 390 ? 18.719 -36.390 9.052 1.00 68.48 396 ALA A C 1
ATOM 5769 O O . ALA B 1 390 ? 19.131 -35.416 9.688 1.00 66.42 396 ALA A O 1
ATOM 5771 N N . SER B 1 391 ? 17.695 -37.142 9.451 1.00 66.79 397 SER A N 1
ATOM 5772 C CA . SER B 1 391 ? 16.884 -36.831 10.623 1.00 59.67 397 SER A CA 1
ATOM 5773 C C . SER B 1 391 ? 17.249 -37.773 11.761 1.00 61.69 397 SER A C 1
ATOM 5774 O O . SER B 1 391 ? 17.175 -38.996 11.605 1.00 67.03 397 SER A O 1
ATOM 5777 N N . TYR B 1 392 ? 17.604 -37.207 12.902 1.00 59.62 398 TYR A N 1
ATOM 5778 C CA . TYR B 1 392 ? 17.990 -37.990 14.055 1.00 62.93 398 TYR A CA 1
ATOM 5779 C C . TYR B 1 392 ? 17.088 -37.676 15.218 1.00 62.20 398 TYR A C 1
ATOM 5780 O O . TYR B 1 392 ? 16.531 -36.617 15.265 1.00 60.59 398 TYR A O 1
ATOM 5789 N N . GLN B 1 393 ? 16.962 -38.594 16.162 1.00 59.56 399 GLN A N 1
ATOM 5790 C CA . GLN B 1 393 ? 16.093 -38.390 17.306 1.00 60.28 399 GLN A CA 1
ATOM 5791 C C . GLN B 1 393 ? 16.652 -38.904 18.616 1.00 65.29 399 GLN A C 1
ATOM 5792 O O . GLN B 1 393 ? 17.016 -40.052 18.709 1.00 64.01 399 GLN A O 1
ATOM 5798 N N . ILE B 1 394 ? 16.712 -38.043 19.626 1.00 73.89 400 ILE A N 1
ATOM 5799 C CA . ILE B 1 394 ? 17.174 -38.412 20.961 1.00 70.58 400 ILE A CA 1
ATOM 5800 C C . ILE B 1 394 ? 16.062 -39.271 21.489 1.00 72.72 400 ILE A C 1
ATOM 5801 O O . ILE B 1 394 ? 14.931 -38.865 21.433 1.00 75.73 400 ILE A O 1
ATOM 5806 N N . LYS B 1 395 ? 16.355 -40.429 22.053 1.00 71.61 401 LYS A N 1
ATOM 5807 C CA . LYS B 1 395 ? 15.256 -41.327 22.391 1.00 70.18 401 LYS A CA 1
ATOM 5808 C C . LYS B 1 395 ? 14.242 -41.044 23.440 1.00 83.69 401 LYS A C 1
ATOM 5809 O O . LYS B 1 395 ? 13.066 -41.114 23.132 1.00 88.75 401 LYS A O 1
ATOM 5815 N N . PRO B 1 396 ? 14.682 -40.733 24.668 1.00 89.35 402 PRO A N 1
ATOM 5816 C CA . PRO B 1 396 ? 13.778 -40.425 25.781 1.00 74.03 402 PRO A CA 1
ATOM 5817 C C . PRO B 1 396 ? 13.014 -39.130 25.528 1.00 71.11 402 PRO A C 1
ATOM 5818 O O . PRO B 1 396 ? 11.788 -39.104 25.636 1.00 79.16 402 PRO A O 1
ATOM 5822 N N . GLU B 1 397 ? 13.741 -38.069 25.194 1.00 67.61 403 GLU A N 1
ATOM 5823 C CA . GLU B 1 397 ? 13.129 -36.773 24.926 1.00 66.46 403 GLU A CA 1
ATOM 5824 C C . GLU B 1 397 ? 12.959 -36.547 23.427 1.00 78.31 403 GLU A C 1
ATOM 5825 O O . GLU B 1 397 ? 13.938 -36.391 22.697 1.00 82.81 403 GLU A O 1
ATOM 5831 N N . GLY B 1 398 ? 11.709 -36.530 22.976 1.00 73.95 404 GLY A N 1
ATOM 5832 C CA . GLY B 1 398 ? 11.405 -36.327 21.571 1.00 72.16 404 GLY A CA 1
ATOM 5833 C C . GLY B 1 398 ? 12.074 -35.098 20.989 1.00 66.49 404 GLY A C 1
ATOM 5834 O O . GLY B 1 398 ? 11.539 -33.992 21.067 1.00 62.02 404 GLY A O 1
ATOM 5835 N N . THR B 1 399 ? 13.249 -35.294 20.400 1.00 67.30 405 THR A N 1
ATOM 5836 C CA . THR B 1 399 ? 13.998 -34.199 19.795 1.00 69.36 405 THR A CA 1
ATOM 5837 C C . THR B 1 399 ? 14.470 -34.578 18.395 1.00 66.89 405 THR A C 1
ATOM 5838 O O . THR B 1 399 ? 15.242 -35.521 18.225 1.00 67.25 405 THR A O 1
ATOM 5842 N N . VAL B 1 400 ? 14.001 -33.838 17.395 1.00 61.39 406 VAL A N 1
ATOM 5843 C CA . VAL B 1 400 ? 14.372 -34.102 16.010 1.00 61.95 406 VAL A CA 1
ATOM 5844 C C . VAL B 1 400 ? 15.424 -33.116 15.511 1.00 62.07 406 VAL A C 1
ATOM 5845 O O . VAL B 1 400 ? 15.193 -31.907 15.483 1.00 53.42 406 VAL A O 1
ATOM 5849 N N . LEU B 1 401 ? 16.578 -33.642 15.115 1.00 68.56 407 LEU A N 1
ATOM 5850 C CA . LEU B 1 401 ? 17.667 -32.814 14.612 1.00 65.06 407 LEU A CA 1
ATOM 5851 C C . LEU B 1 401 ? 17.993 -33.170 13.165 1.00 67.75 407 LEU A C 1
ATOM 5852 O O . LEU B 1 401 ? 18.181 -34.340 12.832 1.00 68.00 407 LEU A O 1
ATOM 5857 N N . LYS B 1 402 ? 18.058 -32.155 12.310 1.00 65.10 408 LYS A N 1
ATOM 5858 C CA . LYS B 1 402 ? 18.359 -32.364 10.900 1.00 63.59 408 LYS A CA 1
ATOM 5859 C C . LYS B 1 402 ? 19.855 -32.155 10.707 1.00 65.78 408 LYS A C 1
ATOM 5860 O O . LYS B 1 402 ? 20.365 -31.053 10.938 1.00 68.44 408 LYS A O 1
ATOM 5866 N N . PHE B 1 403 ? 20.553 -33.200 10.271 1.00 69.51 409 PHE A N 1
ATOM 5867 C CA . PHE B 1 403 ? 22.009 -33.217 10.317 1.00 64.93 409 PHE A CA 1
ATOM 5868 C C . PHE B 1 403 ? 22.597 -33.567 8.960 1.00 64.96 409 PHE A C 1
ATOM 5869 O O . PHE B 1 403 ? 22.151 -34.514 8.304 1.00 64.98 409 PHE A O 1
ATOM 5877 N N . THR B 1 404 ? 23.601 -32.805 8.554 1.00 62.28 410 THR A N 1
ATOM 5878 C CA . THR B 1 404 ? 24.532 -33.242 7.534 1.00 62.78 410 THR A CA 1
ATOM 5879 C C . THR B 1 404 ? 25.559 -34.169 8.178 1.00 62.44 410 THR A C 1
ATOM 5880 O O . THR B 1 404 ? 25.705 -34.179 9.403 1.00 58.76 410 THR A O 1
ATOM 5884 N N . PRO B 1 405 ? 26.269 -34.981 7.383 1.00 58.09 411 PRO A N 1
ATOM 5885 C CA . PRO B 1 405 ? 27.288 -35.859 7.986 1.00 49.22 411 PRO A CA 1
ATOM 5886 C C . PRO B 1 405 ? 28.294 -35.107 8.841 1.00 51.48 411 PRO A C 1
ATOM 5887 O O . PRO B 1 405 ? 28.645 -35.570 9.933 1.00 44.31 411 PRO A O 1
ATOM 5891 N N . LEU B 1 406 ? 28.743 -33.937 8.381 1.00 52.43 412 LEU A N 1
ATOM 5892 C CA . LEU B 1 406 ? 29.621 -33.103 9.195 1.00 50.04 412 LEU A CA 1
ATOM 5893 C C . LEU B 1 406 ? 28.929 -32.657 10.479 1.00 60.30 412 LEU A C 1
ATOM 5894 O O . LEU B 1 406 ? 29.537 -32.668 11.557 1.00 56.18 412 LEU A O 1
ATOM 5899 N N . GLU B 1 407 ? 27.652 -32.277 10.387 1.00 57.84 413 GLU A N 1
ATOM 5900 C CA . GLU B 1 407 ? 26.942 -31.776 11.560 1.00 56.70 413 GLU A CA 1
ATOM 5901 C C . GLU B 1 407 ? 26.733 -32.877 12.592 1.00 52.95 413 GLU A C 1
ATOM 5902 O O . GLU B 1 407 ? 26.824 -32.628 13.800 1.00 47.54 413 GLU A O 1
ATOM 5908 N N . LEU B 1 408 ? 26.430 -34.094 12.137 1.00 55.57 414 LEU A N 1
ATOM 5909 C CA . LEU B 1 408 ? 26.358 -35.222 13.058 1.00 53.03 414 LEU A CA 1
ATOM 5910 C C . LEU B 1 408 ? 27.687 -35.421 13.776 1.00 58.05 414 LEU A C 1
ATOM 5911 O O . LEU B 1 408 ? 27.716 -35.777 14.961 1.00 53.12 414 LEU A O 1
ATOM 5916 N N . ALA B 1 409 ? 28.801 -35.190 13.071 1.00 59.21 415 ALA A N 1
ATOM 5917 C CA . ALA B 1 409 ? 30.118 -35.410 13.661 1.00 56.58 415 ALA A CA 1
ATOM 5918 C C . ALA B 1 409 ? 30.451 -34.351 14.705 1.00 58.77 415 ALA A C 1
ATOM 5919 O O . ALA B 1 409 ? 31.023 -34.667 15.756 1.00 54.94 415 ALA A O 1
ATOM 5921 N N . ASN B 1 410 ? 30.112 -33.087 14.432 1.00 55.98 416 ASN A N 1
ATOM 5922 C CA . ASN B 1 410 ? 30.308 -32.042 15.432 1.00 52.92 416 ASN A CA 1
ATOM 5923 C C . ASN B 1 410 ? 29.424 -32.271 16.650 1.00 53.51 416 ASN A C 1
ATOM 5924 O O . ASN B 1 410 ? 29.880 -32.131 17.792 1.00 49.63 416 ASN A O 1
ATOM 5929 N N . TYR B 1 411 ? 28.155 -32.622 16.427 1.00 57.82 417 TYR A N 1
ATOM 5930 C CA . TYR B 1 411 ? 27.245 -32.859 17.543 1.00 52.13 417 TYR A CA 1
ATOM 5931 C C . TYR B 1 411 ? 27.724 -34.026 18.396 1.00 52.05 417 TYR A C 1
ATOM 5932 O O . TYR B 1 411 ? 27.804 -33.920 19.625 1.00 53.21 417 TYR A O 1
ATOM 5941 N N . LEU B 1 412 ? 28.049 -35.151 17.759 1.00 54.07 418 LEU A N 1
ATOM 5942 C CA . LEU B 1 412 ? 28.547 -36.301 18.499 1.00 50.89 418 LEU A CA 1
ATOM 5943 C C . LEU B 1 412 ? 29.957 -36.088 19.031 1.00 51.57 418 LEU A C 1
ATOM 5944 O O . LEU B 1 412 ? 30.437 -36.928 19.801 1.00 51.32 418 LEU A O 1
ATOM 5949 N N . LYS B 1 413 ? 30.620 -34.993 18.649 1.00 51.45 419 LYS A N 1
ATOM 5950 C CA . LYS B 1 413 ? 32.000 -34.703 19.043 1.00 55.42 419 LYS A CA 1
ATOM 5951 C C . LYS B 1 413 ? 32.939 -35.847 18.643 1.00 59.36 419 LYS A C 1
ATOM 5952 O O . LYS B 1 413 ? 33.455 -36.602 19.469 1.00 61.94 419 LYS A O 1
ATOM 5958 N N . HIS B 1 414 ? 33.141 -35.946 17.329 1.00 55.14 420 HIS A N 1
ATOM 5959 C CA . HIS B 1 414 ? 34.005 -36.950 16.716 1.00 53.40 420 HIS A CA 1
ATOM 5960 C C . HIS B 1 414 ? 35.180 -36.217 16.082 1.00 54.40 420 HIS A C 1
ATOM 5961 O O . HIS B 1 414 ? 35.033 -35.567 15.041 1.00 48.78 420 HIS A O 1
ATOM 5968 N N . GLU B 1 415 ? 36.345 -36.346 16.722 1.00 61.53 421 GLU A N 1
ATOM 5969 C CA . GLU B 1 415 ? 37.479 -35.459 16.482 1.00 55.42 421 GLU A CA 1
ATOM 5970 C C . GLU B 1 415 ? 37.943 -35.481 15.030 1.00 57.05 421 GLU A C 1
ATOM 5971 O O . GLU B 1 415 ? 37.888 -34.465 14.327 1.00 54.10 421 GLU A O 1
ATOM 5977 N N . ALA B 1 416 ? 38.416 -36.640 14.565 1.00 43.05 422 ALA A N 1
ATOM 5978 C CA . ALA B 1 416 ? 39.079 -36.686 13.266 1.00 53.28 422 ALA A CA 1
ATOM 5979 C C . ALA B 1 416 ? 38.102 -36.574 12.105 1.00 58.41 422 ALA A C 1
ATOM 5980 O O . ALA B 1 416 ? 38.404 -35.919 11.101 1.00 59.30 422 ALA A O 1
ATOM 5982 N N . ILE B 1 417 ? 36.917 -37.172 12.225 1.00 64.20 423 ILE A N 1
ATOM 5983 C CA . ILE B 1 417 ? 36.015 -37.185 11.078 1.00 62.54 423 ILE A CA 1
ATOM 5984 C C . ILE B 1 417 ? 35.388 -35.812 10.850 1.00 57.68 423 ILE A C 1
ATOM 5985 O O . ILE B 1 417 ? 35.044 -35.465 9.714 1.00 56.15 423 ILE A O 1
ATOM 5990 N N . ALA B 1 418 ? 35.226 -35.012 11.908 1.00 60.89 424 ALA A N 1
ATOM 5991 C CA . ALA B 1 418 ? 34.659 -33.677 11.739 1.00 58.56 424 ALA A CA 1
ATOM 5992 C C . ALA B 1 418 ? 35.584 -32.791 10.913 1.00 64.70 424 ALA A C 1
ATOM 5993 O O . ALA B 1 418 ? 35.145 -32.114 9.976 1.00 62.93 424 ALA A O 1
ATOM 5995 N N . THR B 1 419 ? 36.878 -32.789 11.250 1.00 69.54 425 THR A N 1
ATOM 5996 C CA . THR B 1 419 ? 37.863 -32.056 10.459 1.00 67.60 425 THR A CA 1
ATOM 5997 C C . THR B 1 419 ? 37.959 -32.606 9.043 1.00 63.74 425 THR A C 1
ATOM 5998 O O . THR B 1 419 ? 38.220 -31.851 8.100 1.00 63.94 425 THR A O 1
ATOM 6002 N N . LEU B 1 420 ? 37.751 -33.913 8.873 1.00 59.94 426 LEU A N 1
ATOM 6003 C CA . LEU B 1 420 ? 37.882 -34.516 7.552 1.00 61.18 426 LEU A CA 1
ATOM 6004 C C . LEU B 1 420 ? 36.741 -34.106 6.630 1.00 62.49 426 LEU A C 1
ATOM 6005 O O . LEU B 1 420 ? 36.943 -33.976 5.418 1.00 54.38 426 LEU A O 1
ATOM 6010 N N . LEU B 1 421 ? 35.547 -33.881 7.180 1.00 70.66 427 LEU A N 1
ATOM 6011 C CA . LEU B 1 421 ? 34.386 -33.511 6.379 1.00 64.29 427 LEU A CA 1
ATOM 6012 C C . LEU B 1 421 ? 34.336 -32.013 6.125 1.00 65.76 427 LEU A C 1
ATOM 6013 O O . LEU B 1 421 ? 33.819 -31.574 5.089 1.00 64.03 427 LEU A O 1
ATOM 6018 N N . GLN B 1 422 ? 34.865 -31.231 7.069 1.00 70.37 428 GLN A N 1
ATOM 6019 C CA . GLN B 1 422 ? 34.959 -29.784 6.921 1.00 76.88 428 GLN A CA 1
ATOM 6020 C C . GLN B 1 422 ? 35.931 -29.439 5.799 1.00 76.46 428 GLN A C 1
ATOM 6021 O O . GLN B 1 422 ? 35.724 -28.471 5.063 1.00 78.99 428 GLN A O 1
ATOM 6027 N N . SER B 1 423 ? 37.025 -30.186 5.685 1.00 68.48 429 SER A N 1
ATOM 6028 C CA . SER B 1 423 ? 38.017 -29.882 4.665 1.00 77.49 429 SER A CA 1
ATOM 6029 C C . SER B 1 423 ? 37.639 -30.428 3.292 1.00 78.48 429 SER A C 1
ATOM 6030 O O . SER B 1 423 ? 38.166 -29.938 2.287 1.00 79.27 429 SER A O 1
ATOM 6033 N N . HIS B 1 424 ? 36.754 -31.429 3.219 1.00 82.54 430 HIS A N 1
ATOM 6034 C CA . HIS B 1 424 ? 36.292 -31.953 1.935 1.00 79.22 430 HIS A CA 1
ATOM 6035 C C . HIS B 1 424 ? 35.150 -31.135 1.331 1.00 83.72 430 HIS A C 1
ATOM 6036 O O . HIS B 1 424 ? 34.775 -31.387 0.182 1.00 86.58 430 HIS A O 1
ATOM 6043 N N . ARG B 1 425 ? 34.604 -30.151 2.050 1.00 83.21 431 ARG A N 1
ATOM 6044 C CA . ARG B 1 425 ? 33.601 -29.265 1.464 1.00 89.91 431 ARG A CA 1
ATOM 6045 C C . ARG B 1 425 ? 34.211 -28.073 0.742 1.00 94.34 431 ARG A C 1
ATOM 6046 O O . ARG B 1 425 ? 33.537 -27.460 -0.095 1.00 105.11 431 ARG A O 1
ATOM 6054 N N . ILE B 1 426 ? 35.460 -27.733 1.043 1.00 92.00 432 ILE A N 1
ATOM 6055 C CA . ILE B 1 426 ? 36.143 -26.645 0.362 1.00 95.92 432 ILE A CA 1
ATOM 6056 C C . ILE B 1 426 ? 37.094 -27.215 -0.682 1.00 91.34 432 ILE A C 1
ATOM 6057 O O . ILE B 1 426 ? 37.562 -28.348 -0.564 1.00 88.62 432 ILE A O 1
#

Sequence (757 aa):
SVIHYLWVGLPTKMNSSASIAGHDVAGPIKMAKALQSQAQGKPINPIKFWCLEQHQDFYQKLFNDAGVTIEVCGIEEIIRQESLRDQALFVQKFLNDNLPSGQNSDIKQRVMFKDLFSLFLLVCQPGYFLDTNVFPATDREINLPGRDTVATAKSGFQKSNDFYLMYSPQRNDSQMSEIFDIWARNPSFGNLLCFSGSHVPYIEIEDLGVQKISYKSYWGAKLPGLFFWLERNNRQLFEENLPYGDINQQLACSFSRKSLAPCSVCYEKLLAMPFTTNEAYIATKANQIFYVNKTTKECVCVDRFHKEKIRLASESEINQLIRSLDNFSHPSYIVNIADGTLLHHAVLSNNIKQVIMLLELGAKFDLKASYQIKPEGTVLKFTPLELANYLKHEAIATLLQSHSVIHYLWVGLPTKMNSSASIAGHDVAGPIKMAKALQSQAQGKPINPIKFWCLEQHQDFYQKLFNDAGVTIEVCGIEEIIRQEDQALFVQKFLNDNLPSDIKQRVMFKDLFSLFLLVCQPGYFLDTNVFPATDREINLPGRDTVATAKSGFQKSNDFYLMYSPQRNDSQMSEIFDIWARNPSFGNLLCFSGSHVPYIEIEDLGVQKISYKSYWGAKLPGLFFWLERNNRQLFEENLPYGDINQQLACSFSRKSLAPMPFTTNEAVNKTTKECVLIRSLDNPSYIVNIADGTLLHHAVLSNNIKQVIMLLELGAKFDLKASYQIKPEGTVLKFTPLELANYLKHEAIATLLQSHRI

Radius of gyration: 32.9 Å; Cα contacts (8 Å, |Δi|>4): 1390; chains: 2; bounding box: 59×88×86 Å

Solvent-accessible surface area: 38300 Å² total; per-residue (Å²): 73,34,0,0,0,8,28,13,6,42,0,3,54,109,10,18,18,8,5,0,3,3,18,0,1,1,0,0,7,76,0,8,116,20,10,128,88,45,32,180,58,177,86,70,29,64,8,38,0,3,0,28,56,136,7,38,125,47,0,75,93,30,0,88,108,36,64,18,113,4,97,7,6,0,10,46,62,22,11,153,124,57,62,199,179,60,156,19,108,49,0,46,105,25,23,97,110,40,26,96,73,58,92,27,18,64,28,74,47,16,29,0,7,37,4,0,0,0,0,5,1,0,23,12,39,49,2,6,0,0,18,6,9,0,24,13,26,110,152,150,101,18,81,9,68,50,149,109,48,1,8,1,0,78,2,56,184,116,182,31,7,38,11,27,0,1,12,0,38,104,155,44,20,96,41,1,23,51,0,22,70,30,0,28,176,107,49,12,48,35,10,33,115,0,5,75,42,36,173,10,51,115,31,108,17,107,108,11,1,2,70,60,46,67,18,93,20,70,176,44,64,62,47,14,4,8,3,28,12,3,80,108,99,79,84,138,46,3,74,67,7,33,96,28,35,74,17,43,66,70,12,22,1,71,67,2,93,66,13,110,33,71,4,5,11,0,117,102,173,139,11,65,45,114,8,124,15,52,13,1,3,0,26,22,183,57,145,104,28,34,7,6,10,94,52,13,147,30,36,49,72,27,158,208,120,15,127,35,138,118,212,71,42,37,116,31,69,93,134,105,38,67,16,27,148,25,113,120,36,38,12,31,30,5,9,2,24,11,64,0,7,4,2,1,18,0,1,9,58,76,36,76,178,17,1,85,14,0,49,118,50,48,9,124,82,74,40,105,1,14,1,28,13,67,41,24,6,49,54,46,141,24,13,1,31,68,0,0,78,78,16,186,17,153,2,57,67,46,5,102,114,93,202,57,36,0,0,0,8,31,16,6,82,0,1,58,107,24,26,24,23,14,4,1,1,15,0,0,2,0,0,5,72,0,6,90,32,24,98,87,88,108,108,66,176,79,98,40,73,9,42,0,4,0,21,61,126,12,59,120,47,0,61,107,17,0,103,113,30,49,10,109,7,103,5,18,3,0,22,80,16,5,126,137,82,152,164,5,122,64,0,48,125,22,12,104,106,22,28,157,80,56,32,37,30,32,32,2,0,37,4,0,0,0,0,10,0,0,31,11,44,44,1,1,1,0,15,6,11,0,12,19,16,102,150,152,135,36,85,12,71,52,84,118,51,1,1,1,0,73,14,76,144,140,193,58,9,30,8,21,0,2,7,0,35,99,146,95,17,101,42,1,27,83,1,23,80,60,0,13,219,90,48,4,52,33,16,69,127,0,6,77,34,50,132,0,42,97,3,97,17,90,107,2,1,2,74,62,58,80,12,87,33,58,171,41,76,91,41,20,0,0,1,20,9,4,92,105,107,73,96,141,36,1,74,65,3,30,92,21,32,74,20,41,19,73,22,28,1,72,67,1,108,74,56,107,72,116,232,96,166,32,85,95,45,117,86,42,101,66,25,131,78,131,147,195,123,189,54,130,124,191,161,25,61,0,11,2,24,20,68,1,5,0,1,1,31,0,0,5,54,70,32,66,173,16,0,81,11,0,21,123,46,48,7,112,48,87,40,101,2,8,1,23,22,72,37,9,15,13,51,29,113,22,21,0,21,66,0,0,78,56,18,177,7,137,42,0,16,92,60,1,89,60,80,145,168